Protein AF-A0AAW1RWV1-F1 (afdb_monomer)

pLDDT: mean 74.87, std 19.7, range [24.52, 97.88]

Radius of gyration: 49.25 Å; Cα contacts (8 Å, |Δi|>4): 1466; chains: 1; bounding box: 166×82×103 Å

Sequence (970 aa):
MAGGHSNARAGHRITPHSKSALHSTNHRPDLHSCAAPSAEAQKAWGGLEDSARTALAAAAVLVPQMEAAAAREADIAIEAEAAARVAAELSAAAATARPAAEVAVAHARATVAALRGRGADVALADLHALAASQMAAWRAEHPAATNFQEVSREEAGLAGLPGGSLVAHTASATLAGRRYALLAIATGEAFPAGGLAGAVLHWGCAMPGPTAGWHPPPAGWHTLPPVSHPAGRAWQTPFGAYAPVIGGRAVAAIGAAAVLLQLPAEGPLAGGGVAGIVRRAPGAGAEWLGDARGRDFFFSTAGCCLEPREPAEEEDGRVGKTQKKRPGRTREASWEAEARAWVAVDAAAASPEPAGDGLVQRHNAAVLLLEATQAQARMPGGAGALDESDLEEAQAACEAARRAVAAAEDAAFEAAASQAEADRLARDLEDERGAASTARGAAEAAVRDARGANARLRGRAAEVAPADLAAVAAARLSAWLAWAASRGATAHEGGTEGERVTAFRLEGIEGDAVAHIGLVSEGGCWSAAVVLAAGQAFLDGELEGARLHWALAGRPGTPWQRAPAGWATDPADSTEAGGCAVQTPLERVQVPGCEARQDIAVWAATLQVPLESLEAAGGLAAIIQTSSGRWLGCQAPGGGRADFFIDLREAAERALDLEEAALGVADGESTTGDAPLEPVQRRPWPADELVLLRGGLEPCEPADWMVSEIASQEPKAERSLMHRFNIAHGLLEAAVARGCGAAELAALAVWLRLSAARLLTWNRSYNVKPREISAAQERLTSRLAAVVEAEPGARDVARLALAAVGRGGRGDAGQRVRDEILAIQQKNAAKGGMMEEWHQKLHNNTSPDDVEICEALLAMLRGGCDPAGYWARLEEAGIDAARLASYDRAIRSEPRFTVEQAPGLLRDLSAYLVTLKAVHSGMDLQSAAAAVLGYRQAPVKGKGIEVPPVREVATERLRTLLRSALSVQV

Structure (mmCIF, N/CA/C/O backbone):
data_AF-A0AAW1RWV1-F1
#
_entry.id   AF-A0AAW1RWV1-F1
#
loop_
_atom_site.group_PDB
_atom_site.id
_atom_site.type_symbol
_atom_site.label_atom_id
_atom_site.label_alt_id
_atom_site.label_comp_id
_atom_site.label_asym_id
_atom_site.label_entity_id
_atom_site.label_seq_id
_atom_site.pdbx_PDB_ins_code
_atom_site.Cartn_x
_atom_site.Cartn_y
_atom_site.Cartn_z
_atom_site.occupancy
_atom_site.B_iso_or_equiv
_atom_site.auth_seq_id
_atom_site.auth_comp_id
_atom_site.auth_asym_id
_atom_site.auth_atom_id
_atom_site.pdbx_PDB_model_num
ATOM 1 N N . MET A 1 1 ? 66.166 5.699 45.307 1.00 37.28 1 MET A N 1
ATOM 2 C CA . MET A 1 1 ? 66.715 4.439 44.760 1.00 37.28 1 MET A CA 1
ATOM 3 C C . MET A 1 1 ? 66.261 4.346 43.306 1.00 37.28 1 MET A C 1
ATOM 5 O O . MET A 1 1 ? 65.080 4.572 43.110 1.00 37.28 1 MET A O 1
ATOM 9 N N . ALA A 1 2 ? 67.030 4.027 42.265 1.00 33.53 2 ALA A N 1
ATOM 10 C CA . ALA A 1 2 ? 68.466 4.073 41.929 1.00 33.53 2 ALA A CA 1
ATOM 11 C C . ALA A 1 2 ? 68.687 3.036 40.794 1.00 33.53 2 ALA A C 1
ATOM 13 O O . ALA A 1 2 ? 68.239 1.906 40.945 1.00 33.53 2 ALA A O 1
ATOM 14 N N . GLY A 1 3 ? 69.394 3.404 39.712 1.00 30.73 3 GLY A N 1
ATOM 15 C CA . GLY A 1 3 ? 69.669 2.552 38.529 1.00 30.73 3 GLY A CA 1
ATOM 16 C C . GLY A 1 3 ? 68.549 2.582 37.472 1.00 30.73 3 GLY A C 1
ATOM 17 O O . GLY A 1 3 ? 67.382 2.603 37.840 1.00 30.73 3 GLY A O 1
ATOM 18 N N . GLY A 1 4 ? 68.790 2.632 36.153 1.00 30.53 4 GLY A N 1
ATOM 19 C CA . GLY A 1 4 ? 70.012 2.478 35.327 1.00 30.53 4 GLY A CA 1
ATOM 20 C C . GLY A 1 4 ? 69.677 1.558 34.127 1.00 30.53 4 GLY A C 1
ATOM 21 O O . GLY A 1 4 ? 68.851 0.676 34.302 1.00 30.53 4 GLY A O 1
ATOM 22 N N . HIS A 1 5 ? 70.189 1.664 32.893 1.00 32.12 5 HIS A N 1
ATOM 23 C CA . HIS A 1 5 ? 71.223 2.496 32.249 1.00 32.12 5 HIS A CA 1
ATOM 24 C C . HIS A 1 5 ? 70.911 2.671 30.732 1.00 32.12 5 HIS A C 1
ATOM 26 O O . HIS A 1 5 ? 69.876 2.214 30.256 1.00 32.12 5 HIS A O 1
ATOM 32 N N . SER A 1 6 ? 71.783 3.357 29.979 1.00 33.19 6 SER A N 1
ATOM 33 C CA . SER A 1 6 ? 71.583 3.810 28.587 1.00 33.19 6 SER A CA 1
ATOM 34 C C . SER A 1 6 ? 72.627 3.283 27.577 1.00 33.19 6 SER A C 1
ATOM 36 O O . SER A 1 6 ? 73.683 2.806 27.980 1.00 33.19 6 SER A O 1
ATOM 38 N N . ASN A 1 7 ? 72.367 3.523 26.274 1.00 31.77 7 ASN A N 1
ATOM 39 C CA . ASN A 1 7 ? 73.304 3.500 25.121 1.00 31.77 7 ASN A CA 1
ATOM 40 C C . ASN A 1 7 ? 73.871 2.113 24.699 1.00 31.77 7 ASN A C 1
ATOM 42 O O . ASN A 1 7 ? 74.016 1.220 25.515 1.00 31.77 7 ASN A O 1
ATOM 46 N N . ALA A 1 8 ? 74.223 1.832 23.433 1.00 31.39 8 ALA A N 1
ATOM 47 C CA . ALA A 1 8 ? 74.895 2.690 22.449 1.00 31.39 8 ALA A CA 1
ATOM 48 C C . ALA A 1 8 ? 74.769 2.207 20.977 1.00 31.39 8 ALA A C 1
ATOM 50 O O . ALA A 1 8 ? 74.300 1.110 20.691 1.00 31.39 8 ALA A O 1
ATOM 51 N N . ARG A 1 9 ? 75.260 3.036 20.039 1.00 31.34 9 ARG A N 1
ATOM 52 C CA . ARG A 1 9 ? 75.459 2.721 18.608 1.00 31.34 9 ARG A CA 1
ATOM 53 C C . ARG A 1 9 ? 76.724 1.886 18.364 1.00 31.34 9 ARG A C 1
ATOM 55 O O . ARG A 1 9 ? 77.739 2.128 19.010 1.00 31.34 9 ARG A O 1
ATOM 62 N N . ALA A 1 10 ? 76.731 1.113 17.278 1.00 31.00 10 ALA A N 1
ATOM 63 C CA . ALA A 1 10 ? 77.934 0.830 16.490 1.00 31.00 10 ALA A CA 1
ATOM 64 C C . ALA A 1 10 ? 77.572 0.718 14.999 1.00 31.00 10 ALA A C 1
ATOM 66 O O . ALA A 1 10 ? 76.495 0.244 14.652 1.00 31.00 10 ALA A O 1
ATOM 67 N N . GLY A 1 11 ? 78.465 1.161 14.116 1.00 27.09 11 GLY A N 1
ATOM 68 C CA . GLY A 1 11 ? 78.349 0.978 12.667 1.00 27.09 11 GLY A CA 1
ATOM 69 C C . GLY A 1 11 ? 79.732 0.779 12.054 1.00 27.09 11 GLY A C 1
ATOM 70 O O . GLY A 1 11 ? 80.728 1.172 12.665 1.00 27.09 11 GLY A O 1
ATOM 71 N N . HIS A 1 12 ? 79.810 0.189 10.861 1.00 29.86 12 HIS A N 1
ATOM 72 C CA . HIS A 1 12 ? 81.064 0.009 10.122 1.00 29.86 12 HIS A CA 1
ATOM 73 C C . HIS A 1 12 ? 80.891 0.310 8.627 1.00 29.86 12 HIS A C 1
ATOM 75 O O . HIS A 1 12 ? 79.910 -0.086 8.004 1.00 29.86 12 HIS A O 1
ATOM 81 N N . ARG A 1 13 ? 81.876 1.022 8.065 1.00 27.44 13 ARG A N 1
ATOM 82 C CA . ARG A 1 13 ? 82.085 1.223 6.622 1.00 27.44 13 ARG A CA 1
ATOM 83 C C . ARG A 1 13 ? 83.037 0.149 6.100 1.00 27.44 13 ARG A C 1
ATOM 85 O O . ARG A 1 13 ? 84.020 -0.121 6.783 1.00 27.44 13 ARG A O 1
ATOM 92 N N . ILE A 1 14 ? 82.866 -0.288 4.851 1.00 29.09 14 ILE A N 1
ATOM 93 C CA . ILE A 1 14 ? 83.973 -0.755 3.994 1.00 29.09 14 ILE A CA 1
ATOM 94 C C . ILE A 1 14 ? 83.776 -0.190 2.571 1.00 29.09 14 ILE A C 1
ATOM 96 O O . ILE A 1 14 ? 82.650 -0.056 2.097 1.00 29.09 14 ILE A O 1
ATOM 100 N N . THR A 1 15 ? 84.880 0.178 1.918 1.00 27.56 15 THR A N 1
ATOM 101 C CA . THR A 1 15 ? 85.023 0.687 0.534 1.00 27.56 15 THR A CA 1
ATOM 102 C C . THR A 1 15 ? 86.323 0.080 -0.074 1.00 27.56 15 THR A C 1
ATOM 104 O O . THR A 1 15 ? 87.018 -0.630 0.650 1.00 27.56 15 THR A O 1
ATOM 107 N N . PRO A 1 16 ? 86.750 0.360 -1.329 1.00 51.09 16 PRO A N 1
ATOM 108 C CA . PRO A 1 16 ? 86.152 -0.061 -2.609 1.00 51.09 16 PRO A CA 1
ATOM 109 C C . PRO A 1 16 ? 87.184 -0.677 -3.623 1.00 51.09 16 PRO A C 1
ATOM 111 O O . PRO A 1 16 ? 88.366 -0.786 -3.326 1.00 51.09 16 PRO A O 1
ATOM 114 N N . HIS A 1 17 ? 86.740 -0.941 -4.870 1.00 27.25 17 HIS A N 1
ATOM 115 C CA . HIS A 1 17 ? 87.508 -1.041 -6.150 1.00 27.25 17 HIS A CA 1
ATOM 116 C C . HIS A 1 17 ? 88.321 -2.298 -6.574 1.00 27.25 17 HIS A C 1
ATOM 118 O O . HIS A 1 17 ? 89.366 -2.617 -6.019 1.00 27.25 17 HIS A O 1
ATOM 124 N N . SER A 1 18 ? 87.965 -2.849 -7.751 1.00 26.39 18 SER A N 1
ATOM 125 C CA . SER A 1 18 ? 88.798 -3.079 -8.976 1.00 26.39 18 SER A CA 1
ATOM 126 C C . SER A 1 18 ? 87.911 -3.793 -10.033 1.00 26.39 18 SER A C 1
ATOM 128 O O . SER A 1 18 ? 87.130 -4.649 -9.650 1.00 26.39 18 SER A O 1
ATOM 130 N N . LYS A 1 19 ? 87.727 -3.403 -11.312 1.00 28.72 19 LYS A N 1
ATOM 131 C CA . LYS A 1 19 ? 88.565 -3.021 -12.485 1.00 28.72 19 LYS A CA 1
ATOM 132 C C . LYS A 1 19 ? 89.244 -4.177 -13.255 1.00 28.72 19 LYS A C 1
ATOM 134 O O . LYS A 1 19 ? 90.391 -4.496 -12.975 1.00 28.72 19 LYS A O 1
ATOM 139 N N . SER A 1 20 ? 88.591 -4.666 -14.321 1.00 26.31 20 SER A N 1
ATOM 140 C CA . SER A 1 20 ? 89.075 -4.781 -15.730 1.00 26.31 20 SER A CA 1
ATOM 141 C C . SER A 1 20 ? 88.151 -5.727 -16.539 1.00 26.31 20 SER A C 1
ATOM 143 O O . SER A 1 20 ? 87.458 -6.519 -15.919 1.00 26.31 20 SER A O 1
ATOM 145 N N . ALA A 1 21 ? 88.083 -5.786 -17.875 1.00 28.80 21 ALA A N 1
ATOM 146 C CA . ALA A 1 21 ? 88.251 -4.858 -19.007 1.00 28.80 21 ALA A CA 1
ATOM 147 C C . ALA A 1 21 ? 88.137 -5.683 -20.321 1.00 28.80 21 ALA A C 1
ATOM 149 O O . ALA A 1 21 ? 88.582 -6.827 -20.329 1.00 28.80 21 ALA A O 1
ATOM 150 N N . LEU A 1 22 ? 87.695 -5.038 -21.426 1.00 27.05 22 LEU A N 1
ATOM 151 C CA . LEU A 1 22 ? 87.651 -5.545 -22.828 1.00 27.05 22 LEU A CA 1
ATOM 152 C C . LEU A 1 22 ? 86.550 -6.620 -23.099 1.00 27.05 22 LEU A C 1
ATOM 154 O O . LEU A 1 22 ? 86.148 -7.303 -22.169 1.00 27.05 22 LEU A O 1
ATOM 158 N N . HIS A 1 23 ? 85.982 -6.819 -24.306 1.00 28.05 23 HIS A N 1
ATOM 159 C CA . HIS A 1 23 ? 85.989 -6.057 -25.579 1.00 28.05 23 HIS A CA 1
ATOM 160 C C . HIS A 1 23 ? 84.775 -6.430 -26.479 1.00 28.05 23 HIS A C 1
ATOM 162 O O . HIS A 1 23 ? 84.330 -7.563 -26.386 1.00 28.05 23 HIS A O 1
ATOM 168 N N . SER A 1 24 ? 84.382 -5.540 -27.419 1.00 26.20 24 SER A N 1
ATOM 169 C CA . SER A 1 24 ? 83.649 -5.805 -28.698 1.00 26.20 24 SER A CA 1
ATOM 170 C C . SER A 1 24 ? 82.249 -6.474 -28.639 1.00 26.20 24 SER A C 1
ATOM 172 O O . SER A 1 24 ? 82.057 -7.452 -27.941 1.00 26.20 24 SER A O 1
ATOM 174 N N . THR A 1 25 ? 81.201 -6.102 -29.385 1.00 31.73 25 THR A N 1
ATOM 175 C CA . THR A 1 25 ? 80.928 -5.054 -30.399 1.00 31.73 25 THR A CA 1
ATOM 176 C C . THR A 1 25 ? 79.403 -4.986 -30.551 1.00 31.73 25 THR A C 1
ATOM 178 O O . THR A 1 25 ? 78.794 -6.050 -30.580 1.00 31.73 25 THR A O 1
ATOM 181 N N . ASN A 1 26 ? 78.783 -3.813 -30.736 1.00 26.78 26 ASN A N 1
ATOM 182 C CA . ASN A 1 26 ? 77.513 -3.727 -31.479 1.00 26.78 26 ASN A CA 1
ATOM 183 C C . ASN A 1 26 ? 77.158 -2.294 -31.905 1.00 26.78 26 ASN A C 1
ATOM 185 O O . ASN A 1 26 ? 77.476 -1.328 -31.210 1.00 26.78 26 ASN A O 1
ATOM 189 N N . HIS A 1 27 ? 76.500 -2.174 -33.060 1.00 29.94 27 HIS A N 1
ATOM 190 C CA . HIS A 1 27 ? 76.013 -0.905 -33.600 1.00 29.94 27 HIS A CA 1
ATOM 191 C C . HIS A 1 27 ? 74.880 -0.317 -32.744 1.00 29.94 27 HIS A C 1
ATOM 193 O O . HIS A 1 27 ? 73.952 -1.024 -32.361 1.00 29.94 27 HIS A O 1
ATOM 199 N N . ARG A 1 28 ? 74.916 1.003 -32.530 1.00 24.52 28 ARG A N 1
ATOM 200 C CA . ARG A 1 28 ? 73.741 1.807 -32.165 1.00 24.52 28 ARG A CA 1
ATOM 201 C C . ARG A 1 28 ? 73.179 2.488 -33.416 1.00 24.52 28 ARG A C 1
ATOM 203 O O . ARG A 1 28 ? 73.962 3.125 -34.120 1.00 24.52 28 ARG A O 1
ATOM 210 N N . PRO A 1 29 ? 71.859 2.463 -33.640 1.00 32.09 29 PRO A N 1
ATOM 211 C CA . PRO A 1 29 ? 71.135 3.609 -34.167 1.00 32.09 29 PRO A CA 1
ATOM 212 C C . PRO A 1 29 ? 70.778 4.574 -33.019 1.00 32.09 29 PRO A C 1
ATOM 214 O O . PRO A 1 29 ? 70.504 4.146 -31.895 1.00 32.09 29 PRO A O 1
ATOM 217 N N . ASP A 1 30 ? 70.791 5.877 -33.293 1.00 39.50 30 ASP A N 1
ATOM 218 C CA . ASP A 1 30 ? 70.385 6.913 -32.336 1.00 39.50 30 ASP A CA 1
ATOM 219 C C . ASP A 1 30 ? 68.859 7.019 -32.213 1.00 39.50 30 ASP A C 1
ATOM 221 O O . ASP A 1 30 ? 68.154 7.073 -33.219 1.00 39.50 30 ASP A O 1
ATOM 225 N N . LEU A 1 31 ? 68.361 7.175 -30.981 1.00 28.98 31 LEU A N 1
ATOM 226 C CA . LEU A 1 31 ? 67.038 7.740 -30.694 1.00 28.98 31 LEU A CA 1
ATOM 227 C C . LEU A 1 31 ? 67.109 8.658 -29.463 1.00 28.98 31 LEU A C 1
ATOM 229 O O . LEU A 1 31 ? 66.921 8.237 -28.324 1.00 28.98 31 LEU A O 1
ATOM 233 N N . HIS A 1 32 ? 67.361 9.944 -29.708 1.00 40.88 32 HIS A N 1
ATOM 234 C CA . HIS A 1 32 ? 67.080 11.025 -28.762 1.00 40.88 32 HIS A CA 1
ATOM 235 C C . HIS A 1 32 ? 65.773 11.718 -29.166 1.00 40.88 32 HIS A C 1
ATOM 237 O O . HIS A 1 32 ? 65.739 12.315 -30.236 1.00 40.88 32 HIS A O 1
ATOM 243 N N . SER A 1 33 ? 64.746 11.698 -28.306 1.00 33.31 33 SER A N 1
ATOM 244 C CA . SER A 1 33 ? 63.772 12.797 -28.116 1.00 33.31 33 SER A CA 1
ATOM 245 C C . SER A 1 33 ? 62.640 12.373 -27.166 1.00 33.31 33 SER A C 1
ATOM 247 O O . SER A 1 33 ? 61.659 11.771 -27.594 1.00 33.31 33 SER A O 1
ATOM 249 N N . CYS A 1 34 ? 62.736 12.750 -25.889 1.00 31.00 34 CYS A N 1
ATOM 250 C CA . CYS A 1 34 ? 61.559 12.923 -25.033 1.00 31.00 34 CYS A CA 1
ATOM 251 C C . CYS A 1 34 ? 61.520 14.396 -24.621 1.00 31.00 34 CYS A C 1
ATOM 253 O O . CYS A 1 34 ? 62.435 14.877 -23.950 1.00 31.00 34 CYS A O 1
ATOM 255 N N . ALA A 1 35 ? 60.499 15.123 -25.073 1.00 38.44 35 ALA A N 1
ATOM 256 C CA . ALA A 1 35 ? 60.333 16.536 -24.753 1.00 38.44 35 ALA A CA 1
ATOM 257 C C . ALA A 1 35 ? 59.991 16.731 -23.266 1.00 38.44 35 ALA A C 1
ATOM 259 O O . ALA A 1 35 ? 59.333 15.890 -22.653 1.00 38.44 35 ALA A O 1
ATOM 260 N N . ALA A 1 36 ? 60.412 17.858 -22.688 1.00 44.19 36 ALA A N 1
ATOM 261 C CA . ALA A 1 36 ? 60.000 18.232 -21.338 1.00 44.19 36 ALA A CA 1
ATOM 262 C C . ALA A 1 36 ? 58.471 18.466 -21.286 1.00 44.19 36 ALA A C 1
ATOM 264 O O . ALA A 1 36 ? 57.919 19.031 -22.236 1.00 44.19 36 ALA A O 1
ATOM 265 N N . PRO A 1 37 ? 57.779 18.062 -20.202 1.00 46.00 37 PRO A N 1
ATOM 266 C CA . PRO A 1 37 ? 56.336 18.255 -20.075 1.00 46.00 37 PRO A CA 1
ATOM 267 C C . PRO A 1 37 ? 55.974 19.746 -20.059 1.00 46.00 37 PRO A C 1
ATOM 269 O O . PRO A 1 37 ? 56.711 20.573 -19.519 1.00 46.00 37 PRO A O 1
ATOM 272 N N . SER A 1 38 ? 54.823 20.092 -20.642 1.00 54.19 38 SER A N 1
ATOM 273 C CA . SER A 1 38 ? 54.350 21.477 -20.699 1.00 54.19 38 SER A CA 1
ATOM 274 C C . SER A 1 38 ? 54.031 22.037 -19.305 1.00 54.19 38 SER A C 1
ATOM 276 O O . SER A 1 38 ? 53.723 21.300 -18.366 1.00 54.19 38 SER A O 1
ATOM 278 N N . ALA A 1 39 ? 54.036 23.367 -19.176 1.00 56.00 39 ALA A N 1
ATOM 279 C CA . ALA A 1 39 ? 53.642 24.045 -17.937 1.00 56.00 39 ALA A CA 1
ATOM 280 C C . ALA A 1 39 ? 52.199 23.702 -17.503 1.00 56.00 39 ALA A C 1
ATOM 282 O O . ALA A 1 39 ? 51.884 23.695 -16.314 1.00 56.00 39 ALA A O 1
ATOM 283 N N . GLU A 1 40 ? 51.326 23.363 -18.456 1.00 48.62 40 GLU A N 1
ATOM 284 C CA . GLU A 1 40 ? 49.962 22.894 -18.190 1.00 48.62 40 GLU A CA 1
ATOM 285 C C . GLU A 1 40 ? 49.949 21.487 -17.579 1.00 48.62 40 GLU A C 1
ATOM 287 O O . GLU A 1 40 ? 49.212 21.255 -16.623 1.00 48.62 40 GLU A O 1
ATOM 292 N N . ALA A 1 41 ? 50.812 20.577 -18.048 1.00 49.25 41 ALA A N 1
ATOM 293 C CA . ALA A 1 41 ? 50.965 19.249 -17.455 1.00 49.25 41 ALA A CA 1
ATOM 294 C C . ALA A 1 41 ? 51.510 19.324 -16.016 1.00 49.25 41 ALA A C 1
ATOM 296 O O . ALA A 1 41 ? 51.006 18.632 -15.134 1.00 49.25 41 ALA A O 1
ATOM 297 N N . GLN A 1 42 ? 52.470 20.217 -15.745 1.00 55.66 42 GLN A N 1
ATOM 298 C CA . GLN A 1 42 ? 52.969 20.459 -14.381 1.00 55.66 42 GLN A CA 1
ATOM 299 C C . GLN A 1 42 ? 51.886 21.041 -13.455 1.00 55.66 42 GLN A C 1
ATOM 301 O O . GLN A 1 42 ? 51.771 20.631 -12.300 1.00 55.66 42 GLN A O 1
ATOM 306 N N . LYS A 1 43 ? 51.046 21.954 -13.962 1.00 62.38 43 LYS A N 1
ATOM 307 C CA . LYS A 1 43 ? 49.912 22.509 -13.205 1.00 62.38 43 LYS A CA 1
ATOM 308 C C . LYS A 1 43 ? 48.829 21.458 -12.923 1.00 62.38 43 LYS A C 1
ATOM 310 O O . LYS A 1 43 ? 48.284 21.433 -11.821 1.00 62.38 43 LYS A O 1
ATOM 315 N N . ALA A 1 44 ? 48.535 20.589 -13.892 1.00 58.03 44 ALA A N 1
ATOM 316 C CA . ALA A 1 44 ? 47.606 19.473 -13.717 1.00 58.03 44 ALA A CA 1
ATOM 317 C C . ALA A 1 44 ? 48.117 18.457 -12.680 1.00 58.03 44 ALA A C 1
ATOM 319 O O . ALA A 1 44 ? 47.334 17.962 -11.871 1.00 58.03 44 ALA A O 1
ATOM 320 N N . TRP A 1 45 ? 49.429 18.203 -12.660 1.00 55.19 45 TRP A N 1
ATOM 321 C CA . TRP A 1 45 ? 50.071 17.318 -11.688 1.00 55.19 45 TRP A CA 1
ATOM 322 C C . TRP A 1 45 ? 49.914 17.816 -10.245 1.00 55.19 45 TRP A C 1
ATOM 324 O O . TRP A 1 45 ? 49.446 17.071 -9.387 1.00 55.19 45 TRP A O 1
ATOM 334 N N . GLY A 1 46 ? 50.210 19.097 -9.986 1.00 63.50 46 GLY A N 1
ATOM 335 C CA . GLY A 1 46 ? 50.054 19.687 -8.649 1.00 63.50 46 GLY A CA 1
ATOM 336 C C . GLY A 1 46 ? 48.619 19.595 -8.112 1.00 63.50 46 GLY A C 1
ATOM 337 O O . GLY A 1 46 ? 48.409 19.196 -6.970 1.00 63.50 46 GLY A O 1
ATOM 338 N N . GLY A 1 47 ? 47.615 19.855 -8.961 1.00 67.56 47 GLY A N 1
ATOM 339 C CA . GLY A 1 47 ? 46.204 19.725 -8.572 1.00 67.56 47 GLY A CA 1
ATOM 340 C C . GLY A 1 47 ? 45.778 18.292 -8.218 1.00 67.56 47 GLY A C 1
ATOM 341 O O . GLY A 1 47 ? 44.884 18.100 -7.389 1.00 67.56 47 GLY A O 1
ATOM 342 N N . LEU A 1 48 ? 46.424 17.277 -8.802 1.00 59.28 48 LEU A N 1
ATOM 343 C CA . LEU A 1 48 ? 46.195 15.871 -8.461 1.00 59.28 48 LEU A CA 1
ATOM 344 C C . LEU A 1 48 ? 46.880 15.475 -7.140 1.00 59.28 48 LEU A C 1
ATOM 346 O O . LEU A 1 48 ? 46.286 14.727 -6.362 1.00 59.28 48 LEU A O 1
ATOM 350 N N . GLU A 1 49 ? 48.076 15.999 -6.847 1.00 63.19 49 GLU A N 1
ATOM 351 C CA . GLU A 1 49 ? 48.768 15.762 -5.567 1.00 63.19 49 GLU A CA 1
ATOM 352 C C . GLU A 1 49 ? 48.010 16.373 -4.379 1.00 63.19 49 GLU A C 1
ATOM 354 O O . GLU A 1 49 ? 47.862 15.721 -3.340 1.00 63.19 49 GLU A O 1
ATOM 359 N N . ASP A 1 50 ? 47.472 17.585 -4.540 1.00 72.00 50 ASP A N 1
ATOM 360 C CA . ASP A 1 50 ? 46.624 18.224 -3.527 1.00 72.00 50 ASP A CA 1
ATOM 361 C C . ASP A 1 50 ? 45.313 17.444 -3.319 1.00 72.00 50 ASP A C 1
ATOM 363 O O . ASP A 1 50 ? 44.905 17.200 -2.181 1.00 72.00 50 ASP A O 1
ATOM 367 N N . SER A 1 51 ? 44.694 16.960 -4.404 1.00 67.88 51 SER A N 1
ATOM 368 C CA . SER A 1 51 ? 43.484 16.125 -4.335 1.00 67.88 51 SER A CA 1
ATOM 369 C C . SER A 1 51 ? 43.726 14.808 -3.582 1.00 67.88 51 SER A C 1
ATOM 371 O O . SER A 1 51 ? 42.936 14.437 -2.712 1.00 67.88 51 SER A O 1
ATOM 373 N N . ALA A 1 52 ? 44.840 14.119 -3.863 1.00 64.81 52 ALA A N 1
ATOM 374 C CA . ALA A 1 52 ? 45.211 12.882 -3.172 1.00 64.81 52 ALA A CA 1
ATOM 375 C C . ALA A 1 52 ? 45.470 13.111 -1.672 1.00 64.81 52 ALA A C 1
ATOM 377 O O . ALA A 1 52 ? 45.054 12.306 -0.834 1.00 64.81 52 ALA A O 1
ATOM 378 N N . ARG A 1 53 ? 46.117 14.231 -1.324 1.00 73.44 53 ARG A N 1
ATOM 379 C CA . ARG A 1 53 ? 46.410 14.611 0.065 1.00 73.44 53 ARG A CA 1
ATOM 380 C C . ARG A 1 53 ? 45.140 14.906 0.864 1.00 73.44 53 ARG A C 1
ATOM 382 O O . ARG A 1 53 ? 45.028 14.446 1.999 1.00 73.44 53 ARG A O 1
ATOM 389 N N . THR A 1 54 ? 44.176 15.611 0.268 1.00 77.19 54 THR A N 1
ATOM 390 C CA . THR A 1 54 ? 42.868 15.876 0.890 1.00 77.19 54 THR A CA 1
ATOM 391 C C . THR A 1 54 ? 42.078 14.583 1.122 1.00 77.19 54 THR A C 1
ATOM 393 O O . THR A 1 54 ? 41.538 14.398 2.212 1.00 77.19 54 THR A O 1
ATOM 396 N N . ALA A 1 55 ? 42.061 13.649 0.162 1.00 71.12 55 ALA A N 1
ATOM 397 C CA . ALA A 1 55 ? 41.360 12.369 0.322 1.00 71.12 55 ALA A CA 1
ATOM 398 C C . ALA A 1 55 ? 41.960 11.495 1.447 1.00 71.12 55 ALA A C 1
ATOM 400 O O . ALA A 1 55 ? 41.226 10.948 2.272 1.00 71.12 55 ALA A O 1
ATOM 401 N N . LEU A 1 56 ? 43.294 11.426 1.542 1.00 73.81 56 LEU A N 1
ATOM 402 C CA . LEU A 1 56 ? 43.998 10.741 2.637 1.00 73.81 56 LEU A CA 1
ATOM 403 C C . LEU A 1 56 ? 43.723 11.375 4.011 1.00 73.81 56 LEU A C 1
ATOM 405 O O . LEU A 1 56 ? 43.518 10.653 4.987 1.00 73.81 56 LEU A O 1
ATOM 409 N N . ALA A 1 57 ? 43.681 12.708 4.090 1.00 78.56 57 ALA A N 1
ATOM 410 C CA . ALA A 1 57 ? 43.349 13.416 5.326 1.00 78.56 57 ALA A CA 1
ATOM 411 C C . ALA A 1 57 ? 41.897 13.161 5.774 1.00 78.56 57 ALA A C 1
ATOM 413 O O . ALA A 1 57 ? 41.655 12.981 6.966 1.00 78.56 57 ALA A O 1
ATOM 414 N N . ALA A 1 58 ? 40.946 13.084 4.836 1.00 74.88 58 ALA A N 1
ATOM 415 C CA . ALA A 1 58 ? 39.555 12.738 5.135 1.00 74.88 58 ALA A CA 1
ATOM 416 C C . ALA A 1 58 ? 39.419 11.296 5.660 1.00 74.88 58 ALA A C 1
ATOM 418 O O . ALA A 1 58 ? 38.791 11.071 6.696 1.00 74.88 58 ALA A O 1
ATOM 419 N N . ALA A 1 59 ? 40.065 10.324 5.005 1.00 73.44 59 ALA A N 1
ATOM 420 C CA . ALA A 1 59 ? 40.040 8.923 5.434 1.00 73.44 59 ALA A CA 1
ATOM 421 C C . ALA A 1 59 ? 40.600 8.731 6.860 1.00 73.44 59 ALA A C 1
ATOM 423 O O . ALA A 1 59 ? 40.027 7.982 7.651 1.00 73.44 59 ALA A O 1
ATOM 424 N N . ALA A 1 60 ? 41.665 9.459 7.220 1.00 79.44 60 ALA A N 1
ATOM 425 C CA . ALA A 1 60 ? 42.271 9.408 8.555 1.00 79.44 60 ALA A CA 1
ATOM 426 C C . ALA A 1 60 ? 41.348 9.903 9.691 1.00 79.44 60 ALA A C 1
ATOM 428 O O . ALA A 1 60 ? 41.564 9.539 10.846 1.00 79.44 60 ALA A O 1
ATOM 429 N N . VAL A 1 61 ? 40.329 10.714 9.381 1.00 85.44 61 VAL A N 1
ATOM 430 C CA . VAL A 1 61 ? 39.325 11.195 10.351 1.00 85.44 61 VAL A CA 1
ATOM 431 C C . VAL A 1 61 ? 38.108 10.267 10.413 1.00 85.4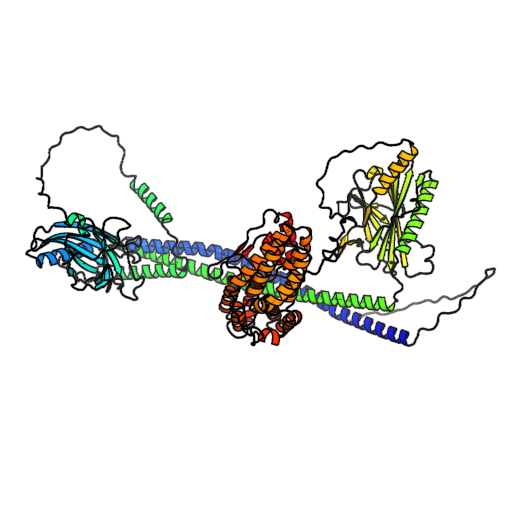4 61 VAL A C 1
ATOM 433 O O . VAL A 1 61 ? 37.578 10.027 11.496 1.00 85.44 61 VAL A O 1
ATOM 436 N N . LEU A 1 62 ? 37.673 9.733 9.268 1.00 81.00 62 LEU A N 1
ATOM 437 C CA . LEU A 1 62 ? 36.429 8.964 9.153 1.00 81.00 62 LEU A CA 1
ATOM 438 C C . LEU A 1 62 ? 36.546 7.519 9.669 1.00 81.00 62 LEU A C 1
ATOM 440 O O . LEU A 1 62 ? 35.583 6.996 10.227 1.00 81.00 62 LEU A O 1
ATOM 444 N N . VAL A 1 63 ? 37.710 6.871 9.533 1.00 78.38 63 VAL A N 1
ATOM 445 C CA . VAL A 1 63 ? 37.886 5.468 9.970 1.00 78.38 63 VAL A CA 1
ATOM 446 C C . VAL A 1 63 ? 37.682 5.288 11.489 1.00 78.38 63 VAL A C 1
ATOM 448 O O . VAL A 1 63 ? 36.854 4.454 11.857 1.00 78.38 63 VAL A O 1
ATOM 451 N N . PRO A 1 64 ? 38.291 6.093 12.388 1.00 84.81 64 PRO A N 1
ATOM 452 C CA . PRO A 1 64 ? 38.017 5.990 13.828 1.00 84.81 64 PRO A CA 1
ATOM 453 C C . PRO A 1 64 ? 36.563 6.316 14.209 1.00 84.81 64 PRO A C 1
ATOM 455 O O . PRO A 1 64 ? 36.049 5.805 15.201 1.00 84.81 64 PRO A O 1
ATOM 458 N N . GLN A 1 65 ? 35.877 7.162 13.429 1.00 81.88 65 GLN A N 1
ATOM 459 C CA . GLN A 1 65 ? 34.462 7.484 13.656 1.00 81.88 65 GLN A CA 1
ATOM 460 C C . GLN A 1 65 ? 33.548 6.300 13.309 1.00 81.88 65 GLN A C 1
ATOM 462 O O . GLN A 1 65 ? 32.601 6.032 14.048 1.00 81.88 65 GLN A O 1
ATOM 467 N N . MET A 1 66 ? 33.862 5.560 12.239 1.00 86.00 66 MET A N 1
ATOM 468 C CA . MET A 1 66 ? 33.195 4.300 11.894 1.00 86.00 66 MET A CA 1
ATOM 469 C C . MET A 1 66 ? 33.389 3.244 12.995 1.00 86.00 66 MET A C 1
ATOM 471 O O . MET A 1 66 ? 32.415 2.618 13.409 1.00 86.00 66 MET A O 1
ATOM 475 N N . GLU A 1 67 ? 34.613 3.065 13.502 1.00 84.00 67 GLU A N 1
ATOM 476 C CA . GLU A 1 67 ? 34.899 2.116 14.592 1.00 84.00 67 GLU A CA 1
ATOM 477 C C . GLU A 1 67 ? 34.135 2.473 15.878 1.00 84.00 67 GLU A C 1
ATOM 479 O O . GLU A 1 67 ? 33.525 1.605 16.503 1.00 84.00 67 GLU A O 1
ATOM 484 N N . ALA A 1 68 ? 34.089 3.760 16.237 1.00 84.44 68 ALA A N 1
ATOM 485 C CA . ALA A 1 68 ? 33.336 4.232 17.397 1.00 84.44 68 ALA A CA 1
ATOM 486 C C . ALA A 1 68 ? 31.811 4.076 17.242 1.00 84.44 68 ALA A C 1
ATOM 488 O O . ALA A 1 68 ? 31.124 3.877 18.242 1.00 84.44 68 ALA A O 1
ATOM 489 N N . ALA A 1 69 ? 31.268 4.180 16.023 1.00 78.94 69 ALA A N 1
ATOM 490 C CA . ALA A 1 69 ? 29.850 3.924 15.753 1.00 78.94 69 ALA A CA 1
ATOM 491 C C . ALA A 1 69 ? 29.509 2.428 15.845 1.00 78.94 69 ALA A C 1
ATOM 493 O O . ALA A 1 69 ? 28.546 2.061 16.510 1.00 78.94 69 ALA A O 1
ATOM 494 N N . ALA A 1 70 ? 30.352 1.559 15.278 1.00 81.62 70 ALA A N 1
ATOM 495 C CA . ALA A 1 70 ? 30.183 0.108 15.381 1.00 81.62 70 ALA A CA 1
ATOM 496 C C . ALA A 1 70 ? 30.238 -0.401 16.838 1.00 81.62 70 ALA A C 1
ATOM 498 O O . ALA A 1 70 ? 29.542 -1.353 17.183 1.00 81.62 70 ALA A O 1
ATOM 499 N N . ALA A 1 71 ? 31.028 0.244 17.706 1.00 87.38 71 ALA A N 1
ATOM 500 C CA . ALA A 1 71 ? 31.042 -0.061 19.137 1.00 87.38 71 ALA A CA 1
ATOM 501 C C . ALA A 1 71 ? 29.708 0.291 19.828 1.00 87.38 71 ALA A C 1
ATOM 503 O O . ALA A 1 71 ? 29.168 -0.539 20.554 1.00 87.38 71 ALA A O 1
ATOM 504 N N . ARG A 1 72 ? 29.136 1.476 19.554 1.00 87.25 72 ARG A N 1
ATOM 505 C CA . ARG A 1 72 ? 27.835 1.881 20.125 1.00 87.25 72 ARG A CA 1
ATOM 506 C C . ARG A 1 72 ? 26.679 1.011 19.634 1.00 87.25 72 ARG A C 1
ATOM 508 O O . ARG A 1 72 ? 25.811 0.674 20.433 1.00 87.25 72 ARG A O 1
ATOM 515 N N . GLU A 1 73 ? 26.693 0.601 18.362 1.00 89.31 73 GLU A N 1
ATOM 516 C CA . GLU A 1 73 ? 25.721 -0.370 17.838 1.00 89.31 73 GLU A CA 1
ATOM 517 C C . GLU A 1 73 ? 25.740 -1.668 18.663 1.00 89.31 73 GLU A C 1
ATOM 519 O O . GLU A 1 73 ? 24.687 -2.174 19.051 1.00 89.31 73 GLU A O 1
ATOM 524 N N . ALA A 1 74 ? 26.933 -2.197 18.956 1.00 87.62 74 ALA A N 1
ATOM 525 C CA . ALA A 1 74 ? 27.088 -3.444 19.700 1.00 87.62 74 ALA A CA 1
ATOM 526 C C . ALA A 1 74 ? 26.583 -3.338 21.151 1.00 87.62 74 ALA A C 1
ATOM 528 O O . ALA A 1 74 ? 25.906 -4.255 21.618 1.00 87.62 74 ALA A O 1
ATOM 529 N N . ASP A 1 75 ? 26.863 -2.226 21.839 1.00 90.75 75 ASP A N 1
ATOM 530 C CA . ASP A 1 75 ? 26.394 -1.997 23.212 1.00 90.75 75 ASP A CA 1
ATOM 531 C C . ASP A 1 75 ? 24.854 -1.912 23.271 1.00 90.75 75 ASP A C 1
ATOM 533 O O . ASP A 1 75 ? 24.215 -2.627 24.047 1.00 90.75 75 ASP A O 1
ATOM 537 N N . ILE A 1 76 ? 24.234 -1.115 22.390 1.00 87.69 76 ILE A N 1
ATOM 538 C CA . ILE A 1 76 ? 22.769 -0.940 22.354 1.00 87.69 76 ILE A CA 1
ATOM 539 C C . ILE A 1 76 ? 22.064 -2.233 21.912 1.00 87.69 76 ILE A C 1
ATOM 541 O O . ILE A 1 76 ? 20.977 -2.539 22.405 1.00 87.69 76 ILE A O 1
ATOM 545 N N . ALA A 1 77 ? 22.678 -3.042 21.041 1.00 86.94 77 ALA A N 1
ATOM 546 C CA . ALA A 1 77 ? 22.126 -4.341 20.651 1.00 86.94 77 ALA A CA 1
ATOM 547 C C . ALA A 1 77 ? 21.963 -5.295 21.848 1.00 86.94 77 ALA A C 1
ATOM 549 O O . ALA A 1 77 ? 20.944 -5.984 21.945 1.00 86.94 77 ALA A O 1
ATOM 550 N N . ILE A 1 78 ? 22.927 -5.301 22.776 1.00 90.94 78 ILE A N 1
ATOM 551 C CA . ILE A 1 78 ? 22.880 -6.117 23.999 1.00 90.94 78 ILE A CA 1
ATOM 552 C C . ILE A 1 78 ? 21.760 -5.629 24.932 1.00 90.94 78 ILE A C 1
ATOM 554 O O . ILE A 1 78 ? 21.010 -6.444 25.478 1.00 90.94 78 ILE A O 1
ATOM 558 N N . GLU A 1 79 ? 21.609 -4.311 25.096 1.00 90.12 79 GLU A N 1
ATOM 559 C CA . GLU A 1 79 ? 20.535 -3.729 25.912 1.00 90.12 79 GLU A CA 1
ATOM 560 C C . GLU A 1 79 ? 19.144 -4.002 25.315 1.00 90.12 79 GLU A C 1
ATOM 562 O O . GLU A 1 79 ? 18.231 -4.413 26.038 1.00 90.12 79 GLU A O 1
ATOM 567 N N . ALA A 1 80 ? 18.989 -3.860 23.994 1.00 84.81 80 ALA A N 1
ATOM 568 C CA . ALA A 1 80 ? 17.742 -4.136 23.283 1.00 84.81 80 ALA A CA 1
ATOM 569 C C . ALA A 1 80 ? 17.316 -5.613 23.398 1.00 84.81 80 ALA A C 1
ATOM 571 O O . ALA A 1 80 ? 16.144 -5.896 23.659 1.00 84.81 80 ALA A O 1
ATOM 572 N N . GLU A 1 81 ? 18.252 -6.562 23.264 1.00 89.81 81 GLU A N 1
ATOM 573 C CA . GLU A 1 81 ? 17.967 -7.995 23.434 1.00 89.81 81 GLU A CA 1
ATOM 574 C C . GLU A 1 81 ? 17.560 -8.330 24.881 1.00 89.81 81 GLU A C 1
ATOM 576 O O . GLU A 1 81 ? 16.607 -9.084 25.113 1.00 89.81 81 GLU A O 1
ATOM 581 N N . ALA A 1 82 ? 18.227 -7.726 25.872 1.00 90.06 82 ALA A N 1
ATOM 582 C CA . ALA A 1 82 ? 17.871 -7.892 27.278 1.00 90.06 82 ALA A CA 1
ATOM 583 C C . ALA A 1 82 ? 16.465 -7.343 27.591 1.00 90.06 82 ALA A C 1
ATOM 585 O O . ALA A 1 82 ? 15.673 -8.035 28.240 1.00 90.06 82 ALA A O 1
ATOM 586 N N . ALA A 1 83 ? 16.133 -6.145 27.098 1.00 86.38 83 ALA A N 1
ATOM 587 C CA . ALA A 1 83 ? 14.822 -5.525 27.284 1.00 86.38 83 ALA A CA 1
ATOM 588 C C . ALA A 1 83 ? 13.700 -6.315 26.590 1.00 86.38 83 ALA A C 1
ATOM 590 O O . ALA A 1 83 ? 12.654 -6.561 27.196 1.00 86.38 83 ALA A O 1
ATOM 591 N N . ALA A 1 84 ? 13.930 -6.792 25.361 1.00 85.56 84 ALA A N 1
ATOM 592 C CA . ALA A 1 84 ? 12.972 -7.622 24.630 1.00 85.56 84 ALA A CA 1
ATOM 593 C C . ALA A 1 84 ? 12.644 -8.930 25.373 1.00 85.56 84 ALA A C 1
ATOM 595 O O . ALA A 1 84 ? 11.484 -9.353 25.398 1.00 85.56 84 ALA A O 1
ATOM 596 N N . ARG A 1 85 ? 13.633 -9.552 26.034 1.00 92.00 85 ARG A N 1
ATOM 597 C CA . ARG A 1 85 ? 13.399 -10.752 26.852 1.00 92.00 85 ARG A CA 1
ATOM 598 C C . ARG A 1 85 ? 12.522 -10.454 28.073 1.00 92.00 85 ARG A C 1
ATOM 600 O O . ARG A 1 85 ? 11.565 -11.185 28.316 1.00 92.00 85 ARG A O 1
ATOM 607 N N . VAL A 1 86 ? 12.796 -9.363 28.793 1.00 90.56 86 VAL A N 1
ATOM 608 C CA . VAL A 1 86 ? 11.993 -8.935 29.958 1.00 90.56 86 VAL A CA 1
ATOM 609 C C . VAL A 1 86 ? 10.552 -8.599 29.550 1.00 90.56 86 VAL A C 1
ATOM 611 O O . VAL A 1 86 ? 9.608 -9.032 30.211 1.00 90.56 86 VAL A O 1
ATOM 614 N N . ALA A 1 87 ? 10.363 -7.901 28.425 1.00 86.12 87 ALA A N 1
ATOM 615 C CA . ALA A 1 87 ? 9.037 -7.612 27.880 1.00 86.12 87 ALA A CA 1
ATOM 616 C C . ALA A 1 87 ? 8.252 -8.896 27.542 1.00 86.12 87 ALA A C 1
ATOM 618 O O . ALA A 1 87 ? 7.069 -9.003 27.872 1.00 86.12 87 ALA A O 1
ATOM 619 N N . ALA A 1 88 ? 8.908 -9.901 26.949 1.00 86.12 88 ALA A N 1
ATOM 620 C CA . ALA A 1 88 ? 8.288 -11.192 26.646 1.00 86.12 88 ALA A CA 1
ATOM 621 C C . ALA A 1 88 ? 7.891 -11.977 27.914 1.00 86.12 88 ALA A C 1
ATOM 623 O O . ALA A 1 88 ? 6.784 -12.519 27.975 1.00 86.12 88 ALA A O 1
ATOM 624 N N . GLU A 1 89 ? 8.756 -12.007 28.935 1.00 90.50 89 GLU A N 1
ATOM 625 C CA . GLU A 1 89 ? 8.489 -12.658 30.228 1.00 90.50 89 GLU A CA 1
ATOM 626 C C . GLU A 1 89 ? 7.274 -12.026 30.940 1.00 90.50 89 GLU A C 1
ATOM 628 O O . GLU A 1 89 ? 6.350 -12.738 31.349 1.00 90.50 89 GLU A O 1
ATOM 633 N N . LEU A 1 90 ? 7.211 -10.691 31.017 1.00 88.75 90 LEU A N 1
ATOM 634 C CA . LEU A 1 90 ? 6.097 -9.970 31.651 1.00 88.75 90 LEU A CA 1
ATOM 635 C C . LEU A 1 90 ? 4.795 -10.058 30.840 1.00 88.75 90 LEU A C 1
ATOM 637 O O . LEU A 1 90 ? 3.716 -10.212 31.415 1.00 88.75 90 LEU A O 1
ATOM 641 N N . SER A 1 91 ? 4.873 -10.044 29.507 1.00 84.75 91 SER A N 1
ATOM 642 C CA . SER A 1 91 ? 3.707 -10.243 28.635 1.00 84.75 91 SER A CA 1
ATOM 643 C C . SER A 1 91 ? 3.090 -11.640 28.814 1.00 84.75 91 SER A C 1
ATOM 645 O O . SER A 1 91 ? 1.866 -11.776 28.904 1.00 84.75 91 SER A O 1
ATOM 647 N N . ALA A 1 92 ? 3.917 -12.681 28.983 1.00 86.44 92 ALA A N 1
ATOM 648 C CA . ALA A 1 92 ? 3.449 -14.030 29.312 1.00 86.44 92 ALA A CA 1
ATOM 649 C C . ALA A 1 92 ? 2.800 -14.113 30.712 1.00 86.44 92 ALA A C 1
ATOM 651 O O . ALA A 1 92 ? 1.780 -14.793 30.886 1.00 86.44 92 ALA A O 1
ATOM 652 N N . ALA A 1 93 ? 3.335 -13.387 31.700 1.00 83.44 93 ALA A N 1
ATOM 653 C CA . ALA A 1 93 ? 2.724 -13.277 33.026 1.00 83.44 93 ALA A CA 1
ATOM 654 C C . ALA A 1 93 ? 1.344 -12.590 32.961 1.00 83.44 93 ALA A C 1
ATOM 656 O O . ALA A 1 93 ? 0.358 -13.140 33.460 1.00 83.44 93 ALA A O 1
ATOM 657 N N . ALA A 1 94 ? 1.233 -11.455 32.262 1.00 83.00 94 ALA A N 1
ATOM 658 C CA . ALA A 1 94 ? -0.030 -10.737 32.061 1.00 83.00 94 ALA A CA 1
ATOM 659 C C . ALA A 1 94 ? -1.082 -11.584 31.313 1.00 83.00 94 ALA A C 1
ATOM 661 O O . ALA A 1 94 ? -2.255 -11.624 31.704 1.00 83.00 94 ALA A O 1
ATOM 662 N N . ALA A 1 95 ? -0.658 -12.330 30.285 1.00 81.88 95 ALA A N 1
ATOM 663 C CA . ALA A 1 95 ? -1.509 -13.271 29.552 1.00 81.88 95 ALA A CA 1
ATOM 664 C C . ALA A 1 95 ? -2.047 -14.415 30.435 1.00 81.88 95 ALA A C 1
ATOM 666 O O . ALA A 1 95 ? -3.122 -14.947 30.157 1.00 81.88 95 ALA A O 1
ATOM 667 N N . THR A 1 96 ? -1.339 -14.762 31.515 1.00 86.75 96 THR A N 1
ATOM 668 C CA . THR A 1 96 ? -1.757 -15.782 32.492 1.00 86.75 96 THR A CA 1
ATOM 669 C C . THR A 1 96 ? -2.654 -15.198 33.592 1.00 86.75 96 THR A C 1
ATOM 671 O O . THR A 1 96 ? -3.618 -15.840 34.015 1.00 86.75 96 THR A O 1
ATOM 674 N N . ALA A 1 97 ? -2.389 -13.964 34.033 1.00 85.00 97 ALA A N 1
ATOM 675 C CA . ALA A 1 97 ? -3.155 -13.294 35.087 1.00 85.00 97 ALA A CA 1
ATOM 676 C C . ALA A 1 97 ? -4.598 -12.958 34.660 1.00 85.00 97 ALA A C 1
ATOM 678 O O . ALA A 1 97 ? -5.538 -13.118 35.443 1.00 85.00 97 ALA A O 1
ATOM 679 N N . ARG A 1 98 ? -4.802 -12.535 33.405 1.00 86.69 98 ARG A N 1
ATOM 680 C CA . ARG A 1 98 ? -6.122 -12.093 32.923 1.00 86.69 98 ARG A CA 1
ATOM 681 C C . ARG A 1 98 ? -7.199 -13.198 32.9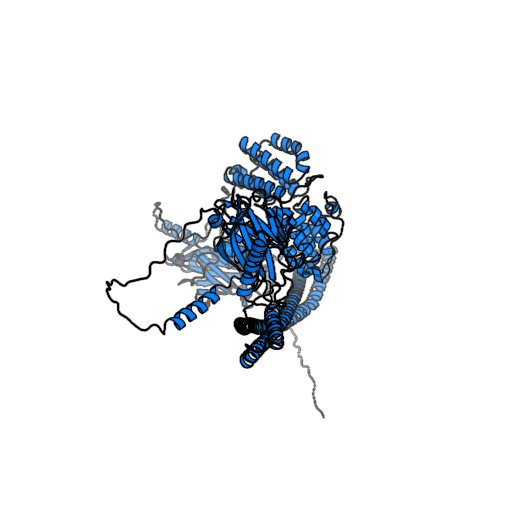20 1.00 86.69 98 ARG A C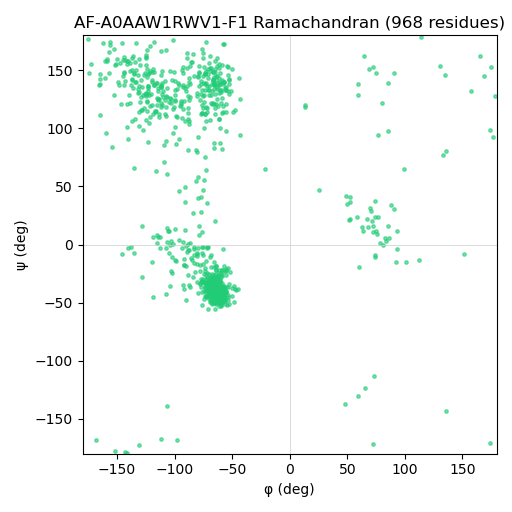 1
ATOM 683 O O . ARG A 1 98 ? -8.272 -12.932 33.464 1.00 86.69 98 ARG A O 1
ATOM 690 N N . PRO A 1 99 ? -6.964 -14.424 32.407 1.00 86.56 99 PRO A N 1
ATOM 691 C CA . PRO A 1 99 ? -7.931 -15.520 32.523 1.00 86.56 99 PRO A CA 1
ATOM 692 C C . PRO A 1 99 ? -8.258 -15.890 33.976 1.00 86.56 99 PRO A C 1
ATOM 694 O O . PRO A 1 99 ? -9.415 -16.162 34.293 1.00 86.56 99 PRO A O 1
ATOM 697 N N . ALA A 1 100 ? -7.273 -15.852 34.881 1.00 84.56 100 ALA A N 1
ATOM 698 C CA . ALA A 1 100 ? -7.502 -16.115 36.304 1.00 84.56 100 ALA A CA 1
ATOM 699 C C . ALA A 1 100 ? -8.433 -15.063 36.938 1.00 84.56 100 ALA A C 1
ATOM 701 O O . ALA A 1 100 ? -9.342 -15.409 37.696 1.00 84.56 100 ALA A O 1
ATOM 702 N N . ALA A 1 101 ? -8.266 -13.789 36.573 1.00 86.19 101 ALA A N 1
ATOM 703 C CA . ALA A 1 101 ? -9.156 -12.715 36.999 1.00 86.19 101 ALA A CA 1
ATOM 704 C C . ALA A 1 101 ? -10.567 -12.829 36.390 1.00 86.19 101 ALA A C 1
ATOM 706 O O . ALA A 1 101 ? -11.551 -12.575 37.084 1.00 86.19 101 ALA A O 1
ATOM 707 N N . GLU A 1 102 ? -10.698 -13.272 35.135 1.00 88.06 102 GLU A N 1
ATOM 708 C CA . GLU A 1 102 ? -12.005 -13.544 34.518 1.00 88.06 102 GLU A CA 1
ATOM 709 C C . GLU A 1 102 ? -12.757 -14.679 35.223 1.00 88.06 102 GLU A C 1
ATOM 711 O O . GLU A 1 102 ? -13.948 -14.530 35.504 1.00 88.06 102 GLU A O 1
ATOM 716 N N . VAL A 1 103 ? -12.067 -15.763 35.596 1.00 88.81 103 VAL A N 1
ATOM 717 C CA . VAL A 1 103 ? -12.643 -16.852 36.406 1.00 88.81 103 VAL A CA 1
ATOM 718 C C . VAL A 1 103 ? -13.078 -16.346 37.786 1.00 88.81 103 VAL A C 1
ATOM 720 O O . VAL A 1 103 ? -14.187 -16.652 38.223 1.00 88.81 103 VAL A O 1
ATOM 723 N N . ALA A 1 104 ? -12.259 -15.529 38.456 1.00 86.38 104 ALA A N 1
ATOM 724 C CA . ALA A 1 104 ? -12.598 -14.981 39.769 1.00 86.38 104 ALA A CA 1
ATOM 725 C C . ALA A 1 104 ? -13.812 -14.028 39.717 1.00 86.38 104 ALA A C 1
ATOM 727 O O . ALA A 1 104 ? -14.706 -14.122 40.559 1.00 86.38 104 ALA A O 1
ATOM 728 N N . VAL A 1 105 ? -13.898 -13.158 38.702 1.00 85.75 105 VAL A N 1
ATOM 729 C CA . VAL A 1 105 ? -15.059 -12.271 38.484 1.00 85.75 105 VAL A CA 1
ATOM 730 C C . VAL A 1 105 ? -16.316 -13.067 38.119 1.00 85.75 105 VAL A C 1
ATOM 732 O O . VAL A 1 105 ? -17.400 -12.748 38.611 1.00 85.75 105 VAL A O 1
ATOM 735 N N . ALA A 1 106 ? -16.197 -14.117 37.300 1.00 82.00 106 ALA A N 1
ATOM 736 C CA . ALA A 1 106 ? -17.316 -15.000 36.976 1.00 82.00 106 ALA A CA 1
ATOM 737 C C . ALA A 1 106 ? -17.835 -15.741 38.220 1.00 82.00 106 ALA A C 1
ATOM 739 O O . ALA A 1 106 ? -19.046 -15.780 38.442 1.00 82.00 106 ALA A O 1
ATOM 740 N N . HIS A 1 107 ? -16.934 -16.252 39.065 1.00 85.50 107 HIS A N 1
ATOM 741 C CA . HIS A 1 107 ? -17.291 -16.882 40.335 1.00 85.50 107 HIS A CA 1
ATOM 742 C C . HIS A 1 107 ? -17.992 -15.894 41.279 1.00 85.50 107 HIS A C 1
ATOM 744 O O . HIS A 1 107 ? -19.093 -16.185 41.733 1.00 85.50 107 HIS A O 1
ATOM 750 N N . ALA A 1 108 ? -17.444 -14.689 41.479 1.00 83.00 108 ALA A N 1
ATOM 751 C CA . ALA A 1 108 ? -18.084 -13.652 42.294 1.00 83.00 108 ALA A CA 1
ATOM 752 C C . ALA A 1 108 ? -19.494 -13.282 41.791 1.00 83.00 108 ALA A C 1
ATOM 754 O O . ALA A 1 108 ? -20.433 -13.209 42.585 1.00 83.00 108 ALA A O 1
ATOM 755 N N . ARG A 1 109 ? -19.679 -13.114 40.469 1.00 84.00 109 ARG A N 1
ATOM 756 C CA . ARG A 1 109 ? -21.010 -12.895 39.868 1.00 84.00 109 ARG A CA 1
ATOM 757 C C . ARG A 1 109 ? -21.956 -14.068 40.140 1.00 84.00 109 ARG A C 1
ATOM 759 O O . ARG A 1 109 ? -23.114 -13.825 40.470 1.00 84.00 109 ARG A O 1
ATOM 766 N N . ALA A 1 110 ? -21.484 -15.310 40.017 1.00 79.19 110 ALA A N 1
ATOM 767 C CA . ALA A 1 110 ? -22.290 -16.506 40.254 1.00 79.19 110 ALA A CA 1
ATOM 768 C C . ALA A 1 110 ? -22.709 -16.646 41.728 1.00 79.19 110 ALA A C 1
ATOM 770 O O . ALA A 1 110 ? -23.889 -16.870 41.993 1.00 79.19 110 ALA A O 1
ATOM 771 N N . THR A 1 111 ? -21.794 -16.443 42.681 1.00 80.62 111 THR A N 1
ATOM 772 C CA . THR A 1 111 ? -22.088 -16.507 44.124 1.00 80.62 111 THR A CA 1
ATOM 773 C C . THR A 1 111 ? -23.092 -15.424 44.533 1.00 80.62 111 THR A C 1
ATOM 775 O O . THR A 1 111 ? -24.100 -15.726 45.170 1.00 80.62 111 THR A O 1
ATOM 778 N N . VAL A 1 112 ? -22.904 -14.176 44.083 1.00 78.38 112 VAL A N 1
ATOM 779 C CA . VAL A 1 112 ? -23.856 -13.078 44.349 1.00 78.38 112 VAL A CA 1
ATOM 780 C C . VAL A 1 112 ? -25.220 -13.330 43.683 1.00 78.38 112 VAL A C 1
ATOM 782 O O . VAL A 1 112 ? -26.259 -13.045 44.281 1.00 78.38 112 VAL A O 1
ATOM 785 N N . ALA A 1 113 ? -25.253 -13.904 42.475 1.00 72.75 113 ALA A N 1
ATOM 786 C CA . ALA A 1 113 ? -26.503 -14.269 41.804 1.00 72.75 113 ALA A CA 1
ATOM 787 C C . ALA A 1 113 ? -27.239 -15.422 42.510 1.00 72.75 113 ALA A C 1
ATOM 789 O O . ALA A 1 113 ? -28.460 -15.356 42.653 1.00 72.75 113 ALA A O 1
ATOM 790 N N . ALA A 1 114 ? -26.522 -16.438 43.001 1.00 71.62 114 ALA A N 1
ATOM 791 C CA . ALA A 1 114 ? -27.094 -17.545 43.768 1.00 71.62 114 ALA A CA 1
ATOM 792 C C . ALA A 1 114 ? -27.713 -17.063 45.091 1.00 71.62 114 ALA A C 1
ATOM 794 O O . ALA A 1 114 ? -28.824 -17.470 45.438 1.00 71.62 114 ALA A O 1
ATOM 795 N N . LEU A 1 115 ? -27.043 -16.128 45.773 1.00 68.94 115 LEU A N 1
ATOM 796 C CA . LEU A 1 115 ? -27.541 -15.473 46.985 1.00 68.94 115 LEU A CA 1
ATOM 797 C C . LEU A 1 115 ? -28.839 -14.691 46.711 1.00 68.94 115 LEU A C 1
ATOM 799 O O . LEU A 1 115 ? -29.782 -14.737 47.499 1.00 68.94 115 LEU A O 1
ATOM 803 N N . ARG A 1 116 ? -28.940 -14.052 45.537 1.00 61.12 116 ARG A N 1
ATOM 804 C CA . ARG A 1 116 ? -30.161 -13.369 45.077 1.00 61.12 116 ARG A CA 1
ATOM 805 C C . ARG A 1 116 ? -31.277 -14.316 44.631 1.00 61.12 116 ARG A C 1
ATOM 807 O O . ARG A 1 116 ? -32.444 -14.013 44.864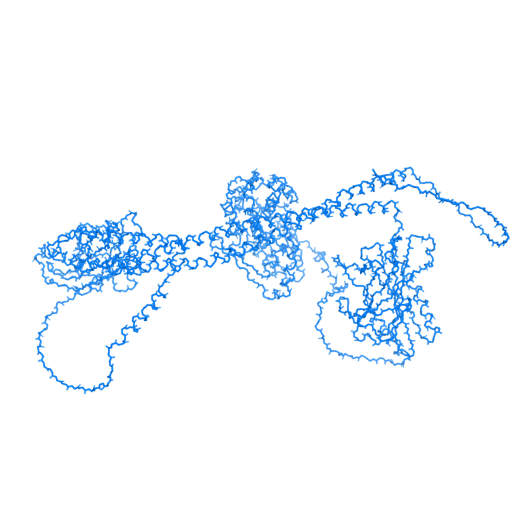 1.00 61.12 116 ARG A O 1
ATOM 814 N N . GLY A 1 117 ? -30.943 -15.461 44.035 1.00 51.22 117 GLY A N 1
ATOM 815 C CA . GLY A 1 117 ? -31.908 -16.478 43.600 1.00 51.22 117 GLY A CA 1
ATOM 816 C C . GLY A 1 117 ? -32.737 -17.072 44.745 1.00 51.22 117 GLY A C 1
ATOM 817 O O . GLY A 1 117 ? -33.849 -17.534 44.514 1.00 51.22 117 GLY A O 1
ATOM 818 N N . ARG A 1 118 ? -32.242 -16.991 45.990 1.00 51.62 118 ARG A N 1
ATOM 819 C CA . ARG A 1 118 ? -32.977 -17.369 47.212 1.00 51.62 118 ARG A CA 1
ATOM 820 C C . ARG A 1 118 ? -33.954 -16.289 47.719 1.00 51.62 118 ARG A C 1
ATOM 822 O O . ARG A 1 118 ? -34.723 -16.562 48.632 1.00 51.62 118 ARG A O 1
ATOM 829 N N . GLY A 1 119 ? -33.945 -15.087 47.134 1.00 42.47 119 GLY A N 1
ATOM 830 C CA . GLY A 1 119 ? -34.791 -13.947 47.523 1.00 42.47 119 GLY A CA 1
ATOM 831 C C . GLY A 1 119 ? -35.575 -13.304 46.371 1.00 42.47 119 GLY A C 1
ATOM 832 O O . GLY A 1 119 ? -36.034 -12.171 46.510 1.00 42.47 119 GLY A O 1
ATOM 833 N N . ALA A 1 120 ? -35.699 -13.988 45.230 1.00 41.78 120 ALA A N 1
ATOM 834 C CA . ALA A 1 120 ? -36.248 -13.448 43.984 1.00 41.78 120 ALA A CA 1
ATOM 835 C C . ALA A 1 120 ? -37.746 -13.752 43.760 1.00 41.78 120 ALA A C 1
ATOM 837 O O . ALA A 1 120 ? -38.143 -14.093 42.650 1.00 41.78 120 ALA A O 1
ATOM 838 N N . ASP A 1 121 ? -38.579 -13.560 44.787 1.00 41.12 121 ASP A N 1
ATOM 839 C CA . ASP A 1 121 ? -40.037 -13.447 44.640 1.00 41.12 121 ASP A CA 1
ATOM 840 C C . ASP A 1 121 ? -40.461 -11.986 44.858 1.00 41.12 121 ASP A C 1
ATOM 842 O O . ASP A 1 121 ? -40.808 -11.572 45.966 1.00 41.12 121 ASP A O 1
ATOM 846 N N . VAL A 1 122 ? -40.485 -11.189 43.785 1.00 48.97 122 VAL A N 1
ATOM 847 C CA . VAL A 1 122 ? -41.466 -10.095 43.716 1.00 48.97 122 VAL A CA 1
ATOM 848 C C . VAL A 1 122 ? -42.707 -10.703 43.102 1.00 48.97 122 VAL A C 1
ATOM 850 O O . VAL A 1 122 ? -42.725 -11.048 41.923 1.00 48.97 122 VAL A O 1
ATOM 853 N N . ALA A 1 123 ? -43.684 -10.955 43.971 1.00 61.00 123 ALA A N 1
ATOM 854 C CA . ALA A 1 123 ? -44.654 -12.010 43.764 1.00 61.00 123 ALA A CA 1
ATOM 855 C C . ALA A 1 123 ? -45.441 -11.814 42.464 1.00 61.00 123 ALA A C 1
ATOM 857 O O . ALA A 1 123 ? -46.289 -10.930 42.343 1.00 61.00 123 ALA A O 1
ATOM 858 N N . LEU A 1 124 ? -45.228 -12.729 41.520 1.00 69.56 124 LEU A N 1
ATOM 859 C CA . LEU A 1 124 ? -46.071 -12.915 40.342 1.00 69.56 124 LEU A CA 1
ATOM 860 C C . LEU A 1 124 ? -47.561 -12.961 40.744 1.00 69.56 124 LEU A C 1
ATOM 862 O O . LEU A 1 124 ? -48.408 -12.330 40.114 1.00 69.56 124 LEU A O 1
ATOM 866 N N . ALA A 1 125 ? -47.861 -13.601 41.880 1.00 71.69 125 ALA A N 1
ATOM 867 C CA . ALA A 1 125 ? -49.180 -13.621 42.510 1.00 71.69 125 ALA A CA 1
ATOM 868 C C . ALA A 1 125 ? -49.784 -12.221 42.764 1.00 71.69 125 ALA A C 1
ATOM 870 O O . ALA A 1 125 ? -50.989 -12.054 42.572 1.00 71.69 125 ALA A O 1
ATOM 871 N N . ASP A 1 126 ? -48.982 -11.213 43.126 1.00 75.31 126 ASP A N 1
ATOM 872 C CA . ASP A 1 126 ? -49.454 -9.838 43.341 1.00 75.31 126 ASP A CA 1
ATOM 873 C C . ASP A 1 126 ? -49.807 -9.141 42.017 1.00 75.31 126 ASP A C 1
ATOM 875 O O . ASP A 1 126 ? -50.790 -8.398 41.953 1.00 75.31 126 ASP A O 1
ATOM 879 N N . LEU A 1 127 ? -49.080 -9.429 40.929 1.00 81.50 127 LEU A N 1
ATOM 880 C CA . LEU A 1 127 ? -49.447 -8.961 39.587 1.00 81.50 127 LEU A CA 1
ATOM 881 C C . LEU A 1 127 ? -50.746 -9.623 39.101 1.00 81.50 127 LEU A C 1
ATOM 883 O O . LEU A 1 127 ? -51.619 -8.931 38.568 1.00 81.50 127 LEU A O 1
ATOM 887 N N . HIS A 1 128 ? -50.935 -10.928 39.340 1.00 83.94 128 HIS A N 1
ATOM 888 C CA . HIS A 1 128 ? -52.215 -11.589 39.050 1.00 83.94 128 HIS A CA 1
ATOM 889 C C . HIS A 1 128 ? -53.356 -11.030 39.912 1.00 83.94 128 HIS A C 1
ATOM 891 O O . HIS A 1 128 ? -54.460 -10.843 39.400 1.00 83.94 128 HIS A O 1
ATOM 897 N N . ALA A 1 129 ? -53.112 -10.721 41.188 1.00 81.88 129 ALA A N 1
ATOM 898 C CA . ALA A 1 129 ? -54.102 -10.087 42.054 1.00 81.88 129 ALA A CA 1
ATOM 899 C C . ALA A 1 129 ? -54.461 -8.667 41.579 1.00 81.88 129 ALA A C 1
ATOM 901 O O . ALA A 1 129 ? -55.640 -8.303 41.582 1.00 81.88 129 ALA A O 1
ATOM 902 N N . LEU A 1 130 ? -53.484 -7.884 41.104 1.00 83.50 130 LEU A N 1
ATOM 903 C CA . LEU A 1 130 ? -53.725 -6.571 40.505 1.00 83.50 130 LEU A CA 1
ATOM 904 C C . LEU A 1 130 ? -54.580 -6.685 39.231 1.00 83.50 130 LEU A C 1
ATOM 906 O O . LEU A 1 130 ? -55.606 -6.007 39.147 1.00 83.50 130 LEU A O 1
ATOM 910 N N . ALA A 1 131 ? -54.235 -7.566 38.287 1.00 85.25 131 ALA A N 1
ATOM 911 C CA . ALA A 1 131 ? -55.027 -7.778 37.068 1.00 85.25 131 ALA A CA 1
ATOM 912 C C . ALA A 1 131 ? -56.471 -8.231 37.379 1.00 85.25 131 ALA A C 1
ATOM 914 O O . ALA A 1 131 ? -57.431 -7.639 36.875 1.00 85.25 131 ALA A O 1
ATOM 915 N N . ALA A 1 132 ? -56.639 -9.186 38.302 1.00 85.31 132 ALA A N 1
ATOM 916 C CA . ALA A 1 132 ? -57.954 -9.624 38.771 1.00 85.31 132 ALA A CA 1
ATOM 917 C C . ALA A 1 132 ? -58.749 -8.489 39.448 1.00 85.31 132 ALA A C 1
ATOM 919 O O . ALA A 1 132 ? -59.960 -8.375 39.245 1.00 85.31 132 ALA A O 1
ATOM 920 N N . SER A 1 133 ? -58.086 -7.609 40.211 1.00 84.62 133 SER A N 1
ATOM 921 C CA . SER A 1 133 ? -58.747 -6.457 40.841 1.00 84.62 133 SER A CA 1
ATOM 922 C C . SER A 1 133 ? -59.296 -5.453 39.819 1.00 84.62 133 SER A C 1
ATOM 924 O O . SER A 1 133 ? -60.389 -4.929 40.028 1.00 84.62 133 SER A O 1
ATOM 926 N N . GLN A 1 134 ? -58.611 -5.242 38.685 1.00 86.44 134 GLN A N 1
ATOM 927 C CA . GLN A 1 134 ? -59.107 -4.377 37.604 1.00 86.44 134 GLN A CA 1
ATOM 928 C C . GLN A 1 134 ? -60.358 -4.968 36.940 1.00 86.44 134 GLN A C 1
ATOM 930 O O . GLN A 1 134 ? -61.323 -4.248 36.685 1.00 86.44 134 GLN A O 1
ATOM 935 N N . MET A 1 135 ? -60.386 -6.287 36.721 1.00 87.12 135 MET A N 1
ATOM 936 C CA . MET A 1 135 ? -61.582 -6.979 36.226 1.00 87.12 135 MET A CA 1
ATOM 937 C C . MET A 1 135 ? -62.759 -6.900 37.205 1.00 87.12 135 MET A C 1
ATOM 939 O O . MET A 1 135 ? -63.898 -6.669 36.791 1.00 87.12 135 MET A O 1
ATOM 943 N N . ALA A 1 136 ? -62.496 -7.063 38.504 1.00 85.69 136 ALA A N 1
ATOM 944 C CA . ALA A 1 136 ? -63.514 -6.947 39.544 1.00 85.69 136 ALA A CA 1
ATOM 945 C C . ALA A 1 136 ? -64.075 -5.516 39.646 1.00 85.69 136 ALA A C 1
ATOM 947 O O . ALA A 1 136 ? -65.293 -5.350 39.734 1.00 85.69 136 ALA A O 1
ATOM 948 N N . ALA A 1 137 ? -63.213 -4.495 39.571 1.00 84.62 137 ALA A N 1
ATOM 949 C CA . ALA A 1 137 ? -63.615 -3.089 39.557 1.00 84.62 137 ALA A CA 1
ATOM 950 C C . ALA A 1 137 ? -64.500 -2.768 38.341 1.00 84.62 137 ALA A C 1
ATOM 952 O O . ALA A 1 137 ? -65.612 -2.269 38.512 1.00 84.62 137 ALA A O 1
ATOM 953 N N . TRP A 1 138 ? -64.078 -3.163 37.133 1.00 90.75 138 TRP A N 1
ATOM 954 C CA . TRP A 1 138 ? -64.884 -2.987 35.919 1.00 90.75 138 TRP A CA 1
ATOM 955 C C . TRP A 1 138 ? -66.267 -3.636 36.043 1.00 90.75 138 TRP A C 1
ATOM 957 O O . TRP A 1 138 ? -67.275 -3.028 35.681 1.00 90.75 138 TRP A O 1
ATOM 967 N N . ARG A 1 139 ? -66.337 -4.855 36.596 1.00 87.69 139 ARG A N 1
ATOM 968 C CA . ARG A 1 139 ? -67.604 -5.574 36.792 1.00 87.69 139 ARG A CA 1
ATOM 969 C C . ARG A 1 139 ? -68.520 -4.878 37.805 1.00 87.69 139 ARG A C 1
ATOM 971 O O . ARG A 1 139 ? -69.735 -4.915 37.628 1.00 87.69 139 ARG A O 1
ATOM 978 N N . ALA A 1 140 ? -67.961 -4.245 38.837 1.00 86.12 140 ALA A N 1
ATOM 979 C CA . ALA A 1 140 ? -68.728 -3.460 39.804 1.00 86.12 140 ALA A CA 1
ATOM 980 C C . ALA A 1 140 ? -69.290 -2.163 39.191 1.00 86.12 140 ALA A C 1
ATOM 982 O O . ALA A 1 140 ? -70.420 -1.785 39.496 1.00 86.12 140 ALA A O 1
ATOM 983 N N . GLU A 1 141 ? -68.540 -1.518 38.293 1.00 86.69 141 GLU A N 1
ATOM 984 C CA . GLU A 1 141 ? -68.982 -0.327 37.547 1.00 86.69 141 GLU A CA 1
ATOM 985 C C . GLU A 1 141 ? -70.015 -0.649 36.450 1.00 86.69 141 GLU A C 1
ATOM 987 O O . GLU A 1 141 ? -70.817 0.210 36.082 1.00 86.69 141 GLU A O 1
ATOM 992 N N . HIS A 1 142 ? -70.052 -1.897 35.968 1.00 89.69 142 HIS A N 1
ATOM 993 C CA . HIS A 1 142 ? -70.961 -2.365 34.918 1.00 89.69 142 HIS A CA 1
ATOM 994 C C . HIS A 1 142 ? -71.943 -3.444 35.426 1.00 89.69 142 HIS A C 1
ATOM 996 O O . HIS A 1 142 ? -71.953 -4.559 34.902 1.00 89.69 142 HIS A O 1
ATOM 1002 N N . PRO A 1 143 ? -72.839 -3.146 36.391 1.00 85.12 143 PRO A N 1
ATOM 1003 C CA . PRO A 1 143 ? -73.761 -4.136 36.966 1.00 85.12 143 PRO A CA 1
ATOM 1004 C C . PRO A 1 143 ? -74.802 -4.674 35.965 1.00 85.12 143 PRO A C 1
ATOM 1006 O O . PRO A 1 143 ? -75.431 -5.696 36.219 1.00 85.12 143 PRO A O 1
ATOM 1009 N N . ALA A 1 144 ? -74.980 -4.004 34.821 1.00 84.50 144 ALA A N 1
ATOM 1010 C CA . ALA A 1 144 ? -75.801 -4.472 33.703 1.00 84.50 144 ALA A CA 1
ATOM 1011 C C . ALA A 1 144 ? -75.068 -5.460 32.765 1.00 84.50 144 ALA A C 1
ATOM 1013 O O . ALA A 1 144 ? -75.661 -5.929 31.791 1.00 84.50 144 ALA A O 1
ATOM 1014 N N . ALA A 1 145 ? -73.788 -5.760 33.014 1.00 87.00 145 ALA A N 1
ATOM 1015 C CA . ALA A 1 145 ? -73.041 -6.755 32.257 1.00 87.00 145 ALA A CA 1
ATOM 1016 C C . ALA A 1 145 ? -73.461 -8.179 32.660 1.00 87.00 145 ALA A C 1
ATOM 1018 O O . ALA A 1 145 ? -73.443 -8.560 33.830 1.00 87.00 145 ALA A O 1
ATOM 1019 N N . THR A 1 146 ? -73.805 -8.984 31.662 1.00 85.75 146 THR A N 1
ATOM 1020 C CA . THR A 1 146 ? -74.189 -10.398 31.791 1.00 85.75 146 THR A CA 1
ATOM 1021 C C . THR A 1 146 ? -73.120 -11.294 31.167 1.00 85.75 146 THR A C 1
ATOM 1023 O O . THR A 1 146 ? -72.235 -10.805 30.466 1.00 85.75 146 THR A O 1
ATOM 1026 N N . ASN A 1 147 ? -73.171 -12.605 31.426 1.00 84.56 147 ASN A N 1
ATOM 1027 C CA . ASN A 1 147 ? -72.223 -13.587 30.877 1.00 84.56 147 ASN A CA 1
ATOM 1028 C C . ASN A 1 147 ? -70.744 -13.209 31.107 1.00 84.56 147 ASN A C 1
ATOM 1030 O O . ASN A 1 147 ? -69.922 -13.344 30.206 1.00 84.56 147 ASN A O 1
ATOM 1034 N N . PHE A 1 148 ? -70.413 -12.690 32.298 1.00 87.94 148 PHE A N 1
ATOM 1035 C CA . PHE A 1 148 ? -69.022 -12.431 32.670 1.00 87.94 148 PHE A CA 1
ATOM 1036 C C . PHE A 1 148 ? -68.305 -13.759 32.937 1.00 87.94 148 PHE A C 1
ATOM 1038 O O . PHE A 1 148 ? -68.629 -14.437 33.916 1.00 87.94 148 PHE A O 1
ATOM 1045 N N . GLN A 1 149 ? -67.323 -14.104 32.107 1.00 87.38 149 GLN A N 1
ATOM 1046 C CA . GLN A 1 149 ? -66.522 -15.323 32.242 1.00 87.38 149 GLN A CA 1
ATOM 1047 C C . GLN A 1 149 ? -65.049 -15.038 31.938 1.00 87.38 149 GLN A C 1
ATOM 1049 O O . GLN A 1 149 ? -64.731 -14.496 30.883 1.00 87.38 149 GLN A O 1
ATOM 1054 N N . GLU A 1 150 ? -64.153 -15.442 32.838 1.00 86.50 150 GLU A N 1
ATOM 1055 C CA . GLU A 1 150 ? -62.706 -15.423 32.607 1.00 86.50 150 GLU A CA 1
ATOM 1056 C C . GLU A 1 150 ? -62.299 -16.550 31.635 1.00 86.50 150 GLU A C 1
ATOM 1058 O O . GLU A 1 150 ? -62.829 -17.660 31.704 1.00 86.50 150 GLU A O 1
ATOM 1063 N N . VAL A 1 151 ? -61.398 -16.243 30.699 1.00 85.25 151 VAL A N 1
ATOM 1064 C CA . VAL A 1 151 ? -61.077 -17.045 29.504 1.00 85.25 151 VAL A CA 1
ATOM 1065 C C . VAL A 1 151 ? -59.616 -17.504 29.490 1.00 85.25 151 VAL A C 1
ATOM 1067 O O . VAL A 1 151 ? -59.363 -18.672 29.200 1.00 85.25 151 VAL A O 1
ATOM 1070 N N . SER A 1 152 ? -58.655 -16.626 29.799 1.00 86.31 152 SER A N 1
ATOM 1071 C CA . SER A 1 152 ? -57.228 -16.984 29.881 1.00 86.31 152 SER A CA 1
ATOM 1072 C C . SER A 1 152 ? -56.475 -16.174 30.938 1.00 86.31 152 SER A C 1
ATOM 1074 O O . SER A 1 152 ? -56.875 -15.065 31.298 1.00 86.31 152 SER A O 1
ATOM 1076 N N . ARG A 1 153 ? -55.364 -16.744 31.416 1.00 88.25 153 ARG A N 1
ATOM 1077 C CA . ARG A 1 153 ? -54.310 -16.064 32.177 1.00 88.25 153 ARG A CA 1
ATOM 1078 C C . ARG A 1 153 ? -52.982 -16.367 31.501 1.00 88.25 153 ARG A C 1
ATOM 1080 O O . ARG A 1 153 ? -52.701 -17.530 31.220 1.00 88.25 153 ARG A O 1
ATOM 1087 N N . GLU A 1 154 ? -52.209 -15.331 31.219 1.00 85.00 154 GLU A N 1
ATOM 1088 C CA . GLU A 1 154 ? -50.983 -15.396 30.422 1.00 85.00 154 GLU A CA 1
ATOM 1089 C C . GLU A 1 154 ? -49.874 -14.582 31.108 1.00 85.00 154 GLU A C 1
ATOM 1091 O O . GLU A 1 154 ? -50.149 -13.572 31.758 1.00 85.00 154 GLU A O 1
ATOM 1096 N N . GLU A 1 155 ? -48.625 -15.028 30.978 1.00 87.00 155 GLU A N 1
ATOM 1097 C CA . GLU A 1 155 ? -47.451 -14.488 31.677 1.00 87.00 155 GLU A CA 1
ATOM 1098 C C . GLU A 1 155 ? -46.288 -14.304 30.689 1.00 87.00 155 GLU A C 1
ATOM 1100 O O . GLU A 1 155 ? -46.056 -15.158 29.827 1.00 87.00 155 GLU A O 1
ATOM 1105 N N . ALA A 1 156 ? -45.541 -13.205 30.807 1.00 81.31 156 ALA A N 1
ATOM 1106 C CA . ALA A 1 156 ? -44.379 -12.917 29.970 1.00 81.31 156 ALA A CA 1
ATOM 1107 C C . ALA A 1 156 ? -43.308 -12.100 30.715 1.00 81.31 156 ALA A C 1
ATOM 1109 O O . ALA A 1 156 ? -43.609 -11.139 31.420 1.00 81.31 156 ALA A O 1
ATOM 1110 N N . GLY A 1 157 ? -42.035 -12.442 30.501 1.00 80.44 157 GLY A N 1
ATOM 1111 C CA . GLY A 1 157 ? -40.902 -11.608 30.915 1.00 80.44 157 GLY A CA 1
ATOM 1112 C C . GLY A 1 157 ? -40.651 -10.459 29.933 1.00 80.44 157 GLY A C 1
ATOM 1113 O O . GLY A 1 157 ? -40.818 -10.631 28.721 1.00 80.44 157 GLY A O 1
ATOM 1114 N N . LEU A 1 158 ? -40.225 -9.304 30.451 1.00 79.44 158 LEU A N 1
ATOM 1115 C CA . LEU A 1 158 ? -39.897 -8.112 29.663 1.00 79.44 158 LEU A CA 1
ATOM 1116 C C . LEU A 1 158 ? -38.425 -8.131 29.219 1.00 79.44 158 LEU A C 1
ATOM 1118 O O . LEU A 1 158 ? -37.518 -7.998 30.046 1.00 79.44 158 LEU A O 1
ATOM 1122 N N . ALA A 1 159 ? -38.157 -8.246 27.915 1.00 76.81 159 ALA A N 1
ATOM 1123 C CA . ALA A 1 159 ? -36.781 -8.166 27.418 1.00 76.81 159 ALA A CA 1
ATOM 1124 C C . ALA A 1 159 ? -36.166 -6.784 27.687 1.00 76.81 159 ALA A C 1
ATOM 1126 O O . ALA A 1 159 ? -36.778 -5.753 27.417 1.00 76.81 159 ALA A O 1
ATOM 1127 N N . GLY A 1 160 ? -34.932 -6.769 28.197 1.00 68.44 160 GLY A N 1
ATOM 1128 C CA . GLY A 1 160 ? -34.208 -5.540 28.538 1.00 68.44 160 GLY A CA 1
ATOM 1129 C C . GLY A 1 160 ? -34.525 -4.954 29.920 1.00 68.44 160 GLY A C 1
ATOM 1130 O O . GLY A 1 160 ? -33.958 -3.915 30.259 1.00 68.44 160 GLY A O 1
ATOM 1131 N N . LEU A 1 161 ? -35.370 -5.603 30.734 1.00 71.44 161 LEU A N 1
ATOM 1132 C CA . LEU A 1 161 ? -35.626 -5.213 32.125 1.00 71.44 161 LEU A CA 1
ATOM 1133 C C . LEU A 1 161 ? -35.422 -6.415 33.074 1.00 71.44 161 LEU A C 1
ATOM 1135 O O . LEU A 1 161 ? -36.322 -7.244 33.207 1.00 71.44 161 LEU A O 1
ATOM 1139 N N . PRO A 1 162 ? -34.255 -6.547 33.738 1.00 63.38 162 PRO A N 1
ATOM 1140 C CA . PRO A 1 162 ? -33.975 -7.666 34.641 1.00 63.38 162 PRO A CA 1
ATOM 1141 C C . PRO A 1 162 ? -35.001 -7.768 35.781 1.00 63.38 162 PRO A C 1
ATOM 1143 O O . PRO A 1 162 ? -35.145 -6.843 36.578 1.00 63.38 162 PRO A O 1
ATOM 1146 N N . GLY A 1 163 ? -35.718 -8.893 35.858 1.00 66.50 163 GLY A N 1
ATOM 1147 C CA . GLY A 1 163 ? -36.805 -9.100 36.826 1.00 66.50 163 GLY A CA 1
ATOM 1148 C C . GLY A 1 163 ? -38.119 -8.376 36.494 1.00 66.50 163 GLY A C 1
ATOM 1149 O O . GLY A 1 163 ? -39.019 -8.351 37.330 1.00 66.50 163 GLY A O 1
ATOM 1150 N N . GLY A 1 164 ? -38.246 -7.780 35.303 1.00 76.94 164 GLY A N 1
ATOM 1151 C CA . GLY A 1 164 ? -39.490 -7.187 34.814 1.00 76.94 164 GLY A CA 1
ATOM 1152 C C . GLY A 1 164 ? -40.465 -8.250 34.306 1.00 76.94 164 GLY A C 1
ATOM 1153 O O . GLY A 1 164 ? -40.123 -9.022 33.407 1.00 76.94 164 GLY A O 1
ATOM 1154 N N . SER A 1 165 ? -41.681 -8.264 34.851 1.00 84.31 165 SER A N 1
ATOM 1155 C CA . SER A 1 165 ? -42.721 -9.249 34.519 1.00 84.31 165 SER A CA 1
ATOM 1156 C C . SER A 1 165 ? -44.026 -8.576 34.111 1.00 84.31 165 SER A C 1
ATOM 1158 O O . SER A 1 165 ? -44.396 -7.534 34.655 1.00 84.31 165 SER A O 1
ATOM 1160 N N . LEU A 1 166 ? -44.739 -9.201 33.177 1.00 88.44 166 LEU A N 1
ATOM 1161 C CA . LEU A 1 166 ? -46.048 -8.792 32.685 1.00 88.44 166 LEU A CA 1
ATOM 1162 C C . LEU A 1 166 ? -47.011 -9.981 32.747 1.00 88.44 166 LEU A C 1
ATOM 1164 O O . LEU A 1 166 ? -46.670 -11.087 32.330 1.00 88.44 166 LEU A O 1
ATOM 1168 N N . VAL A 1 167 ? -48.226 -9.742 33.234 1.00 90.06 167 VAL A N 1
ATOM 1169 C CA . VAL A 1 167 ? -49.316 -10.724 33.262 1.00 90.06 167 VAL A CA 1
ATOM 1170 C C . VAL A 1 167 ? -50.552 -10.150 32.581 1.00 90.06 167 VAL A C 1
ATOM 1172 O O . VAL A 1 167 ? -50.810 -8.947 32.661 1.00 90.06 167 VAL A O 1
ATOM 1175 N N . ALA A 1 168 ? -51.334 -11.006 31.934 1.00 91.88 168 ALA A N 1
ATOM 1176 C CA . ALA A 1 168 ? -52.582 -10.643 31.279 1.00 91.88 168 ALA A CA 1
ATOM 1177 C C . ALA A 1 168 ? -53.704 -11.600 31.692 1.00 91.88 168 ALA A C 1
ATOM 1179 O O . ALA A 1 168 ? -53.529 -12.817 31.681 1.00 91.88 168 ALA A O 1
ATOM 1180 N N . HIS A 1 169 ? -54.855 -11.054 32.079 1.00 93.50 169 HIS A N 1
ATOM 1181 C CA . HIS A 1 169 ? -56.092 -11.811 32.289 1.00 93.50 169 HIS A CA 1
ATOM 1182 C C . HIS A 1 169 ? -57.062 -11.423 31.178 1.00 93.50 169 HIS A C 1
ATOM 1184 O O . HIS A 1 169 ? -57.270 -10.232 30.932 1.00 93.50 169 HIS A O 1
ATOM 1190 N N . THR A 1 170 ? -57.680 -12.410 30.538 1.00 92.94 170 THR A N 1
ATOM 1191 C CA . THR A 1 170 ? -58.666 -12.205 29.471 1.00 92.94 170 THR A CA 1
ATOM 1192 C C . THR A 1 170 ? -60.025 -12.708 29.935 1.00 92.94 170 THR A C 1
ATOM 1194 O O . THR A 1 170 ? -60.127 -13.828 30.427 1.00 92.94 170 THR A O 1
ATOM 1197 N N . ALA A 1 171 ? -61.084 -11.920 29.763 1.00 91.62 171 ALA A N 1
ATOM 1198 C CA . ALA A 1 171 ? -62.458 -12.297 30.088 1.00 91.62 171 ALA A CA 1
ATOM 1199 C C . ALA A 1 171 ? -63.430 -11.886 28.974 1.00 91.62 171 ALA A C 1
ATOM 1201 O O . ALA A 1 171 ? -63.126 -11.048 28.128 1.00 91.62 171 ALA A O 1
ATOM 1202 N N . SER A 1 172 ? -64.617 -12.479 28.968 1.00 91.88 172 SER A N 1
ATOM 1203 C CA . SER A 1 172 ? -65.744 -12.085 28.124 1.00 91.88 172 SER A CA 1
ATOM 1204 C C . SER A 1 172 ? -66.861 -11.488 28.975 1.00 91.88 172 SER A C 1
ATOM 1206 O O . SER A 1 172 ? -67.009 -11.852 30.141 1.00 91.88 172 SER A O 1
ATOM 1208 N N . ALA A 1 173 ? -67.629 -10.560 28.406 1.00 92.31 173 ALA A N 1
ATOM 1209 C CA . ALA A 1 173 ? -68.826 -9.992 29.023 1.00 92.31 173 ALA A CA 1
ATOM 1210 C C . ALA A 1 173 ? -69.829 -9.539 27.949 1.00 92.31 173 ALA A C 1
ATOM 1212 O O . ALA A 1 173 ? -69.448 -9.204 26.829 1.00 92.31 173 ALA A O 1
ATOM 1213 N N . THR A 1 174 ? -71.118 -9.498 28.280 1.00 90.88 174 THR A N 1
ATOM 1214 C CA . THR A 1 174 ? -72.187 -8.990 27.404 1.00 90.88 174 THR A CA 1
ATOM 1215 C C . THR A 1 174 ? -72.828 -7.756 28.030 1.00 90.88 174 THR A C 1
ATOM 1217 O O . THR A 1 174 ? -73.462 -7.851 29.079 1.00 90.88 174 THR A O 1
ATOM 1220 N N . LEU A 1 175 ? -72.685 -6.596 27.387 1.00 89.75 175 LEU A N 1
ATOM 1221 C CA . LEU A 1 175 ? -73.195 -5.306 27.859 1.00 89.75 175 LEU A CA 1
ATOM 1222 C C . LEU A 1 175 ? -74.129 -4.712 26.800 1.00 89.75 175 LEU A C 1
ATOM 1224 O O . LEU A 1 175 ? -73.773 -4.649 25.625 1.00 89.75 175 LEU A O 1
ATOM 1228 N N . ALA A 1 176 ? -75.338 -4.308 27.206 1.00 87.69 176 ALA A N 1
ATOM 1229 C CA . ALA A 1 176 ? -76.375 -3.773 26.312 1.00 87.69 176 ALA A CA 1
ATOM 1230 C C . ALA A 1 176 ? -76.646 -4.643 25.055 1.00 87.69 176 ALA A C 1
ATOM 1232 O O . ALA A 1 176 ? -76.917 -4.130 23.974 1.00 87.69 176 ALA A O 1
ATOM 1233 N N . GLY A 1 177 ? -76.550 -5.973 25.194 1.00 85.12 177 GLY A N 1
ATOM 1234 C CA . GLY A 1 177 ? -76.757 -6.936 24.104 1.00 85.12 177 GLY A CA 1
ATOM 1235 C C . GLY A 1 177 ? -75.560 -7.153 23.167 1.00 85.12 177 GLY A C 1
ATOM 1236 O O . GLY A 1 177 ? -75.659 -7.978 22.263 1.00 85.12 177 GLY A O 1
ATOM 1237 N N . ARG A 1 178 ? -74.422 -6.473 23.377 1.00 90.31 178 ARG A N 1
ATOM 1238 C CA . ARG A 1 178 ? -73.182 -6.657 22.600 1.00 90.31 178 ARG A CA 1
ATOM 1239 C C . ARG A 1 178 ? -72.118 -7.370 23.438 1.00 90.31 178 ARG A C 1
ATOM 1241 O O . ARG A 1 178 ? -71.986 -7.102 24.632 1.00 90.31 178 ARG A O 1
ATOM 1248 N N . ARG A 1 179 ? -71.364 -8.285 22.820 1.00 90.88 179 ARG A N 1
ATOM 1249 C CA . ARG A 1 179 ? -70.286 -9.048 23.472 1.00 90.88 179 ARG A CA 1
ATOM 1250 C C . ARG A 1 179 ? -68.964 -8.275 23.412 1.00 90.88 179 ARG A C 1
ATOM 1252 O O . ARG A 1 179 ? -68.638 -7.664 22.395 1.00 90.88 179 ARG A O 1
ATOM 1259 N N . TYR A 1 180 ? -68.213 -8.318 24.503 1.00 93.19 180 TYR A N 1
ATOM 1260 C CA . TYR A 1 180 ? -66.936 -7.643 24.702 1.00 93.19 180 TYR A CA 1
ATOM 1261 C C . TYR A 1 180 ? -65.886 -8.635 25.207 1.00 93.19 180 TYR A C 1
ATOM 1263 O O . TYR A 1 180 ? -66.187 -9.486 26.046 1.00 93.19 180 TYR A O 1
ATOM 1271 N N . ALA A 1 181 ? -64.655 -8.485 24.725 1.00 93.19 181 ALA A N 1
ATOM 1272 C CA . ALA A 1 181 ? -63.454 -9.022 25.343 1.00 93.19 181 ALA A CA 1
ATOM 1273 C C . ALA A 1 181 ? -62.874 -7.968 26.301 1.00 93.19 181 ALA A C 1
ATOM 1275 O O . ALA A 1 181 ? -62.777 -6.786 25.961 1.00 93.19 181 ALA A O 1
ATOM 1276 N N . LEU A 1 182 ? -62.502 -8.402 27.499 1.00 93.88 182 LEU A N 1
ATOM 1277 C CA . LEU A 1 182 ? -61.866 -7.603 28.539 1.00 93.88 182 LEU A CA 1
ATOM 1278 C C . LEU A 1 182 ? -60.450 -8.136 28.731 1.00 93.88 182 LEU A C 1
ATOM 1280 O O . LEU A 1 182 ? -60.291 -9.326 28.990 1.00 93.88 182 LEU A O 1
ATOM 1284 N N . LEU A 1 183 ? -59.441 -7.278 28.619 1.00 94.12 183 LEU A N 1
ATOM 1285 C CA . LEU A 1 183 ? -58.036 -7.659 28.761 1.00 94.12 183 LEU A CA 1
ATOM 1286 C C . LEU A 1 183 ? -57.381 -6.785 29.832 1.00 94.12 183 LEU A C 1
ATOM 1288 O O . LEU A 1 183 ? -57.165 -5.594 29.609 1.00 94.12 183 LEU A O 1
ATOM 1292 N N . ALA A 1 184 ? -57.107 -7.364 31.001 1.00 92.94 184 ALA A N 1
ATOM 1293 C CA . ALA A 1 184 ? -56.439 -6.699 32.117 1.00 92.94 184 ALA A CA 1
ATOM 1294 C C . ALA A 1 184 ? -54.955 -7.072 32.110 1.00 92.94 184 ALA A C 1
ATOM 1296 O O . ALA A 1 184 ? -54.609 -8.217 32.391 1.00 92.94 184 ALA A O 1
ATOM 1297 N N . ILE A 1 185 ? -54.087 -6.114 31.791 1.00 93.25 185 ILE A N 1
ATOM 1298 C CA . ILE A 1 185 ? -52.635 -6.299 31.726 1.00 93.25 185 ILE A CA 1
ATOM 1299 C C . ILE A 1 185 ? -52.006 -5.582 32.918 1.00 93.25 185 ILE A C 1
ATOM 1301 O O . ILE A 1 185 ? -52.201 -4.377 33.083 1.00 93.25 185 ILE A O 1
ATOM 1305 N N . ALA A 1 186 ? -51.235 -6.300 33.729 1.00 89.94 186 ALA A N 1
ATOM 1306 C CA . ALA A 1 186 ? -50.463 -5.746 34.838 1.00 89.94 186 ALA A CA 1
ATOM 1307 C C . ALA A 1 186 ? -48.968 -6.009 34.624 1.00 89.94 186 ALA A C 1
ATOM 1309 O O . ALA A 1 186 ? -48.578 -7.071 34.146 1.00 89.94 186 ALA A O 1
ATOM 1310 N N . THR A 1 187 ? -48.130 -5.037 34.970 1.00 87.50 187 THR A N 1
ATOM 1311 C CA . THR A 1 187 ? -46.673 -5.095 34.812 1.00 87.50 187 THR A CA 1
ATOM 1312 C C . THR A 1 187 ? -45.981 -4.576 36.068 1.00 87.50 187 THR A C 1
ATOM 1314 O O . THR A 1 187 ? -46.517 -3.694 36.746 1.00 87.50 187 THR A O 1
ATOM 1317 N N . GLY A 1 188 ? -44.807 -5.115 36.391 1.00 80.94 188 GLY A N 1
ATOM 1318 C CA . GLY A 1 188 ? -44.022 -4.688 37.547 1.00 80.94 188 GLY A CA 1
ATOM 1319 C C . GLY A 1 188 ? -42.543 -5.049 37.444 1.00 80.94 188 GLY A C 1
ATOM 1320 O O . GLY A 1 188 ? -42.146 -5.939 36.691 1.00 80.94 188 GLY A O 1
ATOM 1321 N N . GLU A 1 189 ? -41.730 -4.336 38.221 1.00 72.31 189 GLU A N 1
ATOM 1322 C CA . GLU A 1 189 ? -40.288 -4.555 38.368 1.00 72.31 189 GLU A CA 1
ATOM 1323 C C . GLU A 1 189 ? -39.929 -4.884 39.824 1.00 72.31 189 GLU A C 1
ATOM 1325 O O . GLU A 1 189 ? -40.570 -4.404 40.762 1.00 72.31 189 GLU A O 1
ATOM 1330 N N . ALA A 1 190 ? -38.890 -5.703 40.016 1.00 57.19 190 ALA A N 1
ATOM 1331 C CA . ALA A 1 190 ? -38.545 -6.268 41.322 1.00 57.19 190 ALA A CA 1
ATOM 1332 C C . ALA A 1 190 ? -37.954 -5.268 42.344 1.00 57.19 190 ALA A C 1
ATOM 1334 O O . ALA A 1 190 ? -37.630 -5.641 43.469 1.00 57.19 190 ALA A O 1
ATOM 1335 N N . PHE A 1 191 ? -37.765 -4.007 41.955 1.00 51.00 191 PHE A N 1
ATOM 1336 C CA . PHE A 1 191 ? -37.201 -2.937 42.779 1.00 51.00 191 PHE A CA 1
ATOM 1337 C C . PHE A 1 191 ? -37.674 -1.587 42.221 1.00 51.00 191 PHE A C 1
ATOM 1339 O O . PHE A 1 191 ? -37.800 -1.480 41.001 1.00 51.00 191 PHE A O 1
ATOM 1346 N N . PRO A 1 192 ? -37.883 -0.537 43.038 1.00 50.25 192 PRO A N 1
ATOM 1347 C CA . PRO A 1 192 ? -38.243 0.792 42.545 1.00 50.25 192 PRO A CA 1
ATOM 1348 C C . PRO A 1 192 ? -37.037 1.490 41.889 1.00 50.25 192 PRO A C 1
ATOM 1350 O O . PRO A 1 192 ? -36.443 2.405 42.456 1.00 50.25 192 PRO A O 1
ATOM 1353 N N . ALA A 1 193 ? -36.681 1.064 40.676 1.00 50.28 193 ALA A N 1
ATOM 1354 C CA . ALA A 1 193 ? -35.733 1.765 39.807 1.00 50.28 193 ALA A CA 1
ATOM 1355 C C . ALA A 1 193 ? -36.419 2.890 39.006 1.00 50.28 193 ALA A C 1
ATOM 1357 O O . ALA A 1 193 ? -35.753 3.673 38.329 1.00 50.28 193 ALA A O 1
ATOM 1358 N N . GLY A 1 194 ? -37.756 2.959 39.059 1.00 56.75 194 GLY A N 1
ATOM 1359 C CA . GLY A 1 194 ? -38.557 3.871 38.247 1.00 56.75 194 GLY A CA 1
ATOM 1360 C C . GLY A 1 194 ? -38.591 3.449 36.778 1.00 56.75 194 GLY A C 1
ATOM 1361 O O . GLY A 1 194 ? -38.953 4.250 35.917 1.00 56.75 194 GLY A O 1
ATOM 1362 N N . GLY A 1 195 ? -38.212 2.207 36.465 1.00 64.62 195 GLY A N 1
ATOM 1363 C CA . GLY A 1 195 ? -38.002 1.763 35.095 1.00 64.62 195 GLY A CA 1
ATOM 1364 C C . GLY A 1 195 ? -39.298 1.637 34.298 1.00 64.62 195 GLY A C 1
ATOM 1365 O O . GLY A 1 195 ? -39.286 1.879 33.088 1.00 64.62 195 GLY A O 1
ATOM 1366 N N . LEU A 1 196 ? -40.403 1.344 34.985 1.00 71.81 196 LEU A N 1
ATOM 1367 C CA . LEU A 1 196 ? -41.768 1.306 34.447 1.00 71.81 196 LEU A CA 1
ATOM 1368 C C . LEU A 1 196 ? -42.611 2.541 34.827 1.00 71.81 196 LEU A C 1
ATOM 1370 O O . LEU A 1 196 ? -43.788 2.621 34.468 1.00 71.81 196 LEU A O 1
ATOM 1374 N N . ALA A 1 197 ? -42.037 3.530 35.521 1.00 74.00 197 ALA A N 1
ATOM 1375 C CA . ALA A 1 197 ? -42.756 4.751 35.878 1.00 74.00 197 ALA A CA 1
ATOM 1376 C C . ALA A 1 197 ? -43.113 5.552 34.612 1.00 74.00 197 ALA A C 1
ATOM 1378 O O . ALA A 1 197 ? -42.242 5.924 33.828 1.00 74.00 197 ALA A O 1
ATOM 1379 N N . GLY A 1 198 ? -44.408 5.800 34.393 1.00 76.25 198 GLY A N 1
ATOM 1380 C CA . GLY A 1 198 ? -44.896 6.448 33.170 1.00 76.25 198 GLY A CA 1
ATOM 1381 C C . GLY A 1 198 ? -44.822 5.572 31.912 1.00 76.25 198 GLY A C 1
ATOM 1382 O O . GLY A 1 198 ? -44.829 6.112 30.805 1.00 76.25 198 GLY A O 1
ATOM 1383 N N . ALA A 1 199 ? -44.739 4.244 32.057 1.00 86.69 199 ALA A N 1
ATOM 1384 C CA . ALA A 1 199 ? -44.789 3.323 30.926 1.00 86.69 199 ALA A CA 1
ATOM 1385 C C . ALA A 1 199 ? -46.122 3.405 30.156 1.00 86.69 199 ALA A C 1
ATOM 1387 O O . ALA A 1 199 ? -47.186 3.705 30.707 1.00 86.69 199 ALA A O 1
ATOM 1388 N N . VAL A 1 200 ? -46.063 3.093 28.863 1.00 90.50 200 VAL A N 1
ATOM 1389 C CA . VAL A 1 200 ? -47.187 3.155 27.921 1.00 90.50 200 VAL A CA 1
ATOM 1390 C C . VAL A 1 200 ? -47.293 1.833 27.174 1.00 90.50 200 VAL A C 1
ATOM 1392 O O . VAL A 1 200 ? -46.328 1.397 26.550 1.00 90.50 200 VAL A O 1
ATOM 1395 N N . LEU A 1 201 ? -48.469 1.211 27.184 1.00 93.88 201 LEU A N 1
ATOM 1396 C CA . LEU A 1 201 ? -48.774 0.098 26.293 1.00 93.88 201 LEU A CA 1
ATOM 1397 C C . LEU A 1 201 ? -49.042 0.649 24.888 1.00 93.88 201 LEU A C 1
ATOM 1399 O O . LEU A 1 201 ? -49.975 1.431 24.691 1.00 93.88 201 LEU A O 1
ATOM 1403 N N . HIS A 1 202 ? -48.251 0.224 23.909 1.00 93.81 202 HIS A N 1
ATOM 1404 C CA . HIS A 1 202 ? -48.511 0.471 22.495 1.00 93.81 202 HIS A CA 1
ATOM 1405 C C . HIS A 1 202 ? -49.109 -0.791 21.878 1.00 93.81 202 HIS A C 1
ATOM 1407 O O . HIS A 1 202 ? -48.457 -1.830 21.891 1.00 93.81 202 HIS A O 1
ATOM 1413 N N . TRP A 1 203 ? -50.347 -0.729 21.389 1.00 94.75 203 TRP A N 1
ATOM 1414 C CA . TRP A 1 203 ? -51.116 -1.929 21.042 1.00 94.75 203 TRP A CA 1
ATOM 1415 C C . TRP A 1 203 ? -52.012 -1.759 19.813 1.00 94.75 203 TRP A C 1
ATOM 1417 O O . TRP A 1 203 ? -52.355 -0.646 19.410 1.00 94.75 203 TRP A O 1
ATOM 1427 N N . GLY A 1 204 ? -52.425 -2.881 19.231 1.00 93.19 204 GLY A N 1
ATOM 1428 C CA . GLY A 1 204 ? -53.416 -2.963 18.162 1.00 93.19 204 GLY A CA 1
ATOM 1429 C C . GLY A 1 204 ? -54.079 -4.339 18.126 1.00 93.19 204 GLY A C 1
ATOM 1430 O O . GLY A 1 204 ? -53.668 -5.264 18.823 1.00 93.19 204 GLY A O 1
ATOM 1431 N N . CYS A 1 205 ? -55.119 -4.498 17.314 1.00 92.50 205 CYS A N 1
ATOM 1432 C CA . CYS A 1 205 ? -55.742 -5.802 17.091 1.00 92.50 205 CYS A CA 1
ATOM 1433 C C . CYS A 1 205 ? -55.010 -6.547 15.968 1.00 92.50 205 CYS A C 1
ATOM 1435 O O . CYS A 1 205 ? -54.683 -5.950 14.942 1.00 92.50 205 CYS A O 1
ATOM 1437 N N . ALA A 1 206 ? -54.782 -7.848 16.126 1.00 89.50 206 ALA A N 1
ATOM 1438 C CA . ALA A 1 206 ? -54.088 -8.678 15.144 1.00 89.50 206 ALA A CA 1
ATOM 1439 C C . ALA A 1 206 ? -54.845 -9.989 14.891 1.00 89.50 206 ALA A C 1
ATOM 1441 O O . ALA A 1 206 ? -55.361 -10.615 15.816 1.00 89.50 206 ALA A O 1
ATOM 1442 N N . MET A 1 207 ? -54.898 -10.407 13.625 1.00 82.94 207 MET A N 1
ATOM 1443 C CA . MET A 1 207 ? -55.390 -11.734 13.230 1.00 82.94 207 MET A CA 1
ATOM 1444 C C . MET A 1 207 ? -54.340 -12.815 13.559 1.00 82.94 207 MET A C 1
ATOM 1446 O O . MET A 1 207 ? -53.160 -12.486 13.683 1.00 82.94 207 MET A O 1
ATOM 1450 N N . PRO A 1 208 ? -54.705 -14.107 13.657 1.00 66.62 208 PRO A N 1
ATOM 1451 C CA . PRO A 1 208 ? -53.727 -15.164 13.897 1.00 66.62 208 PRO A CA 1
ATOM 1452 C C . PRO A 1 208 ? -52.742 -15.314 12.733 1.00 66.62 208 PRO A C 1
ATOM 1454 O O . PRO A 1 208 ? -53.150 -15.497 11.586 1.00 66.62 208 PRO A O 1
ATOM 1457 N N . GLY A 1 209 ? -51.446 -15.318 13.043 1.00 61.12 209 GLY A N 1
ATOM 1458 C CA . GLY A 1 209 ? -50.379 -15.686 12.111 1.00 61.12 209 GLY A CA 1
ATOM 1459 C C . GLY A 1 209 ? -49.222 -14.677 12.060 1.00 61.12 209 GLY A C 1
ATOM 1460 O O . GLY A 1 209 ? -49.423 -13.489 12.296 1.00 61.12 209 GLY A O 1
ATOM 1461 N N . PRO A 1 210 ? -48.001 -15.122 11.705 1.00 49.31 210 PRO A N 1
ATOM 1462 C CA . PRO A 1 210 ? -46.778 -14.311 11.783 1.00 49.31 210 PRO A CA 1
ATOM 1463 C C . PRO A 1 210 ? -46.686 -13.172 10.750 1.00 49.31 210 PRO A C 1
ATOM 1465 O O . PRO A 1 210 ? -45.709 -12.433 10.741 1.00 49.31 210 PRO A O 1
ATOM 1468 N N . THR A 1 211 ? -47.673 -13.037 9.860 1.00 51.50 211 THR A N 1
ATOM 1469 C CA . THR A 1 211 ? -47.738 -12.006 8.809 1.00 51.50 211 THR A CA 1
ATOM 1470 C C . THR A 1 211 ? -48.952 -11.081 8.950 1.00 51.50 211 THR A C 1
ATOM 1472 O O . THR A 1 211 ? -49.213 -10.275 8.057 1.00 51.50 211 THR A O 1
ATOM 1475 N N . ALA A 1 212 ? -49.729 -11.203 10.031 1.00 62.81 212 ALA A N 1
ATOM 1476 C CA . ALA A 1 212 ? -50.866 -10.329 10.290 1.00 62.81 212 ALA A CA 1
ATOM 1477 C C . ALA A 1 212 ? -50.379 -8.969 10.819 1.00 62.81 212 ALA A C 1
ATOM 1479 O O . ALA A 1 212 ? -49.845 -8.869 11.920 1.00 62.81 212 ALA A O 1
ATOM 1480 N N . GLY A 1 213 ? -50.559 -7.910 10.026 1.00 78.00 213 GLY A N 1
ATOM 1481 C CA . GLY A 1 213 ? -50.283 -6.545 10.476 1.00 78.00 213 GLY A CA 1
ATOM 1482 C C . GLY A 1 213 ? -51.279 -6.077 11.541 1.00 78.00 213 GLY A C 1
ATOM 1483 O O . GLY A 1 213 ? -52.369 -6.629 11.672 1.00 78.00 213 GLY A O 1
ATOM 1484 N N . TRP A 1 214 ? -50.928 -5.024 12.280 1.00 89.44 214 TRP A N 1
ATOM 1485 C CA . TRP A 1 214 ? -51.825 -4.445 13.282 1.00 89.44 214 TRP A CA 1
ATOM 1486 C C . TRP A 1 214 ? -53.004 -3.702 12.622 1.00 89.44 214 TRP A C 1
ATOM 1488 O O . TRP A 1 214 ? -52.855 -3.024 11.594 1.00 89.44 214 TRP A O 1
ATOM 1498 N N . HIS A 1 215 ? -54.172 -3.800 13.254 1.00 88.44 215 HIS A N 1
ATOM 1499 C CA . HIS A 1 215 ? -55.435 -3.169 12.881 1.00 88.44 215 HIS A CA 1
ATOM 1500 C C . HIS A 1 215 ? -55.989 -2.326 14.046 1.00 88.44 215 HIS A C 1
ATOM 1502 O O . HIS A 1 215 ? -55.781 -2.677 15.210 1.00 88.44 215 HIS A O 1
ATOM 1508 N N . PRO A 1 216 ? -56.748 -1.250 13.764 1.00 88.62 216 PRO A N 1
ATOM 1509 C CA . PRO A 1 216 ? -57.441 -0.507 14.810 1.00 88.62 216 PRO A CA 1
ATOM 1510 C C . PRO A 1 216 ? -58.556 -1.358 15.462 1.00 88.62 216 PRO A C 1
ATOM 1512 O O . PRO A 1 216 ? -59.175 -2.178 14.777 1.00 88.62 216 PRO A O 1
ATOM 1515 N N . PRO A 1 217 ? -58.848 -1.148 16.759 1.00 89.88 217 PRO A N 1
ATOM 1516 C CA . PRO A 1 217 ? -59.926 -1.833 17.472 1.00 89.88 217 PRO A CA 1
ATOM 1517 C C . PRO A 1 217 ? -61.333 -1.494 16.934 1.00 89.88 217 PRO A C 1
ATOM 1519 O O . PRO A 1 217 ? -61.550 -0.377 16.451 1.00 89.88 217 PRO A O 1
ATOM 1522 N N . PRO A 1 218 ? -62.314 -2.418 17.045 1.00 88.81 218 PRO A N 1
ATOM 1523 C CA . PRO A 1 218 ? -63.697 -2.182 16.618 1.00 88.81 218 PRO A CA 1
ATOM 1524 C C . PRO A 1 218 ? -64.377 -1.027 17.365 1.00 88.81 218 PRO A C 1
ATOM 1526 O O . PRO A 1 218 ? -64.128 -0.801 18.547 1.00 88.81 218 PRO A O 1
ATOM 1529 N N . ALA A 1 219 ? -65.281 -0.308 16.694 1.00 87.12 219 ALA A N 1
ATOM 1530 C CA . ALA A 1 219 ? -65.910 0.900 17.234 1.00 87.12 219 ALA A CA 1
ATOM 1531 C C . ALA A 1 219 ? -66.699 0.647 18.537 1.00 87.12 219 ALA A C 1
ATOM 1533 O O . ALA A 1 219 ? -67.522 -0.268 18.616 1.00 87.12 219 ALA A O 1
ATOM 1534 N N . GLY A 1 220 ? -66.496 1.504 19.544 1.00 87.38 220 GLY A N 1
ATOM 1535 C CA . GLY A 1 220 ? -67.076 1.348 20.887 1.00 87.38 220 GLY A CA 1
ATOM 1536 C C . GLY A 1 220 ? -66.197 0.556 21.861 1.00 87.38 220 GLY A C 1
ATOM 1537 O O . GLY A 1 220 ? -66.729 -0.143 22.720 1.00 87.38 220 GLY A O 1
ATOM 1538 N N . TRP A 1 221 ? -64.874 0.630 21.696 1.00 93.00 221 TRP A N 1
ATOM 1539 C CA . TRP A 1 221 ? -63.883 0.181 22.673 1.00 93.00 221 TRP A CA 1
ATOM 1540 C C . TRP A 1 221 ? -63.598 1.267 23.725 1.00 93.00 221 TRP A C 1
ATOM 1542 O O . TRP A 1 221 ? -63.793 2.456 23.467 1.00 93.00 221 TRP A O 1
ATOM 1552 N N . HIS A 1 222 ? -63.103 0.855 24.894 1.00 92.31 222 HIS A N 1
ATOM 1553 C CA . HIS A 1 222 ? -62.724 1.731 26.008 1.00 92.31 222 HIS A CA 1
ATOM 1554 C C . HIS A 1 222 ? -61.438 1.227 26.688 1.00 92.31 222 HIS A C 1
ATOM 1556 O O . HIS A 1 222 ? -61.116 0.042 26.600 1.00 92.31 222 HIS A O 1
ATOM 1562 N N . THR A 1 223 ? -60.716 2.107 27.389 1.00 93.06 223 THR A N 1
ATOM 1563 C CA . THR A 1 223 ? -59.594 1.734 28.270 1.00 93.06 223 THR A CA 1
ATOM 1564 C C . THR A 1 223 ? -59.787 2.256 29.690 1.00 93.06 223 THR A C 1
ATOM 1566 O O . THR A 1 223 ? -60.429 3.287 29.894 1.00 93.06 223 THR A O 1
ATOM 1569 N N . LEU A 1 224 ? -59.161 1.585 30.658 1.00 87.25 224 LEU A N 1
ATOM 1570 C CA . LEU A 1 224 ? -58.863 2.125 31.983 1.00 87.25 224 LEU A CA 1
ATOM 1571 C C . LEU A 1 224 ? -57.330 2.112 32.171 1.00 87.25 224 LEU A C 1
ATOM 1573 O O . LEU A 1 224 ? -56.750 1.029 32.089 1.00 87.25 224 LEU A O 1
ATOM 1577 N N . PRO A 1 225 ? -56.655 3.257 32.398 1.00 88.00 225 PRO A N 1
ATOM 1578 C CA . PRO A 1 225 ? -57.195 4.621 32.455 1.00 88.00 225 PRO A CA 1
ATOM 1579 C C . PRO A 1 225 ? -57.910 5.078 31.162 1.00 88.00 225 PRO A C 1
ATOM 1581 O O . PRO A 1 225 ? -57.581 4.597 30.073 1.00 88.00 225 PRO A O 1
ATOM 1584 N N . PRO A 1 226 ? -58.857 6.037 31.240 1.00 88.06 226 PRO A N 1
ATOM 1585 C CA . PRO A 1 226 ? -59.650 6.515 30.100 1.00 88.06 226 PRO A CA 1
ATOM 1586 C C . PRO A 1 226 ? -58.876 7.519 29.225 1.00 88.06 226 PRO A C 1
ATOM 1588 O O . PRO A 1 226 ? -59.407 8.534 28.778 1.00 88.06 226 PRO A O 1
ATOM 1591 N N . VAL A 1 227 ? -57.588 7.252 29.006 1.00 86.69 227 VAL A N 1
ATOM 1592 C CA . VAL A 1 227 ? -56.659 8.072 28.228 1.00 86.69 227 VAL A CA 1
ATOM 1593 C C . VAL A 1 227 ? -56.002 7.152 27.212 1.00 86.69 227 VAL A C 1
ATOM 1595 O O . VAL A 1 227 ? -55.307 6.221 27.594 1.00 86.69 227 VAL A O 1
ATOM 1598 N N . SER A 1 228 ? -56.229 7.388 25.924 1.00 91.75 228 SER A N 1
ATOM 1599 C CA . SER A 1 228 ? -55.589 6.631 24.846 1.00 91.75 228 SER A CA 1
ATOM 1600 C C . SER A 1 228 ? -55.380 7.526 23.629 1.00 91.75 228 SER A C 1
ATOM 1602 O O . SER A 1 228 ? -56.272 8.289 23.255 1.00 91.75 228 SER A O 1
ATOM 1604 N N . HIS A 1 229 ? -54.211 7.428 22.999 1.00 91.50 229 HIS A N 1
ATOM 1605 C CA . HIS A 1 229 ? -53.818 8.264 21.863 1.00 91.50 229 HIS A CA 1
ATOM 1606 C C . HIS A 1 229 ? -53.647 7.428 20.584 1.00 91.50 229 HIS A C 1
ATOM 1608 O O . HIS A 1 229 ? -53.084 6.333 20.654 1.00 91.50 229 HIS A O 1
ATOM 1614 N N . PRO A 1 230 ? -54.105 7.912 19.413 1.00 89.94 230 PRO A N 1
ATOM 1615 C CA . PRO A 1 230 ? -53.938 7.199 18.153 1.00 89.94 230 PRO A CA 1
ATOM 1616 C C . PRO A 1 230 ? -52.478 7.246 17.687 1.00 89.94 230 PRO A C 1
ATOM 1618 O O . PRO A 1 230 ? -51.839 8.298 17.701 1.00 89.94 230 PRO A O 1
ATOM 1621 N N . ALA A 1 231 ? -51.968 6.111 17.219 1.00 87.25 231 ALA A N 1
ATOM 1622 C CA . ALA A 1 231 ? -50.597 5.933 16.753 1.00 87.25 231 ALA A CA 1
ATOM 1623 C C . ALA A 1 231 ? -50.588 5.138 15.431 1.00 87.25 231 ALA A C 1
ATOM 1625 O O . ALA A 1 231 ? -50.151 3.991 15.349 1.00 87.25 231 ALA A O 1
ATOM 1626 N N . GLY A 1 232 ? -51.136 5.738 14.370 1.00 87.31 232 GLY A N 1
ATOM 1627 C CA . GLY A 1 232 ? -51.261 5.095 13.058 1.00 87.31 232 GLY A CA 1
ATOM 1628 C C . GLY A 1 232 ? -52.348 4.015 13.044 1.00 87.31 232 GLY A C 1
ATOM 1629 O O . GLY A 1 232 ? -53.528 4.332 13.156 1.00 87.31 232 GLY A O 1
ATOM 1630 N N . ARG A 1 233 ? -51.960 2.741 12.887 1.00 85.56 233 ARG A N 1
ATOM 1631 C CA . ARG A 1 233 ? -52.877 1.582 13.005 1.00 85.56 233 ARG A CA 1
ATOM 1632 C C . ARG A 1 233 ? -52.996 1.042 14.435 1.00 85.56 233 ARG A C 1
ATOM 1634 O O . ARG A 1 233 ? -53.714 0.074 14.661 1.00 85.56 233 ARG A O 1
ATOM 1641 N N . ALA A 1 234 ? -52.285 1.666 15.365 1.00 91.31 234 ALA A N 1
ATOM 1642 C CA . ALA A 1 234 ? -52.164 1.287 16.759 1.00 91.31 234 ALA A CA 1
ATOM 1643 C C . ALA A 1 234 ? -52.709 2.386 17.680 1.00 91.31 234 ALA A C 1
ATOM 1645 O O . ALA A 1 234 ? -53.020 3.497 17.241 1.00 91.31 234 ALA A O 1
ATOM 1646 N N . TRP A 1 235 ? -52.753 2.086 18.971 1.00 93.81 235 TRP A N 1
ATOM 1647 C CA . TRP A 1 235 ? -53.060 3.016 20.051 1.00 93.81 235 TRP A CA 1
ATOM 1648 C C . TRP A 1 235 ? -51.941 3.012 21.093 1.00 93.81 235 TRP A C 1
ATOM 1650 O O . TRP A 1 235 ? -51.093 2.117 21.131 1.00 93.81 235 TRP A O 1
ATOM 1660 N N . GLN A 1 236 ? -51.898 4.063 21.903 1.00 93.56 236 GLN A N 1
ATOM 1661 C CA . GLN A 1 236 ? -50.998 4.208 23.040 1.00 93.56 236 GLN A CA 1
ATOM 1662 C C . GLN A 1 236 ? -51.815 4.534 24.286 1.00 93.56 236 GLN A C 1
ATOM 1664 O O . GLN A 1 236 ? -52.464 5.580 24.337 1.00 93.56 236 GLN A O 1
ATOM 1669 N N . THR A 1 237 ? -51.768 3.648 25.277 1.00 93.19 237 THR A N 1
ATOM 1670 C CA . THR A 1 237 ? -52.496 3.767 26.547 1.00 93.19 237 THR A CA 1
ATOM 1671 C C . THR A 1 237 ? -51.474 3.763 27.688 1.00 93.19 237 THR A C 1
ATOM 1673 O O . THR A 1 237 ? -50.717 2.797 27.802 1.00 93.19 237 THR A O 1
ATOM 1676 N N . PRO A 1 238 ? -51.379 4.818 28.517 1.00 90.12 238 PRO A N 1
ATOM 1677 C CA . PRO A 1 238 ? -50.488 4.820 29.668 1.00 90.12 238 PRO A CA 1
ATOM 1678 C C . PRO A 1 238 ? -50.964 3.785 30.689 1.00 90.12 238 PRO A C 1
ATOM 1680 O O . PRO A 1 238 ? -52.167 3.653 30.928 1.00 90.12 238 PRO A O 1
ATOM 1683 N N . PHE A 1 239 ? -50.030 3.074 31.317 1.00 88.75 239 PHE A N 1
ATOM 1684 C CA . PHE A 1 239 ? -50.379 2.241 32.461 1.00 88.75 239 PHE A CA 1
ATOM 1685 C C . PHE A 1 239 ? -50.802 3.144 33.629 1.00 88.75 239 PHE A C 1
ATOM 1687 O O . PHE A 1 239 ? -50.124 4.119 33.963 1.00 88.75 239 PHE A O 1
ATOM 1694 N N . GLY A 1 240 ? -51.926 2.819 34.265 1.00 81.19 240 GLY A N 1
ATOM 1695 C CA . GLY A 1 240 ? -52.330 3.444 35.515 1.00 81.19 240 GLY A CA 1
ATOM 1696 C C . GLY A 1 240 ? -51.411 2.993 36.646 1.00 81.19 240 GLY A C 1
ATOM 1697 O O . GLY A 1 240 ? -51.153 1.799 36.802 1.00 81.19 240 GLY A O 1
ATOM 1698 N N . ALA A 1 241 ? -50.931 3.942 37.449 1.00 67.12 241 ALA A N 1
ATOM 1699 C CA . ALA A 1 241 ? -50.308 3.633 38.728 1.00 67.12 241 ALA A CA 1
ATOM 1700 C C . ALA A 1 241 ? -51.418 3.285 39.729 1.00 67.12 241 ALA A C 1
ATOM 1702 O O . ALA A 1 241 ? -52.226 4.143 40.088 1.00 67.12 241 ALA A O 1
ATOM 1703 N N . TYR A 1 242 ? -51.460 2.030 40.167 1.00 63.69 242 TYR A N 1
ATOM 1704 C CA . TYR A 1 242 ? -52.400 1.561 41.181 1.00 63.69 242 TYR A CA 1
ATOM 1705 C C . TYR A 1 242 ? -51.624 1.232 42.453 1.00 63.69 242 TYR A C 1
ATOM 1707 O O . TYR A 1 242 ? -50.559 0.629 42.390 1.00 63.69 242 TYR A O 1
ATOM 1715 N N . ALA A 1 243 ? -52.177 1.592 43.609 1.00 56.91 243 ALA A N 1
ATOM 1716 C CA . ALA A 1 243 ? -51.720 1.097 44.903 1.00 56.91 243 ALA A CA 1
ATOM 1717 C C . ALA A 1 243 ? -52.651 -0.055 45.322 1.00 56.91 243 ALA A C 1
ATOM 1719 O O . ALA A 1 243 ? -53.673 0.204 45.966 1.00 56.91 243 ALA A O 1
ATOM 1720 N N . PRO A 1 244 ? -52.396 -1.310 44.898 1.00 51.28 244 PRO A N 1
ATOM 1721 C CA . PRO A 1 244 ? -53.313 -2.404 45.171 1.00 51.28 244 PRO A CA 1
ATOM 1722 C C . PRO A 1 244 ? -53.391 -2.700 46.672 1.00 51.28 244 PRO A C 1
ATOM 1724 O O . PRO A 1 244 ? -52.385 -2.756 47.386 1.00 51.28 244 PRO A O 1
ATOM 1727 N N . VAL A 1 245 ? -54.619 -2.926 47.138 1.00 55.34 245 VAL A N 1
ATOM 1728 C CA . VAL A 1 245 ? -54.897 -3.464 48.470 1.00 55.34 245 VAL A CA 1
ATOM 1729 C C . VAL A 1 245 ? -55.086 -4.971 48.327 1.00 55.34 245 VAL A C 1
ATOM 1731 O O . VAL A 1 245 ? -56.189 -5.449 48.066 1.00 55.34 245 VAL A O 1
ATOM 1734 N N . ILE A 1 246 ? -53.997 -5.725 48.463 1.00 51.19 246 ILE A N 1
ATOM 1735 C CA . ILE A 1 246 ? -53.993 -7.185 48.308 1.00 51.19 246 ILE A CA 1
ATOM 1736 C C . ILE A 1 246 ? -54.232 -7.806 49.686 1.00 51.19 246 ILE A C 1
ATOM 1738 O O . ILE A 1 246 ? -53.549 -7.481 50.658 1.00 51.19 246 ILE A O 1
ATOM 1742 N N . GLY A 1 247 ? -55.272 -8.637 49.813 1.00 54.31 247 GLY A N 1
ATOM 1743 C CA . GLY A 1 247 ? -55.632 -9.277 51.087 1.00 54.31 247 GLY A CA 1
ATOM 1744 C C . GLY A 1 247 ? -55.930 -8.304 52.242 1.00 54.31 247 GLY A C 1
ATOM 1745 O O . GLY A 1 247 ? -55.767 -8.668 53.403 1.00 54.31 247 GLY A O 1
ATOM 1746 N N . GLY A 1 248 ? -56.323 -7.059 51.946 1.00 51.25 248 GLY A N 1
ATOM 1747 C CA . GLY A 1 248 ? -56.571 -6.019 52.955 1.00 51.25 248 GLY A CA 1
ATOM 1748 C C . GLY A 1 248 ? -55.338 -5.214 53.393 1.00 51.25 248 GLY A C 1
ATOM 1749 O O . GLY A 1 248 ? -55.461 -4.377 54.286 1.00 51.25 248 GLY A O 1
ATOM 1750 N N . ARG A 1 249 ? -54.163 -5.415 52.777 1.00 45.88 249 ARG A N 1
ATOM 1751 C CA . ARG A 1 249 ? -52.955 -4.602 53.011 1.00 45.88 249 ARG A CA 1
ATOM 1752 C C . ARG A 1 249 ? -52.599 -3.778 51.777 1.00 45.88 249 ARG A C 1
ATOM 1754 O O . ARG A 1 249 ? -52.601 -4.299 50.669 1.00 45.88 249 ARG A O 1
ATOM 1761 N N . ALA A 1 250 ? -52.259 -2.505 51.972 1.00 53.34 250 ALA A N 1
ATOM 1762 C CA . ALA A 1 250 ? -51.710 -1.665 50.911 1.00 53.34 250 ALA A CA 1
ATOM 1763 C C . ALA A 1 250 ? -50.273 -2.105 50.588 1.00 53.34 250 ALA A C 1
ATOM 1765 O O . ALA A 1 250 ? -49.394 -2.033 51.452 1.00 53.34 250 ALA A O 1
ATOM 1766 N N . VAL A 1 251 ? -50.027 -2.554 49.356 1.00 53.78 251 VAL A N 1
ATOM 1767 C CA . VAL A 1 251 ? -48.701 -3.024 48.924 1.00 53.78 251 VAL A CA 1
ATOM 1768 C C . VAL A 1 251 ? -47.890 -1.840 48.394 1.00 53.78 251 VAL A C 1
ATOM 1770 O O . VAL A 1 251 ? -47.813 -1.592 47.196 1.00 53.78 251 VAL A O 1
ATOM 1773 N N . ALA A 1 252 ? -47.289 -1.077 49.308 1.00 44.69 252 ALA A N 1
ATOM 1774 C CA . ALA A 1 252 ? -46.532 0.139 48.983 1.00 44.69 252 ALA A CA 1
ATOM 1775 C C . ALA A 1 252 ? -45.136 -0.110 48.362 1.00 44.69 252 ALA A C 1
ATOM 1777 O O . ALA A 1 252 ? -44.429 0.846 48.059 1.00 44.69 252 ALA A O 1
ATOM 1778 N N . ALA A 1 253 ? -44.716 -1.373 48.221 1.00 49.28 253 ALA A N 1
ATOM 1779 C CA . ALA A 1 253 ? -43.335 -1.751 47.903 1.00 49.28 253 ALA A CA 1
ATOM 1780 C C . ALA A 1 253 ? -43.081 -2.150 46.436 1.00 49.28 253 ALA A C 1
ATOM 1782 O O . ALA A 1 253 ? -41.923 -2.285 46.050 1.00 49.28 253 ALA A O 1
ATOM 1783 N N . ILE A 1 254 ? -44.126 -2.343 45.621 1.00 53.38 254 ILE A N 1
ATOM 1784 C CA . ILE A 1 254 ? -43.986 -2.795 44.227 1.00 53.38 254 ILE A CA 1
ATOM 1785 C C . ILE A 1 254 ? -44.290 -1.633 43.281 1.00 53.38 254 ILE A C 1
ATOM 1787 O O . ILE A 1 254 ? -45.361 -1.029 43.352 1.00 53.38 254 ILE A O 1
ATOM 1791 N N . GLY A 1 255 ? -43.374 -1.361 42.349 1.00 62.56 255 GLY A N 1
ATOM 1792 C CA . GLY A 1 255 ? -43.614 -0.485 41.200 1.00 62.56 255 GLY A CA 1
ATOM 1793 C C . GLY A 1 255 ? -44.516 -1.162 40.166 1.00 62.56 255 GLY A C 1
ATOM 1794 O O . GLY A 1 255 ? -44.061 -1.465 39.066 1.00 62.56 255 GLY A O 1
ATOM 1795 N N . ALA A 1 256 ? -45.763 -1.453 40.544 1.00 72.75 256 ALA A N 1
ATOM 1796 C CA . ALA A 1 256 ? -46.744 -2.129 39.703 1.00 72.75 256 ALA A CA 1
ATOM 1797 C C . ALA A 1 256 ? -47.683 -1.129 39.017 1.00 72.75 256 ALA A C 1
ATOM 1799 O O . ALA A 1 256 ? -48.160 -0.166 39.625 1.00 72.75 256 ALA A O 1
ATOM 1800 N N . ALA A 1 257 ? -47.985 -1.382 37.749 1.00 82.81 257 ALA A N 1
ATOM 1801 C CA . ALA A 1 257 ? -48.896 -0.568 36.957 1.00 82.81 257 ALA A CA 1
ATOM 1802 C C . ALA A 1 257 ? -49.790 -1.468 36.094 1.00 82.81 257 ALA A C 1
ATOM 1804 O O . ALA A 1 257 ? -49.385 -2.564 35.704 1.00 82.81 257 ALA A O 1
ATOM 1805 N N . ALA A 1 258 ? -51.017 -1.033 35.806 1.00 88.94 258 ALA A N 1
ATOM 1806 C CA . ALA A 1 258 ? -51.987 -1.845 35.068 1.00 88.94 258 ALA A CA 1
ATOM 1807 C C . ALA A 1 258 ? -52.749 -1.049 34.003 1.00 88.94 258 ALA A C 1
ATOM 1809 O O . ALA A 1 258 ? -52.815 0.179 34.040 1.00 88.94 258 ALA A O 1
ATOM 1810 N N . VAL A 1 259 ? -53.324 -1.764 33.044 1.00 92.25 259 VAL A N 1
ATOM 1811 C CA . VAL A 1 259 ? -54.229 -1.228 32.028 1.00 92.25 259 VAL A CA 1
ATOM 1812 C C . VAL A 1 259 ? -55.316 -2.258 31.734 1.00 92.25 259 VAL A C 1
ATOM 1814 O O . VAL A 1 259 ? -55.039 -3.452 31.628 1.00 92.25 259 VAL A O 1
ATOM 1817 N N . LEU A 1 260 ? -56.560 -1.805 31.609 1.00 93.44 260 LEU A N 1
ATOM 1818 C CA . LEU A 1 260 ? -57.690 -2.622 31.175 1.00 93.44 260 LEU A CA 1
ATOM 1819 C C . LEU A 1 260 ? -58.139 -2.156 29.790 1.00 93.44 260 LEU A C 1
ATOM 1821 O O . LEU A 1 260 ? -58.395 -0.968 29.595 1.00 93.44 260 LEU A O 1
ATOM 1825 N N . LEU A 1 261 ? -58.287 -3.086 28.850 1.00 95.44 261 LEU A N 1
ATOM 1826 C CA . LEU A 1 261 ? -58.911 -2.846 27.550 1.00 95.44 261 LEU A CA 1
ATOM 1827 C C . LEU A 1 261 ? -60.301 -3.494 27.531 1.00 95.44 261 LEU A C 1
ATOM 1829 O O . LEU A 1 261 ? -60.421 -4.689 27.791 1.00 95.44 261 LEU A O 1
ATOM 1833 N N . GLN A 1 262 ? -61.337 -2.731 27.185 1.00 94.88 262 GLN A N 1
ATOM 1834 C CA . GLN A 1 262 ? -62.672 -3.239 26.866 1.00 94.88 262 GLN A CA 1
ATOM 1835 C C . GLN A 1 262 ? -62.884 -3.115 25.359 1.00 94.88 262 GLN A C 1
ATOM 1837 O O . GLN A 1 262 ? -63.015 -2.010 24.831 1.00 94.88 262 GLN A O 1
ATOM 1842 N N . LEU A 1 263 ? -62.937 -4.244 24.660 1.00 94.06 263 LEU A N 1
ATOM 1843 C CA . LEU A 1 263 ? -62.946 -4.308 23.200 1.00 94.06 263 LEU A CA 1
ATOM 1844 C C . LEU A 1 263 ? -64.196 -5.058 22.716 1.00 94.06 263 LEU A C 1
ATOM 1846 O O . LEU A 1 263 ? -64.469 -6.138 23.237 1.00 94.06 263 LEU A O 1
ATOM 1850 N N . PRO A 1 264 ? -64.972 -4.556 21.740 1.00 92.56 264 PRO A N 1
ATOM 1851 C CA . PRO A 1 264 ? -66.068 -5.333 21.166 1.00 92.56 264 PRO A CA 1
ATOM 1852 C C . PRO A 1 264 ? -65.546 -6.628 20.527 1.00 92.56 264 PRO A C 1
ATOM 1854 O O . PRO A 1 264 ? -64.564 -6.600 19.784 1.00 92.56 264 PRO A O 1
ATOM 1857 N N . ALA A 1 265 ? -66.192 -7.760 20.809 1.00 87.75 265 ALA A N 1
ATOM 1858 C CA . ALA A 1 265 ? -65.755 -9.097 20.394 1.00 87.75 265 ALA A CA 1
ATOM 1859 C C . ALA A 1 265 ? -66.128 -9.400 18.925 1.00 87.75 265 ALA A C 1
ATOM 1861 O O . ALA A 1 265 ? -66.881 -10.324 18.625 1.00 87.75 265 ALA A O 1
ATOM 1862 N N . GLU A 1 266 ? -65.645 -8.566 18.002 1.00 85.62 266 GLU A N 1
ATOM 1863 C CA . GLU A 1 266 ? -66.011 -8.573 16.581 1.00 85.62 266 GLU A CA 1
ATOM 1864 C C . GLU A 1 266 ? -64.822 -8.180 15.679 1.00 85.62 266 GLU A C 1
ATOM 1866 O O . GLU A 1 266 ? -63.754 -7.775 16.147 1.00 85.62 266 GLU A O 1
ATOM 1871 N N . GLY A 1 267 ? -64.993 -8.289 14.357 1.00 85.81 267 GLY A N 1
ATOM 1872 C CA . GLY A 1 267 ? -63.963 -7.890 13.392 1.00 85.81 267 GLY A CA 1
ATOM 1873 C C . GLY A 1 267 ? -62.652 -8.671 13.590 1.00 85.81 267 GLY A C 1
ATOM 1874 O O . GLY A 1 267 ? -62.708 -9.897 13.695 1.00 85.81 267 GLY A O 1
ATOM 1875 N N . PRO A 1 268 ? -61.477 -8.009 13.672 1.00 83.19 268 PRO A N 1
ATOM 1876 C CA . PRO A 1 268 ? -60.195 -8.692 13.883 1.00 83.19 268 PRO A CA 1
ATOM 1877 C C . PRO A 1 268 ? -60.119 -9.540 15.164 1.00 83.19 268 PRO A C 1
ATOM 1879 O O . PRO A 1 268 ? -59.335 -10.483 15.235 1.00 83.19 268 PRO A O 1
ATOM 1882 N N . LEU A 1 269 ? -60.937 -9.232 16.176 1.00 86.06 269 LEU A N 1
ATOM 1883 C CA . LEU A 1 269 ? -60.936 -9.937 17.463 1.00 86.06 269 LEU A CA 1
ATOM 1884 C C . LEU A 1 269 ? -61.767 -11.228 17.445 1.00 86.06 269 LEU A C 1
ATOM 1886 O O . LEU A 1 269 ? -61.556 -12.078 18.307 1.00 86.06 269 LEU A O 1
ATOM 1890 N N . ALA A 1 270 ? -62.638 -11.409 16.441 1.00 82.00 270 ALA A N 1
ATOM 1891 C CA . ALA A 1 270 ? -63.524 -12.571 16.297 1.00 82.00 270 ALA A CA 1
ATOM 1892 C C . ALA A 1 270 ? -62.781 -13.913 16.144 1.00 82.00 270 ALA A C 1
ATOM 1894 O O . ALA A 1 270 ? -63.327 -14.967 16.459 1.00 82.00 270 ALA A O 1
ATOM 1895 N N . GLY A 1 271 ? -61.536 -13.875 15.660 1.00 78.06 271 GLY A N 1
ATOM 1896 C CA . GLY A 1 271 ? -60.632 -15.028 15.647 1.00 78.06 271 GLY A CA 1
ATOM 1897 C C . GLY A 1 271 ? -59.189 -14.703 16.033 1.00 78.06 271 GLY A C 1
ATOM 1898 O O . GLY A 1 271 ? -58.371 -15.614 16.052 1.00 78.06 271 GLY A O 1
ATOM 1899 N N . GLY A 1 272 ? -58.866 -13.434 16.299 1.00 87.06 272 GLY A N 1
ATOM 1900 C CA . GLY A 1 272 ? -57.522 -12.949 16.607 1.00 87.06 272 GLY A CA 1
ATOM 1901 C C . GLY A 1 272 ? -57.315 -12.589 18.077 1.00 87.06 272 GLY A C 1
ATOM 1902 O O . GLY A 1 272 ? -57.749 -13.301 18.985 1.00 87.06 272 GLY A O 1
ATOM 1903 N N . GLY A 1 273 ? -56.608 -11.484 18.299 1.00 90.88 273 GLY A N 1
ATOM 1904 C CA . GLY A 1 273 ? -56.239 -11.011 19.626 1.00 90.88 273 GLY A CA 1
ATOM 1905 C C . GLY A 1 273 ? -55.681 -9.591 19.636 1.00 90.88 273 GLY A C 1
ATOM 1906 O O . GLY A 1 273 ? -55.753 -8.859 18.642 1.00 90.88 273 GLY A O 1
ATOM 1907 N N . VAL A 1 274 ? -55.113 -9.205 20.776 1.00 91.81 274 VAL A N 1
ATOM 1908 C CA . VAL A 1 274 ? -54.407 -7.932 20.966 1.00 91.81 274 VAL A CA 1
ATOM 1909 C C . VAL A 1 274 ? -52.909 -8.181 20.862 1.00 91.81 274 VAL A C 1
ATOM 1911 O O . VAL A 1 274 ? -52.372 -8.986 21.617 1.00 91.81 274 VAL A O 1
ATOM 1914 N N . ALA A 1 275 ? -52.242 -7.473 19.952 1.00 91.75 275 ALA A N 1
ATOM 1915 C CA . ALA A 1 275 ? -50.788 -7.407 19.874 1.00 91.75 275 ALA A CA 1
ATOM 1916 C C . ALA A 1 275 ? -50.284 -6.097 20.497 1.00 91.75 275 ALA A C 1
ATOM 1918 O O . ALA A 1 275 ? -50.973 -5.075 20.415 1.00 91.75 275 ALA A O 1
ATOM 1919 N N . GLY A 1 276 ? -49.093 -6.093 21.096 1.00 91.00 276 GLY A N 1
ATOM 1920 C CA . GLY A 1 276 ? -48.514 -4.856 21.616 1.00 91.00 276 GLY A CA 1
ATOM 1921 C C . GLY A 1 276 ? -47.106 -4.970 22.184 1.00 91.00 276 GLY A C 1
ATOM 1922 O O . GLY A 1 276 ? -46.531 -6.048 22.271 1.00 91.00 276 GLY A O 1
ATOM 1923 N N . ILE A 1 277 ? -46.560 -3.828 22.591 1.00 91.81 277 ILE A N 1
ATOM 1924 C CA . ILE A 1 277 ? -45.215 -3.662 23.147 1.00 91.81 277 ILE A CA 1
ATOM 1925 C C . ILE A 1 277 ? -45.250 -2.586 24.246 1.00 91.81 277 ILE A C 1
ATOM 1927 O O . ILE A 1 277 ? -46.054 -1.649 24.181 1.00 91.81 277 ILE A O 1
ATOM 1931 N N . VAL A 1 278 ? -44.410 -2.705 25.278 1.00 91.19 278 VAL A N 1
ATOM 1932 C CA . VAL A 1 278 ? -44.372 -1.733 26.386 1.00 91.19 278 VAL A CA 1
ATOM 1933 C C . VAL A 1 278 ? -43.304 -0.681 26.106 1.00 91.19 278 VAL A C 1
ATOM 1935 O O . VAL A 1 278 ? -42.135 -1.008 25.929 1.00 91.19 278 VAL A O 1
ATOM 1938 N N . ARG A 1 279 ? -43.686 0.597 26.086 1.00 87.88 279 ARG A N 1
ATOM 1939 C CA . ARG A 1 279 ? -42.765 1.727 25.936 1.00 87.88 279 ARG A CA 1
ATOM 1940 C C . ARG A 1 279 ? -42.456 2.355 27.292 1.00 87.88 279 ARG A C 1
ATOM 1942 O O . ARG A 1 279 ? -43.377 2.635 28.059 1.00 87.88 279 ARG A O 1
ATOM 1949 N N . ARG A 1 280 ? -41.182 2.610 27.582 1.00 85.69 280 ARG A N 1
ATOM 1950 C CA . ARG A 1 280 ? -40.731 3.286 28.812 1.00 85.69 280 ARG A CA 1
ATOM 1951 C C . ARG A 1 280 ? -40.811 4.808 28.673 1.00 85.69 280 ARG A C 1
ATOM 1953 O O . ARG A 1 280 ? -40.910 5.343 27.567 1.00 85.69 280 ARG A O 1
ATOM 1960 N N . ALA A 1 281 ? -40.746 5.517 29.799 1.00 76.88 281 ALA A N 1
ATOM 1961 C CA . ALA A 1 281 ? -40.618 6.970 29.791 1.00 76.88 281 ALA A CA 1
ATOM 1962 C C . ALA A 1 281 ? -39.263 7.416 29.183 1.00 76.88 281 ALA A C 1
ATOM 1964 O O . ALA A 1 281 ? -38.259 6.707 29.334 1.00 76.88 281 ALA A O 1
ATOM 1965 N N . PRO A 1 282 ? -39.198 8.586 28.512 1.00 66.25 282 PRO A N 1
ATOM 1966 C CA . PRO A 1 282 ? -37.955 9.101 27.940 1.00 66.25 282 PRO A CA 1
ATOM 1967 C C . PRO A 1 282 ? -36.835 9.227 28.983 1.00 66.25 282 PRO A C 1
ATOM 1969 O O . PRO A 1 282 ? -37.044 9.781 30.058 1.00 66.25 282 PRO A O 1
ATOM 1972 N N . GLY A 1 283 ? -35.638 8.739 28.645 1.00 60.66 283 GLY A N 1
ATOM 1973 C CA . GLY A 1 283 ? -34.446 8.805 29.503 1.00 60.66 283 GLY A CA 1
ATOM 1974 C C . GLY A 1 283 ? -34.198 7.585 30.401 1.00 60.66 283 GLY A C 1
ATOM 1975 O O . GLY A 1 283 ? -33.158 7.532 31.048 1.00 60.66 283 GLY A O 1
ATOM 1976 N N . ALA A 1 284 ? -35.091 6.588 30.425 1.00 56.56 284 ALA A N 1
ATOM 1977 C CA . ALA A 1 284 ? -34.979 5.445 31.341 1.00 56.56 284 ALA A CA 1
ATOM 1978 C C . ALA A 1 284 ? -34.097 4.269 30.839 1.00 56.56 284 ALA A C 1
ATOM 1980 O O . ALA A 1 284 ? -33.792 3.357 31.610 1.00 56.56 284 ALA A O 1
ATOM 1981 N N . GLY A 1 285 ? -33.706 4.248 29.558 1.00 59.84 285 GLY A N 1
ATOM 1982 C CA . GLY A 1 285 ? -32.926 3.170 28.928 1.00 59.84 285 GLY A CA 1
ATOM 1983 C C . GLY A 1 285 ? -33.478 2.794 27.551 1.00 59.84 285 GLY A C 1
ATOM 1984 O O . GLY A 1 285 ? -33.948 3.669 26.827 1.00 59.84 285 GLY A O 1
ATOM 1985 N N . ALA A 1 286 ? -33.446 1.503 27.193 1.00 58.97 286 ALA A N 1
ATOM 1986 C CA . ALA A 1 286 ? -34.081 0.996 25.972 1.00 58.97 286 ALA A CA 1
ATOM 1987 C C . ALA A 1 286 ? -35.571 1.383 25.939 1.00 58.97 286 ALA A C 1
ATOM 1989 O O . ALA A 1 286 ? -36.317 1.045 26.856 1.00 58.97 286 ALA A O 1
ATOM 1990 N N . GLU A 1 287 ? -35.994 2.123 24.909 1.00 74.12 287 GLU A N 1
ATOM 1991 C CA . GLU A 1 287 ? -37.317 2.765 24.885 1.00 74.12 287 GLU A CA 1
ATOM 1992 C C . GLU A 1 287 ? -38.473 1.751 24.800 1.00 74.12 287 GLU A C 1
ATOM 1994 O O . GLU A 1 287 ? -39.552 2.014 25.328 1.00 74.12 287 GLU A O 1
ATOM 1999 N N . TRP A 1 288 ? -38.243 0.585 24.190 1.00 86.06 288 TRP A N 1
ATOM 2000 C CA . TRP A 1 288 ? -39.266 -0.407 23.855 1.00 86.06 288 TRP A CA 1
ATOM 2001 C C . TRP A 1 288 ? -38.918 -1.789 24.427 1.00 86.06 288 TRP A C 1
ATOM 2003 O O . TRP A 1 288 ? -37.811 -2.283 24.218 1.00 86.06 288 TRP A O 1
ATOM 2013 N N . LEU A 1 289 ? -39.871 -2.405 25.130 1.00 86.75 289 LEU A N 1
ATOM 2014 C CA . LEU A 1 289 ? -39.762 -3.700 25.806 1.00 86.75 289 LEU A CA 1
ATOM 2015 C C . LEU A 1 289 ? -40.776 -4.685 25.206 1.00 86.75 289 LEU A C 1
ATOM 2017 O O . LEU A 1 289 ? -41.988 -4.502 25.360 1.00 86.75 289 LEU A O 1
ATOM 2021 N N . GLY A 1 290 ? -40.273 -5.714 24.524 1.00 84.62 290 GLY A N 1
ATOM 2022 C CA . GLY A 1 290 ? -41.059 -6.840 24.009 1.00 84.62 290 GLY A CA 1
ATOM 2023 C C . GLY A 1 290 ? -41.004 -8.071 24.918 1.00 84.62 290 GLY A C 1
ATOM 2024 O O . GLY A 1 290 ? -40.506 -8.006 26.046 1.00 84.62 290 GLY A O 1
ATOM 2025 N N . ASP A 1 291 ? -41.482 -9.204 24.396 1.00 80.88 291 ASP A N 1
ATOM 2026 C CA . ASP A 1 291 ? -41.343 -10.524 25.020 1.00 80.88 291 ASP A CA 1
ATOM 2027 C C . ASP A 1 291 ? -39.868 -10.893 25.254 1.00 80.88 291 ASP A C 1
ATOM 2029 O O . ASP A 1 291 ? -38.961 -10.230 24.754 1.00 80.88 291 ASP A O 1
ATOM 2033 N N . ALA A 1 292 ? -39.599 -11.997 25.955 1.00 69.94 292 ALA A N 1
ATOM 2034 C CA . ALA A 1 292 ? -38.237 -12.475 26.229 1.00 69.94 292 ALA A CA 1
ATOM 2035 C C . ALA A 1 292 ? -37.364 -12.753 24.974 1.00 69.94 292 ALA A C 1
ATOM 2037 O O . ALA A 1 292 ? -36.190 -13.094 25.107 1.00 69.94 292 ALA A O 1
ATOM 2038 N N . ARG A 1 293 ? -37.913 -12.627 23.755 1.00 74.62 293 ARG A N 1
ATOM 2039 C CA . ARG A 1 293 ? -37.222 -12.749 22.459 1.00 74.62 293 ARG A CA 1
ATOM 2040 C C . ARG A 1 293 ? -37.206 -11.429 21.667 1.00 74.62 293 ARG A C 1
ATOM 2042 O O . ARG A 1 293 ? -36.807 -11.437 20.504 1.00 74.62 293 ARG A O 1
ATOM 2049 N N . GLY A 1 294 ? -37.638 -10.317 22.266 1.00 74.75 294 GLY A N 1
ATOM 2050 C CA . GLY A 1 294 ? -37.686 -8.987 21.653 1.00 74.75 294 GLY A CA 1
ATOM 2051 C C . GLY A 1 294 ? -38.838 -8.771 20.663 1.00 74.75 294 GLY A C 1
ATOM 2052 O O . GLY A 1 294 ? -38.711 -7.929 19.776 1.00 74.75 294 GLY A O 1
ATOM 2053 N N . ARG A 1 295 ? -39.932 -9.535 20.768 1.00 83.06 295 ARG A N 1
ATOM 2054 C CA . ARG A 1 295 ? -41.097 -9.477 19.861 1.00 83.06 295 ARG A CA 1
ATOM 2055 C C . ARG A 1 295 ? -42.310 -8.833 20.537 1.00 83.06 295 ARG A C 1
ATOM 2057 O O . ARG A 1 295 ? -42.346 -8.713 21.758 1.00 83.06 295 ARG A O 1
ATOM 2064 N N . ASP A 1 296 ? -43.326 -8.489 19.751 1.00 86.88 296 ASP A N 1
ATOM 2065 C CA . ASP A 1 296 ? -44.634 -8.075 20.272 1.00 86.88 296 ASP A CA 1
ATOM 2066 C C . ASP A 1 296 ? -45.243 -9.167 21.176 1.00 86.88 296 ASP A C 1
ATOM 2068 O O . ASP A 1 296 ? -45.205 -10.359 20.849 1.00 86.88 296 ASP A O 1
ATOM 2072 N N . PHE A 1 297 ? -45.863 -8.759 22.283 1.00 88.62 297 PHE A N 1
ATOM 2073 C CA . PHE A 1 297 ? -46.795 -9.599 23.035 1.00 88.62 297 PHE A CA 1
ATOM 2074 C C . PHE A 1 297 ? -48.045 -9.858 22.188 1.00 88.62 297 PHE A C 1
ATOM 2076 O O . PHE A 1 297 ? -48.459 -8.987 21.422 1.00 88.62 297 PHE A O 1
ATOM 2083 N N . PHE A 1 298 ? -48.682 -11.018 22.355 1.00 89.69 298 PHE A N 1
ATOM 2084 C CA . PHE A 1 298 ? -49.961 -11.340 21.720 1.00 89.69 298 PHE A CA 1
ATOM 2085 C C . PHE A 1 298 ? -50.868 -12.075 22.707 1.00 89.69 298 PHE A C 1
ATOM 2087 O O . PHE A 1 298 ? -50.502 -13.150 23.171 1.00 89.69 298 PHE A O 1
ATOM 2094 N N . PHE A 1 299 ? -52.049 -11.514 22.973 1.00 89.69 299 PHE A N 1
ATOM 2095 C CA . PHE A 1 299 ? -53.058 -12.065 23.884 1.00 89.69 299 PHE A CA 1
ATOM 2096 C C . PHE A 1 299 ? -54.312 -12.447 23.098 1.00 89.69 299 PHE A C 1
ATOM 2098 O O . PHE A 1 299 ? -54.879 -11.614 22.382 1.00 89.69 299 PHE A O 1
ATOM 2105 N N . SER A 1 300 ? -54.750 -13.702 23.201 1.00 87.31 300 SER A N 1
ATOM 2106 C CA . SER A 1 300 ? -55.845 -14.219 22.368 1.00 87.31 300 SER A CA 1
ATOM 2107 C C . SER A 1 300 ? -57.227 -13.820 22.890 1.00 87.31 300 SER A C 1
ATOM 2109 O O . SER A 1 300 ? -57.575 -14.104 24.033 1.00 87.31 300 SER A O 1
ATOM 2111 N N . THR A 1 301 ? -58.069 -13.245 22.025 1.00 85.88 301 THR A N 1
ATOM 2112 C CA . THR A 1 301 ? -59.480 -12.942 22.341 1.00 85.88 301 THR A CA 1
ATOM 2113 C C . THR A 1 301 ? -60.456 -13.961 21.752 1.00 85.88 301 THR A C 1
ATOM 2115 O O . THR A 1 301 ? -61.666 -13.832 21.937 1.00 85.88 301 THR A O 1
ATOM 2118 N N . ALA A 1 302 ? -59.965 -14.989 21.050 1.00 80.62 302 ALA A N 1
ATOM 2119 C CA . ALA A 1 302 ? -60.809 -15.946 20.329 1.00 80.62 302 ALA A CA 1
ATOM 2120 C C . ALA A 1 302 ? -61.811 -16.679 21.247 1.00 80.62 302 ALA A C 1
ATOM 2122 O O . ALA A 1 302 ? -62.971 -16.862 20.879 1.00 80.62 302 ALA A O 1
ATOM 2123 N N . GLY A 1 303 ? -61.404 -17.028 22.475 1.00 80.00 303 GLY A N 1
ATOM 2124 C CA . GLY A 1 303 ? -62.292 -17.641 23.471 1.00 80.00 303 GLY A CA 1
ATOM 2125 C C . GLY A 1 303 ? -63.436 -16.727 23.931 1.00 80.00 303 GLY A C 1
ATOM 2126 O O . GLY A 1 303 ? -64.502 -17.222 24.279 1.00 80.00 303 GLY A O 1
ATOM 2127 N N . CYS A 1 304 ? -63.269 -15.401 23.852 1.00 81.81 304 CYS A N 1
ATOM 2128 C CA . CYS A 1 304 ? -64.310 -14.425 24.192 1.00 81.81 304 CYS A CA 1
ATOM 2129 C C . CYS A 1 304 ? -65.409 -14.300 23.129 1.00 81.81 304 CYS A C 1
ATOM 2131 O O . CYS A 1 304 ? -66.393 -13.601 23.360 1.00 81.81 304 CYS A O 1
ATOM 2133 N N . CYS A 1 305 ? -65.231 -14.915 21.958 1.00 73.94 305 CYS A N 1
ATOM 2134 C CA . CYS A 1 305 ? -66.153 -14.790 20.829 1.00 73.94 305 CYS A CA 1
ATOM 2135 C C . CYS A 1 305 ? -67.112 -15.987 20.711 1.00 73.94 305 CYS A C 1
ATOM 2137 O O . CYS A 1 305 ? -68.118 -15.900 20.007 1.00 73.94 305 CYS A O 1
ATOM 2139 N N . LEU A 1 306 ? -66.836 -17.083 21.423 1.00 70.56 306 LEU A N 1
ATOM 2140 C CA . LEU A 1 306 ? -67.627 -18.314 21.404 1.00 70.56 306 LEU A CA 1
ATOM 2141 C C . LEU A 1 306 ? -68.946 -18.170 22.183 1.00 70.56 306 LEU A C 1
ATOM 2143 O O . LEU A 1 306 ? -69.046 -17.389 23.128 1.00 70.56 306 LEU A O 1
ATOM 2147 N N . GLU A 1 307 ? -69.961 -18.945 21.792 1.00 59.75 307 GLU A N 1
ATOM 2148 C CA . GLU A 1 307 ? -71.187 -19.102 22.587 1.00 59.75 307 GLU A CA 1
ATOM 2149 C C . GLU A 1 307 ? -70.889 -19.840 23.904 1.00 59.75 307 GLU A C 1
ATOM 2151 O O . GLU A 1 307 ? -70.088 -20.784 23.901 1.00 59.75 307 GLU A O 1
ATOM 2156 N N . PRO A 1 308 ? -71.532 -19.460 25.026 1.00 51.81 308 PRO A N 1
ATOM 2157 C CA . PRO A 1 308 ? -71.353 -20.156 26.293 1.00 51.81 308 PRO A CA 1
ATOM 2158 C C . PRO A 1 308 ? -71.854 -21.600 26.179 1.00 51.81 308 PRO A C 1
ATOM 2160 O O . PRO A 1 308 ? -73.002 -21.858 25.821 1.00 51.81 308 PRO A O 1
ATOM 2163 N N . ARG A 1 309 ? -70.983 -22.555 26.506 1.00 45.00 309 ARG A N 1
ATOM 2164 C CA . ARG A 1 309 ? -71.363 -23.961 26.673 1.00 45.00 309 ARG A CA 1
ATOM 2165 C C . ARG A 1 309 ? -72.056 -24.121 28.024 1.00 45.00 309 ARG A C 1
ATOM 2167 O O . ARG A 1 309 ? -71.497 -23.700 29.034 1.00 45.00 309 ARG A O 1
ATOM 2174 N N . GLU A 1 310 ? -73.228 -24.752 28.049 1.00 36.31 310 GLU A N 1
ATOM 2175 C CA . GLU A 1 310 ? -73.843 -25.168 29.313 1.00 36.31 310 GLU A CA 1
ATOM 2176 C C . GLU A 1 310 ? -72.889 -26.112 30.074 1.00 36.31 310 GLU A C 1
ATOM 2178 O O . GLU A 1 310 ? -72.213 -26.936 29.441 1.00 36.31 310 GLU A O 1
ATOM 2183 N N . PRO A 1 311 ? -72.780 -25.985 31.410 1.00 39.16 311 PRO A N 1
ATOM 2184 C CA . PRO A 1 311 ? -71.908 -26.840 32.200 1.00 39.16 311 PRO A CA 1
ATOM 2185 C C . PRO A 1 311 ? -72.443 -28.275 32.184 1.00 39.16 311 PRO A C 1
ATOM 2187 O O . PRO A 1 311 ? -73.568 -28.530 32.607 1.00 39.16 311 PRO A O 1
ATOM 2190 N N . ALA A 1 312 ? -71.630 -29.211 31.693 1.00 34.88 312 ALA A N 1
ATOM 2191 C CA . ALA A 1 312 ? -71.948 -30.632 31.762 1.00 34.88 312 ALA A CA 1
ATOM 2192 C C . ALA A 1 312 ? -71.961 -31.099 33.226 1.00 34.88 312 ALA A C 1
ATOM 2194 O O . ALA A 1 312 ? -71.102 -30.694 34.011 1.00 34.88 312 ALA A O 1
ATOM 2195 N N . GLU A 1 313 ? -72.934 -31.942 33.572 1.00 35.56 313 GLU A N 1
ATOM 2196 C CA . GLU A 1 313 ? -73.141 -32.425 34.937 1.00 35.56 313 GLU A CA 1
ATOM 2197 C C . GLU A 1 313 ? -71.936 -33.222 35.468 1.00 35.56 313 GLU A C 1
ATOM 2199 O O . GLU A 1 313 ? -71.257 -33.959 34.749 1.00 35.56 313 GLU A O 1
ATOM 2204 N N . GLU A 1 314 ? -71.677 -33.045 36.760 1.00 44.88 314 GLU A N 1
ATOM 2205 C CA . GLU A 1 314 ? -70.564 -33.629 37.503 1.00 44.88 314 GLU A CA 1
ATOM 2206 C C . GLU A 1 314 ? -70.884 -35.092 37.868 1.00 44.88 314 GLU A C 1
ATOM 2208 O O . GLU A 1 314 ? -71.526 -35.363 38.883 1.00 44.88 314 GLU A O 1
ATOM 2213 N N . GLU A 1 315 ? -70.486 -36.051 37.022 1.00 32.81 315 GLU A N 1
ATOM 2214 C CA . GLU A 1 315 ? -70.779 -37.475 37.257 1.00 32.81 315 GLU A CA 1
ATOM 2215 C C . GLU A 1 315 ? -69.701 -38.158 38.127 1.00 32.81 315 GLU A C 1
ATOM 2217 O O . GLU A 1 315 ? -68.579 -38.437 37.692 1.00 32.81 315 GLU A O 1
ATOM 2222 N N . ASP A 1 316 ? -70.063 -38.417 39.388 1.00 34.12 316 ASP A N 1
ATOM 2223 C CA . ASP A 1 316 ? -69.216 -39.045 40.410 1.00 34.12 316 ASP A CA 1
ATOM 2224 C C . ASP A 1 316 ? -69.021 -40.564 40.177 1.00 34.12 316 ASP A C 1
ATOM 2226 O O . ASP A 1 316 ? -69.872 -41.278 39.644 1.00 34.12 316 ASP A O 1
ATOM 2230 N N . GLY A 1 317 ? -67.844 -41.069 40.544 1.00 35.47 317 GLY A N 1
ATOM 2231 C CA . GLY A 1 317 ? -67.218 -42.209 39.877 1.00 35.47 317 GLY A CA 1
ATOM 2232 C C . GLY A 1 317 ? -67.744 -43.626 40.156 1.00 35.47 317 GLY A C 1
ATOM 2233 O O . GLY A 1 317 ? -68.378 -43.919 41.169 1.00 35.47 317 GLY A O 1
ATOM 2234 N N . ARG A 1 318 ? -67.278 -44.579 39.321 1.00 29.94 318 ARG A N 1
ATOM 2235 C CA . ARG A 1 318 ? -66.828 -45.917 39.784 1.00 29.94 318 ARG A CA 1
ATOM 2236 C C . ARG A 1 318 ? -66.004 -46.744 38.775 1.00 29.94 318 ARG A C 1
ATOM 2238 O O . ARG A 1 318 ? -66.506 -47.298 37.810 1.00 29.94 318 ARG A O 1
ATOM 2245 N N . VAL A 1 319 ? -64.722 -46.903 39.115 1.00 33.88 3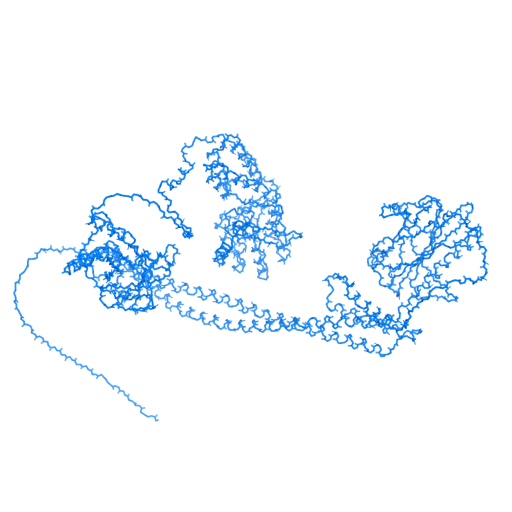19 VAL A N 1
ATOM 2246 C CA . VAL A 1 319 ? -63.836 -48.089 38.983 1.00 33.88 319 VAL A CA 1
ATOM 2247 C C . VAL A 1 319 ? -64.299 -49.277 38.099 1.00 33.88 319 VAL A C 1
ATOM 2249 O O . VAL A 1 319 ? -65.175 -50.042 38.494 1.00 33.88 319 VAL A O 1
ATOM 2252 N N . GLY A 1 320 ? -63.541 -49.581 37.028 1.00 28.78 320 GLY A N 1
ATOM 2253 C CA . GLY A 1 320 ? -63.699 -50.797 36.198 1.00 28.78 320 GLY A CA 1
ATOM 2254 C C . GLY A 1 320 ? -62.414 -51.252 35.471 1.00 28.78 320 GLY A C 1
ATOM 2255 O O . GLY A 1 320 ? -62.179 -50.913 34.321 1.00 28.78 320 GLY A O 1
ATOM 2256 N N . LYS A 1 321 ? -61.553 -52.013 36.160 1.00 30.52 321 LYS A N 1
ATOM 2257 C CA . LYS A 1 321 ? -60.195 -52.454 35.751 1.00 30.52 321 LYS A CA 1
ATOM 2258 C C . LYS A 1 321 ? -60.074 -53.156 34.376 1.00 30.52 321 LYS A C 1
ATOM 2260 O O . LYS A 1 321 ? -60.727 -54.170 34.170 1.00 30.52 321 LYS A O 1
ATOM 2265 N N . THR A 1 322 ? -58.973 -52.871 33.662 1.00 28.41 322 THR A N 1
ATOM 2266 C CA . THR A 1 322 ? -58.008 -53.927 33.253 1.00 28.41 322 THR A CA 1
ATOM 2267 C C . THR A 1 322 ? -56.564 -53.408 33.224 1.00 28.41 322 THR A C 1
ATOM 2269 O O . THR A 1 322 ? -56.243 -52.476 32.497 1.00 28.41 322 THR A O 1
ATOM 2272 N N . GLN A 1 323 ? -55.673 -54.027 34.009 1.00 30.28 323 GLN A N 1
ATOM 2273 C CA . GLN A 1 323 ? -54.221 -53.793 33.977 1.00 30.28 323 GLN A CA 1
ATOM 2274 C C . GLN A 1 323 ? -53.518 -54.797 33.050 1.00 30.28 323 GLN A C 1
ATOM 2276 O O . GLN A 1 323 ? -53.856 -55.979 33.062 1.00 30.28 323 GLN A O 1
ATOM 2281 N N . LYS A 1 324 ? -52.401 -54.385 32.438 1.00 28.34 324 LYS A N 1
ATOM 2282 C CA . LYS A 1 324 ? -51.211 -55.247 32.316 1.00 28.34 324 LYS A CA 1
ATOM 2283 C C . LYS A 1 324 ? -50.008 -54.528 32.939 1.00 28.34 324 LYS A C 1
ATOM 2285 O O . LYS A 1 324 ? -49.864 -53.318 32.797 1.00 28.34 324 LYS A O 1
ATOM 2290 N N . LYS A 1 325 ? -49.229 -55.255 33.747 1.00 29.16 325 LYS A N 1
ATOM 2291 C CA . LYS A 1 325 ? -48.275 -54.693 34.722 1.00 29.16 325 LYS A CA 1
ATOM 2292 C C . LYS A 1 325 ? -46.848 -54.518 34.181 1.00 29.16 325 LYS A C 1
ATOM 2294 O O . LYS A 1 325 ? -46.390 -55.279 33.339 1.00 29.16 325 LYS A O 1
ATOM 2299 N N . ARG A 1 326 ? -46.170 -53.537 34.794 1.00 34.56 326 ARG A N 1
ATOM 2300 C CA . ARG A 1 326 ? -44.723 -53.232 34.796 1.00 34.56 326 ARG A CA 1
ATOM 2301 C C . ARG A 1 326 ? -43.845 -54.403 35.296 1.00 34.56 326 ARG A C 1
ATOM 2303 O O . ARG A 1 326 ? -44.376 -55.350 35.876 1.00 34.56 326 ARG A O 1
ATOM 2310 N N . PRO A 1 327 ? -42.508 -54.275 35.197 1.00 32.31 327 PRO A N 1
ATOM 2311 C CA . PRO A 1 327 ? -41.716 -53.754 36.334 1.00 32.31 327 PRO A CA 1
ATOM 2312 C C . PRO A 1 327 ? -40.845 -52.534 35.933 1.00 32.31 327 PRO A C 1
ATOM 2314 O O . PRO A 1 327 ? -40.653 -52.288 34.754 1.00 32.31 327 PRO A O 1
ATOM 2317 N N . GLY A 1 328 ? -40.302 -51.692 36.821 1.00 33.31 328 GLY A N 1
ATOM 2318 C CA . GLY A 1 328 ? -40.387 -51.667 38.285 1.00 33.31 328 GLY A CA 1
ATOM 2319 C C . GLY A 1 328 ? -39.024 -51.484 38.973 1.00 33.31 328 GLY A C 1
ATOM 2320 O O . GLY A 1 328 ? -38.506 -52.457 39.509 1.00 33.31 328 GLY A O 1
ATOM 2321 N N . ARG A 1 329 ? -38.458 -50.262 39.008 1.00 28.05 329 ARG A N 1
ATOM 2322 C CA . ARG A 1 329 ? -37.341 -49.920 39.917 1.00 28.05 329 ARG A CA 1
ATOM 2323 C C . ARG A 1 329 ? -37.303 -48.423 40.287 1.00 28.05 329 ARG A C 1
ATOM 2325 O O . ARG A 1 329 ? -37.416 -47.574 39.415 1.00 28.05 329 ARG A O 1
ATOM 2332 N N . THR A 1 330 ? -37.227 -48.180 41.598 1.00 29.84 330 THR A N 1
ATOM 2333 C CA . THR A 1 330 ? -36.851 -46.970 42.374 1.00 29.84 330 THR A CA 1
ATOM 2334 C C . THR A 1 330 ? -36.739 -45.606 41.671 1.00 29.84 330 THR A C 1
ATOM 2336 O O . THR A 1 330 ? -35.863 -45.387 40.839 1.00 29.84 330 THR A O 1
ATOM 2339 N N . ARG A 1 331 ? -37.561 -44.650 42.129 1.00 33.31 331 ARG A N 1
ATOM 2340 C CA . ARG A 1 331 ? -37.655 -43.257 41.659 1.00 33.31 331 ARG A CA 1
ATOM 2341 C C . ARG A 1 331 ? -37.103 -42.291 42.717 1.00 33.31 331 ARG A C 1
ATOM 2343 O O . ARG A 1 331 ? -37.873 -41.591 43.358 1.00 33.31 331 ARG A O 1
ATOM 2350 N N . GLU A 1 332 ? -35.787 -42.299 42.906 1.00 33.75 332 GLU A N 1
ATOM 2351 C CA . GLU A 1 332 ? -35.100 -41.411 43.869 1.00 33.75 332 GLU A CA 1
ATOM 2352 C C . GLU A 1 332 ? -33.698 -40.960 43.411 1.00 33.75 332 GLU A C 1
ATOM 2354 O O . GLU A 1 332 ? -33.122 -40.063 44.005 1.00 33.75 332 GLU A O 1
ATOM 2359 N N . ALA A 1 333 ? -33.173 -41.516 42.309 1.00 34.69 333 ALA A N 1
ATOM 2360 C CA . ALA A 1 333 ? -31.839 -41.203 41.780 1.00 34.69 333 ALA A CA 1
ATOM 2361 C C . ALA A 1 333 ? -31.838 -40.466 40.419 1.00 34.69 333 ALA A C 1
ATOM 2363 O O . ALA A 1 333 ? -30.772 -40.290 39.836 1.00 34.69 333 ALA A O 1
ATOM 2364 N N . SER A 1 334 ? -32.996 -40.053 39.872 1.00 37.59 334 SER A N 1
ATOM 2365 C CA . SER A 1 334 ? -33.025 -39.287 38.603 1.00 37.59 334 SER A CA 1
ATOM 2366 C C . SER A 1 334 ? -32.905 -37.774 38.797 1.00 37.59 334 SER A C 1
ATOM 2368 O O . SER A 1 334 ? -32.374 -37.107 37.918 1.00 37.59 334 SER A O 1
ATOM 2370 N N . TRP A 1 335 ? -33.313 -37.240 39.955 1.00 34.72 335 TRP A N 1
ATOM 2371 C CA . TRP A 1 335 ? -33.297 -35.796 40.215 1.00 34.72 335 TRP A CA 1
ATOM 2372 C C . TRP A 1 335 ? -31.880 -35.208 40.167 1.00 34.72 335 TRP A C 1
ATOM 2374 O O . TRP A 1 335 ? -31.656 -34.207 39.497 1.00 34.72 335 TRP A O 1
ATOM 2384 N N . GLU A 1 336 ? -30.893 -35.857 40.791 1.00 34.19 336 GLU A N 1
ATOM 2385 C CA . GLU A 1 336 ? -29.499 -35.381 40.767 1.00 34.19 336 GLU A CA 1
ATOM 2386 C C . GLU A 1 336 ? -28.831 -35.518 39.387 1.00 34.19 336 GLU A C 1
ATOM 2388 O O . GLU A 1 336 ? -27.912 -34.763 39.065 1.00 34.19 336 GLU A O 1
ATOM 2393 N N . ALA A 1 337 ? -29.298 -36.452 38.550 1.00 34.94 337 ALA A N 1
ATOM 2394 C CA . ALA A 1 337 ? -28.811 -36.626 37.183 1.00 34.94 337 ALA A CA 1
ATOM 2395 C C . ALA A 1 337 ? -29.424 -35.592 36.220 1.00 34.94 337 ALA A C 1
ATOM 2397 O O . ALA A 1 337 ? -28.705 -35.016 35.405 1.00 34.94 337 ALA A O 1
ATOM 2398 N N . GLU A 1 338 ? -30.723 -35.305 36.347 1.00 33.69 338 GLU A N 1
ATOM 2399 C CA . GLU A 1 338 ? -31.402 -34.256 35.574 1.00 33.69 338 GLU A CA 1
ATOM 2400 C C . GLU A 1 338 ? -30.950 -32.851 36.020 1.00 33.69 338 GLU A C 1
ATOM 2402 O O . GLU A 1 338 ? -30.693 -32.002 35.169 1.00 33.69 338 GLU A O 1
ATOM 2407 N N . ALA A 1 339 ? -30.713 -32.618 37.317 1.00 34.16 339 ALA A N 1
ATOM 2408 C CA . ALA A 1 339 ? -30.170 -31.351 37.817 1.00 34.16 339 ALA A CA 1
ATOM 2409 C C . ALA A 1 339 ? -28.750 -31.059 37.289 1.00 34.16 339 ALA A C 1
ATOM 2411 O O . ALA A 1 339 ? -28.460 -29.936 36.875 1.00 34.16 339 ALA A O 1
ATOM 2412 N N . ARG A 1 340 ? -27.866 -32.069 37.222 1.00 32.97 340 ARG A N 1
ATOM 2413 C CA . ARG A 1 340 ? -26.530 -31.909 36.611 1.00 32.97 340 ARG A CA 1
ATOM 2414 C C . ARG A 1 340 ? -26.587 -31.709 35.093 1.00 32.97 340 ARG A C 1
ATOM 2416 O O . ARG A 1 340 ? -25.706 -31.049 34.548 1.00 32.97 340 ARG A O 1
ATOM 2423 N N . ALA A 1 341 ? -27.617 -32.224 34.418 1.00 33.09 341 ALA A N 1
ATOM 2424 C CA . ALA A 1 341 ? -27.829 -31.974 32.994 1.00 33.09 341 ALA A CA 1
ATOM 2425 C C . ALA A 1 341 ? -28.247 -30.519 32.704 1.00 33.09 341 ALA A C 1
ATOM 2427 O O . ALA A 1 341 ? -27.852 -29.982 31.674 1.00 33.09 341 ALA A O 1
ATOM 2428 N N . TRP A 1 342 ? -28.972 -29.854 33.612 1.00 29.86 342 TRP A N 1
ATOM 2429 C CA . TRP A 1 342 ? -29.327 -28.434 33.459 1.00 29.86 342 TRP A CA 1
ATOM 2430 C C . TRP A 1 342 ? -28.133 -27.493 33.686 1.00 29.86 342 TRP A C 1
ATOM 2432 O O . TRP A 1 342 ? -27.913 -26.590 32.882 1.00 29.86 342 TRP A O 1
ATOM 2442 N N . VAL A 1 343 ? -27.278 -27.769 34.681 1.00 30.69 343 VAL A N 1
ATOM 2443 C CA . VAL A 1 343 ? -26.039 -26.989 34.915 1.00 30.69 343 VAL A CA 1
ATOM 2444 C C . VAL A 1 343 ? -25.078 -27.043 33.712 1.00 30.69 343 VAL A C 1
ATOM 2446 O O . VAL A 1 343 ? -24.355 -26.084 33.450 1.00 30.69 343 VAL A O 1
ATOM 2449 N N . ALA A 1 344 ? -25.090 -28.132 32.936 1.00 31.45 344 ALA A N 1
ATOM 2450 C CA . ALA A 1 344 ? -24.284 -28.258 31.719 1.00 31.45 344 ALA A CA 1
ATOM 2451 C C . ALA A 1 344 ? -24.859 -27.510 30.496 1.00 31.45 344 ALA A C 1
ATOM 2453 O O . ALA A 1 344 ? -24.126 -27.283 29.534 1.00 31.45 344 ALA A O 1
ATOM 2454 N N . VAL A 1 345 ? -26.143 -27.129 30.510 1.00 29.62 345 VAL A N 1
ATOM 2455 C CA . VAL A 1 345 ? -26.805 -26.431 29.390 1.00 29.62 345 VAL A CA 1
ATOM 2456 C C . VAL A 1 345 ? -26.743 -24.910 29.554 1.00 29.62 345 VAL A C 1
ATOM 2458 O O . VAL A 1 345 ? -26.513 -24.219 28.563 1.00 29.62 345 VAL A O 1
ATOM 2461 N N . ASP A 1 346 ? -26.814 -24.378 30.779 1.00 28.72 346 ASP A N 1
ATOM 2462 C CA . ASP A 1 346 ? -26.634 -22.932 31.009 1.00 28.72 346 ASP A CA 1
ATOM 2463 C C . ASP A 1 346 ? -25.199 -22.450 30.722 1.00 28.72 346 ASP A C 1
ATOM 2465 O O . ASP A 1 346 ? -25.001 -21.316 30.288 1.00 28.72 346 ASP A O 1
ATOM 2469 N N . ALA A 1 347 ? -24.196 -23.330 30.823 1.00 31.11 347 ALA A N 1
ATOM 2470 C CA . ALA A 1 347 ? -22.836 -23.043 30.352 1.00 31.11 347 ALA A CA 1
ATOM 2471 C C . ALA A 1 347 ? -22.740 -22.863 28.817 1.00 31.11 347 ALA A C 1
ATOM 2473 O O . ALA A 1 347 ? -21.777 -22.275 28.327 1.00 31.11 347 ALA A O 1
ATOM 2474 N N . ALA A 1 348 ? -23.728 -23.352 28.057 1.00 29.20 348 ALA A N 1
ATOM 2475 C CA . ALA A 1 348 ? -23.810 -23.239 26.598 1.00 29.20 348 ALA A CA 1
ATOM 2476 C C . ALA A 1 348 ? -24.836 -22.191 26.117 1.00 29.20 348 ALA A C 1
ATOM 2478 O O . ALA A 1 348 ? -24.890 -21.893 24.924 1.00 29.20 348 ALA A O 1
ATOM 2479 N N . ALA A 1 349 ? -25.635 -21.619 27.027 1.00 27.27 349 ALA A N 1
ATOM 2480 C CA . ALA A 1 349 ? -26.640 -20.593 26.734 1.00 27.27 349 ALA A CA 1
ATOM 2481 C C . ALA A 1 349 ? -26.121 -19.150 26.899 1.00 27.27 349 ALA A C 1
ATOM 2483 O O . ALA A 1 349 ? -26.862 -18.193 26.660 1.00 27.27 349 ALA A O 1
ATOM 2484 N N . ALA A 1 350 ? -24.839 -18.978 27.241 1.00 28.39 350 ALA A N 1
ATOM 2485 C CA . ALA A 1 350 ? -24.147 -17.701 27.143 1.00 28.39 350 ALA A CA 1
ATOM 2486 C C . ALA A 1 350 ? -24.030 -17.274 25.667 1.00 28.39 350 ALA A C 1
ATOM 2488 O O . ALA A 1 350 ? -23.030 -17.527 24.992 1.00 28.39 350 ALA A O 1
ATOM 2489 N N . SER A 1 351 ? -25.063 -16.588 25.167 1.00 27.64 351 SER A N 1
ATOM 2490 C CA . SER A 1 351 ? -24.902 -15.722 23.997 1.00 27.64 351 SER A CA 1
ATOM 2491 C C . SER A 1 351 ? -23.739 -14.766 24.277 1.00 27.64 351 SER A C 1
ATOM 2493 O O . SER A 1 351 ? -23.654 -14.268 25.403 1.00 27.64 351 SER A O 1
ATOM 2495 N N . PRO A 1 352 ? -22.849 -14.489 23.310 1.00 28.58 352 PRO A N 1
ATOM 2496 C CA . PRO A 1 352 ? -21.781 -13.527 23.529 1.00 28.58 352 PRO A CA 1
ATOM 2497 C C . PRO A 1 352 ? -22.408 -12.160 23.819 1.00 28.58 352 PRO A C 1
ATOM 2499 O O . PRO A 1 352 ? -22.972 -11.529 22.922 1.00 28.58 352 PRO A O 1
ATOM 2502 N N . GLU A 1 353 ? -22.327 -11.714 25.078 1.00 35.91 353 GLU A N 1
ATOM 2503 C CA . GLU A 1 353 ? -22.616 -10.325 25.435 1.00 35.91 353 GLU A CA 1
ATOM 2504 C C . GLU A 1 353 ? -21.754 -9.406 24.546 1.00 35.91 353 GLU A C 1
ATOM 2506 O O . GLU A 1 353 ? -20.634 -9.781 24.172 1.00 35.91 353 GLU A O 1
ATOM 2511 N N . PRO A 1 354 ? -22.259 -8.220 24.155 1.00 29.41 354 PRO A N 1
ATOM 2512 C CA . PRO A 1 354 ? -21.494 -7.297 23.327 1.00 29.41 354 PRO A CA 1
ATOM 2513 C C . PRO A 1 354 ? -20.134 -7.024 23.979 1.00 29.41 354 PRO A C 1
ATOM 2515 O O . PRO A 1 354 ? -20.056 -6.739 25.171 1.00 29.41 354 PRO A O 1
ATOM 2518 N N . ALA A 1 355 ? -19.062 -7.110 23.187 1.00 31.86 355 ALA A N 1
ATOM 2519 C CA . ALA A 1 355 ? -17.669 -7.139 23.649 1.00 31.86 355 ALA A CA 1
ATOM 2520 C C . ALA A 1 355 ? -17.128 -5.788 24.188 1.00 31.86 355 ALA A C 1
ATOM 2522 O O . ALA A 1 355 ? -15.974 -5.440 23.943 1.00 31.86 355 ALA A O 1
ATOM 2523 N N . GLY A 1 356 ? -17.970 -5.002 24.866 1.00 32.12 356 GLY A N 1
ATOM 2524 C CA . GLY A 1 356 ? -17.673 -3.664 25.383 1.00 32.12 356 GLY A CA 1
ATOM 2525 C C . GLY A 1 356 ? -17.387 -3.587 26.886 1.00 32.12 356 GLY A C 1
ATOM 2526 O O . GLY A 1 356 ? -16.677 -2.672 27.296 1.00 32.12 356 GLY A O 1
ATOM 2527 N N . ASP A 1 357 ? -17.881 -4.529 27.698 1.00 49.84 357 ASP A N 1
ATOM 2528 C CA . ASP A 1 357 ? -17.798 -4.421 29.163 1.00 49.84 357 ASP A CA 1
ATOM 2529 C C . ASP A 1 357 ? -16.493 -5.016 29.721 1.00 49.84 357 ASP A C 1
ATOM 2531 O O . ASP A 1 357 ? -16.270 -6.233 29.780 1.00 49.84 357 ASP A O 1
ATOM 2535 N N . GLY A 1 358 ? -15.612 -4.120 30.162 1.00 76.56 358 GLY A N 1
ATOM 2536 C CA . GLY A 1 358 ? -14.303 -4.421 30.725 1.00 76.56 358 GLY A CA 1
ATOM 2537 C C . GLY A 1 358 ? -14.355 -5.234 32.022 1.00 76.56 358 GLY A C 1
ATOM 2538 O O . GLY A 1 358 ? -15.351 -5.280 32.745 1.00 76.56 358 GLY A O 1
ATOM 2539 N N . LEU A 1 359 ? -13.230 -5.873 32.344 1.00 79.62 359 LEU A N 1
ATOM 2540 C CA . LEU A 1 359 ? -13.069 -6.728 33.525 1.00 79.62 359 LEU A CA 1
ATOM 2541 C C . LEU A 1 359 ? -13.462 -6.011 34.834 1.00 79.62 359 LEU A C 1
ATOM 2543 O O . LEU A 1 359 ? -14.233 -6.552 35.626 1.00 79.62 359 LEU A O 1
ATOM 2547 N N . VAL A 1 360 ? -13.011 -4.764 35.000 1.00 76.44 360 VAL A N 1
ATOM 2548 C CA . VAL A 1 360 ? -13.343 -3.886 36.135 1.00 76.44 360 VAL A CA 1
ATOM 2549 C C . VAL A 1 360 ? -14.840 -3.572 36.205 1.00 76.44 360 VAL A C 1
ATOM 2551 O O . VAL A 1 360 ? -15.417 -3.593 37.286 1.00 76.44 360 VAL A O 1
ATOM 2554 N N . GLN A 1 361 ? -15.508 -3.335 35.072 1.00 74.69 361 GLN A N 1
ATOM 2555 C CA . GLN A 1 361 ? -16.952 -3.060 35.046 1.00 74.69 361 GLN A CA 1
ATOM 2556 C C . GLN A 1 361 ? -17.754 -4.296 35.476 1.00 74.69 361 GLN A C 1
ATOM 2558 O O . GLN A 1 361 ? -18.666 -4.182 36.297 1.00 74.69 361 GLN A O 1
ATOM 2563 N N . ARG A 1 362 ? -17.356 -5.489 35.010 1.00 80.44 362 ARG A N 1
ATOM 2564 C CA . ARG A 1 362 ? -17.959 -6.771 35.417 1.00 80.44 362 ARG A CA 1
ATOM 2565 C C . ARG A 1 362 ? -17.717 -7.090 36.903 1.00 80.44 362 ARG A C 1
ATOM 2567 O O . ARG A 1 362 ? -18.611 -7.638 37.546 1.00 80.44 362 ARG A O 1
ATOM 2574 N N . HIS A 1 363 ? -16.566 -6.704 37.463 1.00 85.38 363 HIS A N 1
ATOM 2575 C CA . HIS A 1 363 ? -16.300 -6.767 38.908 1.00 85.38 363 HIS A CA 1
ATOM 2576 C C . HIS A 1 363 ? -17.168 -5.776 39.701 1.00 85.38 363 HIS A C 1
ATOM 2578 O O . HIS A 1 363 ? -17.875 -6.182 40.622 1.00 85.38 363 HIS A O 1
ATOM 2584 N N . ASN A 1 364 ? -17.184 -4.499 39.309 1.00 76.94 364 ASN A N 1
ATOM 2585 C CA . ASN A 1 364 ? -17.960 -3.451 39.978 1.00 76.94 364 ASN A CA 1
ATOM 2586 C C . ASN A 1 364 ? -19.464 -3.762 39.977 1.00 76.94 364 ASN A C 1
ATOM 2588 O O . ASN A 1 364 ? -20.138 -3.515 40.973 1.00 76.94 364 ASN A O 1
ATOM 2592 N N . ALA A 1 365 ? -19.989 -4.366 38.906 1.00 71.94 365 ALA A N 1
ATOM 2593 C CA . ALA A 1 365 ? -21.368 -4.848 38.864 1.00 71.94 365 ALA A CA 1
ATOM 2594 C C . ALA A 1 365 ? -21.655 -5.912 39.943 1.00 71.94 365 ALA A C 1
ATOM 2596 O O . ALA A 1 365 ? -22.700 -5.854 40.589 1.00 71.94 365 ALA A O 1
ATOM 2597 N N . ALA A 1 366 ? -20.730 -6.852 40.183 1.00 74.12 366 ALA A N 1
ATOM 2598 C CA . ALA A 1 366 ? -20.863 -7.852 41.247 1.00 74.12 366 ALA A CA 1
ATOM 2599 C C . ALA A 1 366 ? -20.821 -7.218 42.651 1.00 74.12 366 ALA A C 1
ATOM 2601 O O . ALA A 1 366 ? -21.614 -7.592 43.513 1.00 74.12 366 ALA A O 1
ATOM 2602 N N . VAL A 1 367 ? -19.955 -6.218 42.860 1.00 79.50 367 VAL A N 1
ATOM 2603 C CA . VAL A 1 367 ? -19.871 -5.464 44.124 1.00 79.50 367 VAL A CA 1
ATOM 2604 C C . VAL A 1 367 ? -21.162 -4.682 44.388 1.00 79.50 367 VAL A C 1
ATOM 2606 O O . VAL A 1 367 ? -21.751 -4.838 45.454 1.00 79.50 367 VAL A O 1
ATOM 2609 N N . LEU A 1 368 ? -21.673 -3.934 43.405 1.00 74.50 368 LEU A N 1
ATOM 2610 C CA . LEU A 1 368 ? -22.938 -3.191 43.524 1.00 74.50 368 LEU A CA 1
ATOM 2611 C C . LEU A 1 368 ? -24.141 -4.117 43.782 1.00 74.50 368 LEU A C 1
ATOM 2613 O O . LEU A 1 368 ? -25.038 -3.780 44.556 1.00 74.50 368 LEU A O 1
ATOM 2617 N N . LEU A 1 369 ? -24.163 -5.306 43.167 1.00 70.00 369 LEU A N 1
ATOM 2618 C CA . LEU A 1 369 ? -25.178 -6.332 43.435 1.00 70.00 369 LEU A CA 1
ATOM 2619 C C . LEU A 1 369 ? -25.089 -6.871 44.873 1.00 70.00 369 LEU A C 1
ATOM 2621 O O . LEU A 1 369 ? -26.125 -7.074 45.513 1.00 70.00 369 LEU A O 1
ATOM 2625 N N . LEU A 1 370 ? -23.878 -7.073 45.397 1.00 79.75 370 LEU A N 1
ATOM 2626 C CA . LEU A 1 370 ? -23.654 -7.497 46.779 1.00 79.75 370 LEU A CA 1
ATOM 2627 C C . LEU A 1 370 ? -24.078 -6.409 47.780 1.00 79.75 370 LEU A C 1
ATOM 2629 O O . LEU A 1 370 ? -24.804 -6.710 48.726 1.00 79.75 370 LEU A O 1
ATOM 2633 N N . GLU A 1 371 ? -23.709 -5.147 47.547 1.00 77.69 371 GLU A N 1
ATOM 2634 C CA . GLU A 1 371 ? -24.126 -3.997 48.366 1.00 77.69 371 GLU A CA 1
ATOM 2635 C C . GLU A 1 371 ? -25.654 -3.840 48.402 1.00 77.69 371 GLU A C 1
ATOM 2637 O O . GLU A 1 371 ? -26.242 -3.692 49.477 1.00 77.69 371 GLU A O 1
ATOM 2642 N N . ALA A 1 372 ? -26.322 -3.952 47.248 1.00 64.88 372 ALA A N 1
ATOM 2643 C CA . ALA A 1 372 ? -27.783 -3.919 47.168 1.00 64.88 372 ALA A CA 1
ATOM 2644 C C . ALA A 1 372 ? -28.437 -5.068 47.959 1.00 64.88 372 ALA A C 1
ATOM 2646 O O . ALA A 1 372 ? -29.461 -4.872 48.618 1.00 64.88 372 ALA A O 1
ATOM 2647 N N . THR A 1 373 ? -27.829 -6.256 47.940 1.00 69.50 373 THR A N 1
ATOM 2648 C CA . THR A 1 373 ? -28.339 -7.432 48.663 1.00 69.50 373 THR A CA 1
ATOM 2649 C C . THR A 1 373 ? -28.119 -7.304 50.179 1.00 69.50 373 THR A C 1
ATOM 2651 O O . THR A 1 373 ? -29.014 -7.618 50.965 1.00 69.50 373 THR A O 1
ATOM 2654 N N . GLN A 1 374 ? -26.993 -6.721 50.609 1.00 74.06 374 GLN A N 1
ATOM 2655 C CA . GLN A 1 374 ? -26.750 -6.349 52.011 1.00 74.06 374 GLN A CA 1
ATOM 2656 C C . GLN A 1 374 ? -27.726 -5.273 52.513 1.00 74.06 374 GLN A C 1
ATOM 2658 O O . GLN A 1 374 ? -28.179 -5.334 53.657 1.00 74.06 374 GLN A O 1
ATOM 2663 N N . ALA A 1 375 ? -28.073 -4.293 51.674 1.00 68.75 375 ALA A N 1
ATOM 2664 C CA . ALA A 1 375 ? -29.070 -3.279 52.014 1.00 68.75 375 ALA A CA 1
ATOM 2665 C C . ALA A 1 375 ? -30.469 -3.898 52.198 1.00 68.75 375 ALA A C 1
ATOM 2667 O O . ALA A 1 375 ? -31.166 -3.557 53.154 1.00 68.75 375 ALA A O 1
ATOM 2668 N N . GLN A 1 376 ? -30.849 -4.855 51.344 1.00 61.94 376 GLN A N 1
ATOM 2669 C CA . GLN A 1 376 ? -32.111 -5.596 51.449 1.00 61.94 376 GLN A CA 1
ATOM 2670 C C . GLN A 1 376 ? -32.204 -6.407 52.755 1.00 61.94 376 GLN A C 1
ATOM 2672 O O . GLN A 1 376 ? -33.233 -6.352 53.429 1.00 61.94 376 GLN A O 1
ATOM 2677 N N . ALA A 1 377 ? -31.122 -7.080 53.166 1.00 64.50 377 ALA A N 1
ATOM 2678 C CA . ALA A 1 377 ? -31.063 -7.842 54.421 1.00 64.50 377 ALA A CA 1
ATOM 2679 C C . ALA A 1 377 ? -31.275 -6.980 55.687 1.00 64.50 377 ALA A C 1
ATOM 2681 O O . ALA A 1 377 ? -31.746 -7.475 56.709 1.00 64.50 377 ALA A O 1
ATOM 2682 N N . ARG A 1 378 ? -30.948 -5.680 55.626 1.00 62.78 378 ARG A N 1
ATOM 2683 C CA . ARG A 1 378 ? -31.027 -4.738 56.761 1.00 62.78 378 ARG A CA 1
ATOM 2684 C C . ARG A 1 378 ? -32.392 -4.049 56.916 1.00 62.78 378 ARG A C 1
ATOM 2686 O O . ARG A 1 378 ? -32.583 -3.300 57.874 1.00 62.78 378 ARG A O 1
ATOM 2693 N N . MET A 1 379 ? -33.337 -4.269 56.000 1.00 58.78 379 MET A N 1
ATOM 2694 C CA . MET A 1 379 ? -34.654 -3.618 56.029 1.00 58.78 379 MET A CA 1
ATOM 2695 C C . MET A 1 379 ? -35.611 -4.287 57.040 1.00 58.78 379 MET A C 1
ATOM 2697 O O . MET A 1 379 ? -35.716 -5.517 57.068 1.00 58.78 379 MET A O 1
ATOM 2701 N N . PRO A 1 380 ? -36.368 -3.516 57.850 1.00 43.84 380 PRO A N 1
ATOM 2702 C CA . PRO A 1 380 ? -37.293 -4.075 58.834 1.00 43.84 380 PRO A CA 1
ATOM 2703 C C . PRO A 1 380 ? -38.435 -4.834 58.141 1.00 43.84 380 PRO A C 1
ATOM 2705 O O . PRO A 1 380 ? -39.279 -4.240 57.473 1.00 43.84 380 PRO A O 1
ATOM 2708 N N . GLY A 1 381 ? -38.448 -6.158 58.312 1.00 53.84 381 GLY A N 1
ATOM 2709 C CA . GLY A 1 381 ? -39.366 -7.086 57.639 1.00 53.84 381 GLY A CA 1
ATOM 2710 C C . GLY A 1 381 ? -38.699 -8.027 56.625 1.00 53.84 381 GLY A C 1
ATOM 2711 O O . GLY A 1 381 ? -39.311 -9.025 56.263 1.00 53.84 381 GLY A O 1
ATOM 2712 N N . GLY A 1 382 ? -37.448 -7.771 56.220 1.00 49.38 382 GLY A N 1
ATOM 2713 C CA . GLY A 1 382 ? -36.674 -8.645 55.318 1.00 49.38 382 GLY A CA 1
ATOM 2714 C C . GLY A 1 382 ? -35.887 -9.770 56.010 1.00 49.38 382 GLY A C 1
ATOM 2715 O O . GLY A 1 382 ? -35.283 -10.602 55.339 1.00 49.38 382 GLY A O 1
ATOM 2716 N N . ALA A 1 383 ? -35.886 -9.811 57.345 1.00 41.16 383 ALA A N 1
ATOM 2717 C CA . ALA A 1 383 ? -34.985 -10.615 58.180 1.00 41.16 383 ALA A CA 1
ATOM 2718 C C . ALA A 1 383 ? -35.334 -12.123 58.271 1.00 41.16 383 ALA A C 1
ATOM 2720 O O . ALA A 1 383 ? -35.299 -12.697 59.358 1.00 41.16 383 ALA A O 1
ATOM 2721 N N . GLY A 1 384 ? -35.727 -12.757 57.160 1.00 50.41 384 GLY A N 1
ATOM 2722 C CA . GLY A 1 384 ? -36.217 -14.143 57.150 1.00 50.41 384 GLY A CA 1
ATOM 2723 C C . GLY A 1 384 ? -35.441 -15.161 56.307 1.00 50.41 384 GLY A C 1
ATOM 2724 O O . GLY A 1 384 ? -35.699 -16.348 56.478 1.00 50.41 384 GLY A O 1
ATOM 2725 N N . ALA A 1 385 ? -34.561 -14.743 55.384 1.00 54.00 385 ALA A N 1
ATOM 2726 C CA . ALA A 1 385 ? -34.195 -15.604 54.243 1.00 54.00 385 ALA A CA 1
ATOM 2727 C C . ALA A 1 385 ? -32.719 -15.624 53.791 1.00 54.00 385 ALA A C 1
ATOM 2729 O O . ALA A 1 385 ? -32.406 -16.375 52.871 1.00 54.00 385 ALA A O 1
ATOM 2730 N N . LEU A 1 386 ? -31.818 -14.832 54.382 1.00 61.62 386 LEU A N 1
ATOM 2731 C CA . LEU A 1 386 ? -30.398 -14.825 54.002 1.00 61.62 386 LEU A CA 1
ATOM 2732 C C . LEU A 1 386 ? -29.538 -15.323 55.164 1.00 61.62 386 LEU A C 1
ATOM 2734 O O . LEU A 1 386 ? -29.575 -14.737 56.246 1.00 61.62 386 LEU A O 1
ATOM 2738 N N . ASP A 1 387 ? -28.797 -16.405 54.925 1.00 73.88 387 ASP A N 1
ATOM 2739 C CA . ASP A 1 387 ? -27.802 -16.935 55.856 1.00 73.88 387 ASP A CA 1
ATOM 2740 C C . ASP A 1 387 ? -26.600 -15.978 55.912 1.00 73.88 387 ASP A C 1
ATOM 2742 O O . ASP A 1 387 ? -26.126 -15.485 54.884 1.00 73.88 387 ASP A O 1
ATOM 2746 N N . GLU A 1 388 ? -26.103 -15.708 57.116 1.00 77.19 388 GLU A N 1
ATOM 2747 C CA . GLU A 1 388 ? -24.916 -14.876 57.322 1.00 77.19 388 GLU A CA 1
ATOM 2748 C C . GLU A 1 388 ? -23.672 -15.559 56.718 1.00 77.19 388 GLU A C 1
ATOM 2750 O O . GLU A 1 388 ? -22.821 -14.881 56.141 1.00 77.19 388 GLU A O 1
ATOM 2755 N N . SER A 1 389 ? -23.645 -16.901 56.692 1.00 77.94 389 SER A N 1
ATOM 2756 C CA . SER A 1 389 ? -22.608 -17.695 56.018 1.00 77.94 389 SER A CA 1
ATOM 2757 C C . SER A 1 389 ? -22.603 -17.520 54.493 1.00 77.94 389 SER A C 1
ATOM 2759 O O . SER A 1 389 ? -21.527 -17.433 53.901 1.00 77.94 389 SER A O 1
ATOM 2761 N N . ASP A 1 390 ? -23.774 -17.456 53.840 1.00 79.56 390 ASP A N 1
ATOM 2762 C CA . ASP A 1 390 ? -23.850 -17.208 52.388 1.00 79.56 390 ASP A CA 1
ATOM 2763 C C . ASP A 1 390 ? -23.282 -15.804 52.073 1.00 79.56 390 ASP A C 1
ATOM 2765 O O . ASP A 1 390 ? -22.611 -15.586 51.059 1.00 79.56 390 ASP A O 1
ATOM 2769 N N . LEU A 1 391 ? -23.553 -14.827 52.952 1.00 82.31 391 LEU A N 1
ATOM 2770 C CA . LEU A 1 391 ? -23.131 -13.436 52.781 1.00 82.31 391 LEU A CA 1
ATOM 2771 C C . LEU A 1 391 ? -21.613 -13.267 52.914 1.00 82.31 391 LEU A C 1
ATOM 2773 O O . LEU A 1 391 ? -21.014 -12.533 52.121 1.00 82.31 391 LEU A O 1
ATOM 2777 N N . GLU A 1 392 ? -20.997 -13.955 53.877 1.00 86.12 392 GLU A N 1
ATOM 2778 C CA . GLU A 1 392 ? -19.540 -14.027 54.029 1.00 86.12 392 GLU A CA 1
ATOM 2779 C C . GLU A 1 392 ? -18.877 -14.682 52.804 1.00 86.12 392 GLU A C 1
ATOM 2781 O O . GLU A 1 392 ? -17.879 -14.159 52.298 1.00 86.12 392 GLU A O 1
ATOM 2786 N N . GLU A 1 393 ? -19.454 -15.759 52.252 1.00 87.69 393 GLU A N 1
ATOM 2787 C CA . GLU A 1 393 ? -18.947 -16.402 51.028 1.00 87.69 393 GLU A CA 1
ATOM 2788 C C . GLU A 1 393 ? -18.978 -15.438 49.827 1.00 87.69 393 GLU A C 1
ATOM 2790 O O . GLU A 1 393 ? -17.986 -15.295 49.102 1.00 87.69 393 GLU A O 1
ATOM 2795 N N . ALA A 1 394 ? -20.081 -14.706 49.641 1.00 85.56 394 ALA A N 1
ATOM 2796 C CA . ALA A 1 394 ? -20.207 -13.722 48.565 1.00 85.56 394 ALA A CA 1
ATOM 2797 C C . ALA A 1 394 ? -19.247 -12.526 48.726 1.00 85.56 394 ALA A C 1
ATOM 2799 O O . ALA A 1 394 ? -18.692 -12.042 47.733 1.00 85.56 394 ALA A O 1
ATOM 2800 N N . GLN A 1 395 ? -19.004 -12.067 49.960 1.00 90.19 395 GLN A N 1
ATOM 2801 C CA . GLN A 1 395 ? -17.979 -11.058 50.255 1.00 90.19 395 GLN A CA 1
ATOM 2802 C C . GLN A 1 395 ? -16.576 -11.573 49.908 1.00 90.19 395 GLN A C 1
ATOM 2804 O O . GLN A 1 395 ? -15.849 -10.907 49.165 1.00 90.19 395 GLN A O 1
ATOM 2809 N N . ALA A 1 396 ? -16.219 -12.776 50.368 1.00 90.50 396 ALA A N 1
ATOM 2810 C CA . ALA A 1 396 ? -14.922 -13.392 50.101 1.00 90.50 396 ALA A CA 1
ATOM 2811 C C . ALA A 1 396 ? -14.671 -13.603 48.596 1.00 90.50 396 ALA A C 1
ATOM 2813 O O . ALA A 1 396 ? -13.567 -13.326 48.113 1.00 90.50 396 ALA A O 1
ATOM 2814 N N . ALA A 1 397 ? -15.692 -14.019 47.838 1.00 89.19 397 ALA A N 1
ATOM 2815 C CA . ALA A 1 397 ? -15.615 -14.182 46.386 1.00 89.19 397 ALA A CA 1
ATOM 2816 C C . ALA A 1 397 ? -15.390 -12.841 45.660 1.00 89.19 397 ALA A C 1
ATOM 2818 O O . ALA A 1 397 ? -14.492 -12.735 44.820 1.00 89.19 397 ALA A O 1
ATOM 2819 N N . CYS A 1 398 ? -16.138 -11.789 46.019 1.00 88.81 398 CYS A N 1
ATOM 2820 C CA . CYS A 1 398 ? -15.923 -10.439 45.487 1.00 88.81 398 CYS A CA 1
ATOM 2821 C C . CYS A 1 398 ? -14.519 -9.904 45.809 1.00 88.81 398 CYS A C 1
ATOM 2823 O O . CYS A 1 398 ? -13.881 -9.282 44.957 1.00 88.81 398 CYS A O 1
ATOM 2825 N N . GLU A 1 399 ? -13.997 -10.166 47.005 1.00 91.75 399 GLU A N 1
ATOM 2826 C CA . GLU A 1 399 ? -12.680 -9.675 47.408 1.00 91.75 399 GLU A CA 1
ATOM 2827 C C . GLU A 1 399 ? -11.521 -10.467 46.775 1.00 91.75 399 GLU A C 1
ATOM 2829 O O . GLU A 1 399 ? -10.487 -9.892 46.423 1.00 91.75 399 GLU A O 1
ATOM 2834 N N . ALA A 1 400 ? -11.707 -11.770 46.540 1.00 90.00 400 ALA A N 1
ATOM 2835 C CA . ALA A 1 400 ? -10.805 -12.576 45.721 1.00 90.00 400 ALA A CA 1
ATOM 2836 C C . ALA A 1 400 ? -10.779 -12.086 44.262 1.00 90.00 400 ALA A C 1
ATOM 2838 O O . ALA A 1 400 ? -9.697 -11.918 43.697 1.00 90.00 400 ALA A O 1
ATOM 2839 N N . ALA A 1 401 ? -11.946 -11.773 43.685 1.00 88.88 401 ALA A N 1
ATOM 2840 C CA . ALA A 1 401 ? -12.041 -11.163 42.361 1.00 88.88 401 ALA A CA 1
ATOM 2841 C C . ALA A 1 401 ? -11.315 -9.811 42.304 1.00 88.88 401 ALA A C 1
ATOM 2843 O O . ALA A 1 401 ? -10.522 -9.596 41.392 1.00 88.88 401 ALA A O 1
ATOM 2844 N N . ARG A 1 402 ? -11.491 -8.941 43.308 1.00 91.38 402 ARG A N 1
ATOM 2845 C CA . ARG A 1 402 ? -10.783 -7.652 43.396 1.00 91.38 402 ARG A CA 1
ATOM 2846 C C . ARG A 1 402 ? -9.260 -7.818 43.371 1.00 91.38 402 ARG A C 1
ATOM 2848 O O . ARG A 1 402 ? -8.587 -7.109 42.629 1.00 91.38 402 ARG A O 1
ATOM 2855 N N . ARG A 1 403 ? -8.719 -8.762 44.155 1.00 91.62 403 ARG A N 1
ATOM 2856 C CA . ARG A 1 403 ? -7.273 -9.065 44.180 1.00 91.62 403 ARG A CA 1
ATOM 2857 C C . ARG A 1 403 ? -6.770 -9.581 42.829 1.00 91.62 403 ARG A C 1
ATOM 2859 O O . ARG A 1 403 ? -5.712 -9.155 42.381 1.00 91.62 403 ARG A O 1
ATOM 2866 N N . ALA A 1 404 ? -7.530 -10.460 42.175 1.00 89.12 404 ALA A N 1
ATOM 2867 C CA . ALA A 1 404 ? -7.160 -11.006 40.870 1.00 89.12 404 ALA A CA 1
ATOM 2868 C C . ALA A 1 404 ? -7.219 -9.951 39.749 1.00 89.12 404 ALA A C 1
ATOM 2870 O O . ALA A 1 404 ? -6.338 -9.928 38.894 1.00 89.12 404 ALA A O 1
ATOM 2871 N N . VAL A 1 405 ? -8.215 -9.056 39.770 1.00 88.38 405 VAL A N 1
ATOM 2872 C CA . VAL A 1 405 ? -8.320 -7.931 38.824 1.00 88.38 405 VAL A CA 1
ATOM 2873 C C . VAL A 1 405 ? -7.138 -6.977 38.983 1.00 88.38 405 VAL A C 1
ATOM 2875 O O . VAL A 1 405 ? -6.473 -6.711 37.989 1.00 88.38 405 VAL A O 1
ATOM 2878 N N . ALA A 1 406 ? -6.819 -6.550 40.210 1.00 86.56 406 ALA A N 1
ATOM 2879 C CA . ALA A 1 406 ? -5.671 -5.676 40.465 1.00 86.56 406 ALA A CA 1
ATOM 2880 C C . ALA A 1 406 ? -4.353 -6.300 39.971 1.00 86.56 406 ALA A C 1
ATOM 2882 O O . ALA A 1 406 ? -3.644 -5.685 39.185 1.00 86.56 406 ALA A O 1
ATOM 2883 N N . ALA A 1 407 ? -4.084 -7.567 40.314 1.00 86.06 407 ALA A N 1
ATOM 2884 C CA . ALA A 1 407 ? -2.882 -8.267 39.853 1.00 86.06 407 ALA A CA 1
ATOM 2885 C C . ALA A 1 407 ? -2.803 -8.411 38.317 1.00 86.06 407 ALA A C 1
ATOM 2887 O O . ALA A 1 407 ? -1.709 -8.425 37.755 1.00 86.06 407 ALA A O 1
ATOM 2888 N N . ALA A 1 408 ? -3.943 -8.517 37.626 1.00 84.50 408 ALA A N 1
ATOM 2889 C CA . ALA A 1 408 ? -3.988 -8.549 36.165 1.00 84.50 408 ALA A CA 1
ATOM 2890 C C . ALA A 1 408 ? -3.788 -7.160 35.527 1.00 84.50 408 ALA A C 1
ATOM 2892 O O . ALA A 1 408 ? -3.227 -7.081 34.434 1.00 84.50 408 ALA A O 1
ATOM 2893 N N . GLU A 1 409 ? -4.223 -6.081 36.185 1.00 87.31 409 GLU A N 1
ATOM 2894 C CA . GLU A 1 409 ? -3.964 -4.702 35.751 1.00 87.31 409 GLU A CA 1
ATOM 2895 C C . GLU A 1 409 ? -2.500 -4.302 35.986 1.00 87.31 409 GLU A C 1
ATOM 2897 O O . GLU A 1 409 ? -1.868 -3.792 35.060 1.00 87.31 409 GLU A O 1
ATOM 2902 N N . ASP A 1 410 ? -1.933 -4.625 37.153 1.00 84.56 410 ASP A N 1
ATOM 2903 C CA . ASP A 1 410 ? -0.522 -4.384 37.483 1.00 84.56 410 ASP A CA 1
ATOM 2904 C C . ASP A 1 410 ? 0.409 -5.123 36.503 1.00 84.56 410 ASP A C 1
ATOM 2906 O O . ASP A 1 410 ? 1.267 -4.507 35.870 1.00 84.56 410 ASP A O 1
ATOM 2910 N N . ALA A 1 411 ? 0.180 -6.424 36.272 1.00 84.19 411 ALA A N 1
ATOM 2911 C CA . ALA A 1 411 ? 0.970 -7.206 35.316 1.00 84.19 411 ALA A CA 1
ATOM 2912 C C . ALA A 1 411 ? 0.847 -6.680 33.872 1.00 84.19 411 ALA A C 1
ATOM 2914 O O . ALA A 1 411 ? 1.824 -6.679 33.122 1.00 84.19 411 ALA A O 1
ATOM 2915 N N . ALA A 1 412 ? -0.339 -6.209 33.465 1.00 82.19 412 ALA A N 1
ATOM 2916 C CA . ALA A 1 412 ? -0.529 -5.598 32.150 1.00 82.19 412 ALA A CA 1
ATOM 2917 C C . ALA A 1 412 ? 0.188 -4.240 32.028 1.00 82.19 412 ALA A C 1
ATOM 2919 O O . ALA A 1 412 ? 0.709 -3.923 30.957 1.00 82.19 412 ALA A O 1
ATOM 2920 N N . PHE A 1 413 ? 0.244 -3.458 33.109 1.00 85.06 413 PHE A N 1
ATOM 2921 C CA . PHE A 1 413 ? 0.972 -2.192 33.164 1.00 85.06 413 PHE A CA 1
ATOM 2922 C C . PHE A 1 413 ? 2.493 -2.403 33.094 1.00 85.06 413 PHE A C 1
ATOM 2924 O O . PHE A 1 413 ? 3.155 -1.767 32.273 1.00 85.06 413 PHE A O 1
ATOM 2931 N N . GLU A 1 414 ? 3.044 -3.337 33.876 1.00 85.06 414 GLU A N 1
ATOM 2932 C CA . GLU A 1 414 ? 4.476 -3.679 33.853 1.00 85.06 414 GLU A CA 1
ATOM 2933 C C . GLU A 1 414 ? 4.922 -4.245 32.494 1.00 85.06 414 GLU A C 1
ATOM 2935 O O . GLU A 1 414 ? 5.982 -3.870 31.976 1.00 85.06 414 GLU A O 1
ATOM 2940 N N . ALA A 1 415 ? 4.092 -5.093 31.873 1.00 83.00 415 ALA A N 1
ATOM 2941 C CA . ALA A 1 415 ? 4.332 -5.602 30.525 1.00 83.00 415 ALA A CA 1
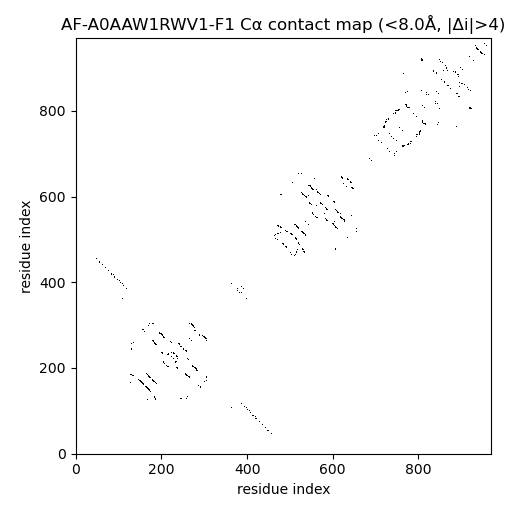ATOM 2942 C C . ALA A 1 415 ? 4.315 -4.478 29.474 1.00 83.00 415 ALA A C 1
ATOM 2944 O O . ALA A 1 415 ? 5.194 -4.431 28.613 1.00 83.00 415 ALA A O 1
ATOM 2945 N N . ALA A 1 416 ? 3.362 -3.542 29.556 1.00 82.44 416 ALA A N 1
ATOM 2946 C CA . ALA A 1 416 ? 3.287 -2.402 28.640 1.00 82.44 416 ALA A CA 1
ATOM 2947 C C . ALA A 1 416 ? 4.477 -1.438 28.800 1.00 82.44 416 ALA A C 1
ATOM 2949 O O . ALA A 1 416 ? 5.028 -0.978 27.800 1.00 82.44 416 ALA A O 1
ATOM 2950 N N . ALA A 1 417 ? 4.905 -1.167 30.038 1.00 82.69 417 ALA A N 1
ATOM 2951 C CA . ALA A 1 417 ? 6.080 -0.344 30.319 1.00 82.69 417 ALA A CA 1
ATOM 2952 C C . ALA A 1 417 ? 7.369 -0.989 29.779 1.00 82.69 417 ALA A C 1
ATOM 2954 O O . ALA A 1 417 ? 8.159 -0.323 29.112 1.00 82.69 417 ALA A O 1
ATOM 2955 N N . SER A 1 418 ? 7.547 -2.296 29.989 1.00 85.62 418 SER A N 1
ATOM 2956 C CA . SER A 1 418 ? 8.726 -3.025 29.500 1.00 85.62 418 SER A CA 1
ATOM 2957 C C . SER A 1 418 ? 8.739 -3.178 27.977 1.00 85.62 418 SER A C 1
ATOM 2959 O O . SER A 1 418 ? 9.801 -3.092 27.365 1.00 85.62 418 SER A O 1
ATOM 2961 N N . GLN A 1 419 ? 7.572 -3.334 27.341 1.00 84.94 419 GLN A N 1
ATOM 2962 C CA . GLN A 1 419 ? 7.476 -3.311 25.879 1.00 84.94 419 GLN A CA 1
ATOM 2963 C C . GLN A 1 419 ? 7.850 -1.934 25.315 1.00 84.94 419 GLN A C 1
ATOM 2965 O O . GLN A 1 419 ? 8.578 -1.865 24.331 1.00 84.94 419 GLN A O 1
ATOM 2970 N N . ALA A 1 420 ? 7.419 -0.838 25.949 1.00 84.50 420 ALA A N 1
ATOM 2971 C CA . ALA A 1 420 ? 7.789 0.512 25.520 1.00 84.50 420 ALA A CA 1
ATOM 2972 C C . ALA A 1 420 ? 9.304 0.783 25.640 1.00 84.50 420 ALA A C 1
ATOM 2974 O O . ALA A 1 420 ? 9.864 1.491 24.800 1.00 84.50 420 ALA A O 1
ATOM 2975 N N . GLU A 1 421 ? 9.964 0.198 26.647 1.00 87.50 421 GLU A N 1
ATOM 2976 C CA . GLU A 1 421 ? 11.421 0.244 26.824 1.00 87.50 421 GLU A CA 1
ATOM 2977 C C . GLU A 1 421 ? 12.154 -0.543 25.725 1.00 87.50 421 GLU A C 1
ATOM 2979 O O . GLU A 1 421 ? 13.059 -0.010 25.080 1.00 87.50 421 GLU A O 1
ATOM 2984 N N . ALA A 1 422 ? 11.715 -1.778 25.451 1.00 85.50 422 ALA A N 1
ATOM 2985 C CA . ALA A 1 422 ? 12.252 -2.604 24.368 1.00 85.50 422 ALA A CA 1
ATOM 2986 C C . ALA A 1 422 ? 12.063 -1.937 22.993 1.00 85.50 422 ALA A C 1
ATOM 2988 O O . ALA A 1 422 ? 12.998 -1.878 22.196 1.00 85.50 422 ALA A O 1
ATOM 2989 N N . ASP A 1 423 ? 10.886 -1.357 22.744 1.00 86.62 423 ASP A N 1
ATOM 2990 C CA . ASP A 1 423 ? 10.585 -0.604 21.525 1.00 86.62 423 ASP A CA 1
ATOM 2991 C C . ASP A 1 423 ? 11.449 0.666 21.398 1.00 86.62 423 ASP A C 1
ATOM 2993 O O . ASP A 1 423 ? 11.699 1.112 20.277 1.00 86.62 423 ASP A O 1
ATOM 2997 N N . ARG A 1 424 ? 11.885 1.283 22.511 1.00 92.62 424 ARG A N 1
ATOM 2998 C CA . ARG A 1 424 ? 12.819 2.424 22.482 1.00 92.62 424 ARG A CA 1
ATOM 2999 C C . ARG A 1 424 ? 14.209 1.964 22.067 1.00 92.62 424 ARG A C 1
ATOM 3001 O O . ARG A 1 424 ? 14.702 2.442 21.053 1.00 92.62 424 ARG A O 1
ATOM 3008 N N . LEU A 1 425 ? 14.773 0.989 22.776 1.00 88.38 425 LEU A N 1
ATOM 3009 C CA . LEU A 1 425 ? 16.115 0.467 22.496 1.00 88.38 425 LEU A CA 1
ATOM 3010 C C . LEU A 1 425 ? 16.223 -0.147 21.088 1.00 88.38 425 LEU A C 1
ATOM 3012 O O . LEU A 1 425 ? 17.268 -0.046 20.451 1.00 88.38 425 LEU A O 1
ATOM 3016 N N . ALA A 1 426 ? 15.136 -0.716 20.557 1.00 83.56 426 ALA A N 1
ATOM 3017 C CA . ALA A 1 426 ? 15.077 -1.180 19.172 1.00 83.56 426 ALA A CA 1
ATOM 3018 C C . ALA A 1 426 ? 15.197 -0.040 18.139 1.00 83.56 426 ALA A C 1
ATOM 3020 O O . ALA A 1 426 ? 15.836 -0.237 17.107 1.00 83.56 426 ALA A O 1
ATOM 3021 N N . ARG A 1 427 ? 14.624 1.145 18.414 1.00 88.00 427 ARG A N 1
ATOM 3022 C CA . ARG A 1 427 ? 14.800 2.345 17.572 1.00 88.00 427 ARG A CA 1
ATOM 3023 C C . ARG A 1 427 ? 16.200 2.930 17.724 1.00 88.00 427 ARG A C 1
ATOM 3025 O O . ARG A 1 427 ? 16.844 3.191 16.717 1.00 88.00 427 ARG A O 1
ATOM 3032 N N . ASP A 1 428 ? 16.687 3.045 18.960 1.00 86.50 428 ASP A N 1
ATOM 3033 C CA . ASP A 1 428 ? 18.033 3.549 19.259 1.00 86.50 428 ASP A CA 1
ATOM 3034 C C . ASP A 1 428 ? 19.112 2.703 18.526 1.00 86.50 428 ASP A C 1
ATOM 3036 O O . ASP A 1 428 ? 20.080 3.238 17.983 1.00 86.50 428 ASP A O 1
ATOM 3040 N N . LEU A 1 429 ? 18.902 1.380 18.422 1.00 88.31 429 LEU A N 1
ATOM 3041 C CA . LEU A 1 429 ? 19.736 0.459 17.637 1.00 88.31 429 LEU A CA 1
ATOM 3042 C C . LEU A 1 429 ? 19.639 0.683 16.118 1.00 88.31 429 LEU A C 1
ATOM 3044 O O . LEU A 1 429 ? 20.636 0.546 15.409 1.00 88.31 429 LEU A O 1
ATOM 3048 N N . GLU A 1 430 ? 18.447 0.969 15.594 1.00 84.50 430 GLU A N 1
ATOM 3049 C CA . GLU A 1 430 ? 18.225 1.213 14.163 1.00 84.50 430 GLU A CA 1
ATOM 3050 C C . GLU A 1 430 ? 18.857 2.546 13.717 1.00 84.50 430 GLU A C 1
ATOM 3052 O O . GLU A 1 430 ? 19.506 2.602 12.668 1.00 84.50 430 GLU A O 1
ATOM 3057 N N . ASP A 1 431 ? 18.788 3.574 14.567 1.00 83.94 431 ASP A N 1
ATOM 3058 C CA . ASP A 1 431 ? 19.436 4.872 14.352 1.00 83.94 431 ASP A CA 1
ATOM 3059 C C . ASP A 1 431 ? 20.977 4.762 14.366 1.00 83.94 431 ASP A C 1
ATOM 3061 O O . ASP A 1 431 ? 21.640 5.245 13.440 1.00 83.94 431 ASP A O 1
ATOM 3065 N N . GLU A 1 432 ? 21.580 4.073 15.348 1.00 84.88 432 GLU A N 1
ATOM 3066 C CA . GLU A 1 432 ? 23.043 3.863 15.370 1.00 84.88 432 GLU A CA 1
ATOM 3067 C C . GLU A 1 432 ? 23.519 2.918 14.251 1.00 84.88 432 GLU A C 1
ATOM 3069 O O . GLU A 1 432 ? 24.608 3.126 13.710 1.00 84.88 432 GLU A O 1
ATOM 3074 N N . ARG A 1 433 ? 22.695 1.964 13.786 1.00 84.69 433 ARG A N 1
ATOM 3075 C CA . ARG A 1 433 ? 22.959 1.214 12.537 1.00 84.69 433 ARG A CA 1
ATOM 3076 C C . ARG A 1 433 ? 23.006 2.124 11.317 1.00 84.69 433 ARG A C 1
ATOM 3078 O O . ARG A 1 433 ? 23.915 1.997 10.490 1.00 84.69 433 ARG A O 1
ATOM 3085 N N . GLY A 1 434 ? 22.060 3.055 11.204 1.00 81.19 434 GLY A N 1
ATOM 3086 C CA . GLY A 1 434 ? 22.059 4.078 10.158 1.00 81.19 434 GLY A CA 1
ATOM 3087 C C . GLY A 1 434 ? 23.321 4.945 10.205 1.00 81.19 434 GLY A C 1
ATOM 3088 O O . GLY A 1 434 ? 23.971 5.163 9.174 1.00 81.19 434 GLY A O 1
ATOM 3089 N N . ALA A 1 435 ? 23.727 5.369 11.404 1.00 77.81 435 ALA A N 1
ATOM 3090 C CA . ALA A 1 435 ? 24.946 6.144 11.626 1.00 77.81 435 ALA A CA 1
ATOM 3091 C C . ALA A 1 435 ? 26.223 5.352 11.278 1.00 77.81 435 ALA A C 1
ATOM 3093 O O . ALA A 1 435 ? 27.082 5.864 10.554 1.00 77.81 435 ALA A O 1
ATOM 3094 N N . ALA A 1 436 ? 26.339 4.097 11.721 1.00 78.25 436 ALA A N 1
ATOM 3095 C CA . ALA A 1 436 ? 27.479 3.223 11.438 1.00 78.25 436 ALA A CA 1
ATOM 3096 C C . ALA A 1 436 ? 27.599 2.893 9.939 1.00 78.25 436 ALA A C 1
ATOM 3098 O O . ALA A 1 436 ? 28.696 2.951 9.375 1.00 78.25 436 ALA A O 1
ATOM 3099 N N . SER A 1 437 ? 26.471 2.626 9.273 1.00 80.94 437 SER A N 1
ATOM 3100 C CA . SER A 1 437 ? 26.398 2.411 7.822 1.00 80.94 437 SER A CA 1
ATOM 3101 C C . SER A 1 437 ? 26.833 3.659 7.039 1.00 80.94 437 SER A C 1
ATOM 3103 O O . SER A 1 437 ? 27.673 3.577 6.138 1.00 80.94 437 SER A O 1
ATOM 3105 N N . THR A 1 438 ? 26.361 4.842 7.450 1.00 79.94 438 THR A N 1
ATOM 3106 C CA . THR A 1 438 ? 26.753 6.133 6.856 1.00 79.94 438 THR A CA 1
ATOM 3107 C C . THR A 1 438 ? 28.246 6.419 7.051 1.00 79.94 438 THR A C 1
ATOM 3109 O O . THR A 1 438 ? 28.934 6.795 6.099 1.00 79.94 438 THR A O 1
ATOM 3112 N N . ALA A 1 439 ? 28.779 6.191 8.257 1.00 76.12 439 ALA A N 1
ATOM 3113 C CA . ALA A 1 439 ? 30.200 6.370 8.559 1.00 76.12 439 ALA A CA 1
ATOM 3114 C C . ALA A 1 439 ? 31.091 5.413 7.747 1.00 76.12 439 ALA A C 1
ATOM 3116 O O . ALA A 1 439 ? 32.115 5.840 7.207 1.00 76.12 439 ALA A O 1
ATOM 3117 N N . ARG A 1 440 ? 30.678 4.145 7.590 1.00 80.19 440 ARG A N 1
ATOM 3118 C CA . ARG A 1 440 ? 31.355 3.172 6.717 1.00 80.19 440 ARG A CA 1
ATOM 3119 C C . ARG A 1 440 ? 31.349 3.635 5.260 1.00 80.19 440 ARG A C 1
ATOM 3121 O O . ARG A 1 440 ? 32.414 3.692 4.651 1.00 80.19 440 ARG A O 1
ATOM 3128 N N . GLY A 1 441 ? 30.193 4.025 4.720 1.00 77.25 441 GLY A N 1
ATOM 3129 C CA . GLY A 1 441 ? 30.080 4.500 3.337 1.00 77.25 441 GLY A CA 1
ATOM 3130 C C . GLY A 1 441 ? 30.952 5.730 3.052 1.00 77.25 441 GLY A C 1
ATOM 3131 O O . GLY A 1 441 ? 31.617 5.792 2.016 1.00 77.25 441 GLY A O 1
ATOM 3132 N N . ALA A 1 442 ? 31.023 6.674 3.997 1.00 75.69 442 ALA A N 1
ATOM 3133 C CA . ALA A 1 442 ? 31.900 7.841 3.904 1.00 75.69 442 ALA A CA 1
ATOM 3134 C C . ALA A 1 442 ? 33.395 7.462 3.941 1.00 75.69 442 ALA A C 1
ATOM 3136 O O . ALA A 1 442 ? 34.180 7.973 3.138 1.00 75.69 442 ALA A O 1
ATOM 3137 N N . ALA A 1 443 ? 33.794 6.545 4.829 1.00 73.25 443 ALA A N 1
ATOM 3138 C CA . ALA A 1 443 ? 35.170 6.053 4.905 1.00 73.25 443 ALA A CA 1
ATOM 3139 C C . ALA A 1 443 ? 35.581 5.286 3.631 1.00 73.25 443 ALA A C 1
ATOM 3141 O O . ALA A 1 443 ? 36.656 5.533 3.079 1.00 73.25 443 ALA A O 1
ATOM 3142 N N . GLU A 1 444 ? 34.715 4.411 3.113 1.00 77.62 444 GLU A N 1
ATOM 3143 C CA . GLU A 1 444 ? 34.941 3.672 1.865 1.00 77.62 444 GLU A CA 1
ATOM 3144 C C . GLU A 1 444 ? 35.047 4.598 0.647 1.00 77.62 444 GLU A C 1
ATOM 3146 O O . GLU A 1 444 ? 35.916 4.392 -0.206 1.00 77.62 444 GLU A O 1
ATOM 3151 N N . ALA A 1 445 ? 34.208 5.637 0.568 1.00 72.69 445 ALA A N 1
ATOM 3152 C CA . ALA A 1 445 ? 34.291 6.654 -0.477 1.00 72.69 445 ALA A CA 1
ATOM 3153 C C . ALA A 1 445 ? 35.623 7.420 -0.412 1.00 72.69 445 ALA A C 1
ATOM 3155 O O . ALA A 1 445 ? 36.327 7.494 -1.419 1.00 72.69 445 ALA A O 1
ATOM 3156 N N . ALA A 1 446 ? 36.035 7.888 0.772 1.00 71.38 446 ALA A N 1
ATOM 3157 C CA . ALA A 1 446 ? 37.311 8.586 0.950 1.00 71.38 446 ALA A CA 1
ATOM 3158 C C . ALA A 1 446 ? 38.524 7.709 0.574 1.00 71.38 446 ALA A C 1
ATOM 3160 O O . ALA A 1 446 ? 39.455 8.178 -0.086 1.00 71.38 446 ALA A O 1
ATOM 3161 N N . VAL A 1 447 ? 38.503 6.416 0.923 1.00 71.19 447 VAL A N 1
ATOM 3162 C CA . VAL A 1 447 ? 39.539 5.447 0.516 1.00 71.19 447 VAL A CA 1
ATOM 3163 C C . VAL A 1 447 ? 39.532 5.216 -1.001 1.00 71.19 447 VAL A C 1
ATOM 3165 O O . VAL A 1 447 ? 40.601 5.146 -1.616 1.00 71.19 447 VAL A O 1
ATOM 3168 N N . ARG A 1 448 ? 38.353 5.125 -1.628 1.00 74.69 448 ARG A N 1
ATOM 3169 C CA . ARG A 1 448 ? 38.203 4.978 -3.086 1.00 74.69 448 ARG A CA 1
ATOM 3170 C C . ARG A 1 448 ? 38.731 6.202 -3.834 1.00 74.69 448 ARG A C 1
ATOM 3172 O O . ARG A 1 448 ? 39.473 6.040 -4.801 1.00 74.69 448 ARG A O 1
ATOM 3179 N N . ASP A 1 449 ? 38.425 7.404 -3.358 1.00 69.50 449 ASP A N 1
ATOM 3180 C CA . ASP A 1 449 ? 38.910 8.653 -3.949 1.00 69.50 449 ASP A CA 1
ATOM 3181 C C . ASP A 1 449 ? 40.422 8.818 -3.777 1.00 69.50 449 ASP A C 1
ATOM 3183 O O . ASP A 1 449 ? 41.103 9.208 -4.729 1.00 69.50 449 ASP A O 1
ATOM 3187 N N . ALA A 1 450 ? 40.981 8.428 -2.625 1.00 66.19 450 ALA A N 1
ATOM 3188 C CA . ALA A 1 450 ? 42.429 8.405 -2.413 1.00 66.19 450 ALA A CA 1
ATOM 3189 C C . ALA A 1 450 ? 43.137 7.445 -3.391 1.00 66.19 450 ALA A C 1
ATOM 3191 O O . ALA A 1 450 ? 44.151 7.808 -3.997 1.00 66.19 450 ALA A O 1
ATOM 3192 N N . ARG A 1 451 ? 42.572 6.247 -3.614 1.00 63.22 451 ARG A N 1
ATOM 3193 C CA . ARG A 1 451 ? 43.057 5.285 -4.623 1.00 63.22 451 ARG A CA 1
ATOM 3194 C C . ARG A 1 451 ? 42.949 5.852 -6.039 1.00 63.22 451 ARG A C 1
ATOM 3196 O O . ARG A 1 451 ? 43.941 5.864 -6.763 1.00 63.22 451 ARG A O 1
ATOM 3203 N N . GLY A 1 452 ? 41.794 6.403 -6.413 1.00 61.66 452 GLY A N 1
ATOM 3204 C CA . GLY A 1 452 ? 41.564 6.986 -7.738 1.00 61.66 452 GLY A CA 1
ATOM 3205 C C . GLY A 1 452 ? 42.397 8.244 -8.018 1.00 61.66 452 GLY A C 1
ATOM 3206 O O . GLY A 1 452 ? 42.720 8.528 -9.172 1.00 61.66 452 GLY A O 1
ATOM 3207 N N . ALA A 1 453 ? 42.764 9.020 -6.996 1.00 61.75 453 ALA A N 1
ATOM 3208 C CA . ALA A 1 453 ? 43.708 10.130 -7.127 1.00 61.75 453 ALA A CA 1
ATOM 3209 C C . ALA A 1 453 ? 45.147 9.620 -7.340 1.00 61.75 453 ALA A C 1
ATOM 3211 O O . ALA A 1 453 ? 45.825 10.084 -8.256 1.00 61.75 453 ALA A O 1
ATOM 3212 N N . ASN A 1 454 ? 45.580 8.606 -6.581 1.00 57.00 454 ASN A N 1
ATOM 3213 C CA . ASN A 1 454 ? 46.882 7.949 -6.757 1.00 57.00 454 ASN A CA 1
ATOM 3214 C C . ASN A 1 454 ? 47.015 7.258 -8.134 1.00 57.00 454 ASN A C 1
ATOM 3216 O O . ASN A 1 454 ? 48.063 7.360 -8.765 1.00 57.00 454 ASN A O 1
ATOM 3220 N N . ALA A 1 455 ? 45.951 6.631 -8.647 1.00 54.75 455 ALA A N 1
ATOM 3221 C CA . ALA A 1 455 ? 45.922 6.070 -10.002 1.00 54.75 455 ALA A CA 1
ATOM 3222 C C . ALA A 1 455 ? 46.060 7.165 -11.079 1.00 54.75 455 ALA A C 1
ATOM 3224 O O . ALA A 1 455 ? 46.877 7.056 -11.993 1.00 54.75 455 ALA A O 1
ATOM 3225 N N . ARG A 1 456 ? 45.333 8.286 -10.937 1.00 56.88 456 ARG A N 1
ATOM 3226 C CA . ARG A 1 456 ? 45.441 9.441 -11.851 1.00 56.88 456 ARG A CA 1
ATOM 3227 C C . ARG A 1 456 ? 46.827 10.098 -11.827 1.00 56.88 456 ARG A C 1
ATOM 3229 O O . ARG A 1 456 ? 47.286 10.540 -12.877 1.00 56.88 456 ARG A O 1
ATOM 3236 N N . LEU A 1 457 ? 47.515 10.088 -10.683 1.00 55.00 457 LEU A N 1
ATOM 3237 C CA . LEU A 1 457 ? 48.916 10.511 -10.543 1.00 55.00 457 LEU A CA 1
ATOM 3238 C C . LEU A 1 457 ? 49.935 9.572 -11.215 1.00 55.00 457 LEU A C 1
ATOM 3240 O O . LEU A 1 457 ? 51.101 9.935 -11.315 1.00 55.00 457 LEU A O 1
ATOM 3244 N N . ARG A 1 458 ? 49.546 8.375 -11.672 1.00 51.97 458 ARG A N 1
ATOM 3245 C CA . ARG A 1 458 ? 50.467 7.396 -12.290 1.00 51.97 458 ARG A CA 1
ATOM 3246 C C . ARG A 1 458 ? 50.306 7.242 -13.805 1.00 51.97 458 ARG A C 1
ATOM 3248 O O . ARG A 1 458 ? 51.123 6.580 -14.434 1.00 51.97 458 ARG A O 1
ATOM 3255 N N . GLY A 1 459 ? 49.334 7.933 -14.402 1.00 44.97 459 GLY A N 1
ATOM 3256 C CA . GLY A 1 459 ? 49.142 7.995 -15.852 1.00 44.97 459 GLY A CA 1
ATOM 3257 C C . GLY A 1 459 ? 48.220 6.907 -16.412 1.00 44.97 459 GLY A C 1
ATOM 3258 O O . GLY A 1 459 ? 48.142 5.788 -15.922 1.00 44.97 459 GLY A O 1
ATOM 3259 N N . ARG A 1 460 ? 47.495 7.257 -17.479 1.00 43.47 460 ARG A N 1
ATOM 3260 C CA . ARG A 1 460 ? 46.371 6.487 -18.050 1.00 43.47 460 ARG A CA 1
ATOM 3261 C C . ARG A 1 460 ? 46.784 5.357 -19.020 1.00 43.47 460 ARG A C 1
ATOM 3263 O O . ARG A 1 460 ? 46.033 5.048 -19.935 1.00 43.47 460 ARG A O 1
ATOM 3270 N N . ALA A 1 461 ? 47.986 4.797 -18.867 1.00 44.06 461 ALA A N 1
ATOM 3271 C CA . ALA A 1 461 ? 48.601 3.876 -19.839 1.00 44.06 461 ALA A CA 1
ATOM 3272 C C . ALA A 1 461 ? 48.638 2.394 -19.399 1.00 44.06 461 ALA A C 1
ATOM 3274 O O . ALA A 1 461 ? 49.178 1.564 -20.126 1.00 44.06 461 ALA A O 1
ATOM 3275 N N . ALA A 1 462 ? 48.084 2.073 -18.226 1.00 50.16 462 ALA A N 1
ATOM 3276 C CA . ALA A 1 462 ? 48.342 0.822 -17.508 1.00 50.16 462 ALA A CA 1
ATOM 3277 C C . ALA A 1 462 ? 47.191 -0.208 -17.525 1.00 50.16 462 ALA A C 1
ATOM 3279 O O . ALA A 1 462 ? 47.214 -1.149 -16.737 1.00 50.16 462 ALA A O 1
ATOM 3280 N N . GLU A 1 463 ? 46.182 -0.067 -18.393 1.00 55.56 463 GLU A N 1
ATOM 3281 C CA . GLU A 1 463 ? 45.196 -1.145 -18.575 1.00 55.56 463 GLU A CA 1
ATOM 3282 C C . GLU A 1 463 ? 45.863 -2.353 -19.260 1.00 55.56 463 GLU A C 1
ATOM 3284 O O . GLU A 1 463 ? 46.516 -2.227 -20.303 1.00 55.56 463 GLU A O 1
ATOM 3289 N N . VAL A 1 464 ? 45.706 -3.538 -18.663 1.00 62.31 464 VAL A N 1
ATOM 3290 C CA . VAL A 1 464 ? 46.122 -4.813 -19.260 1.00 62.31 464 VAL A CA 1
ATOM 3291 C C . VAL A 1 464 ? 45.145 -5.129 -20.388 1.00 62.31 464 VAL A C 1
ATOM 3293 O O . VAL A 1 464 ? 43.999 -5.482 -20.125 1.00 62.31 464 VAL A O 1
ATOM 3296 N N . ALA A 1 465 ? 45.561 -4.991 -21.647 1.00 69.44 465 ALA A N 1
ATOM 3297 C CA . ALA A 1 465 ? 44.664 -5.276 -22.758 1.00 69.44 465 ALA A CA 1
ATOM 3298 C C . ALA A 1 465 ? 44.415 -6.796 -22.850 1.00 69.44 465 ALA A C 1
ATOM 3300 O O . ALA A 1 465 ? 45.382 -7.563 -22.875 1.00 69.44 465 ALA A O 1
ATOM 3301 N N . PRO A 1 466 ? 43.159 -7.267 -22.994 1.00 74.38 466 PRO A N 1
ATOM 3302 C CA . PRO A 1 466 ? 42.873 -8.694 -23.177 1.00 74.38 466 PRO A CA 1
ATOM 3303 C C . PRO A 1 466 ? 43.606 -9.333 -24.369 1.00 74.38 466 PRO A C 1
ATOM 3305 O O . PRO A 1 466 ? 43.899 -10.523 -24.342 1.00 74.38 466 PRO A O 1
ATOM 3308 N N . ALA A 1 467 ? 43.962 -8.540 -25.387 1.00 71.19 467 ALA A N 1
ATOM 3309 C CA . ALA A 1 467 ? 44.787 -8.978 -26.513 1.00 71.19 467 ALA A CA 1
ATOM 3310 C C . ALA A 1 467 ? 46.225 -9.362 -26.105 1.00 71.19 467 ALA A C 1
ATOM 3312 O O . ALA A 1 467 ? 46.765 -10.331 -26.636 1.00 71.19 467 ALA A O 1
ATOM 3313 N N . ASP A 1 468 ? 46.827 -8.660 -25.136 1.00 73.25 468 ASP A N 1
ATOM 3314 C CA . ASP A 1 468 ? 48.162 -8.995 -24.619 1.00 73.25 468 ASP A CA 1
ATOM 3315 C C . ASP A 1 468 ? 48.123 -10.341 -23.873 1.00 73.25 468 ASP A C 1
ATOM 3317 O O . ASP A 1 468 ? 49.024 -11.168 -24.005 1.00 73.25 468 ASP A O 1
ATOM 3321 N N . LEU A 1 469 ? 47.048 -10.586 -23.113 1.00 77.81 469 LEU A N 1
ATOM 3322 C CA . LEU A 1 469 ? 46.836 -11.841 -22.384 1.00 77.81 469 LEU A CA 1
ATOM 3323 C C . LEU A 1 469 ? 46.545 -13.020 -23.318 1.00 77.81 469 LEU A C 1
ATOM 3325 O O . LEU A 1 469 ? 47.061 -14.112 -23.087 1.00 77.81 469 LEU A O 1
ATOM 3329 N N . ALA A 1 470 ? 45.779 -12.795 -24.389 1.00 78.44 470 ALA A N 1
ATOM 3330 C CA . ALA A 1 470 ? 45.547 -13.790 -25.435 1.00 78.44 470 ALA A CA 1
ATOM 3331 C C . ALA A 1 470 ? 46.857 -14.208 -26.121 1.00 78.44 470 ALA A C 1
ATOM 3333 O O . ALA A 1 470 ? 47.125 -15.399 -26.263 1.00 78.44 470 ALA A O 1
ATOM 3334 N N . ALA A 1 471 ? 47.733 -13.251 -26.447 1.00 76.56 471 ALA A N 1
ATOM 3335 C CA . ALA A 1 471 ? 49.047 -13.551 -27.019 1.00 76.56 471 ALA A CA 1
ATOM 3336 C C . ALA A 1 471 ? 49.923 -14.412 -26.081 1.00 76.56 471 ALA A C 1
ATOM 3338 O O . ALA A 1 471 ? 50.612 -15.323 -26.543 1.00 76.56 471 ALA A O 1
ATOM 3339 N N . VAL A 1 472 ? 49.871 -14.175 -24.763 1.00 76.38 472 VAL A N 1
ATOM 3340 C CA . VAL A 1 472 ? 50.570 -15.009 -23.763 1.00 76.38 472 VAL A CA 1
ATOM 3341 C C . VAL A 1 472 ? 49.970 -16.411 -23.673 1.00 76.38 472 VAL A C 1
ATOM 3343 O O . VAL A 1 472 ? 50.715 -17.393 -23.640 1.00 76.38 472 VAL A O 1
ATOM 3346 N N . ALA A 1 473 ? 48.640 -16.513 -23.634 1.00 80.69 473 ALA A N 1
ATOM 3347 C CA . ALA A 1 473 ? 47.941 -17.790 -23.549 1.00 80.69 473 ALA A CA 1
ATOM 3348 C C . ALA A 1 473 ? 48.197 -18.661 -24.793 1.00 80.69 473 ALA A C 1
ATOM 3350 O O . ALA A 1 473 ? 48.543 -19.834 -24.647 1.00 80.69 473 ALA A O 1
ATOM 3351 N N . ALA A 1 474 ? 48.139 -18.072 -25.993 1.00 78.75 474 ALA A N 1
ATOM 3352 C CA . ALA A 1 474 ? 48.504 -18.727 -27.249 1.00 78.75 474 ALA A CA 1
ATOM 3353 C C . ALA A 1 474 ? 49.966 -19.209 -27.243 1.00 78.75 474 ALA A C 1
ATOM 3355 O O . ALA A 1 474 ? 50.231 -20.387 -27.477 1.00 78.75 474 ALA A O 1
ATOM 3356 N N . ALA A 1 475 ? 50.921 -18.340 -26.890 1.00 78.38 475 ALA A N 1
ATOM 3357 C CA . ALA A 1 475 ? 52.342 -18.695 -26.881 1.00 78.38 475 ALA A CA 1
ATOM 3358 C C . ALA A 1 475 ? 52.675 -19.843 -25.905 1.00 78.38 475 ALA A C 1
ATOM 3360 O O . ALA A 1 475 ? 53.469 -20.726 -26.247 1.00 78.38 475 ALA A O 1
ATOM 3361 N N . ARG A 1 476 ? 52.062 -19.871 -24.709 1.00 82.75 476 ARG A N 1
ATOM 3362 C CA . ARG A 1 476 ? 52.240 -20.986 -23.757 1.00 82.75 476 ARG A CA 1
ATOM 3363 C C . ARG A 1 476 ? 51.517 -22.257 -24.226 1.00 82.75 476 ARG A C 1
ATOM 3365 O O . ARG A 1 476 ? 52.051 -23.345 -24.018 1.00 82.75 476 ARG A O 1
ATOM 3372 N N . LEU A 1 477 ? 50.376 -22.140 -24.914 1.00 82.56 477 LEU A N 1
ATOM 3373 C CA . LEU A 1 477 ? 49.666 -23.287 -25.494 1.00 82.56 477 LEU A CA 1
ATOM 3374 C C . LEU A 1 477 ? 50.494 -23.957 -26.599 1.00 82.56 477 LEU A C 1
ATOM 3376 O O . LEU A 1 477 ? 50.731 -25.160 -26.517 1.00 82.56 477 LEU A O 1
ATOM 3380 N N . SER A 1 478 ? 51.016 -23.201 -27.569 1.00 80.06 478 SER A N 1
ATOM 3381 C CA . SER A 1 478 ? 51.894 -23.749 -28.617 1.00 80.06 478 SER A CA 1
ATOM 3382 C C . SER A 1 478 ? 53.151 -24.411 -28.035 1.00 80.06 478 SER A C 1
ATOM 3384 O O . SER A 1 478 ? 53.569 -25.470 -28.505 1.00 80.06 478 SER A O 1
ATOM 3386 N N . ALA A 1 479 ? 53.733 -23.848 -26.968 1.00 80.12 479 ALA A N 1
ATOM 3387 C CA . ALA A 1 479 ? 54.859 -24.470 -26.267 1.00 80.12 479 ALA A CA 1
ATOM 3388 C C . ALA A 1 479 ? 54.481 -25.816 -25.610 1.00 80.12 479 ALA A C 1
ATOM 3390 O O . ALA A 1 479 ? 55.242 -26.782 -25.712 1.00 80.12 479 ALA A O 1
ATOM 3391 N N . TRP A 1 480 ? 53.300 -25.906 -24.986 1.00 81.38 480 TRP A N 1
ATOM 3392 C CA . TRP A 1 480 ? 52.780 -27.152 -24.410 1.00 81.38 480 TRP A CA 1
ATOM 3393 C C . TRP A 1 480 ? 52.484 -28.211 -25.479 1.00 81.38 480 TRP A C 1
ATOM 3395 O O . TRP A 1 480 ? 52.884 -29.366 -25.335 1.00 81.38 480 TRP A O 1
ATOM 3405 N N . LEU A 1 481 ? 51.841 -27.819 -26.582 1.00 81.06 481 LEU A N 1
ATOM 3406 C CA . LEU A 1 481 ? 51.519 -28.708 -27.700 1.00 81.06 481 LEU A CA 1
ATOM 3407 C C . LEU A 1 481 ? 52.789 -29.244 -28.383 1.00 81.06 481 LEU A C 1
ATOM 3409 O O . LEU A 1 481 ? 52.878 -30.442 -28.660 1.00 81.06 481 LEU A O 1
ATOM 3413 N N . ALA A 1 482 ? 53.812 -28.403 -28.567 1.00 80.25 482 ALA A N 1
ATOM 3414 C CA . ALA A 1 482 ? 55.121 -28.831 -29.063 1.00 80.25 482 ALA A CA 1
ATOM 3415 C C . ALA A 1 482 ? 55.833 -29.800 -28.097 1.00 80.25 482 ALA A C 1
ATOM 3417 O O . ALA A 1 482 ? 56.449 -30.776 -28.536 1.00 80.25 482 ALA A O 1
ATOM 3418 N N . TRP A 1 483 ? 55.726 -29.575 -26.783 1.00 85.12 483 TRP A N 1
ATOM 3419 C CA . TRP A 1 483 ? 56.245 -30.503 -25.776 1.00 85.12 483 TRP A CA 1
ATOM 3420 C C . TRP A 1 483 ? 55.508 -31.849 -25.800 1.00 85.12 483 TRP A C 1
ATOM 3422 O O . TRP A 1 483 ? 56.170 -32.887 -25.834 1.00 85.12 483 TRP A O 1
ATOM 3432 N N . ALA A 1 484 ? 54.174 -31.859 -25.866 1.00 78.06 484 ALA A N 1
ATOM 3433 C CA . ALA A 1 484 ? 53.387 -33.088 -25.978 1.00 78.06 484 ALA A CA 1
ATOM 3434 C C . ALA A 1 484 ? 53.770 -33.875 -27.247 1.00 78.06 484 ALA A C 1
ATOM 3436 O O . ALA A 1 484 ? 54.102 -35.061 -27.171 1.00 78.06 484 ALA A O 1
ATOM 3437 N N . ALA A 1 485 ? 53.860 -33.191 -28.394 1.00 79.81 485 ALA A N 1
ATOM 3438 C CA . ALA A 1 485 ? 54.305 -33.785 -29.654 1.00 79.81 485 ALA A CA 1
ATOM 3439 C C . ALA A 1 485 ? 55.716 -34.399 -29.559 1.00 79.81 485 ALA A C 1
ATOM 3441 O O . ALA A 1 485 ? 55.959 -35.486 -30.087 1.00 79.81 485 ALA A O 1
ATOM 3442 N N . SER A 1 486 ? 56.637 -33.775 -28.813 1.00 78.56 486 SER A N 1
ATOM 3443 C CA . SER A 1 486 ? 57.987 -34.321 -28.587 1.00 78.56 486 SER A CA 1
ATOM 3444 C C . SER A 1 486 ? 58.009 -35.655 -27.819 1.00 78.56 486 SER A C 1
ATOM 3446 O O . SER A 1 486 ? 58.999 -36.385 -27.894 1.00 78.56 486 SER A O 1
ATOM 3448 N N . ARG A 1 487 ? 56.918 -36.002 -27.118 1.00 79.62 487 ARG A N 1
ATOM 3449 C CA . ARG A 1 487 ? 56.738 -37.276 -26.398 1.00 79.62 487 ARG A CA 1
ATOM 3450 C C . ARG A 1 487 ? 55.960 -38.327 -27.202 1.00 79.62 487 ARG A C 1
ATOM 3452 O O . ARG A 1 487 ? 55.707 -39.410 -26.682 1.00 79.62 487 ARG A O 1
ATOM 3459 N N . GLY A 1 488 ? 55.611 -38.034 -28.457 1.00 74.69 488 GLY A N 1
ATOM 3460 C CA . GLY A 1 488 ? 54.850 -38.930 -29.334 1.00 74.69 488 GLY A CA 1
ATOM 3461 C C . GLY A 1 488 ? 53.334 -38.714 -29.321 1.00 74.69 488 GLY A C 1
ATOM 3462 O O . GLY A 1 488 ? 52.617 -39.552 -29.864 1.00 74.69 488 GLY A O 1
ATOM 3463 N N . ALA A 1 489 ? 52.844 -37.617 -28.736 1.00 81.50 489 ALA A N 1
ATOM 3464 C CA . ALA A 1 489 ? 51.453 -37.200 -28.891 1.00 81.50 489 ALA A CA 1
ATOM 3465 C C . ALA A 1 489 ? 51.176 -36.676 -30.309 1.00 81.50 489 ALA A C 1
ATOM 3467 O O . ALA A 1 489 ? 52.042 -36.048 -30.925 1.00 81.50 489 ALA A O 1
ATOM 3468 N N . THR A 1 490 ? 49.945 -36.819 -30.796 1.00 79.38 490 THR A N 1
ATOM 3469 C CA . THR A 1 490 ? 49.448 -36.001 -31.910 1.00 79.38 490 THR A CA 1
ATOM 3470 C C . THR A 1 490 ? 48.776 -34.757 -31.339 1.00 79.38 490 THR A C 1
ATOM 3472 O O . THR A 1 490 ? 47.697 -34.822 -30.751 1.00 79.38 490 THR A O 1
ATOM 3475 N N . ALA A 1 491 ? 49.450 -33.616 -31.474 1.00 75.06 491 ALA A N 1
ATOM 3476 C CA . ALA A 1 491 ? 48.939 -32.318 -31.056 1.00 75.06 491 ALA A CA 1
ATOM 3477 C C . ALA A 1 491 ? 48.225 -31.619 -32.221 1.00 75.06 491 ALA A C 1
ATOM 3479 O O . ALA A 1 491 ? 48.745 -31.575 -33.337 1.00 75.06 491 ALA A O 1
ATOM 3480 N N . HIS A 1 492 ? 47.055 -31.046 -31.945 1.00 70.88 492 HIS A N 1
ATOM 3481 C CA . HIS A 1 492 ? 46.255 -30.303 -32.911 1.00 70.88 492 HIS A CA 1
ATOM 3482 C C . HIS A 1 492 ? 46.033 -28.878 -32.393 1.00 70.88 492 HIS A C 1
ATOM 3484 O O . HIS A 1 492 ? 45.223 -28.639 -31.494 1.00 70.88 492 HIS A O 1
ATOM 3490 N N . GLU A 1 493 ? 46.754 -27.921 -32.982 1.00 62.12 493 GLU A N 1
ATOM 3491 C CA . GLU A 1 493 ? 46.391 -26.506 -32.892 1.00 62.12 493 GLU A CA 1
ATOM 3492 C C . GLU A 1 493 ? 45.072 -26.276 -33.645 1.00 62.12 493 GLU A C 1
ATOM 3494 O O . GLU A 1 493 ? 44.816 -26.878 -34.694 1.00 62.12 493 GLU A O 1
ATOM 3499 N N . GLY A 1 494 ? 44.209 -25.422 -33.091 1.00 53.25 494 GLY A N 1
ATOM 3500 C CA . GLY A 1 494 ? 42.946 -25.065 -33.729 1.00 53.25 494 GLY A CA 1
ATOM 3501 C C . GLY A 1 494 ? 43.199 -24.441 -35.102 1.00 53.25 494 GLY A C 1
ATOM 3502 O O . GLY A 1 494 ? 43.956 -23.483 -35.219 1.00 53.25 494 GLY A O 1
ATOM 3503 N N . GLY A 1 495 ? 42.571 -24.997 -36.144 1.00 40.78 495 GLY A N 1
ATOM 3504 C CA . GLY A 1 495 ? 42.678 -24.469 -37.509 1.00 40.78 495 GLY A CA 1
ATOM 3505 C C . GLY A 1 495 ? 42.331 -22.976 -37.593 1.00 40.78 495 GLY A C 1
ATOM 3506 O O . GLY A 1 495 ? 41.545 -22.474 -36.796 1.00 40.78 495 GLY A O 1
ATOM 3507 N N . THR A 1 496 ? 42.910 -22.289 -38.581 1.00 39.94 496 THR A N 1
ATOM 3508 C CA . THR A 1 496 ? 43.125 -20.827 -38.672 1.00 39.94 496 THR A CA 1
ATOM 3509 C C . THR A 1 496 ? 41.890 -19.907 -38.756 1.00 39.94 496 THR A C 1
ATOM 3511 O O . THR A 1 496 ? 42.022 -18.758 -39.172 1.00 39.94 496 THR A O 1
ATOM 3514 N N . GLU A 1 497 ? 40.707 -20.356 -38.344 1.00 37.38 497 GLU A N 1
ATOM 3515 C CA . GLU A 1 497 ? 39.526 -19.517 -38.117 1.00 37.38 497 GLU A CA 1
ATOM 3516 C C . GLU A 1 497 ? 38.924 -19.838 -36.738 1.00 37.38 497 GLU A C 1
ATOM 3518 O O . GLU A 1 497 ? 38.226 -20.834 -36.564 1.00 37.38 497 GLU A O 1
ATOM 3523 N N . GLY A 1 498 ? 39.187 -18.969 -35.753 1.00 40.84 498 GLY A N 1
ATOM 3524 C CA . GLY A 1 498 ? 38.537 -19.008 -34.438 1.00 40.84 498 GLY A CA 1
ATOM 3525 C C . GLY A 1 498 ? 39.336 -19.659 -33.304 1.00 40.84 498 GLY A C 1
ATOM 3526 O O . GLY A 1 498 ? 38.873 -20.628 -32.704 1.00 40.84 498 GLY A O 1
ATOM 3527 N N . GLU A 1 499 ? 40.470 -19.067 -32.910 1.00 51.12 499 GLU A N 1
ATOM 3528 C CA . GLU A 1 499 ? 40.971 -19.246 -31.539 1.00 51.12 499 GLU A CA 1
ATOM 3529 C C . GLU A 1 499 ? 39.890 -18.774 -30.550 1.00 51.12 499 GLU A C 1
ATOM 3531 O O . GLU A 1 499 ? 39.559 -17.586 -30.498 1.00 51.12 499 GLU A O 1
ATOM 3536 N N . ARG A 1 500 ? 39.312 -19.686 -29.758 1.00 58.44 500 ARG A N 1
ATOM 3537 C CA . ARG A 1 500 ? 38.307 -19.318 -28.748 1.00 58.44 500 ARG A CA 1
ATOM 3538 C C . ARG A 1 500 ? 38.955 -18.791 -27.473 1.00 58.44 500 ARG A C 1
ATOM 3540 O O . ARG A 1 500 ? 39.085 -19.485 -26.468 1.00 58.44 500 ARG A O 1
ATOM 3547 N N . VAL A 1 501 ? 39.304 -17.513 -27.543 1.00 63.88 501 VAL A N 1
ATOM 3548 C CA . VAL A 1 501 ? 39.743 -16.682 -26.423 1.00 63.88 501 VAL A CA 1
ATOM 3549 C C . VAL A 1 501 ? 38.558 -16.422 -25.484 1.00 63.88 501 VAL A C 1
ATOM 3551 O O . VAL A 1 501 ? 37.673 -15.628 -25.807 1.00 63.88 501 VAL A O 1
ATOM 3554 N N . THR A 1 502 ? 38.523 -17.054 -24.307 1.00 72.69 502 THR A N 1
ATOM 3555 C CA . THR A 1 502 ? 37.517 -16.703 -23.282 1.00 72.69 502 THR A CA 1
ATOM 3556 C C . THR A 1 502 ? 38.107 -15.674 -22.327 1.00 72.69 502 THR A C 1
ATOM 3558 O O . THR A 1 502 ? 38.997 -16.005 -21.548 1.00 72.69 502 THR A O 1
ATOM 3561 N N . ALA A 1 503 ? 37.634 -14.428 -22.400 1.00 79.94 503 ALA A N 1
ATOM 3562 C CA . ALA A 1 503 ? 38.089 -13.330 -21.548 1.00 79.94 503 ALA A CA 1
ATOM 3563 C C . ALA A 1 503 ? 37.167 -13.126 -20.332 1.00 79.94 503 ALA A C 1
ATOM 3565 O O . ALA A 1 503 ? 35.941 -13.118 -20.451 1.00 79.94 503 ALA A O 1
ATOM 3566 N N . PHE A 1 504 ? 37.770 -12.904 -19.167 1.00 82.38 504 PHE A N 1
ATOM 3567 C CA . PHE A 1 504 ? 37.113 -12.720 -17.878 1.00 82.38 504 PHE A CA 1
ATOM 3568 C C . PHE A 1 504 ? 37.667 -11.476 -17.181 1.00 82.38 504 PHE A C 1
ATOM 3570 O O . PHE A 1 504 ? 38.880 -11.306 -17.100 1.00 82.38 504 PHE A O 1
ATOM 3577 N N . ARG A 1 505 ? 36.800 -10.649 -16.592 1.00 84.00 505 ARG A N 1
ATOM 3578 C CA . ARG A 1 505 ? 37.229 -9.561 -15.702 1.00 84.00 505 ARG A CA 1
ATOM 3579 C C . ARG A 1 505 ? 37.382 -10.060 -14.274 1.00 84.00 505 ARG A C 1
ATOM 3581 O O . ARG A 1 505 ? 36.430 -10.638 -13.745 1.00 84.00 505 ARG A O 1
ATOM 3588 N N . LEU A 1 506 ? 38.542 -9.832 -13.659 1.00 82.44 506 LEU A N 1
ATOM 3589 C CA . LEU A 1 506 ? 38.831 -10.291 -12.299 1.00 82.44 506 LEU A CA 1
ATOM 3590 C C . LEU A 1 506 ? 38.074 -9.445 -11.271 1.00 82.44 506 LEU A C 1
ATOM 3592 O O . LEU A 1 506 ? 38.056 -8.216 -11.322 1.00 82.44 506 LEU A O 1
ATOM 3596 N N . GLU A 1 507 ? 37.422 -10.103 -10.318 1.00 80.00 507 GLU A N 1
ATOM 3597 C CA . GLU A 1 507 ? 36.571 -9.402 -9.362 1.00 80.00 507 GLU A CA 1
ATOM 3598 C C . GLU A 1 507 ? 37.377 -8.674 -8.270 1.00 80.00 507 GLU A C 1
ATOM 3600 O O . GLU A 1 507 ? 37.981 -9.272 -7.372 1.00 80.00 507 GLU A O 1
ATOM 3605 N N . GLY A 1 508 ? 37.315 -7.342 -8.305 1.00 71.56 508 GLY A N 1
ATOM 3606 C CA . GLY A 1 508 ? 37.846 -6.473 -7.256 1.00 71.56 508 GLY A CA 1
ATOM 3607 C C . GLY A 1 508 ? 39.375 -6.368 -7.228 1.00 71.56 508 GLY A C 1
ATOM 3608 O O . GLY A 1 508 ? 39.929 -6.071 -6.165 1.00 71.56 508 GLY A O 1
ATOM 3609 N N . ILE A 1 509 ? 40.038 -6.626 -8.354 1.00 73.56 509 ILE A N 1
ATOM 3610 C CA . ILE A 1 509 ? 41.365 -6.091 -8.692 1.00 73.56 509 ILE A CA 1
ATOM 3611 C C . ILE A 1 509 ? 41.292 -5.503 -10.109 1.00 73.56 509 ILE A C 1
ATOM 3613 O O . ILE A 1 509 ? 40.437 -5.910 -10.894 1.00 73.56 509 ILE A O 1
ATOM 3617 N N . GLU A 1 510 ? 42.151 -4.541 -10.449 1.00 71.38 510 GLU A N 1
ATOM 3618 C CA . GLU A 1 510 ? 42.215 -3.984 -11.809 1.00 71.38 510 GLU A CA 1
ATOM 3619 C C . GLU A 1 510 ? 43.022 -4.931 -12.713 1.00 71.38 510 GLU A C 1
ATOM 3621 O O . GLU A 1 510 ? 44.218 -4.753 -12.949 1.00 71.38 510 GLU A O 1
ATOM 3626 N N . GLY A 1 511 ? 42.362 -5.998 -13.169 1.00 76.19 511 GLY A N 1
ATOM 3627 C CA . GLY A 1 511 ? 42.959 -7.035 -14.003 1.00 76.19 511 GLY A CA 1
ATOM 3628 C C . GLY A 1 511 ? 41.927 -7.866 -14.760 1.00 76.19 511 GLY A C 1
ATOM 3629 O O . GLY A 1 511 ? 40.764 -7.969 -14.364 1.00 76.19 511 GLY A O 1
ATOM 3630 N N . ASP A 1 512 ? 42.380 -8.485 -15.841 1.00 85.81 512 ASP A N 1
ATOM 3631 C CA . ASP A 1 512 ? 41.597 -9.386 -16.683 1.00 85.81 512 ASP A CA 1
ATOM 3632 C C . ASP A 1 512 ? 42.338 -10.744 -16.777 1.00 85.81 512 ASP A C 1
ATOM 3634 O O . ASP A 1 512 ? 43.536 -10.856 -16.491 1.00 85.81 512 ASP A O 1
ATOM 3638 N N . ALA A 1 513 ? 41.623 -11.802 -17.148 1.00 86.81 513 ALA A N 1
ATOM 3639 C CA . ALA A 1 513 ? 42.163 -13.134 -17.399 1.00 86.81 513 ALA A CA 1
ATOM 3640 C C . ALA A 1 513 ? 41.607 -13.710 -18.702 1.00 86.81 513 ALA A C 1
ATOM 3642 O O . ALA A 1 513 ? 40.490 -13.397 -19.106 1.00 86.81 513 ALA A O 1
ATOM 3643 N N . VAL A 1 514 ? 42.389 -14.554 -19.363 1.00 87.31 514 VAL A N 1
ATOM 3644 C CA . VAL A 1 514 ? 42.100 -15.112 -20.683 1.00 87.31 514 VAL A CA 1
ATOM 3645 C C . VAL A 1 514 ? 42.417 -16.603 -20.696 1.00 87.31 514 VAL A C 1
ATOM 3647 O O . VAL A 1 514 ? 43.480 -17.009 -20.230 1.00 87.31 514 VAL A O 1
ATOM 3650 N N . ALA A 1 515 ? 41.512 -17.409 -21.252 1.00 86.69 515 ALA A N 1
ATOM 3651 C CA . ALA A 1 515 ? 41.719 -18.834 -21.489 1.00 86.69 515 ALA A CA 1
ATOM 3652 C C . ALA A 1 515 ? 41.817 -19.172 -22.988 1.00 86.69 515 ALA A C 1
ATOM 3654 O O . ALA A 1 515 ? 41.004 -18.685 -23.777 1.00 86.69 515 ALA A O 1
ATOM 3655 N N . HIS A 1 516 ? 42.781 -20.025 -23.352 1.00 87.06 516 HIS A N 1
ATOM 3656 C CA . HIS A 1 516 ? 42.932 -20.672 -24.667 1.00 87.06 516 HIS A CA 1
ATOM 3657 C C . HIS A 1 516 ? 42.850 -22.199 -24.512 1.00 87.06 516 HIS A C 1
ATOM 3659 O O . HIS A 1 516 ? 43.219 -22.737 -23.467 1.00 87.06 516 HIS A O 1
ATOM 3665 N N . ILE A 1 517 ? 42.388 -22.895 -25.556 1.00 87.62 517 ILE A N 1
ATOM 3666 C CA . ILE A 1 517 ? 42.161 -24.348 -25.562 1.00 87.62 517 ILE A CA 1
ATOM 3667 C C . ILE A 1 517 ? 42.796 -24.956 -26.823 1.00 87.62 517 ILE A C 1
ATOM 3669 O O . ILE A 1 517 ? 42.590 -24.444 -27.923 1.00 87.62 517 ILE A O 1
ATOM 3673 N N . GLY A 1 518 ? 43.530 -26.058 -26.671 1.00 84.94 518 GLY A N 1
ATOM 3674 C CA . GLY A 1 518 ? 44.044 -26.897 -27.760 1.00 84.94 518 GLY A CA 1
ATOM 3675 C C . GLY A 1 518 ? 43.797 -28.386 -27.503 1.00 84.94 518 GLY A C 1
ATOM 3676 O O . GLY A 1 518 ? 43.347 -28.763 -26.419 1.00 84.94 518 GLY A O 1
ATOM 3677 N N . LEU A 1 519 ? 44.093 -29.236 -28.489 1.00 84.81 519 LEU A N 1
ATOM 3678 C CA . LEU A 1 519 ? 43.851 -30.682 -28.420 1.00 84.81 519 LEU A CA 1
ATOM 3679 C C . LEU A 1 519 ? 45.150 -31.493 -28.475 1.00 84.81 519 LEU A C 1
ATOM 3681 O O . LEU A 1 519 ? 46.052 -31.211 -29.266 1.00 84.81 519 LEU A O 1
ATOM 3685 N N . VAL A 1 520 ? 45.217 -32.534 -27.646 1.00 84.56 520 VAL A N 1
ATOM 3686 C CA . VAL A 1 520 ? 46.324 -33.495 -27.555 1.00 84.56 520 VAL A CA 1
ATOM 3687 C C . VAL A 1 520 ? 45.732 -34.902 -27.578 1.00 84.56 520 VAL A C 1
ATOM 3689 O O . VAL A 1 520 ? 44.837 -35.182 -26.786 1.00 84.56 520 VAL A O 1
ATOM 3692 N N . SER A 1 521 ? 46.240 -35.798 -28.425 1.00 84.62 521 SER A N 1
ATOM 3693 C CA . SER A 1 521 ? 45.965 -37.238 -28.326 1.00 84.62 521 SER A CA 1
ATOM 3694 C C . SER A 1 521 ? 47.247 -38.002 -28.006 1.00 84.62 521 SER A C 1
ATOM 3696 O O . SER A 1 521 ? 48.263 -37.853 -28.690 1.00 84.62 521 SER A O 1
ATOM 3698 N N . GLU A 1 522 ? 47.214 -38.805 -26.942 1.00 81.69 522 GLU A N 1
ATOM 3699 C CA . GLU A 1 522 ? 48.312 -39.672 -26.504 1.00 81.69 522 GLU A CA 1
ATOM 3700 C C . GLU A 1 522 ? 47.797 -41.115 -26.415 1.00 81.69 522 GLU A C 1
ATOM 3702 O O . GLU A 1 522 ? 46.923 -41.433 -25.614 1.00 81.69 522 GLU A O 1
ATOM 3707 N N . GLY A 1 523 ? 48.322 -42.009 -27.260 1.00 76.12 523 GLY A N 1
ATOM 3708 C CA . GLY A 1 523 ? 47.967 -43.436 -27.232 1.00 76.12 523 GLY A CA 1
ATOM 3709 C C . GLY A 1 523 ? 46.527 -43.778 -27.644 1.00 76.12 523 GLY A C 1
ATOM 3710 O O . GLY A 1 523 ? 46.092 -44.896 -27.383 1.00 76.12 523 GLY A O 1
ATOM 3711 N N . GLY A 1 524 ? 45.811 -42.846 -28.282 1.00 73.81 524 GLY A N 1
ATOM 3712 C CA . GLY A 1 524 ? 44.387 -42.964 -28.624 1.00 73.81 524 GLY A CA 1
ATOM 3713 C C . GLY A 1 524 ? 43.461 -42.204 -27.670 1.00 73.81 524 GLY A C 1
ATOM 3714 O O . GLY A 1 524 ? 42.327 -41.929 -28.037 1.00 73.81 524 GLY A O 1
ATOM 3715 N N . CYS A 1 525 ? 43.948 -41.793 -26.496 1.00 82.31 525 CYS A N 1
ATOM 3716 C CA . CYS A 1 525 ? 43.173 -41.004 -25.542 1.00 82.31 525 CYS A CA 1
ATOM 3717 C C . CYS A 1 525 ? 43.301 -39.504 -25.838 1.00 82.31 525 CYS A C 1
ATOM 3719 O O . CYS A 1 525 ? 44.410 -38.956 -25.846 1.00 82.31 525 CYS A O 1
ATOM 3721 N N . TRP A 1 526 ? 42.173 -38.819 -26.030 1.00 87.19 526 TRP A N 1
ATOM 3722 C CA . TRP A 1 526 ? 42.138 -37.373 -26.270 1.00 87.19 526 TRP A CA 1
ATOM 3723 C C . TRP A 1 526 ? 42.086 -36.555 -24.972 1.00 87.19 526 TRP A C 1
ATOM 3725 O O . TRP A 1 526 ? 41.423 -36.914 -23.999 1.00 87.19 526 TRP A O 1
ATOM 3735 N N . SER A 1 527 ? 42.765 -35.408 -24.962 1.00 88.31 527 SER A N 1
ATOM 3736 C CA . SER A 1 527 ? 42.808 -34.437 -23.864 1.00 88.31 527 SER A CA 1
ATOM 3737 C C . SER A 1 527 ? 42.697 -32.999 -24.381 1.00 88.31 527 SER A C 1
ATOM 3739 O O . SER A 1 527 ? 43.322 -32.645 -25.383 1.00 88.31 527 SER A O 1
ATOM 3741 N N . ALA A 1 528 ? 41.978 -32.142 -23.652 1.00 87.88 528 ALA A N 1
ATOM 3742 C CA . ALA A 1 528 ? 42.066 -30.691 -23.819 1.00 87.88 528 ALA A CA 1
ATOM 3743 C C . ALA A 1 528 ? 43.292 -30.153 -23.073 1.00 87.88 528 ALA A C 1
ATOM 3745 O O . ALA A 1 528 ? 43.463 -30.431 -21.886 1.00 87.88 528 ALA A O 1
ATOM 3746 N N . ALA A 1 529 ? 44.104 -29.341 -23.747 1.00 88.19 529 ALA A N 1
ATOM 3747 C CA . ALA A 1 529 ? 45.125 -28.499 -23.135 1.00 88.19 529 ALA A CA 1
ATOM 3748 C C . ALA A 1 529 ? 44.566 -27.076 -22.980 1.00 88.19 529 ALA A C 1
ATOM 3750 O O . ALA A 1 529 ? 44.354 -26.376 -23.967 1.00 88.19 529 ALA A O 1
ATOM 3751 N N . VAL A 1 530 ? 44.304 -26.660 -21.743 1.00 89.19 530 VAL A N 1
ATOM 3752 C CA . VAL A 1 530 ? 43.722 -25.364 -21.382 1.00 89.19 530 VAL A CA 1
ATOM 3753 C C . VAL A 1 530 ? 44.801 -24.489 -20.755 1.00 89.19 530 VAL A C 1
ATOM 3755 O O . VAL A 1 530 ? 45.335 -24.830 -19.702 1.00 89.19 530 VAL A O 1
ATOM 3758 N N . VAL A 1 531 ? 45.107 -23.347 -21.365 1.00 89.19 531 VAL A N 1
ATOM 3759 C CA . VAL A 1 531 ? 45.998 -22.333 -20.781 1.00 89.19 531 VAL A CA 1
ATOM 3760 C C . VAL A 1 531 ? 45.157 -21.182 -20.263 1.00 89.19 531 VAL A C 1
ATOM 3762 O O . VAL A 1 531 ? 44.401 -20.596 -21.032 1.00 89.19 531 VAL A O 1
ATOM 3765 N N . LEU A 1 532 ? 45.327 -20.821 -18.991 1.00 91.12 532 LEU A N 1
ATOM 3766 C CA . LEU A 1 532 ? 44.746 -19.613 -18.405 1.00 91.12 532 LEU A CA 1
ATOM 3767 C C . LEU A 1 532 ? 45.862 -18.622 -18.067 1.00 91.12 532 LEU A C 1
ATOM 3769 O O . LEU A 1 532 ? 46.753 -18.948 -17.285 1.00 91.12 532 LEU A O 1
ATOM 3773 N N . ALA A 1 533 ? 45.794 -17.418 -18.636 1.00 88.75 533 ALA A N 1
ATOM 3774 C CA . ALA A 1 533 ? 46.696 -16.300 -18.375 1.00 88.75 533 ALA A CA 1
ATOM 3775 C C . ALA A 1 533 ? 45.931 -15.145 -17.709 1.00 88.75 533 ALA A C 1
ATOM 3777 O O . ALA A 1 533 ? 44.939 -14.662 -18.248 1.00 88.75 533 ALA A O 1
ATOM 3778 N N . ALA A 1 534 ? 46.393 -14.685 -16.550 1.00 88.06 534 ALA A N 1
ATOM 3779 C CA . ALA A 1 534 ? 45.827 -13.570 -15.798 1.00 88.06 534 ALA A CA 1
ATOM 3780 C C . ALA A 1 534 ? 46.855 -12.440 -15.676 1.00 88.06 534 ALA A C 1
ATOM 3782 O O . ALA A 1 534 ? 48.027 -12.692 -15.389 1.00 88.06 534 ALA A O 1
ATOM 3783 N N . GLY A 1 535 ? 46.422 -11.195 -15.865 1.00 84.81 535 GLY A N 1
ATOM 3784 C CA . GLY A 1 535 ? 47.267 -10.021 -15.666 1.00 84.81 535 GLY A CA 1
ATOM 3785 C C . GLY A 1 535 ? 46.571 -8.965 -14.827 1.00 84.81 535 GLY A C 1
ATOM 3786 O O . GLY A 1 535 ? 45.358 -8.781 -14.913 1.00 84.81 535 GLY A O 1
ATOM 3787 N N . GLN A 1 536 ? 47.362 -8.255 -14.031 1.00 78.44 536 GLN A N 1
ATOM 3788 C CA . GLN A 1 536 ? 46.906 -7.124 -13.228 1.00 78.44 536 GLN A CA 1
ATOM 3789 C C . GLN A 1 536 ? 47.711 -5.875 -13.609 1.00 78.44 536 GLN A C 1
ATOM 3791 O O . GLN A 1 536 ? 48.898 -5.972 -13.949 1.00 78.44 536 GLN A O 1
ATOM 3796 N N . ALA A 1 537 ? 47.077 -4.709 -13.536 1.00 64.62 537 ALA A N 1
ATOM 3797 C CA . ALA A 1 537 ? 47.779 -3.438 -13.606 1.00 64.62 537 ALA A CA 1
ATOM 3798 C C . ALA A 1 537 ? 48.597 -3.237 -12.317 1.00 64.62 537 ALA A C 1
ATOM 3800 O O . ALA A 1 537 ? 48.050 -3.330 -11.220 1.00 64.62 537 ALA A O 1
ATOM 3801 N N . PHE A 1 538 ? 49.890 -2.928 -12.450 1.00 56.47 538 PHE A N 1
ATOM 3802 C CA . PHE A 1 538 ? 50.832 -2.672 -11.351 1.00 56.47 538 PHE A CA 1
ATOM 3803 C C . PHE A 1 538 ? 51.137 -3.858 -10.401 1.00 56.47 538 PHE A C 1
ATOM 3805 O O . PHE A 1 538 ? 50.460 -4.882 -10.322 1.00 56.47 538 PHE A O 1
ATOM 3812 N N . LEU A 1 539 ? 52.243 -3.732 -9.659 1.00 53.78 539 LEU A N 1
ATOM 3813 C CA . LEU A 1 539 ? 52.752 -4.740 -8.717 1.00 53.78 539 LEU A CA 1
ATOM 3814 C C . LEU A 1 539 ? 52.036 -4.691 -7.353 1.00 53.78 539 LEU A C 1
ATOM 3816 O O . LEU A 1 539 ? 52.676 -4.610 -6.308 1.00 53.78 539 LEU A O 1
ATOM 3820 N N . ASP A 1 540 ? 50.707 -4.788 -7.362 1.00 53.75 540 ASP A N 1
ATOM 3821 C CA . ASP A 1 540 ? 49.879 -4.903 -6.150 1.00 53.75 540 ASP A CA 1
ATOM 3822 C C . ASP A 1 540 ? 50.065 -6.255 -5.422 1.00 53.75 540 ASP A C 1
ATOM 3824 O O . ASP A 1 540 ? 49.579 -6.443 -4.311 1.00 53.75 540 ASP A O 1
ATOM 3828 N N . GLY A 1 541 ? 50.778 -7.208 -6.036 1.00 64.12 541 GLY A N 1
ATOM 3829 C CA . GLY A 1 541 ? 51.178 -8.483 -5.427 1.00 64.12 541 GLY A CA 1
ATOM 3830 C C . GLY A 1 541 ? 50.074 -9.537 -5.263 1.00 64.12 541 GLY A C 1
ATOM 3831 O O . GLY A 1 541 ? 50.394 -10.679 -4.966 1.00 64.12 541 GLY A O 1
ATOM 3832 N N . GLU A 1 542 ? 48.797 -9.218 -5.495 1.00 76.00 542 GLU A N 1
ATOM 3833 C CA . GLU A 1 542 ? 47.680 -10.162 -5.272 1.00 76.00 542 GLU A CA 1
ATOM 3834 C C . GLU A 1 542 ? 47.767 -11.443 -6.131 1.00 76.00 542 GLU A C 1
ATOM 3836 O O . GLU A 1 542 ? 47.471 -12.533 -5.636 1.00 76.00 542 GLU A O 1
ATOM 3841 N N . LEU A 1 543 ? 48.223 -11.353 -7.389 1.00 81.06 543 LEU A N 1
ATOM 3842 C CA . LEU A 1 543 ? 48.514 -12.535 -8.219 1.00 81.06 543 LEU A CA 1
ATOM 3843 C C . LEU A 1 543 ? 49.888 -13.180 -7.928 1.00 81.06 543 LEU A C 1
ATOM 3845 O O . LEU A 1 543 ? 50.170 -14.278 -8.411 1.00 81.06 543 LEU A O 1
ATOM 3849 N N . GLU A 1 544 ? 50.752 -12.559 -7.119 1.00 84.44 544 GLU A N 1
ATOM 3850 C CA . GLU A 1 544 ? 52.057 -13.124 -6.768 1.00 84.44 544 GLU A CA 1
ATOM 3851 C C . GLU A 1 544 ? 51.903 -14.265 -5.747 1.00 84.44 544 GLU A C 1
ATOM 3853 O O . GLU A 1 544 ? 51.412 -14.087 -4.630 1.00 84.44 544 GLU A O 1
ATOM 3858 N N . GLY A 1 545 ? 52.302 -15.473 -6.158 1.00 84.44 545 GLY A N 1
ATOM 3859 C CA . GLY A 1 545 ? 52.085 -16.700 -5.387 1.00 84.44 545 GLY A CA 1
ATOM 3860 C C . GLY A 1 545 ? 50.642 -17.221 -5.422 1.00 84.44 545 GLY A C 1
ATOM 3861 O O . GLY A 1 545 ? 50.307 -18.106 -4.634 1.00 84.44 545 GLY A O 1
ATOM 3862 N N . ALA A 1 546 ? 49.791 -16.692 -6.306 1.00 90.69 546 ALA A N 1
ATOM 3863 C CA . ALA A 1 546 ? 48.415 -17.149 -6.449 1.00 90.69 546 ALA A CA 1
ATOM 3864 C C . ALA A 1 546 ? 48.319 -18.576 -7.026 1.00 90.69 546 ALA A C 1
ATOM 3866 O O . ALA A 1 546 ? 49.176 -19.032 -7.789 1.00 90.69 546 ALA A O 1
ATOM 3867 N N . ARG A 1 547 ? 47.245 -19.288 -6.671 1.00 93.38 547 ARG A N 1
ATOM 3868 C CA . ARG A 1 547 ? 46.927 -20.642 -7.149 1.00 93.38 547 ARG A CA 1
ATOM 3869 C C . ARG A 1 547 ? 45.573 -20.645 -7.857 1.00 93.38 547 ARG A C 1
ATOM 3871 O O . ARG A 1 547 ? 44.576 -20.180 -7.308 1.00 93.38 547 ARG A O 1
ATOM 3878 N N . LEU A 1 548 ? 45.526 -21.207 -9.058 1.00 93.44 548 LEU A N 1
ATOM 3879 C CA . LEU A 1 548 ? 44.297 -21.544 -9.763 1.00 93.44 548 LEU A CA 1
ATOM 3880 C C . LEU A 1 548 ? 43.668 -22.770 -9.093 1.00 93.44 548 LEU A C 1
ATOM 3882 O O . LEU A 1 548 ? 44.228 -23.863 -9.130 1.00 93.44 548 LEU A O 1
ATOM 3886 N N . HIS A 1 549 ? 42.518 -22.586 -8.458 1.00 92.94 549 HIS A N 1
ATOM 3887 C CA . HIS A 1 549 ? 41.717 -23.650 -7.870 1.00 92.94 549 HIS A CA 1
ATOM 3888 C C . HIS A 1 549 ? 40.641 -24.061 -8.869 1.00 92.94 549 HIS A C 1
ATOM 3890 O O . HIS A 1 549 ? 39.833 -23.218 -9.252 1.00 92.94 549 HIS A O 1
ATOM 3896 N N . TRP A 1 550 ? 40.638 -25.314 -9.312 1.00 92.62 550 TRP A N 1
ATOM 3897 C CA . TRP A 1 550 ? 39.800 -25.762 -10.423 1.00 92.62 550 TRP A CA 1
ATOM 3898 C C . TRP A 1 550 ? 39.243 -27.173 -10.232 1.00 92.62 550 TRP A C 1
ATOM 3900 O O . TRP A 1 550 ? 39.768 -27.974 -9.456 1.00 92.62 550 TRP A O 1
ATOM 3910 N N . ALA A 1 551 ? 38.163 -27.464 -10.951 1.00 91.00 551 ALA A N 1
ATOM 3911 C CA . ALA A 1 551 ? 37.468 -28.744 -10.970 1.00 91.00 551 ALA A CA 1
ATOM 3912 C C . ALA A 1 551 ? 36.684 -28.914 -12.283 1.00 91.00 551 ALA A C 1
ATOM 3914 O O . ALA A 1 551 ? 36.581 -27.984 -13.088 1.00 91.00 551 ALA A O 1
ATOM 3915 N N . LEU A 1 552 ? 36.093 -30.090 -12.498 1.00 88.62 552 LEU A N 1
ATOM 3916 C CA . LEU A 1 552 ? 35.117 -30.275 -13.573 1.00 88.62 552 LEU A CA 1
ATOM 3917 C C . LEU A 1 552 ? 33.752 -29.711 -13.152 1.00 88.62 552 LEU A C 1
ATOM 3919 O O . LEU A 1 552 ? 33.390 -29.753 -11.978 1.00 88.62 552 LEU A O 1
ATOM 3923 N N . ALA A 1 553 ? 32.963 -29.207 -14.096 1.00 87.50 553 ALA A N 1
ATOM 3924 C CA . ALA A 1 553 ? 31.597 -28.757 -13.838 1.00 87.50 553 ALA A CA 1
ATOM 3925 C C . ALA A 1 553 ? 30.676 -29.069 -15.020 1.00 87.50 553 ALA A C 1
ATOM 3927 O O . ALA A 1 553 ? 31.080 -29.053 -16.180 1.00 87.50 553 ALA A O 1
ATOM 3928 N N . GLY A 1 554 ? 29.400 -29.336 -14.734 1.00 81.38 554 GLY A N 1
ATOM 3929 C CA . GLY A 1 554 ? 28.416 -29.633 -15.778 1.00 81.38 554 GLY A CA 1
ATOM 3930 C C . GLY A 1 554 ? 28.083 -28.409 -16.635 1.00 81.38 554 GLY A C 1
ATOM 3931 O O . GLY A 1 554 ? 27.924 -28.519 -17.846 1.00 81.38 554 GLY A O 1
ATOM 3932 N N . ARG A 1 555 ? 27.923 -27.256 -15.976 1.00 81.06 555 ARG A N 1
ATOM 3933 C CA . ARG A 1 555 ? 27.525 -25.941 -16.519 1.00 81.06 555 ARG A CA 1
ATOM 3934 C C . ARG A 1 555 ? 28.017 -24.839 -15.555 1.00 81.06 555 ARG A C 1
ATOM 3936 O O . ARG A 1 555 ? 28.278 -25.163 -14.388 1.00 81.06 555 ARG A O 1
ATOM 3943 N N . PRO A 1 556 ? 28.051 -23.551 -15.947 1.00 81.38 556 PRO A N 1
ATOM 3944 C CA . PRO A 1 556 ? 28.287 -22.451 -15.008 1.00 81.38 556 PRO A CA 1
ATOM 3945 C C . PRO A 1 556 ? 27.358 -22.529 -13.784 1.00 81.38 556 PRO A C 1
ATOM 3947 O O . PRO A 1 556 ? 26.151 -22.731 -13.930 1.00 81.38 556 PRO A O 1
ATOM 3950 N N . GLY A 1 557 ? 27.916 -22.393 -12.576 1.00 77.12 557 GLY A N 1
ATOM 3951 C CA . GLY A 1 557 ? 27.159 -22.423 -11.315 1.00 77.12 557 GLY A CA 1
ATOM 3952 C C . GLY A 1 557 ? 26.615 -23.796 -10.883 1.00 77.12 557 GLY A C 1
ATOM 3953 O O . GLY A 1 557 ? 25.800 -23.857 -9.963 1.00 77.12 557 GLY A O 1
ATOM 3954 N N . THR A 1 558 ? 27.030 -24.896 -11.522 1.00 81.44 558 THR A N 1
ATOM 3955 C CA . THR A 1 558 ? 26.722 -26.260 -11.041 1.00 81.44 558 THR A CA 1
ATOM 3956 C C . THR A 1 558 ? 27.746 -26.742 -10.003 1.00 81.44 558 THR A C 1
ATOM 3958 O O . THR A 1 558 ? 28.863 -26.225 -9.982 1.00 81.44 558 THR A O 1
ATOM 3961 N N . PRO A 1 559 ? 27.400 -27.716 -9.134 1.00 84.69 559 PRO A N 1
ATOM 3962 C CA . PRO A 1 559 ? 28.348 -28.275 -8.173 1.00 84.69 559 PRO A CA 1
ATOM 3963 C C . PRO A 1 559 ? 29.605 -28.815 -8.857 1.00 84.69 559 PRO A C 1
ATOM 3965 O O . PRO A 1 559 ? 29.518 -29.516 -9.868 1.00 84.69 559 PRO A O 1
ATOM 3968 N N . TRP A 1 560 ? 30.758 -28.495 -8.278 1.00 88.62 560 TRP A N 1
ATOM 3969 C CA . TRP A 1 560 ? 32.058 -28.940 -8.762 1.00 88.62 560 TRP A CA 1
ATOM 3970 C C . TRP A 1 560 ? 32.187 -30.467 -8.625 1.00 88.62 560 TRP A C 1
ATOM 3972 O O . TRP A 1 560 ? 31.859 -31.051 -7.589 1.00 88.62 560 TRP A O 1
ATOM 3982 N N . GLN A 1 561 ? 32.661 -31.111 -9.686 1.00 86.00 561 GLN A N 1
ATOM 3983 C CA . GLN A 1 561 ? 32.906 -32.546 -9.791 1.00 86.00 561 GLN A CA 1
ATOM 3984 C C . GLN A 1 561 ? 34.409 -32.823 -9.699 1.00 86.00 561 GLN A C 1
ATOM 3986 O O . GLN A 1 561 ? 35.223 -32.009 -10.136 1.00 86.00 561 GLN A O 1
ATOM 3991 N N . ARG A 1 562 ? 34.783 -33.988 -9.152 1.00 82.31 562 ARG A N 1
ATOM 3992 C CA . ARG A 1 562 ? 36.193 -34.347 -8.954 1.00 82.31 562 ARG A CA 1
ATOM 3993 C C . ARG A 1 562 ? 36.968 -34.279 -10.273 1.00 82.31 562 ARG A C 1
ATOM 3995 O O . ARG A 1 562 ? 36.522 -34.835 -11.272 1.00 82.31 562 ARG A O 1
ATOM 4002 N N . ALA A 1 563 ? 38.137 -33.637 -10.248 1.00 76.75 563 ALA A N 1
ATOM 4003 C CA . ALA A 1 563 ? 39.083 -33.690 -11.359 1.00 76.75 563 ALA A CA 1
ATOM 4004 C C . ALA A 1 563 ? 39.379 -35.158 -11.754 1.00 76.75 563 ALA A C 1
ATOM 4006 O O . ALA A 1 563 ? 39.447 -36.022 -10.871 1.00 76.75 563 ALA A O 1
ATOM 4007 N N . PRO A 1 564 ? 39.523 -35.462 -13.055 1.00 73.81 564 PRO A N 1
ATOM 4008 C CA . PRO A 1 564 ? 39.519 -36.838 -13.547 1.00 73.81 564 PRO A CA 1
ATOM 4009 C C . PRO A 1 564 ? 40.796 -37.612 -13.195 1.00 73.81 564 PRO A C 1
ATOM 4011 O O . PRO A 1 564 ? 41.763 -37.061 -12.676 1.00 73.81 564 PRO A O 1
ATOM 4014 N N . ALA A 1 565 ? 40.841 -38.907 -13.502 1.00 75.69 565 ALA A N 1
ATOM 4015 C CA . ALA A 1 565 ? 42.121 -39.611 -13.519 1.00 75.69 565 ALA A CA 1
ATOM 4016 C C . ALA A 1 565 ? 42.933 -39.165 -14.750 1.00 75.69 565 ALA A C 1
ATOM 4018 O O . ALA A 1 565 ? 42.374 -39.026 -15.832 1.00 75.69 565 ALA A O 1
ATOM 4019 N N . GLY A 1 566 ? 44.245 -38.958 -14.600 1.00 78.81 566 GLY A N 1
ATOM 4020 C CA . GLY A 1 566 ? 45.141 -38.696 -15.735 1.00 78.81 566 GLY A CA 1
ATOM 4021 C C . GLY A 1 566 ? 45.248 -37.242 -16.215 1.00 78.81 566 GLY A C 1
ATOM 4022 O O . GLY A 1 566 ? 45.762 -37.025 -17.308 1.00 78.81 566 GLY A O 1
ATOM 4023 N N . TRP A 1 567 ? 44.818 -36.243 -15.433 1.00 86.62 567 TRP A N 1
ATOM 4024 C CA . TRP A 1 567 ? 45.178 -34.848 -15.727 1.00 86.62 567 TRP A CA 1
ATOM 4025 C C . TRP A 1 567 ? 46.669 -34.570 -15.474 1.00 86.62 567 TRP A C 1
ATOM 4027 O O . TRP A 1 567 ? 47.316 -35.231 -14.659 1.00 86.62 567 TRP A O 1
ATOM 4037 N N . ALA A 1 568 ? 47.202 -33.550 -16.145 1.00 87.00 568 ALA A N 1
ATOM 4038 C CA . ALA A 1 568 ? 48.545 -33.013 -15.921 1.00 87.00 568 ALA A CA 1
ATOM 4039 C C . ALA A 1 568 ? 48.503 -31.479 -15.876 1.00 87.00 568 ALA A C 1
ATOM 4041 O O . ALA A 1 568 ? 47.578 -30.871 -16.411 1.00 87.00 568 ALA A O 1
ATOM 4042 N N . THR A 1 569 ? 49.490 -30.838 -15.247 1.00 89.88 569 THR A N 1
ATOM 4043 C CA . THR A 1 569 ? 49.568 -29.370 -15.180 1.00 89.88 569 THR A CA 1
ATOM 4044 C C . THR A 1 569 ? 50.986 -28.855 -15.368 1.00 89.88 569 THR A C 1
ATOM 4046 O O . THR A 1 569 ? 51.958 -29.542 -15.053 1.00 89.88 569 THR A O 1
ATOM 4049 N N . ASP A 1 570 ? 51.084 -27.608 -15.813 1.00 85.56 570 ASP A N 1
ATOM 4050 C CA . ASP A 1 570 ? 52.309 -26.818 -15.833 1.00 85.56 570 ASP A CA 1
ATOM 4051 C C . ASP A 1 570 ? 52.036 -25.432 -15.211 1.00 85.56 570 ASP A C 1
ATOM 4053 O O . ASP A 1 570 ? 51.237 -24.674 -15.769 1.00 85.56 570 ASP A O 1
ATOM 4057 N N . PRO A 1 571 ? 52.640 -25.098 -14.052 1.00 86.94 571 PRO A N 1
ATOM 4058 C CA . PRO A 1 571 ? 53.606 -25.897 -13.290 1.00 86.94 571 PRO A CA 1
ATOM 4059 C C . PRO A 1 571 ? 53.063 -27.232 -12.751 1.00 86.94 571 PRO A C 1
ATOM 4061 O O . PRO A 1 571 ? 51.877 -27.381 -12.456 1.00 86.94 571 PRO A O 1
ATOM 4064 N N . ALA A 1 572 ? 53.961 -28.200 -12.553 1.00 84.25 572 ALA A N 1
ATOM 4065 C CA . ALA A 1 572 ? 53.630 -29.545 -12.067 1.00 84.25 572 ALA A CA 1
ATOM 4066 C C . ALA A 1 572 ? 53.394 -29.648 -10.535 1.00 84.25 572 ALA A C 1
ATOM 4068 O O . ALA A 1 572 ? 53.254 -30.749 -10.009 1.00 84.25 572 ALA A O 1
ATOM 4069 N N . ASP A 1 573 ? 53.345 -28.523 -9.807 1.00 86.00 573 ASP A N 1
ATOM 4070 C CA . ASP A 1 573 ? 53.154 -28.441 -8.340 1.00 86.00 573 ASP A CA 1
ATOM 4071 C C . ASP A 1 573 ? 51.663 -28.334 -7.941 1.00 86.00 573 ASP A C 1
ATOM 4073 O O . ASP A 1 573 ? 51.243 -27.448 -7.190 1.00 86.00 573 ASP A O 1
ATOM 4077 N N . SER A 1 574 ? 50.830 -29.219 -8.496 1.00 89.06 574 SER A N 1
ATOM 4078 C CA . SER A 1 574 ? 49.383 -29.237 -8.238 1.00 89.06 574 SER A CA 1
ATOM 4079 C C . SER A 1 574 ? 49.001 -30.103 -7.035 1.00 89.06 574 SER A C 1
ATOM 4081 O O . SER A 1 574 ? 49.459 -31.237 -6.908 1.00 89.06 574 SER A O 1
ATOM 4083 N N . THR A 1 575 ? 48.099 -29.608 -6.179 1.00 89.00 575 THR A N 1
ATOM 4084 C CA . THR A 1 575 ? 47.638 -30.314 -4.965 1.00 89.00 575 THR A CA 1
ATOM 4085 C C . THR A 1 575 ? 46.120 -30.503 -4.940 1.00 89.00 575 THR A C 1
ATOM 4087 O O . THR A 1 575 ? 45.383 -29.559 -5.219 1.00 89.00 575 THR A O 1
ATOM 4090 N N . GLU A 1 576 ? 45.627 -31.688 -4.558 1.00 85.62 576 GLU A N 1
ATOM 4091 C CA . GLU A 1 576 ? 44.187 -31.894 -4.303 1.00 85.62 576 GLU A CA 1
ATOM 4092 C C . GLU A 1 576 ? 43.701 -31.004 -3.144 1.00 85.62 576 GLU A C 1
ATOM 4094 O O . GLU A 1 576 ? 44.375 -30.864 -2.121 1.00 85.62 576 GLU A O 1
ATOM 4099 N N . ALA A 1 577 ? 42.509 -30.422 -3.284 1.00 80.44 577 ALA A N 1
ATOM 4100 C CA . ALA A 1 577 ? 41.904 -29.520 -2.311 1.00 80.44 577 ALA A CA 1
ATOM 4101 C C . ALA A 1 577 ? 40.380 -29.727 -2.239 1.00 80.44 577 ALA A C 1
ATOM 4103 O O . ALA A 1 577 ? 39.709 -29.936 -3.247 1.00 80.44 577 ALA A O 1
ATOM 4104 N N . GLY A 1 578 ? 39.807 -29.678 -1.032 1.00 66.38 578 GLY A N 1
ATOM 4105 C CA . GLY A 1 578 ? 38.347 -29.724 -0.839 1.00 66.38 578 GLY A CA 1
ATOM 4106 C C . GLY A 1 578 ? 37.641 -31.012 -1.302 1.00 66.38 578 GLY A C 1
ATOM 4107 O O . GLY A 1 578 ? 36.425 -31.011 -1.459 1.00 66.38 578 GLY A O 1
ATOM 4108 N N . GLY A 1 579 ? 38.373 -32.104 -1.557 1.00 73.56 579 GLY A N 1
ATOM 4109 C CA . GLY A 1 579 ? 37.825 -33.416 -1.942 1.00 73.56 579 GLY A CA 1
ATOM 4110 C C . GLY A 1 579 ? 37.295 -33.538 -3.380 1.00 73.56 579 GLY A C 1
ATOM 4111 O O . GLY A 1 579 ? 37.042 -34.654 -3.832 1.00 73.56 579 GLY A O 1
ATOM 4112 N N . CYS A 1 580 ? 37.153 -32.427 -4.107 1.00 79.94 580 CYS A N 1
ATOM 4113 C CA . CYS A 1 580 ? 36.668 -32.389 -5.492 1.00 79.94 580 CYS A CA 1
ATOM 4114 C C . CYS A 1 580 ? 37.481 -31.473 -6.425 1.00 79.94 580 CYS A C 1
ATOM 4116 O O . CYS A 1 580 ? 37.266 -31.509 -7.632 1.00 79.94 580 CYS A O 1
ATOM 4118 N N . ALA A 1 581 ? 38.431 -30.693 -5.909 1.00 88.44 581 ALA A N 1
ATOM 4119 C CA . ALA A 1 581 ? 39.167 -29.700 -6.681 1.00 88.44 581 ALA A CA 1
ATOM 4120 C C . ALA A 1 581 ? 40.685 -29.913 -6.619 1.00 88.44 581 ALA A C 1
ATOM 4122 O O . ALA A 1 581 ? 41.206 -30.656 -5.783 1.00 88.44 581 ALA A O 1
ATOM 4123 N N . VAL A 1 582 ? 41.400 -29.221 -7.499 1.00 90.50 582 VAL A N 1
ATOM 4124 C CA . VAL A 1 582 ? 42.863 -29.189 -7.595 1.00 90.50 582 VAL A CA 1
ATOM 4125 C C . VAL A 1 582 ? 43.322 -27.735 -7.481 1.00 90.50 582 VAL A C 1
ATOM 4127 O O . VAL A 1 582 ? 42.606 -26.820 -7.880 1.00 90.50 582 VAL A O 1
ATOM 4130 N N . GLN A 1 583 ? 44.490 -27.494 -6.888 1.00 92.62 583 GLN A N 1
ATOM 4131 C CA . GLN A 1 583 ? 45.136 -26.183 -6.833 1.00 92.62 583 GLN A CA 1
ATOM 4132 C C . GLN A 1 583 ? 46.467 -26.206 -7.576 1.00 92.62 583 GLN A C 1
ATOM 4134 O O . GLN A 1 583 ? 47.410 -26.850 -7.121 1.00 92.62 583 GLN A O 1
ATOM 4139 N N . THR A 1 584 ? 46.549 -25.452 -8.668 1.00 93.25 584 THR A N 1
ATOM 4140 C CA . THR A 1 584 ? 47.722 -25.326 -9.543 1.00 93.25 584 THR A CA 1
ATOM 4141 C C . THR A 1 584 ? 48.326 -23.925 -9.398 1.00 93.25 584 THR A C 1
ATOM 4143 O O . THR A 1 584 ? 47.590 -22.949 -9.532 1.00 93.25 584 THR A O 1
ATOM 4146 N N . PRO A 1 585 ? 49.628 -23.761 -9.111 1.00 92.81 585 PRO A N 1
ATOM 4147 C CA . PRO A 1 585 ? 50.262 -22.443 -9.048 1.00 92.81 585 PRO A CA 1
ATOM 4148 C C . PRO A 1 585 ? 50.154 -21.669 -10.362 1.00 92.81 585 PRO A C 1
ATOM 4150 O O . PRO A 1 585 ? 50.311 -22.246 -11.433 1.00 92.81 585 PRO A O 1
ATOM 4153 N N . LEU A 1 586 ? 49.940 -20.357 -10.277 1.00 89.75 586 LEU A N 1
ATOM 4154 C CA . LEU A 1 586 ? 50.090 -19.453 -11.414 1.00 89.75 586 LEU A CA 1
ATOM 4155 C C . LEU A 1 586 ? 51.547 -18.977 -11.483 1.00 89.75 586 LEU A C 1
ATOM 4157 O O . LEU A 1 586 ? 52.046 -18.316 -10.569 1.00 89.75 586 LEU A O 1
ATOM 4161 N N . GLU A 1 587 ? 52.245 -19.305 -12.566 1.00 88.62 587 GLU A N 1
ATOM 4162 C CA . GLU A 1 587 ? 53.642 -18.918 -12.766 1.00 88.62 587 GLU A CA 1
ATOM 4163 C C . GLU A 1 587 ? 53.742 -17.603 -13.537 1.00 88.62 587 GLU A C 1
ATOM 4165 O O . GLU A 1 587 ? 53.055 -17.409 -14.537 1.00 88.62 587 GLU A O 1
ATOM 4170 N N . ARG A 1 588 ? 54.635 -16.703 -13.112 1.00 84.62 588 ARG A N 1
ATOM 4171 C CA . ARG A 1 588 ? 54.878 -15.433 -13.806 1.00 84.62 588 ARG A CA 1
ATOM 4172 C C . ARG A 1 588 ? 55.555 -15.665 -15.161 1.00 84.62 588 ARG A C 1
ATOM 4174 O O . ARG A 1 588 ? 56.674 -16.171 -15.214 1.00 84.62 588 ARG A O 1
ATOM 4181 N N . VAL A 1 589 ? 54.922 -15.212 -16.241 1.00 78.38 589 VAL A N 1
ATOM 4182 C CA . VAL A 1 589 ? 55.408 -15.367 -17.621 1.00 78.38 589 VAL A CA 1
ATOM 4183 C C . VAL A 1 589 ? 56.020 -14.058 -18.125 1.00 78.38 589 VAL A C 1
ATOM 4185 O O . VAL A 1 589 ? 55.515 -12.971 -17.844 1.00 78.38 589 VAL A O 1
ATOM 4188 N N . GLN A 1 590 ? 57.116 -14.153 -18.881 1.00 69.38 590 GLN A N 1
ATOM 4189 C CA . GLN A 1 590 ? 57.670 -13.030 -19.644 1.00 69.38 590 GLN A CA 1
ATOM 4190 C C . GLN A 1 590 ? 57.012 -12.993 -21.023 1.00 69.38 590 GLN A C 1
ATOM 4192 O O . GLN A 1 590 ? 56.990 -14.007 -21.717 1.00 69.38 590 GLN A O 1
ATOM 4197 N N . VAL A 1 591 ? 56.469 -11.841 -21.415 1.00 59.41 591 VAL A N 1
ATOM 4198 C CA . VAL A 1 591 ? 55.674 -11.706 -22.642 1.00 59.41 591 VAL A CA 1
ATOM 4199 C C . VAL A 1 591 ? 56.561 -11.273 -23.815 1.00 59.41 591 VAL A C 1
ATOM 4201 O O . VAL A 1 591 ? 57.078 -10.149 -23.783 1.00 59.41 591 VAL A O 1
ATOM 4204 N N . PRO A 1 592 ? 56.716 -12.091 -24.876 1.00 50.34 592 PRO A N 1
ATOM 4205 C CA . PRO A 1 592 ? 57.422 -11.673 -26.083 1.00 50.34 592 PRO A CA 1
ATOM 4206 C C . PRO A 1 592 ? 56.732 -10.448 -26.694 1.00 50.34 592 PRO A C 1
ATOM 4208 O O . PRO A 1 592 ? 55.547 -10.486 -27.009 1.00 50.34 592 PRO A O 1
ATOM 4211 N N . GLY A 1 593 ? 57.464 -9.342 -26.838 1.00 51.84 593 GLY A N 1
ATOM 4212 C CA . GLY A 1 593 ? 56.929 -8.080 -27.367 1.00 51.84 593 GLY A CA 1
ATOM 4213 C C . GLY A 1 593 ? 56.400 -7.079 -26.328 1.00 51.84 593 GLY A C 1
ATOM 4214 O O . GLY A 1 593 ? 56.300 -5.900 -26.661 1.00 51.84 593 GLY A O 1
ATOM 4215 N N . CYS A 1 594 ? 56.164 -7.466 -25.065 1.00 49.28 594 CYS A N 1
ATOM 4216 C CA . CYS A 1 594 ? 55.888 -6.499 -23.981 1.00 49.28 594 CYS A CA 1
ATOM 4217 C C . CYS A 1 594 ? 57.111 -6.201 -23.097 1.00 49.28 594 CYS A C 1
ATOM 4219 O O . CYS A 1 594 ? 56.966 -5.564 -22.059 1.00 49.28 594 CYS A O 1
ATOM 4221 N N . GLU A 1 595 ? 58.318 -6.596 -23.512 1.00 51.12 595 GLU A N 1
ATOM 4222 C CA . GLU A 1 595 ? 59.589 -6.422 -22.779 1.00 51.12 595 GLU A CA 1
ATOM 4223 C C . GLU A 1 595 ? 59.887 -4.965 -22.351 1.00 51.12 595 GLU A C 1
ATOM 4225 O O . GLU A 1 595 ? 60.666 -4.725 -21.429 1.00 51.12 595 GLU A O 1
ATOM 4230 N N . ALA A 1 596 ? 59.253 -3.982 -23.000 1.00 47.09 596 ALA A N 1
ATOM 4231 C CA . ALA A 1 596 ? 59.354 -2.560 -22.668 1.00 47.09 596 ALA A CA 1
ATOM 4232 C C . ALA A 1 596 ? 58.388 -2.083 -21.556 1.00 47.09 596 ALA A C 1
ATOM 4234 O O . ALA A 1 596 ? 58.567 -0.975 -21.048 1.00 47.09 596 ALA A O 1
ATOM 4235 N N . ARG A 1 597 ? 57.378 -2.879 -21.170 1.00 53.31 597 ARG A N 1
ATOM 4236 C CA . ARG A 1 597 ? 56.388 -2.544 -20.128 1.00 53.31 597 ARG A CA 1
ATOM 4237 C C . ARG A 1 597 ? 56.744 -3.206 -18.797 1.00 53.31 597 ARG A C 1
ATOM 4239 O O . ARG A 1 597 ? 56.491 -4.387 -18.591 1.00 53.31 597 ARG A O 1
ATOM 4246 N N . GLN A 1 598 ? 57.329 -2.434 -17.882 1.00 55.19 598 GLN A N 1
ATOM 4247 C CA . GLN A 1 598 ? 57.678 -2.893 -16.524 1.00 55.19 598 GLN A CA 1
ATOM 4248 C C . GLN A 1 598 ? 56.498 -2.825 -15.532 1.00 55.19 598 GLN A C 1
ATOM 4250 O O . GLN A 1 598 ? 56.638 -3.211 -14.372 1.00 55.19 598 GLN A O 1
ATOM 4255 N N . ASP A 1 599 ? 55.358 -2.305 -15.981 1.00 57.16 599 ASP A N 1
ATOM 4256 C CA . ASP A 1 599 ? 54.152 -1.969 -15.223 1.00 57.16 599 ASP A CA 1
ATOM 4257 C C . ASP A 1 599 ? 53.037 -3.028 -15.302 1.00 57.16 599 ASP A C 1
ATOM 4259 O O . ASP A 1 599 ? 52.132 -3.016 -14.467 1.00 57.16 599 ASP A O 1
ATOM 4263 N N . ILE A 1 600 ? 53.129 -3.974 -16.244 1.00 62.56 600 ILE A N 1
ATOM 4264 C CA . ILE A 1 600 ? 52.242 -5.140 -16.341 1.00 62.56 600 ILE A CA 1
ATOM 4265 C C . ILE A 1 600 ? 53.012 -6.390 -15.904 1.00 62.56 600 ILE A C 1
ATOM 4267 O O . ILE A 1 600 ? 54.138 -6.640 -16.339 1.00 62.56 600 ILE A O 1
ATOM 4271 N N . ALA A 1 601 ? 52.374 -7.216 -15.080 1.00 73.50 601 ALA A N 1
ATOM 4272 C CA . ALA A 1 601 ? 52.804 -8.583 -14.820 1.00 73.50 601 ALA A CA 1
ATOM 4273 C C . ALA A 1 601 ? 51.690 -9.550 -15.244 1.00 73.50 601 ALA A C 1
ATOM 4275 O O . ALA A 1 601 ? 50.507 -9.275 -15.042 1.00 73.50 601 ALA A O 1
ATOM 4276 N N . VAL A 1 602 ? 52.088 -10.666 -15.859 1.00 80.94 602 VAL A N 1
ATOM 4277 C CA . VAL A 1 602 ? 51.191 -11.731 -16.316 1.00 80.94 602 VAL A CA 1
ATOM 4278 C C . VAL A 1 602 ? 51.624 -13.036 -15.665 1.00 80.94 602 VAL A C 1
ATOM 4280 O O . VAL A 1 602 ? 52.819 -13.342 -15.606 1.00 80.94 602 VAL A O 1
ATOM 4283 N N . TRP A 1 603 ? 50.654 -13.807 -15.194 1.00 88.62 603 TRP A N 1
ATOM 4284 C CA . TRP A 1 603 ? 50.850 -15.144 -14.657 1.00 88.62 603 TRP A CA 1
ATOM 4285 C C . TRP A 1 603 ? 49.970 -16.130 -15.414 1.00 88.62 603 TRP A C 1
ATOM 4287 O O . TRP A 1 603 ? 48.852 -15.786 -15.791 1.00 88.62 603 TRP A O 1
ATOM 4297 N N . ALA A 1 604 ? 50.448 -17.349 -15.632 1.00 88.69 604 ALA A N 1
ATOM 4298 C CA . ALA A 1 604 ? 49.687 -18.374 -16.330 1.00 88.69 604 ALA A CA 1
ATOM 4299 C C . ALA A 1 604 ? 49.880 -19.766 -15.726 1.00 88.69 604 ALA A C 1
ATOM 4301 O O . ALA A 1 604 ? 50.891 -20.043 -15.078 1.00 88.69 604 ALA A O 1
ATOM 4302 N N . ALA A 1 605 ? 48.911 -20.638 -15.991 1.00 90.75 605 ALA A N 1
ATOM 4303 C CA . ALA A 1 605 ? 49.012 -22.077 -15.787 1.00 90.75 605 ALA A CA 1
ATOM 4304 C C . ALA A 1 605 ? 48.400 -22.817 -16.984 1.00 90.75 605 ALA A C 1
ATOM 4306 O O . ALA A 1 605 ? 47.453 -22.328 -17.610 1.00 90.75 605 ALA A O 1
ATOM 4307 N N . THR A 1 606 ? 48.927 -24.003 -17.265 1.00 91.31 606 THR A N 1
ATOM 4308 C CA . THR A 1 606 ? 48.420 -24.935 -18.276 1.00 91.31 606 THR A CA 1
ATOM 4309 C C . THR A 1 606 ? 47.847 -26.166 -17.585 1.00 91.31 606 THR A C 1
ATOM 4311 O O . THR A 1 606 ? 48.475 -26.719 -16.680 1.00 91.31 606 THR A O 1
ATOM 4314 N N . LEU A 1 607 ? 46.674 -26.615 -18.021 1.00 91.38 607 LEU A N 1
ATOM 4315 C CA . LEU A 1 607 ? 45.964 -27.789 -17.519 1.00 91.38 607 LEU A CA 1
ATOM 4316 C C . LEU A 1 607 ? 45.688 -28.731 -18.697 1.00 91.38 607 LEU A C 1
ATOM 4318 O O . LEU A 1 607 ? 45.041 -28.326 -19.658 1.00 91.38 607 LEU A O 1
ATOM 4322 N N . GLN A 1 608 ? 46.140 -29.979 -18.634 1.00 89.69 608 GLN A N 1
ATOM 4323 C CA . GLN A 1 608 ? 45.765 -31.025 -19.585 1.00 89.69 608 GLN A CA 1
ATOM 4324 C C . GLN A 1 608 ? 44.744 -31.957 -18.932 1.00 89.69 608 GLN A C 1
ATOM 4326 O O . GLN A 1 608 ? 45.023 -32.536 -17.882 1.00 89.69 608 GLN A O 1
ATOM 4331 N N . VAL A 1 609 ? 43.567 -32.094 -19.543 1.00 88.12 609 VAL A N 1
ATOM 4332 C CA . VAL A 1 609 ? 42.408 -32.800 -18.976 1.00 88.12 609 VAL A CA 1
ATOM 4333 C C . VAL A 1 609 ? 41.848 -33.797 -20.003 1.00 88.12 609 VAL A C 1
ATOM 4335 O O . VAL A 1 609 ? 41.478 -33.363 -21.096 1.00 88.12 609 VAL A O 1
ATOM 4338 N N . PRO A 1 610 ? 41.761 -35.107 -19.689 1.00 86.75 610 PRO A N 1
ATOM 4339 C CA . PRO A 1 610 ? 41.191 -36.111 -20.593 1.00 86.75 610 PRO A CA 1
ATOM 4340 C C . PRO A 1 610 ? 39.728 -35.832 -20.967 1.00 86.75 610 PRO A C 1
ATOM 4342 O O . PRO A 1 610 ? 38.892 -35.599 -20.091 1.00 86.75 610 PRO A O 1
ATOM 4345 N N . LEU A 1 611 ? 39.412 -35.893 -22.265 1.00 80.06 611 LEU A N 1
ATOM 4346 C CA . LEU A 1 611 ? 38.073 -35.612 -22.804 1.00 80.06 611 LEU A CA 1
ATOM 4347 C C . LEU A 1 611 ? 37.084 -36.751 -22.541 1.00 80.06 611 LEU A C 1
ATOM 4349 O O . LEU A 1 611 ? 35.907 -36.491 -22.329 1.00 80.06 611 LEU A O 1
ATOM 4353 N N . GLU A 1 612 ? 37.567 -37.992 -22.451 1.00 73.69 612 GLU A N 1
ATOM 4354 C CA . GLU A 1 612 ? 36.779 -39.174 -22.052 1.00 73.69 612 GLU A CA 1
ATOM 4355 C C . GLU A 1 612 ? 36.090 -38.987 -20.686 1.00 73.69 612 GLU A C 1
ATOM 4357 O O . GLU A 1 612 ? 35.079 -39.612 -20.386 1.00 73.69 612 GLU A O 1
ATOM 4362 N N . SER A 1 613 ? 36.611 -38.090 -19.841 1.00 64.69 613 SER A N 1
ATOM 4363 C CA . SER A 1 613 ? 36.012 -37.757 -18.544 1.00 64.69 613 SER A CA 1
ATOM 4364 C C . SER A 1 613 ? 34.937 -36.659 -18.602 1.00 64.69 613 SER A C 1
ATOM 4366 O O . SER A 1 613 ? 34.395 -36.287 -17.560 1.00 64.69 613 SER A O 1
ATOM 4368 N N . LEU A 1 614 ? 34.619 -36.127 -19.789 1.00 65.94 614 LEU A N 1
ATOM 4369 C CA . LEU A 1 614 ? 33.604 -35.083 -19.989 1.00 65.94 614 LEU A CA 1
ATOM 4370 C C . LEU A 1 614 ? 32.191 -35.635 -20.240 1.00 65.94 614 LEU A C 1
ATOM 4372 O O . LEU A 1 614 ? 31.240 -34.856 -20.217 1.00 65.94 614 LEU A O 1
ATOM 4376 N N . GLU A 1 615 ? 32.000 -36.952 -20.386 1.00 58.25 615 GLU A N 1
ATOM 4377 C CA . GLU A 1 615 ? 30.664 -37.556 -20.589 1.00 58.25 615 GLU A CA 1
ATOM 4378 C C . GLU A 1 615 ? 29.641 -37.178 -19.488 1.00 58.25 615 GLU A C 1
ATOM 4380 O O . GLU A 1 615 ? 28.433 -37.194 -19.721 1.00 58.25 615 GLU A O 1
ATOM 4385 N N . ALA A 1 616 ? 30.114 -36.777 -18.298 1.00 53.62 616 ALA A N 1
ATOM 4386 C CA . ALA A 1 616 ? 29.299 -36.261 -17.191 1.00 53.62 616 ALA A CA 1
ATOM 4387 C C . ALA A 1 616 ? 29.524 -34.764 -16.852 1.00 53.62 616 ALA A C 1
ATOM 4389 O O . ALA A 1 616 ? 28.848 -34.224 -15.964 1.00 53.62 616 ALA A O 1
ATOM 4390 N N . ALA A 1 617 ? 30.454 -34.072 -17.522 1.00 59.28 617 ALA A N 1
ATOM 4391 C CA . ALA A 1 617 ? 30.876 -32.707 -17.192 1.00 59.28 617 ALA A CA 1
ATOM 4392 C C . ALA A 1 617 ? 31.130 -31.853 -18.448 1.00 59.28 617 ALA A C 1
ATOM 4394 O O . ALA A 1 617 ? 31.999 -32.154 -19.252 1.00 59.28 617 ALA A O 1
ATOM 4395 N N . GLY A 1 618 ? 30.403 -30.741 -18.599 1.00 74.81 618 GLY A N 1
ATOM 4396 C CA . GLY A 1 618 ? 30.461 -29.885 -19.789 1.00 74.81 618 GLY A CA 1
ATOM 4397 C C . GLY A 1 618 ? 31.643 -28.910 -19.860 1.00 74.81 618 GLY A C 1
ATOM 4398 O O . GLY A 1 618 ? 31.761 -28.182 -20.841 1.00 74.81 618 GLY A O 1
ATOM 4399 N N . GLY A 1 619 ? 32.501 -28.835 -18.844 1.00 86.69 619 GLY A N 1
ATOM 4400 C CA . GLY A 1 619 ? 33.655 -27.940 -18.871 1.00 86.69 619 GLY A CA 1
ATOM 4401 C C . GLY A 1 619 ? 34.440 -27.892 -17.567 1.00 86.69 619 GLY A C 1
ATOM 4402 O O . GLY A 1 619 ? 34.202 -28.665 -16.635 1.00 86.69 619 GLY A O 1
ATOM 4403 N N . LEU A 1 620 ? 35.379 -26.952 -17.510 1.00 88.81 620 LEU A N 1
ATOM 4404 C CA . LEU A 1 620 ? 36.243 -26.701 -16.362 1.00 88.81 620 LEU A CA 1
ATOM 4405 C C . LEU A 1 620 ? 35.765 -25.453 -15.611 1.00 88.81 620 LEU A C 1
ATOM 4407 O O . LEU A 1 620 ? 35.637 -24.381 -16.202 1.00 88.81 620 LEU A O 1
ATOM 4411 N N . ALA A 1 621 ? 35.516 -25.595 -14.310 1.00 90.25 621 ALA A N 1
ATOM 4412 C CA . ALA A 1 621 ? 35.244 -24.483 -13.403 1.00 90.25 621 ALA A CA 1
ATOM 4413 C C . ALA A 1 621 ? 36.512 -24.121 -12.622 1.00 90.25 621 ALA A C 1
ATOM 4415 O O . ALA A 1 621 ? 37.252 -25.013 -12.204 1.00 90.25 621 ALA A O 1
ATOM 4416 N N . ALA A 1 622 ? 36.768 -22.830 -12.411 1.00 90.94 622 ALA A N 1
ATOM 4417 C CA . ALA A 1 622 ? 37.924 -22.374 -11.650 1.00 90.94 622 ALA A CA 1
ATOM 4418 C C . ALA A 1 622 ? 37.706 -21.042 -10.918 1.00 90.94 622 ALA A C 1
ATOM 4420 O O . ALA A 1 622 ? 36.874 -20.225 -11.299 1.00 90.94 622 ALA A O 1
ATOM 4421 N N . ILE A 1 623 ? 38.527 -20.795 -9.898 1.00 91.62 623 ILE A N 1
ATOM 4422 C CA . ILE A 1 623 ? 38.709 -19.512 -9.203 1.00 91.62 623 ILE A CA 1
ATOM 4423 C C . ILE A 1 623 ? 40.189 -19.333 -8.856 1.00 91.62 623 ILE A C 1
ATOM 4425 O O . ILE A 1 623 ? 40.915 -20.313 -8.710 1.00 91.62 623 ILE A O 1
ATOM 4429 N N . ILE A 1 624 ? 40.661 -18.099 -8.697 1.00 92.75 624 ILE A N 1
ATOM 4430 C CA . ILE A 1 624 ? 42.057 -17.834 -8.314 1.00 92.75 624 ILE A CA 1
ATOM 4431 C C . ILE A 1 624 ? 42.105 -17.542 -6.814 1.00 92.75 624 ILE A C 1
ATOM 4433 O O . ILE A 1 624 ? 41.417 -16.643 -6.337 1.00 92.75 624 ILE A O 1
ATOM 4437 N N . GLN A 1 625 ? 42.913 -18.284 -6.061 1.00 91.81 625 GLN A N 1
ATOM 4438 C CA . GLN A 1 625 ? 43.236 -17.967 -4.673 1.00 91.81 625 GLN A CA 1
ATOM 4439 C C . GLN A 1 625 ? 44.538 -17.163 -4.632 1.00 91.81 625 GLN A C 1
ATOM 4441 O O . GLN A 1 625 ? 45.566 -17.634 -5.117 1.00 91.81 625 GLN A O 1
ATOM 4446 N N . THR A 1 626 ? 44.509 -15.962 -4.066 1.00 89.38 626 THR A N 1
ATOM 4447 C CA . THR A 1 626 ? 45.700 -15.123 -3.868 1.00 89.38 626 THR A CA 1
ATOM 4448 C C . THR A 1 626 ? 46.554 -15.647 -2.711 1.00 89.38 626 THR A C 1
ATOM 4450 O O . THR A 1 626 ? 46.087 -16.404 -1.854 1.00 89.38 626 THR A O 1
ATOM 4453 N N . SER A 1 627 ? 47.802 -15.184 -2.621 1.00 83.56 627 SER A N 1
ATOM 4454 C CA . SER A 1 627 ? 48.677 -15.458 -1.470 1.00 83.56 627 SER A CA 1
ATOM 4455 C C . SER A 1 627 ? 48.155 -14.860 -0.150 1.00 83.56 627 SER A C 1
ATOM 4457 O O . SER A 1 627 ? 48.474 -15.371 0.923 1.00 83.56 627 SER A O 1
ATOM 4459 N N . SER A 1 628 ? 47.288 -13.840 -0.216 1.00 80.75 628 SER A N 1
ATOM 4460 C CA . SER A 1 628 ? 46.552 -13.274 0.926 1.00 80.75 628 SER A CA 1
ATOM 4461 C C . SER A 1 628 ? 45.360 -14.139 1.388 1.00 80.75 628 SER A C 1
ATOM 4463 O O . SER A 1 628 ? 44.691 -13.798 2.364 1.00 80.75 628 SER A O 1
ATOM 4465 N N . GLY A 1 629 ? 45.082 -15.263 0.712 1.00 82.25 629 GLY A N 1
ATOM 4466 C CA . GLY A 1 629 ? 43.954 -16.157 1.000 1.00 82.25 629 GLY A CA 1
ATOM 4467 C C . GLY A 1 629 ? 42.608 -15.658 0.465 1.00 82.25 629 GLY A C 1
ATOM 4468 O O . GLY A 1 629 ? 41.588 -16.326 0.657 1.00 82.25 629 GLY A O 1
ATOM 4469 N N . ARG A 1 630 ? 42.596 -14.510 -0.223 1.00 86.00 630 ARG A N 1
ATOM 4470 C CA . ARG A 1 630 ? 41.427 -13.979 -0.922 1.00 86.00 630 ARG A CA 1
ATOM 4471 C C . ARG A 1 630 ? 41.136 -14.834 -2.153 1.00 86.00 630 ARG A C 1
ATOM 4473 O O . ARG A 1 630 ? 42.029 -15.363 -2.806 1.00 86.00 630 ARG A O 1
ATOM 4480 N N . TRP A 1 631 ? 39.858 -14.950 -2.482 1.00 89.19 631 TRP A N 1
ATOM 4481 C CA . TRP A 1 631 ? 39.391 -15.713 -3.627 1.00 89.19 631 TRP A CA 1
ATOM 4482 C C . TRP A 1 631 ? 38.837 -14.763 -4.692 1.00 89.19 631 TRP A C 1
ATOM 4484 O O . TRP A 1 631 ? 37.889 -14.024 -4.430 1.00 89.19 631 TRP A O 1
ATOM 4494 N N . LEU A 1 632 ? 39.425 -14.787 -5.884 1.00 87.44 632 LEU A N 1
ATOM 4495 C CA . LEU A 1 632 ? 39.041 -13.993 -7.048 1.00 87.44 632 LEU A CA 1
ATOM 4496 C C . LEU A 1 632 ? 38.209 -14.865 -7.994 1.00 87.44 632 LEU A C 1
ATOM 4498 O O . LEU A 1 632 ? 38.584 -15.995 -8.314 1.00 87.44 632 LEU A O 1
ATOM 4502 N N . GLY A 1 633 ? 37.047 -14.358 -8.393 1.00 86.00 633 GLY A N 1
ATOM 4503 C CA . GLY A 1 633 ? 36.233 -14.928 -9.468 1.00 86.00 633 GLY A CA 1
ATOM 4504 C C . GLY A 1 633 ? 36.202 -14.000 -10.681 1.00 86.00 633 GLY A C 1
ATOM 4505 O O . GLY A 1 633 ? 36.951 -13.019 -10.738 1.00 86.00 633 GLY A O 1
ATOM 4506 N N . CYS A 1 634 ? 35.300 -14.281 -11.617 1.00 82.88 634 CYS A N 1
ATOM 4507 C CA . CYS A 1 634 ? 34.915 -13.331 -12.650 1.00 82.88 634 CYS A CA 1
ATOM 4508 C C . CYS A 1 634 ? 33.741 -12.451 -12.186 1.00 82.88 634 CYS A C 1
ATOM 4510 O O . CYS A 1 634 ? 32.913 -12.857 -11.363 1.00 82.88 634 CYS A O 1
ATOM 4512 N N . GLN A 1 635 ? 33.664 -11.233 -12.721 1.00 76.06 635 GLN A N 1
ATOM 4513 C CA . GLN A 1 635 ? 32.560 -10.314 -12.447 1.00 76.06 635 GLN A CA 1
ATOM 4514 C C . GLN A 1 635 ? 31.279 -10.763 -13.177 1.00 76.06 635 GLN A C 1
ATOM 4516 O O . GLN A 1 635 ? 31.193 -10.690 -14.404 1.00 76.06 635 GLN A O 1
ATOM 4521 N N . ALA A 1 636 ? 30.263 -11.200 -12.430 1.00 68.31 636 ALA A N 1
ATOM 4522 C CA . ALA A 1 636 ? 29.010 -11.691 -12.999 1.00 68.31 636 ALA A CA 1
ATOM 4523 C C . ALA A 1 636 ? 28.133 -10.558 -13.588 1.00 68.31 636 ALA A C 1
ATOM 4525 O O . ALA A 1 636 ? 28.108 -9.451 -13.028 1.00 68.31 636 ALA A O 1
ATOM 4526 N N . PRO A 1 637 ? 27.325 -10.829 -14.640 1.00 47.88 637 PRO A N 1
ATOM 4527 C CA . PRO A 1 637 ? 26.315 -9.902 -15.167 1.00 47.88 637 PRO A CA 1
ATOM 4528 C C . PRO A 1 637 ? 25.186 -9.656 -14.147 1.00 47.88 637 PRO A C 1
ATOM 4530 O O . PRO A 1 637 ? 24.139 -10.301 -14.164 1.00 47.88 637 PRO A O 1
ATOM 4533 N N . GLY A 1 638 ? 25.432 -8.738 -13.214 1.00 52.84 638 GLY A N 1
ATOM 4534 C CA . GLY A 1 638 ? 24.603 -8.521 -12.025 1.00 52.84 638 GLY A CA 1
ATOM 4535 C C . GLY A 1 638 ? 25.362 -7.974 -10.810 1.00 52.84 638 GLY A C 1
ATOM 4536 O O . GLY A 1 638 ? 24.718 -7.584 -9.844 1.00 52.84 638 GLY A O 1
ATOM 4537 N N . GLY A 1 639 ? 26.700 -7.896 -10.859 1.00 53.91 639 GLY A N 1
ATOM 4538 C CA . GLY A 1 639 ? 27.498 -7.214 -9.831 1.00 53.91 639 GLY A CA 1
ATOM 4539 C C . GLY A 1 639 ? 27.909 -8.083 -8.639 1.00 53.91 639 GLY A C 1
ATOM 4540 O O . GLY A 1 639 ? 27.995 -7.576 -7.527 1.00 53.91 639 GLY A O 1
ATOM 4541 N N . GLY A 1 640 ? 28.165 -9.374 -8.862 1.00 59.91 640 GLY A N 1
ATOM 4542 C CA . GLY A 1 640 ? 28.692 -10.281 -7.839 1.00 59.91 640 GLY A CA 1
ATOM 4543 C C . GLY A 1 640 ? 29.690 -11.291 -8.400 1.00 59.91 640 GLY A C 1
ATOM 4544 O O . GLY A 1 640 ? 29.980 -11.294 -9.598 1.00 59.91 640 GLY A O 1
ATOM 4545 N N . ARG A 1 641 ? 30.185 -12.161 -7.522 1.00 74.06 641 ARG A N 1
ATOM 4546 C CA . ARG A 1 641 ? 31.197 -13.175 -7.821 1.00 74.06 641 ARG A CA 1
ATOM 4547 C C . ARG A 1 641 ? 30.649 -14.373 -8.592 1.00 74.06 641 ARG A C 1
ATOM 4549 O O . ARG A 1 641 ? 29.661 -14.971 -8.167 1.00 74.06 641 ARG A O 1
ATOM 4556 N N . ALA A 1 642 ? 31.341 -14.785 -9.651 1.00 81.75 642 ALA A N 1
ATOM 4557 C CA . ALA A 1 642 ? 31.142 -16.078 -10.305 1.00 81.75 642 ALA A CA 1
ATOM 4558 C C . ALA A 1 642 ? 32.474 -16.817 -10.520 1.00 81.75 642 ALA A C 1
ATOM 4560 O O . ALA A 1 642 ? 33.547 -16.213 -10.515 1.00 81.75 642 ALA A O 1
ATOM 4561 N N . ASP A 1 643 ? 32.402 -18.133 -10.710 1.00 87.56 643 ASP A N 1
ATOM 4562 C CA . ASP A 1 643 ? 33.553 -18.946 -11.103 1.00 87.56 643 ASP A CA 1
ATOM 4563 C C . ASP A 1 643 ? 33.887 -18.701 -12.586 1.00 87.56 643 ASP A C 1
ATOM 4565 O O . ASP A 1 643 ? 32.995 -18.480 -13.412 1.00 87.56 643 ASP A O 1
ATOM 4569 N N . PHE A 1 644 ? 35.166 -18.784 -12.953 1.00 87.06 644 PHE A N 1
ATOM 4570 C CA . PHE A 1 644 ? 35.561 -18.949 -14.352 1.00 87.06 644 PHE A CA 1
ATOM 4571 C C . PHE A 1 644 ? 34.981 -20.277 -14.850 1.00 87.06 644 PHE A C 1
ATOM 4573 O O . PHE A 1 644 ? 35.156 -21.299 -14.192 1.00 87.06 644 PHE A O 1
ATOM 4580 N N . PHE A 1 645 ? 34.304 -20.279 -15.997 1.00 88.81 645 PHE A N 1
ATOM 4581 C CA . PHE A 1 645 ? 33.845 -21.504 -16.650 1.00 88.81 645 PHE A CA 1
ATOM 4582 C C . PHE A 1 645 ? 34.390 -21.541 -18.074 1.00 88.81 645 PHE A C 1
ATOM 4584 O O . PHE A 1 645 ? 34.170 -20.609 -18.848 1.00 88.81 645 PHE A O 1
ATOM 4591 N N . ILE A 1 646 ? 35.112 -22.610 -18.392 1.00 88.81 646 ILE A N 1
ATOM 4592 C CA . ILE A 1 646 ? 35.747 -22.852 -19.685 1.00 88.81 646 ILE A CA 1
ATOM 4593 C C . ILE A 1 646 ? 35.042 -24.062 -20.297 1.00 88.81 646 ILE A C 1
ATOM 4595 O O . ILE A 1 646 ? 35.126 -25.170 -19.766 1.00 88.81 646 ILE A O 1
ATOM 4599 N N . ASP A 1 647 ? 34.300 -23.832 -21.377 1.00 85.94 647 ASP A N 1
ATOM 4600 C CA . ASP A 1 647 ? 33.527 -24.865 -22.066 1.00 85.94 647 ASP A CA 1
ATOM 4601 C C . ASP A 1 647 ? 34.456 -25.772 -22.878 1.00 85.94 647 ASP A C 1
ATOM 4603 O O . ASP A 1 647 ? 35.279 -25.279 -23.650 1.00 85.94 647 ASP A O 1
ATOM 4607 N N . LEU A 1 648 ? 34.336 -27.088 -22.695 1.00 85.38 648 LEU A N 1
ATOM 4608 C CA . LEU A 1 648 ? 35.196 -28.080 -23.355 1.00 85.38 648 LEU A CA 1
ATOM 4609 C C . LEU A 1 648 ? 34.425 -28.982 -24.330 1.00 85.38 648 LEU A C 1
ATOM 4611 O O . LEU A 1 648 ? 35.026 -29.864 -24.942 1.00 85.38 648 LEU A O 1
ATOM 4615 N N . ARG A 1 649 ? 33.114 -28.772 -24.508 1.00 81.88 649 ARG A N 1
ATOM 4616 C CA . ARG A 1 649 ? 32.264 -29.666 -25.317 1.00 81.88 649 ARG A CA 1
ATOM 4617 C C . ARG A 1 649 ? 32.633 -29.661 -26.795 1.00 81.88 649 ARG A C 1
ATOM 4619 O O . ARG A 1 649 ? 32.836 -30.724 -27.359 1.00 81.88 649 ARG A O 1
ATOM 4626 N N . GLU A 1 650 ? 32.857 -28.488 -27.378 1.00 77.44 650 GLU A N 1
ATOM 4627 C CA . GLU A 1 650 ? 33.307 -28.377 -28.774 1.00 77.44 650 GLU A CA 1
ATOM 4628 C C . GLU A 1 650 ? 34.716 -28.959 -28.993 1.00 77.44 650 GLU A C 1
ATOM 4630 O O . GLU A 1 650 ? 35.049 -29.405 -30.087 1.00 77.44 650 GLU A O 1
ATOM 4635 N N . ALA A 1 651 ? 35.559 -28.980 -27.952 1.00 77.88 651 ALA A N 1
ATOM 4636 C CA . ALA A 1 651 ? 36.857 -29.647 -28.017 1.00 77.88 651 ALA A CA 1
ATOM 4637 C C . ALA A 1 651 ? 36.691 -31.180 -28.038 1.00 77.88 651 ALA A C 1
ATOM 4639 O O . ALA A 1 651 ? 37.424 -31.855 -28.755 1.00 77.88 651 ALA A O 1
ATOM 4640 N N . ALA A 1 652 ? 35.706 -31.719 -27.310 1.00 80.00 652 ALA A N 1
ATOM 4641 C CA . ALA A 1 652 ? 35.333 -33.133 -27.365 1.00 80.00 652 ALA A CA 1
ATOM 4642 C C . ALA A 1 652 ? 34.674 -33.517 -28.703 1.00 80.00 652 ALA A C 1
ATOM 4644 O O . ALA A 1 652 ? 35.083 -34.504 -29.306 1.00 80.00 652 ALA A O 1
ATOM 4645 N N . GLU A 1 653 ? 33.737 -32.714 -29.215 1.00 79.94 653 GLU A N 1
ATOM 4646 C CA . GLU A 1 653 ? 33.126 -32.901 -30.544 1.00 79.94 653 GLU A CA 1
ATOM 4647 C C . GLU A 1 653 ? 34.202 -32.937 -31.642 1.00 79.94 653 GLU A C 1
ATOM 4649 O O . GLU A 1 653 ? 34.290 -33.896 -32.403 1.00 79.94 653 GLU A O 1
ATOM 4654 N N . ARG A 1 654 ? 35.126 -31.968 -31.641 1.00 79.31 654 ARG A N 1
ATOM 4655 C CA . ARG A 1 654 ? 36.236 -31.922 -32.604 1.00 79.31 654 ARG A CA 1
ATOM 4656 C C . ARG A 1 654 ? 37.231 -33.081 -32.457 1.00 79.31 654 ARG A C 1
ATOM 4658 O O . ARG A 1 654 ? 37.888 -33.436 -33.432 1.00 79.31 654 ARG A O 1
ATOM 4665 N N . ALA A 1 655 ? 37.390 -33.647 -31.261 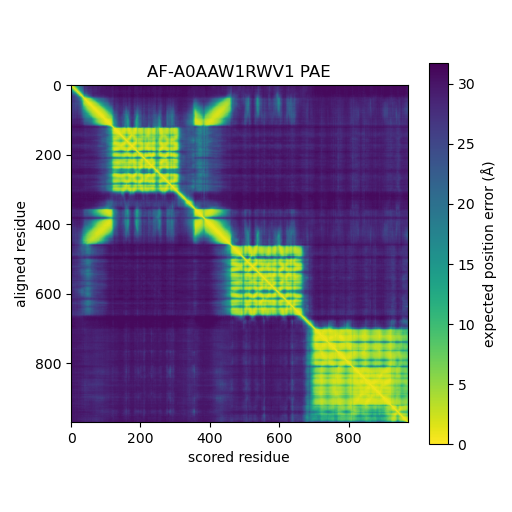1.00 78.81 655 ALA A N 1
ATOM 4666 C CA . ALA A 1 655 ? 38.210 -34.840 -31.065 1.00 78.81 655 ALA A CA 1
ATOM 4667 C C . ALA A 1 655 ? 37.562 -36.075 -31.716 1.00 78.81 655 ALA A C 1
ATOM 4669 O O . ALA A 1 655 ? 38.264 -36.834 -32.382 1.00 78.81 655 ALA A O 1
ATOM 4670 N N . LEU A 1 656 ? 36.234 -36.213 -31.607 1.00 78.50 656 LEU A N 1
ATOM 4671 C CA . LEU A 1 656 ? 35.464 -37.248 -32.305 1.00 78.50 656 LEU A CA 1
ATOM 4672 C C . LEU A 1 656 ? 35.551 -37.071 -33.828 1.00 78.50 656 LEU A C 1
ATOM 4674 O O . LEU A 1 656 ? 35.910 -38.024 -34.512 1.00 78.50 656 LEU A O 1
ATOM 4678 N N . ASP A 1 657 ? 35.357 -35.854 -34.354 1.00 78.38 657 ASP A N 1
ATOM 4679 C CA . ASP A 1 657 ? 35.508 -35.565 -35.794 1.00 78.38 657 ASP A CA 1
ATOM 4680 C C . ASP A 1 657 ? 36.895 -35.977 -36.328 1.00 78.38 657 ASP A C 1
ATOM 4682 O O . ASP A 1 657 ? 37.028 -36.510 -37.432 1.00 78.38 657 ASP A O 1
ATOM 4686 N N . LEU A 1 658 ? 37.957 -35.718 -35.552 1.00 77.19 658 LEU A N 1
ATOM 4687 C CA . LEU A 1 658 ? 39.334 -36.070 -35.913 1.00 77.19 658 LEU A CA 1
ATOM 4688 C C . LEU A 1 658 ? 39.595 -37.581 -35.833 1.00 77.19 658 LEU A C 1
ATOM 4690 O O . LEU A 1 658 ? 40.385 -38.101 -36.624 1.00 77.19 658 LEU A O 1
ATOM 4694 N N . GLU A 1 659 ? 38.938 -38.286 -34.913 1.00 75.50 659 GLU A N 1
ATOM 4695 C CA . GLU A 1 659 ? 39.004 -39.744 -34.788 1.00 75.50 659 GLU A CA 1
ATOM 4696 C C . GLU A 1 659 ? 38.224 -40.446 -35.913 1.00 75.50 659 GLU A C 1
ATOM 4698 O O . GLU A 1 659 ? 38.764 -41.339 -36.571 1.00 75.50 659 GLU A O 1
ATOM 4703 N N . GLU A 1 660 ? 37.015 -39.981 -36.238 1.00 70.38 660 GLU A N 1
ATOM 4704 C CA . GLU A 1 660 ? 36.233 -40.462 -37.385 1.00 70.38 660 GLU A CA 1
ATOM 4705 C C . GLU A 1 660 ? 36.953 -40.193 -38.717 1.00 70.38 660 GLU A C 1
ATOM 4707 O O . GLU A 1 660 ? 37.063 -41.090 -39.562 1.00 70.38 660 GLU A O 1
ATOM 4712 N N . ALA A 1 661 ? 37.546 -39.005 -38.885 1.00 66.31 661 ALA A N 1
ATOM 4713 C CA . ALA A 1 661 ? 38.362 -38.677 -40.055 1.00 66.31 661 ALA A CA 1
ATOM 4714 C C . ALA A 1 661 ? 39.629 -39.548 -40.171 1.00 66.31 661 ALA A C 1
ATOM 4716 O O . ALA A 1 661 ? 40.063 -39.851 -41.286 1.00 66.31 661 ALA A O 1
ATOM 4717 N N . ALA A 1 662 ? 40.212 -39.984 -39.048 1.00 63.78 662 ALA A N 1
ATOM 4718 C CA . ALA A 1 662 ? 41.330 -40.929 -39.034 1.00 63.78 662 ALA A CA 1
ATOM 4719 C C . ALA A 1 662 ? 40.901 -42.378 -39.349 1.00 63.78 662 ALA A C 1
ATOM 4721 O O . ALA A 1 662 ? 41.715 -43.159 -39.851 1.00 63.78 662 ALA A O 1
ATOM 4722 N N . LEU A 1 663 ? 39.637 -42.733 -39.088 1.00 58.78 663 LEU A N 1
ATOM 4723 C CA . LEU A 1 663 ? 39.064 -44.066 -39.325 1.00 58.78 663 LEU A CA 1
ATOM 4724 C C . LEU A 1 663 ? 38.394 -44.224 -40.705 1.00 58.78 663 LEU A C 1
ATOM 4726 O O . LEU A 1 663 ? 38.246 -45.351 -41.181 1.00 58.78 663 LEU A O 1
ATOM 4730 N N . GLY A 1 664 ? 38.065 -43.124 -41.389 1.00 50.75 664 GLY A N 1
ATOM 4731 C CA . GLY A 1 664 ? 37.789 -43.109 -42.832 1.00 50.75 664 GLY A CA 1
ATOM 4732 C C . GLY A 1 664 ? 36.443 -43.706 -43.261 1.00 50.75 664 GLY A C 1
ATOM 4733 O O . GLY A 1 664 ? 36.372 -44.358 -44.306 1.00 50.75 664 GLY A O 1
ATOM 4734 N N . VAL A 1 665 ? 35.380 -43.488 -42.482 1.00 41.22 665 VAL A N 1
ATOM 4735 C CA . VAL A 1 665 ? 34.004 -43.918 -42.799 1.00 41.22 665 VAL A CA 1
ATOM 4736 C C . VAL A 1 665 ? 33.096 -42.691 -42.916 1.00 41.22 665 VAL A C 1
ATOM 4738 O O . VAL A 1 665 ? 33.203 -41.775 -42.113 1.00 41.22 665 VAL A O 1
ATOM 4741 N N . ALA A 1 666 ? 32.225 -42.664 -43.928 1.00 39.22 666 ALA A N 1
ATOM 4742 C CA . ALA A 1 666 ? 31.334 -41.539 -44.214 1.00 39.22 666 ALA A CA 1
ATOM 4743 C C . ALA A 1 666 ? 29.852 -41.871 -43.959 1.00 39.22 666 ALA A C 1
ATOM 4745 O O . ALA A 1 666 ? 29.412 -42.981 -44.259 1.00 39.22 666 ALA A O 1
ATOM 4746 N N . ASP A 1 667 ? 29.125 -40.841 -43.511 1.00 38.84 667 ASP A N 1
ATOM 4747 C CA . ASP A 1 667 ? 27.668 -40.628 -43.473 1.00 38.84 667 ASP A CA 1
ATOM 4748 C C . ASP A 1 667 ? 26.756 -41.609 -42.699 1.00 38.84 667 ASP A C 1
ATOM 4750 O O . ASP A 1 667 ? 26.677 -42.807 -42.971 1.00 38.84 667 ASP A O 1
ATOM 4754 N N . GLY A 1 668 ? 25.912 -41.037 -41.824 1.00 30.20 668 GLY A N 1
ATOM 4755 C CA . GLY A 1 668 ? 24.749 -41.719 -41.244 1.00 30.20 668 GLY A CA 1
ATOM 4756 C C . GLY A 1 668 ? 23.969 -40.902 -40.202 1.00 30.20 668 GLY A C 1
ATOM 4757 O O . GLY A 1 668 ? 24.252 -40.991 -39.012 1.00 30.20 668 GLY A O 1
ATOM 4758 N N . GLU A 1 669 ? 22.937 -40.160 -40.619 1.00 38.03 669 GLU A N 1
ATOM 4759 C CA . GLU A 1 669 ? 21.958 -39.555 -39.694 1.00 38.03 669 GLU A CA 1
ATOM 4760 C C . GLU A 1 669 ? 21.205 -40.625 -38.871 1.00 38.03 669 GLU A C 1
ATOM 4762 O O . GLU A 1 669 ? 20.682 -41.579 -39.449 1.00 38.03 669 GLU A O 1
ATOM 4767 N N . SER A 1 670 ? 21.006 -40.415 -37.559 1.00 28.34 670 SER A N 1
ATOM 4768 C CA . SER A 1 670 ? 19.782 -40.865 -36.863 1.00 28.34 670 SER A CA 1
ATOM 4769 C C . SER A 1 670 ? 19.585 -40.223 -35.481 1.00 28.34 670 SER A C 1
ATOM 4771 O O . SER A 1 670 ? 20.491 -40.134 -34.661 1.00 28.34 670 SER A O 1
ATOM 4773 N N . THR A 1 671 ? 18.337 -39.853 -35.199 1.00 39.34 671 THR A N 1
ATOM 4774 C CA . THR A 1 671 ? 17.824 -39.276 -33.945 1.00 39.34 671 THR A CA 1
ATOM 4775 C C . THR A 1 671 ? 17.576 -40.299 -32.826 1.00 39.34 671 THR A C 1
ATOM 4777 O O . THR A 1 671 ? 17.086 -41.379 -33.140 1.00 39.34 671 THR A O 1
ATOM 4780 N N . THR A 1 672 ? 17.757 -39.897 -31.554 1.00 28.66 672 THR A N 1
ATOM 4781 C CA . THR A 1 672 ? 16.928 -40.155 -30.329 1.00 28.66 672 THR A CA 1
ATOM 4782 C C . THR A 1 672 ? 17.737 -39.708 -29.092 1.00 28.66 672 THR A C 1
ATOM 4784 O O . THR A 1 672 ? 18.942 -39.897 -29.091 1.00 28.66 672 THR A O 1
ATOM 4787 N N . GLY A 1 673 ? 17.211 -39.152 -27.995 1.00 38.06 673 GLY A N 1
ATOM 4788 C CA . GLY A 1 673 ? 15.825 -38.846 -27.642 1.00 38.06 673 GLY A CA 1
ATOM 4789 C C . GLY A 1 673 ? 15.483 -39.246 -26.198 1.00 38.06 673 GLY A C 1
ATOM 4790 O O . GLY A 1 673 ? 14.855 -40.280 -26.024 1.00 38.06 673 GLY A O 1
ATOM 4791 N N . ASP A 1 674 ? 15.848 -38.437 -25.191 1.00 31.62 674 ASP A N 1
ATOM 4792 C CA . ASP A 1 674 ? 15.139 -38.366 -23.895 1.00 31.62 674 ASP A CA 1
ATOM 4793 C C . ASP A 1 674 ? 15.556 -37.113 -23.093 1.00 31.62 674 ASP A C 1
ATOM 4795 O O . ASP A 1 674 ? 16.730 -36.742 -23.076 1.00 31.62 674 ASP A O 1
ATOM 4799 N N . ALA A 1 675 ? 14.601 -36.416 -22.463 1.00 31.78 675 ALA A N 1
ATOM 4800 C CA . ALA A 1 675 ? 14.797 -35.040 -21.982 1.00 31.78 675 ALA A CA 1
ATOM 4801 C C . ALA A 1 675 ? 14.813 -34.901 -20.440 1.00 31.78 675 ALA A C 1
ATOM 4803 O O . ALA A 1 675 ? 13.781 -35.112 -19.795 1.00 31.78 675 ALA A O 1
ATOM 4804 N N . PRO A 1 676 ? 15.919 -34.436 -19.824 1.00 33.44 676 PRO A N 1
ATOM 4805 C CA . PRO A 1 676 ? 15.904 -33.901 -18.465 1.00 33.44 676 PRO A CA 1
ATOM 4806 C C . PRO A 1 676 ? 15.272 -32.502 -18.467 1.00 33.44 676 PRO A C 1
ATOM 4808 O O . PRO A 1 676 ? 15.570 -31.694 -19.344 1.00 33.44 676 PRO A O 1
ATOM 4811 N N . LEU A 1 677 ? 14.441 -32.197 -17.463 1.00 44.16 677 LEU A N 1
ATOM 4812 C CA . LEU A 1 677 ? 13.745 -30.908 -17.323 1.00 44.16 677 LEU A CA 1
ATOM 4813 C C . LEU A 1 677 ? 14.697 -29.716 -17.520 1.00 44.16 677 LEU A C 1
ATOM 4815 O O . LEU A 1 677 ? 15.622 -29.514 -16.729 1.00 44.16 677 LEU A O 1
ATOM 4819 N N . GLU A 1 678 ? 14.458 -28.919 -18.564 1.00 28.81 678 GLU A N 1
ATOM 4820 C CA . GLU A 1 678 ? 15.311 -27.773 -18.865 1.00 28.81 678 GLU A CA 1
ATOM 4821 C C . GLU A 1 678 ? 15.274 -26.735 -17.728 1.00 28.81 678 GLU A C 1
ATOM 4823 O O . GLU A 1 678 ? 14.189 -26.356 -17.268 1.00 28.81 678 GLU A O 1
ATOM 4828 N N . PRO A 1 679 ? 16.426 -26.173 -17.306 1.00 35.66 679 PRO A N 1
ATOM 4829 C CA . PRO A 1 679 ? 16.393 -24.824 -16.763 1.00 35.66 679 PRO A CA 1
ATOM 4830 C C . PRO A 1 679 ? 15.869 -23.917 -17.877 1.00 35.66 679 PRO A C 1
ATOM 4832 O O . PRO A 1 679 ? 16.294 -24.086 -19.016 1.00 35.66 679 PRO A O 1
ATOM 4835 N N . VAL A 1 680 ? 14.983 -22.962 -17.570 1.00 30.70 680 VAL A N 1
ATOM 4836 C CA . VAL A 1 680 ? 14.470 -22.014 -18.574 1.00 30.70 680 VAL A CA 1
ATOM 4837 C C . VAL A 1 680 ? 15.653 -21.315 -19.237 1.00 30.70 680 VAL A C 1
ATOM 4839 O O . VAL A 1 680 ? 16.195 -20.345 -18.698 1.00 30.70 680 VAL A O 1
ATOM 4842 N N . GLN A 1 681 ? 16.053 -21.808 -20.411 1.00 29.53 681 GLN A N 1
ATOM 4843 C CA . GLN A 1 681 ? 16.976 -21.091 -21.255 1.00 29.53 681 GLN A CA 1
ATOM 4844 C C . GLN A 1 681 ? 16.247 -19.803 -21.609 1.00 29.53 681 GLN A C 1
ATOM 4846 O O . GLN A 1 681 ? 15.197 -19.814 -22.256 1.00 29.53 681 GLN A O 1
ATOM 4851 N N . ARG A 1 682 ? 16.827 -18.664 -21.229 1.00 35.16 682 ARG A N 1
ATOM 4852 C CA . ARG A 1 682 ? 16.686 -17.518 -22.114 1.00 35.16 682 ARG A CA 1
ATOM 4853 C C . ARG A 1 682 ? 17.337 -17.984 -23.405 1.00 35.16 682 ARG A C 1
ATOM 4855 O O . ARG A 1 682 ? 18.565 -18.010 -23.461 1.00 35.16 682 ARG A O 1
ATOM 4862 N N . ARG A 1 683 ? 16.531 -18.392 -24.395 1.00 28.27 683 ARG A N 1
ATOM 4863 C CA . ARG A 1 683 ? 17.012 -18.454 -25.775 1.00 28.27 683 ARG A CA 1
ATOM 4864 C C . ARG A 1 683 ? 17.807 -17.160 -25.972 1.00 28.27 683 ARG A C 1
ATOM 4866 O O . ARG A 1 683 ? 17.232 -16.096 -25.701 1.00 28.27 683 ARG A O 1
ATOM 4873 N N . PRO A 1 684 ? 19.081 -17.192 -26.400 1.00 41.25 684 PRO A N 1
ATOM 4874 C CA . PRO A 1 684 ? 19.558 -16.041 -27.141 1.00 41.25 684 PRO A CA 1
ATOM 4875 C C . PRO A 1 684 ? 18.543 -15.924 -28.270 1.00 41.25 684 PRO A C 1
ATOM 4877 O O . PRO A 1 684 ? 18.390 -16.886 -29.014 1.00 41.25 684 PRO A O 1
ATOM 4880 N N . TRP A 1 685 ? 17.749 -14.851 -28.307 1.00 33.88 685 TRP A N 1
ATOM 4881 C CA . TRP A 1 685 ? 16.888 -14.591 -29.456 1.00 33.88 685 TRP A CA 1
ATOM 4882 C C . TRP A 1 685 ? 17.815 -14.726 -30.680 1.00 33.88 685 TRP A C 1
ATOM 4884 O O . TRP A 1 685 ? 18.763 -13.934 -30.743 1.00 33.88 685 TRP A O 1
ATOM 4894 N N . PRO A 1 686 ? 17.644 -15.730 -31.579 1.00 40.56 686 PRO A N 1
ATOM 4895 C CA . PRO A 1 686 ? 18.398 -15.774 -32.834 1.00 40.56 686 PRO A CA 1
ATOM 4896 C C . PRO A 1 686 ? 18.396 -14.377 -33.436 1.00 40.56 686 PRO A C 1
ATOM 4898 O O . PRO A 1 686 ? 17.361 -13.738 -33.320 1.00 40.56 686 PRO A O 1
ATOM 4901 N N . ALA A 1 687 ? 19.453 -13.875 -34.080 1.00 41.81 687 ALA A N 1
ATOM 4902 C CA . ALA A 1 687 ? 19.412 -12.513 -34.646 1.00 41.81 687 ALA A CA 1
ATOM 4903 C C . ALA A 1 687 ? 18.171 -12.280 -35.552 1.00 41.81 687 ALA A C 1
ATOM 4905 O O . ALA A 1 687 ? 17.670 -11.163 -35.665 1.00 41.81 687 ALA A O 1
ATOM 4906 N N . ASP A 1 688 ? 17.630 -13.379 -36.083 1.00 39.00 688 ASP A N 1
ATOM 4907 C CA . ASP A 1 688 ? 16.446 -13.504 -36.928 1.00 39.00 688 ASP A CA 1
ATOM 4908 C C . ASP A 1 688 ? 15.099 -13.564 -36.147 1.00 39.00 688 ASP A C 1
ATOM 4910 O O . ASP A 1 688 ? 14.077 -13.117 -36.662 1.00 39.00 688 ASP A O 1
ATOM 4914 N N . GLU A 1 689 ? 15.070 -14.048 -34.891 1.00 39.38 689 GLU A N 1
ATOM 4915 C CA . GLU A 1 689 ? 13.942 -13.880 -33.934 1.00 39.38 689 GLU A CA 1
ATOM 4916 C C . GLU A 1 689 ? 14.100 -12.594 -33.084 1.00 39.38 689 GLU A C 1
ATOM 4918 O O . GLU A 1 689 ? 13.125 -12.078 -32.542 1.00 39.38 689 GLU A O 1
ATOM 4923 N N . LEU A 1 690 ? 15.318 -12.037 -33.015 1.00 36.12 690 LEU A N 1
ATOM 4924 C CA . LEU A 1 690 ? 15.683 -10.708 -32.507 1.00 36.12 690 LEU A CA 1
ATOM 4925 C C . LEU A 1 690 ? 15.375 -9.610 -33.534 1.00 36.12 690 LEU A C 1
ATOM 4927 O O . LEU A 1 690 ? 15.758 -8.449 -33.367 1.00 36.12 690 LEU A O 1
ATOM 4931 N N . VAL A 1 691 ? 14.554 -9.940 -34.532 1.00 34.84 691 VAL A N 1
ATOM 4932 C CA . VAL A 1 691 ? 13.537 -9.013 -35.010 1.00 34.84 691 VAL A CA 1
ATOM 4933 C C . VAL A 1 691 ? 12.626 -8.673 -33.823 1.00 34.84 691 VAL A C 1
ATOM 4935 O O . VAL A 1 691 ? 11.524 -9.190 -33.657 1.00 34.84 691 VAL A O 1
ATOM 4938 N N . LEU A 1 692 ? 13.102 -7.719 -33.021 1.00 37.53 692 LEU A N 1
ATOM 4939 C CA . LEU A 1 692 ? 12.306 -6.728 -32.312 1.00 37.53 692 LEU A CA 1
ATOM 4940 C C . LEU A 1 692 ? 11.262 -6.247 -33.333 1.00 37.53 692 LEU A C 1
ATOM 4942 O O . LEU A 1 692 ? 11.632 -5.439 -34.171 1.00 37.53 692 LEU A O 1
ATOM 4946 N N . LEU A 1 693 ? 10.056 -6.844 -33.333 1.00 39.09 693 LEU A N 1
ATOM 4947 C CA . LEU A 1 693 ? 8.995 -6.903 -34.375 1.00 39.09 693 LEU A CA 1
ATOM 4948 C C . LEU A 1 693 ? 9.016 -5.792 -35.455 1.00 39.09 693 LEU A C 1
ATOM 4950 O O . LEU A 1 693 ? 8.135 -4.940 -35.470 1.00 39.09 693 LEU A O 1
ATOM 4954 N N . ARG A 1 694 ? 10.062 -5.734 -36.301 1.00 41.12 694 ARG A N 1
ATOM 4955 C CA . ARG A 1 694 ? 10.524 -4.511 -37.012 1.00 41.12 694 ARG A CA 1
ATOM 4956 C C . ARG A 1 694 ? 10.142 -3.196 -36.295 1.00 41.12 694 ARG A C 1
ATOM 4958 O O . ARG A 1 694 ? 9.594 -2.271 -36.880 1.00 41.12 694 ARG A O 1
ATOM 4965 N N . GLY A 1 695 ? 10.380 -3.147 -34.988 1.00 40.66 695 GLY A N 1
ATOM 4966 C CA . GLY A 1 695 ? 10.029 -2.059 -34.087 1.00 40.66 695 GLY A CA 1
ATOM 4967 C C . GLY A 1 695 ? 8.582 -1.568 -34.102 1.00 40.66 695 GLY A C 1
ATOM 4968 O O . GLY A 1 695 ? 8.402 -0.429 -33.694 1.00 40.66 695 GLY A O 1
ATOM 4969 N N . GLY A 1 696 ? 7.582 -2.333 -34.567 1.00 43.19 696 GLY A N 1
ATOM 4970 C CA . GLY A 1 696 ? 6.136 -2.008 -34.620 1.00 43.19 696 GLY A CA 1
ATOM 4971 C C . GLY A 1 696 ? 5.725 -0.778 -35.449 1.00 43.19 696 GLY A C 1
ATOM 4972 O O . GLY A 1 696 ? 4.575 -0.654 -35.861 1.00 43.19 696 GLY A O 1
ATOM 4973 N N . LEU A 1 697 ? 6.682 0.105 -35.709 1.00 45.78 697 LEU A N 1
ATOM 4974 C CA . LEU A 1 697 ? 6.680 1.227 -36.624 1.00 45.78 697 LEU A CA 1
ATOM 4975 C C . LEU A 1 697 ? 7.557 0.847 -37.827 1.00 45.78 697 LEU A C 1
ATOM 4977 O O . LEU A 1 697 ? 8.525 1.533 -38.158 1.00 45.78 697 LEU A O 1
ATOM 4981 N N . GLU A 1 698 ? 7.169 -0.221 -38.537 1.00 48.56 698 GLU A N 1
ATOM 4982 C CA . GLU A 1 698 ? 7.303 -0.145 -39.996 1.00 48.56 698 GLU A CA 1
ATOM 4983 C C . GLU A 1 698 ? 6.663 1.176 -40.459 1.00 48.56 698 GLU A C 1
ATOM 4985 O O . GLU A 1 698 ? 5.754 1.654 -39.773 1.00 48.56 698 GLU A O 1
ATOM 4990 N N . PRO A 1 699 ? 7.108 1.792 -41.572 1.00 46.88 699 PRO A N 1
ATOM 4991 C CA . PRO A 1 699 ? 6.523 3.033 -42.076 1.00 46.88 699 PRO A CA 1
ATOM 4992 C C . PRO A 1 699 ? 5.038 2.832 -42.407 1.00 46.88 699 PRO A C 1
ATOM 4994 O O . PRO A 1 699 ? 4.659 2.490 -43.525 1.00 46.88 699 PRO A O 1
ATOM 4997 N N . CYS A 1 700 ? 4.204 3.018 -41.391 1.00 54.22 700 CYS A N 1
ATOM 4998 C CA . CYS A 1 700 ? 2.771 2.873 -41.443 1.00 54.22 700 CYS A CA 1
ATOM 4999 C C . CYS A 1 700 ? 2.189 4.130 -42.073 1.00 54.22 700 CYS A C 1
ATOM 5001 O O . CYS A 1 700 ? 2.680 5.237 -41.822 1.00 54.22 700 CYS A O 1
ATOM 5003 N N . GLU A 1 701 ? 1.124 3.981 -42.858 1.00 60.81 701 GLU A N 1
ATOM 5004 C CA . GLU A 1 701 ? 0.401 5.166 -43.301 1.00 60.81 701 GLU A CA 1
ATOM 5005 C C . GLU A 1 701 ? -0.079 5.952 -42.069 1.00 60.81 701 GLU A C 1
ATOM 5007 O O . GLU A 1 701 ? -0.486 5.341 -41.071 1.00 60.81 701 GLU A O 1
ATOM 5012 N N . PRO A 1 702 ? 0.020 7.294 -42.082 1.00 63.03 702 PRO A N 1
ATOM 5013 C CA . PRO A 1 702 ? -0.417 8.108 -40.963 1.00 63.03 702 PRO A CA 1
ATOM 5014 C C . PRO A 1 702 ? -1.856 7.772 -40.575 1.00 63.03 702 PRO A C 1
ATOM 5016 O O . PRO A 1 702 ? -2.762 7.803 -41.409 1.00 63.03 702 PRO A O 1
ATOM 5019 N N . ALA A 1 703 ? -2.094 7.510 -39.288 1.00 78.94 703 ALA A N 1
ATOM 5020 C CA . ALA A 1 703 ? -3.443 7.377 -38.749 1.00 78.94 703 ALA A CA 1
ATOM 5021 C C . ALA A 1 703 ? -4.110 8.764 -38.635 1.00 78.94 703 ALA A C 1
ATOM 5023 O O . ALA A 1 703 ? -4.546 9.172 -37.557 1.00 78.94 703 ALA A O 1
ATOM 5024 N N . ASP A 1 704 ? -4.170 9.511 -39.743 1.00 84.31 704 ASP A N 1
ATOM 5025 C CA . ASP A 1 704 ? -4.633 10.901 -39.820 1.00 84.31 704 ASP A CA 1
ATOM 5026 C C . ASP A 1 704 ? -6.039 11.059 -39.245 1.00 84.31 704 ASP A C 1
ATOM 5028 O O . ASP A 1 704 ? -6.331 12.046 -38.569 1.00 84.31 704 ASP A O 1
ATOM 5032 N N . TRP A 1 705 ? -6.901 10.059 -39.450 1.00 90.62 705 TRP A N 1
ATOM 5033 C CA . TRP A 1 705 ? -8.240 10.026 -38.870 1.00 90.62 705 TRP A CA 1
ATOM 5034 C C . TRP A 1 705 ? -8.199 9.938 -37.335 1.00 90.62 705 TRP A C 1
ATOM 5036 O O . TRP A 1 705 ? -8.940 10.657 -36.670 1.00 90.62 705 TRP A O 1
ATOM 5046 N N . MET A 1 706 ? -7.313 9.111 -36.768 1.00 92.19 706 MET A N 1
ATOM 5047 C CA . MET A 1 706 ? -7.156 8.934 -35.322 1.00 92.19 706 MET A CA 1
ATOM 5048 C C . MET A 1 706 ? -6.543 10.184 -34.692 1.00 92.19 706 MET A C 1
ATOM 5050 O O . MET A 1 706 ? -7.039 10.666 -33.678 1.00 92.19 706 MET A O 1
ATOM 5054 N N . VAL A 1 707 ? -5.503 10.750 -35.310 1.00 91.62 707 VAL A N 1
ATOM 5055 C CA . VAL A 1 707 ? -4.859 11.991 -34.850 1.00 91.62 707 VAL A CA 1
ATOM 5056 C C . VAL A 1 707 ? -5.841 13.167 -34.911 1.00 91.62 707 VAL A C 1
ATOM 5058 O O . VAL A 1 707 ? -5.946 13.925 -33.945 1.00 91.62 707 VAL A O 1
ATOM 5061 N N . SER A 1 708 ? -6.613 13.286 -35.996 1.00 89.75 708 SER A N 1
ATOM 5062 C CA . SER A 1 708 ? -7.653 14.315 -36.140 1.00 89.75 708 SER A CA 1
ATOM 5063 C C . SER A 1 708 ? -8.771 14.147 -35.111 1.00 89.75 708 SER A C 1
ATOM 5065 O O . SER A 1 708 ? -9.192 15.127 -34.494 1.00 89.75 708 SER A O 1
ATOM 5067 N N . GLU A 1 709 ? -9.234 12.916 -34.879 1.00 94.00 709 GLU A N 1
ATOM 5068 C CA . GLU A 1 709 ? -10.280 12.643 -33.894 1.00 94.00 709 GLU A CA 1
ATOM 5069 C C . GLU A 1 709 ? -9.774 12.933 -32.472 1.00 94.00 709 GLU A C 1
ATOM 5071 O O . GLU A 1 709 ? -10.444 13.663 -31.742 1.00 94.00 709 GLU A O 1
ATOM 5076 N N . ILE A 1 710 ? -8.565 12.481 -32.105 1.00 94.69 710 ILE A N 1
ATOM 5077 C CA . ILE A 1 710 ? -7.894 12.818 -30.834 1.00 94.69 710 ILE A CA 1
ATOM 5078 C C . ILE A 1 710 ? -7.843 14.338 -30.638 1.00 94.69 710 ILE A C 1
ATOM 5080 O O . ILE A 1 710 ? -8.302 14.836 -29.608 1.00 94.69 710 ILE A O 1
ATOM 5084 N N . ALA A 1 711 ? -7.356 15.088 -31.631 1.00 92.38 711 ALA A N 1
ATOM 5085 C CA . ALA A 1 711 ? -7.275 16.546 -31.561 1.00 92.38 711 ALA A CA 1
ATOM 5086 C C . ALA A 1 711 ? -8.660 17.207 -31.409 1.00 92.38 711 ALA A C 1
ATOM 5088 O O . ALA A 1 711 ? -8.813 18.159 -30.643 1.00 92.38 711 ALA A O 1
ATOM 5089 N N . SER A 1 712 ? -9.690 16.683 -32.083 1.00 92.44 712 SER A N 1
ATOM 5090 C CA . SER A 1 712 ? -11.067 17.194 -31.983 1.00 92.44 712 SER A CA 1
ATOM 5091 C C . SER A 1 712 ? -11.749 16.877 -30.641 1.00 92.44 712 SER A C 1
ATOM 5093 O O . SER A 1 712 ? -12.618 17.626 -30.181 1.00 92.44 712 SER A O 1
ATOM 5095 N N . GLN A 1 713 ? -11.365 15.768 -30.002 1.00 94.88 713 GLN A N 1
ATOM 5096 C CA . GLN A 1 713 ? -11.927 15.301 -28.736 1.00 94.88 713 GLN A CA 1
ATOM 5097 C C . GLN A 1 713 ? -11.141 15.817 -27.521 1.00 94.88 713 GLN A C 1
ATOM 5099 O O . GLN A 1 713 ? -11.701 15.839 -26.421 1.00 94.88 713 GLN A O 1
ATOM 5104 N N . GLU A 1 714 ? -9.899 16.287 -27.696 1.00 93.62 714 GLU A N 1
ATOM 5105 C CA . GLU A 1 714 ? -9.061 16.844 -26.625 1.00 93.62 714 GLU A CA 1
ATOM 5106 C C . GLU A 1 714 ? -9.809 17.888 -25.771 1.00 93.62 714 GLU A C 1
ATOM 5108 O O . GLU A 1 714 ? -9.886 17.671 -24.563 1.00 93.62 714 GLU A O 1
ATOM 5113 N N . PRO A 1 715 ? -10.508 18.908 -26.319 1.00 90.31 715 PRO A N 1
ATOM 5114 C CA . PRO A 1 715 ? -11.257 19.874 -25.501 1.00 90.31 715 PRO A CA 1
ATOM 5115 C C . PRO A 1 715 ? -12.344 19.257 -24.599 1.00 90.31 715 PRO A C 1
ATOM 5117 O O . PRO A 1 715 ? -12.751 19.858 -23.603 1.00 90.31 715 PRO A O 1
ATOM 5120 N N . LYS A 1 716 ? -12.838 18.051 -24.924 1.00 90.44 716 LYS A N 1
ATOM 5121 C CA . LYS A 1 716 ? -13.751 17.280 -24.059 1.00 90.44 716 LYS A CA 1
ATOM 5122 C C . LYS A 1 716 ? -12.982 16.409 -23.063 1.00 90.44 716 LYS A C 1
ATOM 5124 O O . LYS A 1 716 ? -13.451 16.242 -21.936 1.00 90.44 716 LYS A O 1
ATOM 5129 N N . ALA A 1 717 ? -11.827 15.868 -23.455 1.00 92.50 717 ALA A N 1
ATOM 5130 C CA . ALA A 1 717 ? -10.933 15.090 -22.597 1.00 92.50 717 ALA A CA 1
ATOM 5131 C C . ALA A 1 717 ? -10.326 15.938 -21.467 1.00 92.50 717 ALA A C 1
ATOM 5133 O O . ALA A 1 717 ? -10.248 15.469 -20.331 1.00 92.50 717 ALA A O 1
ATOM 5134 N N . GLU A 1 718 ? -10.003 17.206 -21.745 1.00 91.94 718 GLU A N 1
ATOM 5135 C CA . GLU A 1 718 ? -9.499 18.184 -20.770 1.00 91.94 718 GLU A CA 1
ATOM 5136 C C . GLU A 1 718 ? -10.442 18.406 -19.579 1.00 91.94 718 GLU A C 1
ATOM 5138 O O . GLU A 1 718 ? -9.998 18.892 -18.544 1.00 91.94 718 GLU A O 1
ATOM 5143 N N . ARG A 1 719 ? -11.730 18.041 -19.681 1.00 90.06 719 ARG A N 1
ATOM 5144 C CA . ARG A 1 719 ? -12.688 18.169 -18.572 1.00 90.06 719 ARG A CA 1
ATOM 5145 C C . ARG A 1 719 ? -12.268 17.353 -17.354 1.00 90.06 719 ARG A C 1
ATOM 5147 O O . ARG A 1 719 ? -12.415 17.843 -16.248 1.00 90.06 719 ARG A O 1
ATOM 5154 N N . SER A 1 720 ? -11.778 16.125 -17.537 1.00 92.50 720 SER A N 1
ATOM 5155 C CA . SER A 1 720 ? -11.292 15.263 -16.444 1.00 92.50 720 SER A CA 1
ATOM 5156 C C . SER A 1 720 ? -10.624 14.004 -17.007 1.00 92.50 720 SER A C 1
ATOM 5158 O O . SER A 1 720 ? -11.089 13.491 -18.030 1.00 92.50 720 SER A O 1
ATOM 5160 N N . LEU A 1 721 ? -9.711 13.381 -16.260 1.00 92.38 721 LEU A N 1
ATOM 5161 C CA . LEU A 1 721 ? -9.126 12.073 -16.597 1.00 92.38 721 LEU A CA 1
ATOM 5162 C C . LEU A 1 721 ? -10.171 10.989 -16.942 1.00 92.38 721 LEU A C 1
ATOM 5164 O O . LEU A 1 721 ? -9.978 10.238 -17.890 1.00 92.38 721 LEU A O 1
ATOM 5168 N N . MET A 1 722 ? -11.325 10.955 -16.262 1.00 93.44 722 MET A N 1
ATOM 5169 C CA . MET A 1 722 ? -12.432 10.039 -16.594 1.00 93.44 722 MET A CA 1
ATOM 5170 C C . MET A 1 722 ? -12.960 10.227 -18.027 1.00 93.44 722 MET A C 1
ATOM 5172 O O . MET A 1 722 ? -13.186 9.245 -18.733 1.00 93.44 722 MET A O 1
ATOM 5176 N N . HIS A 1 723 ? -13.119 11.474 -18.482 1.00 94.50 723 HIS A N 1
ATOM 5177 C CA . HIS A 1 723 ? -13.498 11.775 -19.865 1.00 94.50 723 HIS A CA 1
ATOM 5178 C C . HIS A 1 723 ? -12.398 11.333 -20.831 1.00 94.50 723 HIS A C 1
ATOM 5180 O O . HIS A 1 723 ? -12.704 10.645 -21.800 1.00 94.50 723 HIS A O 1
ATOM 5186 N N . ARG A 1 724 ? -11.128 11.651 -20.537 1.00 95.06 724 ARG A N 1
ATOM 5187 C CA . ARG A 1 724 ? -9.975 11.231 -21.350 1.00 95.06 724 ARG A CA 1
ATOM 5188 C C . ARG A 1 724 ? -9.911 9.712 -21.526 1.00 95.06 724 ARG A C 1
ATOM 5190 O O . ARG A 1 724 ? -9.809 9.251 -22.656 1.00 95.06 724 ARG A O 1
ATOM 5197 N N . PHE A 1 725 ? -10.048 8.932 -20.452 1.00 95.56 725 PHE A N 1
ATOM 5198 C CA . PHE A 1 725 ? -10.010 7.466 -20.528 1.00 95.56 725 PHE A CA 1
ATOM 5199 C C . PHE A 1 725 ? -11.231 6.868 -21.244 1.00 95.56 725 PHE A C 1
ATOM 5201 O O . PHE A 1 725 ? -11.080 5.914 -22.003 1.00 95.56 725 PHE A O 1
ATOM 5208 N N . ASN A 1 726 ? -12.426 7.449 -21.086 1.00 96.25 726 ASN A N 1
ATOM 5209 C CA . ASN A 1 726 ? -13.608 7.011 -21.840 1.00 96.25 726 ASN A CA 1
ATOM 5210 C C . ASN A 1 726 ? -13.520 7.367 -23.336 1.00 96.25 726 ASN A C 1
ATOM 5212 O O . ASN A 1 726 ? -13.960 6.579 -24.170 1.00 96.25 726 ASN A O 1
ATOM 5216 N N . ILE A 1 727 ? -12.932 8.517 -23.686 1.00 97.50 727 ILE A N 1
ATOM 5217 C CA . ILE A 1 727 ? -12.645 8.891 -25.078 1.00 97.50 727 ILE A CA 1
ATOM 5218 C C . ILE A 1 727 ? -11.593 7.941 -25.655 1.00 97.50 727 ILE A C 1
ATOM 5220 O O . ILE A 1 727 ? -11.835 7.358 -26.704 1.00 97.50 727 ILE A O 1
ATOM 5224 N N . ALA A 1 728 ? -10.488 7.694 -24.944 1.00 96.94 728 ALA A N 1
ATOM 5225 C CA . ALA A 1 728 ? -9.464 6.727 -25.345 1.00 96.94 728 ALA A CA 1
ATOM 5226 C C . ALA A 1 728 ? -10.042 5.320 -25.574 1.00 96.94 728 ALA A C 1
ATOM 5228 O O . ALA A 1 728 ? -9.707 4.674 -26.561 1.00 96.94 728 ALA A O 1
ATOM 5229 N N . HIS A 1 729 ? -10.963 4.869 -24.716 1.00 96.56 729 HIS A N 1
ATOM 5230 C CA . HIS A 1 729 ? -11.690 3.614 -24.913 1.00 96.56 729 HIS A CA 1
ATOM 5231 C C . HIS A 1 729 ? -12.578 3.655 -26.168 1.00 96.56 729 HIS A C 1
ATOM 5233 O O . HIS A 1 729 ? -12.601 2.696 -26.930 1.00 96.56 729 HIS A O 1
ATOM 5239 N N . GLY A 1 730 ? -13.313 4.745 -26.409 1.00 96.19 730 GLY A N 1
ATOM 5240 C CA . GLY A 1 730 ? -14.136 4.899 -27.617 1.00 96.19 730 GLY A CA 1
ATOM 5241 C C . GLY A 1 730 ? -13.315 4.922 -28.912 1.00 96.19 730 GLY A C 1
ATOM 5242 O O . GLY A 1 730 ? -13.714 4.316 -29.902 1.00 96.19 730 GLY A O 1
ATOM 5243 N N . LEU A 1 731 ? -12.145 5.564 -28.885 1.00 95.25 731 LEU A N 1
ATOM 5244 C CA . LEU A 1 731 ? -11.175 5.573 -29.983 1.00 95.25 731 LEU A CA 1
ATOM 5245 C C . LEU A 1 731 ? -10.587 4.180 -30.230 1.00 95.25 731 LEU A C 1
ATOM 5247 O O . LEU A 1 731 ? -10.508 3.745 -31.375 1.00 95.25 731 LEU A O 1
ATOM 5251 N N . LEU A 1 732 ? -10.236 3.459 -29.162 1.00 94.31 732 LEU A N 1
ATOM 5252 C CA . LEU A 1 732 ? -9.759 2.079 -29.233 1.00 94.31 732 LEU A CA 1
ATOM 5253 C C . LEU A 1 732 ? -10.814 1.146 -29.846 1.00 94.31 732 LEU A C 1
ATOM 5255 O O . LEU A 1 732 ? -10.493 0.366 -30.738 1.00 94.31 732 LEU A O 1
ATOM 5259 N N . GLU A 1 733 ? -12.080 1.273 -29.443 1.00 93.75 733 GLU A N 1
ATOM 5260 C CA . GLU A 1 733 ? -13.190 0.537 -30.062 1.00 93.75 733 GLU A CA 1
ATOM 5261 C C . GLU A 1 733 ? -13.365 0.890 -31.544 1.00 93.75 733 GLU A C 1
ATOM 5263 O O . GLU A 1 733 ? -13.536 -0.004 -32.373 1.00 93.75 733 GLU A O 1
ATOM 5268 N N . ALA A 1 734 ? -13.272 2.174 -31.903 1.00 91.06 734 ALA A N 1
ATOM 5269 C CA . ALA A 1 734 ? -13.359 2.621 -33.292 1.00 91.06 734 ALA A CA 1
ATOM 5270 C C . ALA A 1 734 ? -12.189 2.120 -34.159 1.00 91.06 734 ALA A C 1
ATOM 5272 O O . ALA A 1 734 ? -12.398 1.844 -35.341 1.00 91.06 734 ALA A O 1
ATOM 5273 N N . ALA A 1 735 ? -10.987 1.984 -33.586 1.00 89.50 735 ALA A N 1
ATOM 5274 C CA . ALA A 1 735 ? -9.824 1.397 -34.246 1.00 89.50 735 ALA A CA 1
ATOM 5275 C C . ALA A 1 735 ? -9.987 -0.117 -34.438 1.00 89.50 735 ALA A C 1
ATOM 5277 O O . ALA A 1 735 ? -9.806 -0.612 -35.547 1.00 89.50 735 ALA A O 1
ATOM 5278 N N . VAL A 1 736 ? -10.413 -0.855 -33.404 1.00 88.25 736 VAL A N 1
ATOM 5279 C CA . VAL A 1 736 ? -10.639 -2.306 -33.528 1.00 88.25 736 VAL A CA 1
ATOM 5280 C C . VAL A 1 736 ? -11.765 -2.612 -34.520 1.00 88.25 736 VAL A C 1
ATOM 5282 O O . VAL A 1 736 ? -11.610 -3.496 -35.359 1.00 88.25 736 VAL A O 1
ATOM 5285 N N . ALA A 1 737 ? -12.855 -1.838 -34.515 1.00 86.25 737 ALA A N 1
ATOM 5286 C CA . ALA A 1 737 ? -13.943 -1.978 -35.488 1.00 86.25 737 ALA A CA 1
ATOM 5287 C C . ALA A 1 737 ? -13.527 -1.676 -36.945 1.00 86.25 737 ALA A C 1
ATOM 5289 O O . ALA A 1 737 ? -14.232 -2.072 -37.873 1.00 86.25 737 ALA A O 1
ATOM 5290 N N . ARG A 1 738 ? -12.400 -0.981 -37.152 1.00 84.62 738 ARG A N 1
ATOM 5291 C CA . ARG A 1 738 ? -11.799 -0.697 -38.467 1.00 84.62 738 ARG A CA 1
ATOM 5292 C C . ARG A 1 738 ? -10.734 -1.717 -38.897 1.00 84.62 738 ARG A C 1
ATOM 5294 O O . ARG A 1 738 ? -10.242 -1.609 -40.014 1.00 84.62 738 ARG A O 1
ATOM 5301 N N . GLY A 1 739 ? -10.415 -2.702 -38.052 1.00 76.25 739 GLY A N 1
ATOM 5302 C CA . GLY A 1 739 ? -9.229 -3.550 -38.185 1.00 76.25 739 GLY A CA 1
ATOM 5303 C C . GLY A 1 739 ? -8.031 -2.857 -37.538 1.00 76.25 739 GLY A C 1
ATOM 5304 O O . GLY A 1 739 ? -7.438 -1.963 -38.129 1.00 76.25 739 GLY A O 1
ATOM 5305 N N . CYS A 1 740 ? -7.721 -3.227 -36.293 1.00 69.00 740 CYS A N 1
ATOM 5306 C CA . CYS A 1 740 ? -6.821 -2.470 -35.421 1.00 69.00 740 CYS A CA 1
ATOM 5307 C C . CYS A 1 740 ? -5.392 -2.358 -35.989 1.00 69.00 740 CYS A C 1
ATOM 5309 O O . CYS A 1 740 ? -4.640 -3.331 -35.981 1.00 69.00 740 CYS A O 1
ATOM 5311 N N . GLY A 1 741 ? -5.000 -1.167 -36.447 1.00 73.12 741 GLY A N 1
ATOM 5312 C CA . GLY A 1 741 ? -3.650 -0.893 -36.935 1.00 73.12 741 GLY A CA 1
ATOM 5313 C C . GLY A 1 741 ? -2.667 -0.495 -35.829 1.00 73.12 741 GLY A C 1
ATOM 5314 O O . GLY A 1 741 ? -3.030 0.082 -34.799 1.00 73.12 741 GLY A O 1
ATOM 5315 N N . ALA A 1 742 ? -1.377 -0.759 -36.064 1.00 79.12 742 ALA A N 1
ATOM 5316 C CA . ALA A 1 742 ? -0.303 -0.295 -35.184 1.00 79.12 742 ALA A CA 1
ATOM 5317 C C . ALA A 1 742 ? -0.218 1.246 -35.134 1.00 79.12 742 ALA A C 1
ATOM 5319 O O . ALA A 1 742 ? 0.112 1.804 -34.088 1.00 79.12 742 ALA A O 1
ATOM 5320 N N . ALA A 1 743 ? -0.577 1.933 -36.226 1.00 82.56 743 ALA A N 1
ATOM 5321 C CA . ALA A 1 743 ? -0.574 3.393 -36.338 1.00 82.56 743 ALA A CA 1
ATOM 5322 C C . ALA A 1 743 ? -1.619 4.060 -35.424 1.00 82.56 743 ALA A C 1
ATOM 5324 O O . ALA A 1 743 ? -1.300 4.989 -34.677 1.00 82.56 743 ALA A O 1
ATOM 5325 N N . GLU A 1 744 ? -2.856 3.556 -35.426 1.00 88.00 744 GLU A N 1
ATOM 5326 C CA . GLU A 1 744 ? -3.947 4.002 -34.554 1.00 88.00 744 GLU A CA 1
ATOM 5327 C C . GLU A 1 744 ? -3.574 3.865 -33.077 1.00 88.00 744 GLU A C 1
ATOM 5329 O O . GLU A 1 744 ? -3.763 4.791 -32.282 1.00 88.00 744 GLU A O 1
ATOM 5334 N N . LEU A 1 745 ? -3.018 2.708 -32.710 1.00 88.06 745 LEU A N 1
ATOM 5335 C CA . LEU A 1 745 ? -2.559 2.455 -31.350 1.00 88.06 745 LEU A CA 1
ATOM 5336 C C . LEU A 1 745 ? -1.347 3.305 -30.983 1.00 88.06 745 LEU A C 1
ATOM 5338 O O . LEU A 1 745 ? -1.243 3.704 -29.827 1.00 88.06 745 LEU A O 1
ATOM 5342 N N . ALA A 1 746 ? -0.460 3.621 -31.929 1.00 88.19 746 ALA A N 1
ATOM 5343 C CA . ALA A 1 746 ? 0.684 4.491 -31.677 1.00 88.19 746 ALA A CA 1
ATOM 5344 C C . ALA A 1 746 ? 0.218 5.922 -31.385 1.00 88.19 746 ALA A C 1
ATOM 5346 O O . ALA A 1 746 ? 0.649 6.510 -30.392 1.00 88.19 746 ALA A O 1
ATOM 5347 N N . ALA A 1 747 ? -0.732 6.448 -32.165 1.00 90.25 747 ALA A N 1
ATOM 5348 C CA . ALA A 1 747 ? -1.364 7.739 -31.895 1.00 90.25 747 ALA A CA 1
ATOM 5349 C C . ALA A 1 747 ? -2.051 7.763 -30.514 1.00 90.25 747 ALA A C 1
ATOM 5351 O O . ALA A 1 747 ? -1.851 8.699 -29.734 1.00 90.25 747 ALA A O 1
ATOM 5352 N N . LEU A 1 748 ? -2.791 6.702 -30.166 1.00 93.06 748 LEU A N 1
ATOM 5353 C CA . LEU A 1 748 ? -3.435 6.560 -28.857 1.00 93.06 748 LEU A CA 1
ATOM 5354 C C . LEU A 1 748 ? -2.411 6.472 -27.706 1.00 93.06 748 LEU A C 1
ATOM 5356 O O . LEU A 1 748 ? -2.562 7.152 -26.691 1.00 93.06 748 LEU A O 1
ATOM 5360 N N . ALA A 1 749 ? -1.354 5.671 -27.864 1.00 91.62 749 ALA A N 1
ATOM 5361 C CA . ALA A 1 749 ? -0.292 5.494 -26.875 1.00 91.62 749 ALA A CA 1
ATOM 5362 C C . ALA A 1 749 ? 0.493 6.793 -26.644 1.00 91.62 749 ALA A C 1
ATOM 5364 O O . ALA A 1 749 ? 0.757 7.149 -25.495 1.00 91.62 749 ALA A O 1
ATOM 5365 N N . VAL A 1 750 ? 0.813 7.537 -27.710 1.00 91.88 750 VAL A N 1
ATOM 5366 C CA . VAL A 1 750 ? 1.438 8.865 -27.619 1.00 91.88 750 VAL A CA 1
ATOM 5367 C C . VAL A 1 750 ? 0.528 9.830 -26.863 1.00 91.88 750 VAL A C 1
ATOM 5369 O O . VAL A 1 750 ? 0.988 10.470 -25.921 1.00 91.88 750 VAL A O 1
ATOM 5372 N N . TRP A 1 751 ? -0.765 9.897 -27.191 1.00 94.88 751 TRP A N 1
ATOM 5373 C CA . TRP A 1 751 ? -1.713 10.782 -26.504 1.00 94.88 751 TRP A CA 1
ATOM 5374 C C . TRP A 1 751 ? -1.849 10.469 -25.004 1.00 94.88 751 TRP A C 1
ATOM 5376 O O . TRP A 1 751 ? -1.792 11.371 -24.162 1.00 94.88 751 TRP A O 1
ATOM 5386 N N . LEU A 1 752 ? -1.942 9.184 -24.647 1.00 94.06 752 LEU A N 1
ATOM 5387 C CA . LEU A 1 752 ? -1.952 8.739 -23.250 1.00 94.06 752 LEU A CA 1
ATOM 5388 C C . LEU A 1 752 ? -0.624 9.060 -22.544 1.00 94.06 752 LEU A C 1
ATOM 5390 O O . LEU A 1 752 ? -0.642 9.535 -21.408 1.00 94.06 752 LEU A O 1
ATOM 5394 N N . ARG A 1 753 ? 0.521 8.890 -23.217 1.00 91.38 753 ARG A N 1
ATOM 5395 C CA . ARG A 1 753 ? 1.852 9.197 -22.667 1.00 91.38 753 ARG A CA 1
ATOM 5396 C C . ARG A 1 753 ? 2.085 10.698 -22.476 1.00 91.38 753 ARG A C 1
ATOM 5398 O O . ARG A 1 753 ? 2.649 11.079 -21.456 1.00 91.38 753 ARG A O 1
ATOM 5405 N N . LEU A 1 754 ? 1.604 11.550 -23.386 1.00 90.81 754 LEU A N 1
ATOM 5406 C CA . LEU A 1 754 ? 1.593 13.010 -23.211 1.00 90.81 754 LEU A CA 1
ATOM 5407 C C . LEU A 1 754 ? 0.742 13.412 -21.996 1.00 90.81 754 LEU A C 1
ATOM 5409 O O . LEU A 1 754 ? 1.139 14.287 -21.225 1.00 90.81 754 LEU A O 1
ATOM 5413 N N . SER A 1 755 ? -0.390 12.733 -21.773 1.00 91.81 755 SER A N 1
ATOM 5414 C CA . SER A 1 755 ? -1.176 12.911 -20.549 1.00 91.81 755 SER A CA 1
ATOM 5415 C C . SER A 1 755 ? -0.392 12.466 -19.311 1.00 91.81 755 SER A C 1
ATOM 5417 O O . SER A 1 755 ? -0.303 13.236 -18.359 1.00 91.81 755 SER A O 1
ATOM 5419 N N . ALA A 1 756 ? 0.204 11.271 -19.302 1.00 88.00 756 ALA A N 1
ATOM 5420 C CA . ALA A 1 756 ? 0.993 10.772 -18.168 1.00 88.00 756 ALA A CA 1
ATOM 5421 C C . ALA A 1 756 ? 2.179 11.694 -17.822 1.00 88.00 756 ALA A C 1
ATOM 5423 O O . ALA A 1 756 ? 2.419 11.976 -16.652 1.00 88.00 756 ALA A O 1
ATOM 5424 N N . ALA A 1 757 ? 2.847 12.245 -18.838 1.00 87.06 757 ALA A N 1
ATOM 5425 C CA . ALA A 1 757 ? 3.950 13.198 -18.713 1.00 87.06 757 ALA A CA 1
ATOM 5426 C C . ALA A 1 757 ? 3.519 14.637 -18.348 1.00 87.06 757 ALA A C 1
ATOM 5428 O O . ALA A 1 757 ? 4.335 15.550 -18.430 1.00 87.06 757 ALA A O 1
ATOM 5429 N N . ARG A 1 758 ? 2.251 14.861 -17.957 1.00 86.75 758 ARG A N 1
ATOM 5430 C CA . ARG A 1 758 ? 1.681 16.170 -17.558 1.00 86.75 758 ARG A CA 1
ATOM 5431 C C . ARG A 1 758 ? 1.646 17.236 -18.665 1.00 86.75 758 ARG A C 1
ATOM 5433 O O . ARG A 1 758 ? 1.332 18.388 -18.378 1.00 86.75 758 ARG A O 1
ATOM 5440 N N . LEU A 1 759 ? 1.888 16.858 -19.922 1.00 88.81 759 LEU A N 1
ATOM 5441 C CA . LEU A 1 759 ? 1.904 17.769 -21.075 1.00 88.81 759 LEU A CA 1
ATOM 5442 C C . LEU A 1 759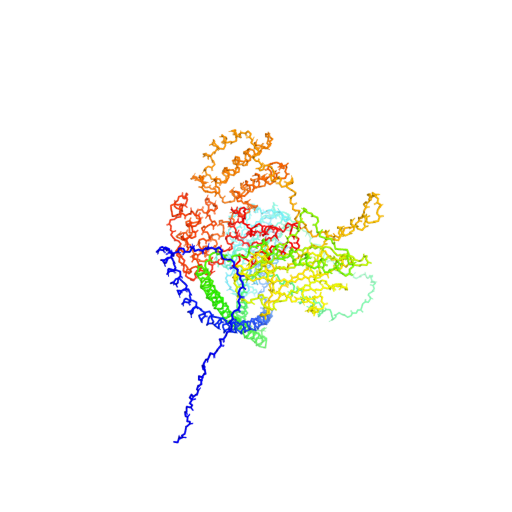 ? 0.497 18.107 -21.604 1.00 88.81 759 LEU A C 1
ATOM 5444 O O . LEU A 1 759 ? 0.357 19.000 -22.434 1.00 88.81 759 LEU A O 1
ATOM 5448 N N . LEU A 1 760 ? -0.544 17.415 -21.123 1.00 91.12 760 LEU A N 1
ATOM 5449 C CA . LEU A 1 760 ? -1.951 17.679 -21.445 1.00 91.12 760 LEU A CA 1
ATOM 5450 C C . LEU A 1 760 ? -2.747 18.056 -20.192 1.00 91.12 760 LEU A C 1
ATOM 5452 O O . LEU A 1 760 ? -2.496 17.547 -19.096 1.00 91.12 760 LEU A O 1
ATOM 5456 N N . THR A 1 761 ? -3.768 18.901 -20.358 1.00 89.88 761 THR A N 1
ATOM 5457 C CA . THR A 1 761 ? -4.642 19.313 -19.251 1.00 89.88 761 THR A CA 1
ATOM 5458 C C . THR A 1 761 ? -5.457 18.116 -18.745 1.00 89.88 761 THR A C 1
ATOM 5460 O O . THR A 1 761 ? -6.210 17.491 -19.492 1.00 89.88 761 THR A O 1
ATOM 5463 N N . TRP A 1 762 ? -5.333 17.778 -17.461 1.00 89.75 762 TRP A N 1
ATOM 5464 C CA . TRP A 1 762 ? -6.054 16.642 -16.865 1.00 89.75 762 TRP A CA 1
ATOM 5465 C C . TRP A 1 762 ? -7.494 16.947 -16.456 1.00 89.75 762 TRP A C 1
ATOM 5467 O O . TRP A 1 762 ? -8.281 16.014 -16.303 1.00 89.75 762 TRP A O 1
ATOM 5477 N N . ASN A 1 763 ? -7.813 18.214 -16.201 1.00 87.44 763 ASN A N 1
ATOM 5478 C CA . ASN A 1 763 ? -9.078 18.651 -15.623 1.00 87.44 763 ASN A CA 1
ATOM 5479 C C . ASN A 1 763 ? -9.312 20.147 -15.898 1.00 87.44 763 ASN A C 1
ATOM 5481 O O . ASN A 1 763 ? -8.370 20.938 -15.822 1.00 87.44 763 ASN A O 1
ATOM 5485 N N . ARG A 1 764 ? -10.571 20.528 -16.141 1.00 84.62 764 ARG A N 1
ATOM 5486 C CA . ARG A 1 764 ? -11.052 21.915 -16.142 1.00 84.62 764 ARG A CA 1
ATOM 5487 C C . ARG A 1 764 ? -12.437 21.983 -15.509 1.00 84.62 764 ARG A C 1
ATOM 5489 O O . ARG A 1 764 ? -13.437 21.708 -16.176 1.00 84.62 764 ARG A O 1
ATOM 5496 N N . SER A 1 765 ? -12.495 22.412 -14.249 1.00 77.06 765 SER A N 1
ATOM 5497 C CA . SER A 1 765 ? -13.731 22.769 -13.537 1.00 77.06 765 SER A CA 1
ATOM 5498 C C . SER A 1 765 ? -14.825 21.691 -13.568 1.00 77.06 765 SER A C 1
ATOM 5500 O O . SER A 1 765 ? -16.016 22.010 -13.647 1.00 77.06 765 SER A O 1
ATOM 5502 N N . TYR A 1 766 ? -14.449 20.410 -13.497 1.00 83.38 766 TYR A N 1
ATOM 5503 C CA . TYR A 1 766 ? -15.403 19.300 -13.522 1.00 83.38 766 TYR A CA 1
ATOM 5504 C C . TYR A 1 766 ? -15.089 18.251 -12.451 1.00 83.38 766 TYR A C 1
ATOM 5506 O O . TYR A 1 766 ? -14.144 17.478 -12.569 1.00 83.38 766 TYR A O 1
ATOM 5514 N N . ASN A 1 767 ? -15.915 18.197 -11.402 1.00 87.00 767 ASN A N 1
ATOM 5515 C CA . ASN A 1 767 ? -15.725 17.261 -10.292 1.00 87.00 767 ASN A CA 1
ATOM 5516 C C . ASN A 1 767 ? -16.123 15.832 -10.707 1.00 87.00 767 ASN A C 1
ATOM 5518 O O . ASN A 1 767 ? -17.280 15.594 -11.062 1.00 87.00 767 ASN A O 1
ATOM 5522 N N . VAL A 1 768 ? -15.200 14.877 -10.586 1.00 87.81 768 VAL A N 1
ATOM 5523 C CA . VAL A 1 768 ? -15.428 13.443 -10.813 1.00 87.81 768 VAL A CA 1
ATOM 5524 C C . VAL A 1 768 ? -15.029 12.656 -9.574 1.00 87.81 768 VAL A C 1
ATOM 5526 O O . VAL A 1 768 ? -13.920 12.783 -9.059 1.00 87.81 768 VAL A O 1
ATOM 5529 N N . LYS A 1 769 ? -15.917 11.783 -9.093 1.00 87.69 769 LYS A N 1
ATOM 5530 C CA . LYS A 1 769 ? -15.598 10.972 -7.912 1.00 87.69 769 LYS A CA 1
ATOM 5531 C C . LYS A 1 769 ? -14.458 10.001 -8.258 1.00 87.69 769 LYS A C 1
ATOM 5533 O O . LYS A 1 769 ? -14.537 9.358 -9.303 1.00 87.69 769 LYS A O 1
ATOM 5538 N N . PRO A 1 770 ? -13.462 9.785 -7.381 1.00 87.94 770 PRO A N 1
ATOM 5539 C CA . PRO A 1 770 ? -12.360 8.842 -7.611 1.00 87.94 770 PRO A CA 1
ATOM 5540 C C . PRO A 1 770 ? -12.755 7.460 -8.161 1.00 87.94 770 PRO A C 1
ATOM 5542 O O . PRO A 1 770 ? -12.097 6.934 -9.056 1.00 87.94 770 PRO A O 1
ATOM 5545 N N . ARG A 1 771 ? -13.884 6.899 -7.705 1.00 87.06 771 ARG A N 1
ATOM 5546 C CA . ARG A 1 771 ? -14.469 5.646 -8.225 1.00 87.06 771 ARG A CA 1
ATOM 5547 C C . ARG A 1 771 ? -14.806 5.678 -9.730 1.00 87.06 771 ARG A C 1
ATOM 5549 O O . ARG A 1 771 ? -14.700 4.661 -10.399 1.00 87.06 771 ARG A O 1
ATOM 5556 N N . GLU A 1 772 ? -15.210 6.830 -10.267 1.00 89.19 772 GLU A N 1
ATOM 5557 C CA . GLU A 1 772 ? -15.597 7.013 -11.674 1.00 89.19 772 GLU A CA 1
ATOM 5558 C C . GLU A 1 772 ? -14.362 7.174 -12.577 1.00 89.19 772 GLU A C 1
ATOM 5560 O O . GLU A 1 772 ? -14.370 6.689 -13.706 1.00 89.19 772 GLU A O 1
ATOM 5565 N N . ILE A 1 773 ? -13.276 7.770 -12.062 1.00 89.38 773 ILE A N 1
ATOM 5566 C CA . ILE A 1 773 ? -11.956 7.769 -12.719 1.00 89.38 773 ILE A CA 1
ATOM 5567 C C . ILE A 1 773 ? -11.403 6.337 -12.754 1.00 89.38 773 ILE A C 1
ATOM 5569 O O . ILE A 1 773 ? -11.076 5.835 -13.827 1.00 89.38 773 ILE A O 1
ATOM 5573 N N . SER A 1 774 ? -11.398 5.654 -11.605 1.00 88.75 774 SER A N 1
ATOM 5574 C CA . SER A 1 774 ? -10.884 4.285 -11.453 1.00 88.75 774 SER A CA 1
ATOM 5575 C C . SER A 1 774 ? -11.630 3.262 -12.325 1.00 88.75 774 SER A C 1
ATOM 5577 O O . SER A 1 774 ? -11.000 2.411 -12.950 1.00 88.75 774 SER A O 1
ATOM 5579 N N . ALA A 1 775 ? -12.956 3.392 -12.462 1.00 88.31 775 ALA A N 1
ATOM 5580 C CA . ALA A 1 775 ? -13.754 2.561 -13.367 1.00 88.31 775 ALA A CA 1
ATOM 5581 C C . ALA A 1 775 ? -13.513 2.877 -14.858 1.00 88.31 775 ALA A C 1
ATOM 5583 O O . ALA A 1 775 ? -13.575 1.980 -15.698 1.00 88.31 775 ALA A O 1
ATOM 5584 N N . ALA A 1 776 ? -13.235 4.136 -15.218 1.00 91.62 776 ALA A N 1
ATOM 5585 C CA . ALA A 1 776 ? -12.870 4.494 -16.591 1.00 91.62 776 ALA A CA 1
ATOM 5586 C C . ALA A 1 776 ? -11.475 3.962 -16.966 1.00 91.62 776 ALA A C 1
ATOM 5588 O O . ALA A 1 776 ? -11.303 3.455 -18.074 1.00 91.62 776 ALA A O 1
ATOM 5589 N N . GLN A 1 777 ? -10.524 4.001 -16.024 1.00 91.44 777 GLN A N 1
ATOM 5590 C CA . GLN A 1 777 ? -9.223 3.339 -16.149 1.00 91.44 777 GLN A CA 1
ATOM 5591 C C . GLN A 1 777 ? -9.385 1.829 -16.340 1.00 91.44 777 GLN A C 1
ATOM 5593 O O . GLN A 1 777 ? -8.897 1.319 -17.342 1.00 91.44 777 GLN A O 1
ATOM 5598 N N . GLU A 1 778 ? -10.124 1.131 -15.462 1.00 89.12 778 GLU A N 1
ATOM 5599 C CA . GLU A 1 778 ? -10.308 -0.329 -15.564 1.00 89.12 778 GLU A CA 1
ATOM 5600 C C . GLU A 1 778 ? -10.893 -0.743 -16.922 1.00 89.12 778 GLU A C 1
ATOM 5602 O O . GLU A 1 778 ? -10.442 -1.726 -17.510 1.00 89.12 778 GLU A O 1
ATOM 5607 N N . ARG A 1 779 ? -11.870 0.005 -17.457 1.00 91.31 779 ARG A N 1
ATOM 5608 C CA . ARG A 1 779 ? -12.425 -0.281 -18.792 1.00 91.31 779 ARG A CA 1
ATOM 5609 C C . ARG A 1 779 ? -11.367 -0.161 -19.886 1.00 91.31 779 ARG A C 1
ATOM 5611 O O . ARG A 1 779 ? -11.256 -1.058 -20.717 1.00 91.31 779 ARG A O 1
ATOM 5618 N N . LEU A 1 780 ? -10.584 0.920 -19.885 1.00 94.06 780 LEU A N 1
ATOM 5619 C CA . LEU A 1 780 ? -9.528 1.138 -20.875 1.00 94.06 780 LEU A CA 1
ATOM 5620 C C . LEU A 1 780 ? -8.410 0.089 -20.760 1.00 94.06 780 LEU A C 1
ATOM 5622 O O . LEU A 1 780 ? -8.019 -0.489 -21.772 1.00 94.06 780 LEU A O 1
ATOM 5626 N N . THR A 1 781 ? -7.923 -0.197 -19.550 1.00 91.50 781 THR A N 1
ATOM 5627 C CA . THR A 1 781 ? -6.833 -1.161 -19.327 1.00 91.50 781 THR A CA 1
ATOM 5628 C C . THR A 1 781 ? -7.270 -2.593 -19.630 1.00 91.50 781 THR A C 1
ATOM 5630 O O . THR A 1 781 ? -6.544 -3.311 -20.316 1.00 91.50 781 THR A O 1
ATOM 5633 N N . SER A 1 782 ? -8.488 -2.988 -19.241 1.00 90.38 782 SER A N 1
ATOM 5634 C CA . SER A 1 782 ? -9.065 -4.290 -19.618 1.00 90.38 782 SER A CA 1
ATOM 5635 C C . SER A 1 782 ? -9.189 -4.436 -21.134 1.00 90.38 782 SER A C 1
ATOM 5637 O O . SER A 1 782 ? -8.922 -5.508 -21.679 1.00 90.38 782 SER A O 1
ATOM 5639 N N . ARG A 1 783 ? -9.561 -3.361 -21.843 1.00 92.62 783 ARG A N 1
ATOM 5640 C CA . ARG A 1 783 ? -9.700 -3.418 -23.299 1.00 92.62 783 ARG A CA 1
ATOM 5641 C C . ARG A 1 783 ? -8.355 -3.453 -24.026 1.00 92.62 783 ARG A C 1
ATOM 5643 O O . ARG A 1 783 ? -8.207 -4.231 -24.965 1.00 92.62 783 ARG A O 1
ATOM 5650 N N . LEU A 1 784 ? -7.368 -2.683 -23.570 1.00 91.81 784 LEU A N 1
ATOM 5651 C CA . LEU A 1 784 ? -5.995 -2.765 -24.078 1.00 91.81 784 LEU A CA 1
ATOM 5652 C C . LEU A 1 784 ? -5.387 -4.160 -23.847 1.00 91.81 784 LEU A C 1
ATOM 5654 O O . LEU A 1 784 ? -4.727 -4.682 -24.742 1.00 91.81 784 LEU A O 1
ATOM 5658 N N . ALA A 1 785 ? -5.662 -4.802 -22.705 1.00 89.69 785 ALA A N 1
ATOM 5659 C CA . ALA A 1 785 ? -5.246 -6.184 -22.449 1.00 89.69 785 ALA A CA 1
ATOM 5660 C C . ALA A 1 785 ? -5.873 -7.179 -23.448 1.00 89.69 785 ALA A C 1
ATOM 5662 O O . ALA A 1 785 ? -5.163 -8.002 -24.019 1.00 89.69 785 ALA A O 1
ATOM 5663 N N . ALA A 1 786 ? -7.165 -7.039 -23.763 1.00 89.56 786 ALA A N 1
ATOM 5664 C CA . ALA A 1 786 ? -7.805 -7.859 -24.797 1.00 89.56 786 ALA A CA 1
ATOM 5665 C C . ALA A 1 786 ? -7.210 -7.634 -26.207 1.00 89.56 786 ALA A C 1
ATOM 5667 O O . ALA A 1 786 ? -7.191 -8.555 -27.018 1.00 89.56 786 ALA A O 1
ATOM 5668 N N . VAL A 1 787 ? -6.696 -6.434 -26.514 1.00 87.94 787 VAL A N 1
ATOM 5669 C CA . VAL A 1 787 ? -5.973 -6.165 -27.777 1.00 87.94 787 VAL A CA 1
ATOM 5670 C C . VAL A 1 787 ? -4.572 -6.796 -27.775 1.00 87.94 787 VAL A C 1
ATOM 5672 O O . VAL A 1 787 ? -4.161 -7.350 -28.788 1.00 87.94 787 VAL A O 1
ATOM 5675 N N . VAL A 1 788 ? -3.865 -6.800 -26.637 1.00 86.12 788 VAL A N 1
ATOM 5676 C CA . VAL A 1 788 ? -2.579 -7.514 -26.450 1.00 86.12 788 VAL A CA 1
ATOM 5677 C C . VAL A 1 788 ? -2.707 -9.021 -26.725 1.00 86.12 788 VAL A C 1
ATOM 5679 O O . VAL A 1 788 ? -1.771 -9.635 -27.253 1.00 86.12 788 VAL A O 1
ATOM 5682 N N . GLU A 1 789 ? -3.851 -9.611 -26.377 1.00 83.88 789 GLU A N 1
ATOM 5683 C CA . GLU A 1 789 ? -4.183 -11.012 -26.655 1.00 83.88 789 GLU A CA 1
ATOM 5684 C C . GLU A 1 789 ? -4.573 -11.234 -28.124 1.00 83.88 789 GLU A C 1
ATOM 5686 O O . GLU A 1 789 ? -3.981 -12.093 -28.779 1.00 83.88 789 GLU A O 1
ATOM 5691 N N . ALA A 1 790 ? -5.526 -10.448 -28.641 1.00 82.81 790 ALA A N 1
ATOM 5692 C CA . ALA A 1 790 ? -6.135 -10.662 -29.955 1.00 82.81 790 ALA A CA 1
ATOM 5693 C C . ALA A 1 790 ? -5.256 -10.260 -31.153 1.00 82.81 790 ALA A C 1
ATOM 5695 O O . ALA A 1 790 ? -5.345 -10.904 -32.194 1.00 82.81 790 ALA A O 1
ATOM 5696 N N . GLU A 1 791 ? -4.410 -9.231 -31.020 1.00 78.62 791 GLU A N 1
ATOM 5697 C CA . GLU A 1 791 ? -3.717 -8.595 -32.151 1.00 78.62 791 GLU A CA 1
ATOM 5698 C C . GLU A 1 791 ? -2.181 -8.619 -31.971 1.00 78.62 791 GLU A C 1
ATOM 5700 O O . GLU A 1 791 ? -1.589 -7.674 -31.435 1.00 78.6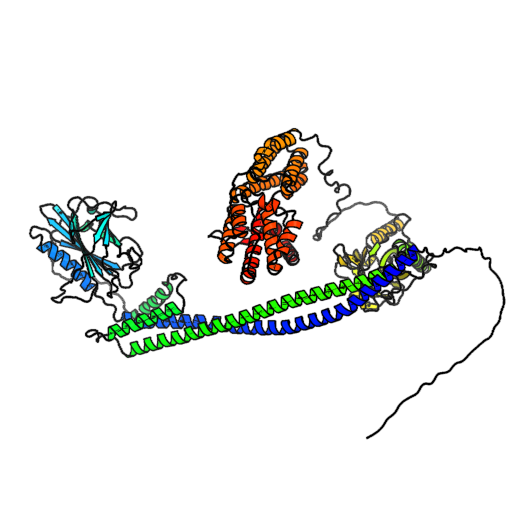2 791 GLU A O 1
ATOM 5705 N N . PRO A 1 792 ? -1.478 -9.683 -32.417 1.00 75.94 792 PRO A N 1
ATOM 5706 C CA . PRO A 1 792 ? -0.040 -9.844 -32.185 1.00 75.94 792 PRO A CA 1
ATOM 5707 C C . PRO A 1 792 ? 0.836 -8.697 -32.711 1.00 75.94 792 PRO A C 1
ATOM 5709 O O . PRO A 1 792 ? 1.789 -8.323 -32.033 1.00 75.94 792 PRO A O 1
ATOM 5712 N N . GLY A 1 793 ? 0.509 -8.112 -33.870 1.00 72.44 793 GLY A N 1
ATOM 5713 C CA . GLY A 1 793 ? 1.265 -6.989 -34.455 1.00 72.44 793 GLY A CA 1
ATOM 5714 C C . GLY A 1 793 ? 1.055 -5.645 -33.743 1.00 72.44 793 GLY A C 1
ATOM 5715 O O . GLY A 1 793 ? 1.890 -4.752 -33.830 1.00 72.44 793 GLY A O 1
ATOM 5716 N N . ALA A 1 794 ? -0.036 -5.515 -32.989 1.00 74.62 794 ALA A N 1
ATOM 5717 C CA . ALA A 1 794 ? -0.384 -4.342 -32.186 1.00 74.62 794 ALA A CA 1
ATOM 5718 C C . ALA A 1 794 ? 0.122 -4.428 -30.732 1.00 74.62 794 ALA A C 1
ATOM 5720 O O . ALA A 1 794 ? 0.098 -3.442 -29.987 1.00 74.62 794 ALA A O 1
ATOM 5721 N N . ARG A 1 795 ? 0.561 -5.620 -30.314 1.00 83.38 795 ARG A N 1
ATOM 5722 C CA . ARG A 1 795 ? 0.799 -6.013 -28.922 1.00 83.38 795 ARG A CA 1
ATOM 5723 C C . ARG A 1 795 ? 1.725 -5.074 -28.154 1.00 83.38 795 ARG A C 1
ATOM 5725 O O . ARG A 1 795 ? 1.406 -4.688 -27.030 1.00 83.38 795 ARG A O 1
ATOM 5732 N N . ASP A 1 796 ? 2.862 -4.708 -28.733 1.00 82.88 796 ASP A N 1
ATOM 5733 C CA . ASP A 1 796 ? 3.869 -3.910 -28.025 1.00 82.88 796 ASP A CA 1
ATOM 5734 C C . ASP A 1 796 ? 3.470 -2.435 -27.917 1.00 82.88 796 ASP A C 1
ATOM 5736 O O . ASP A 1 796 ? 3.697 -1.801 -26.886 1.00 82.88 796 ASP A O 1
ATOM 5740 N N . VAL A 1 797 ? 2.738 -1.916 -28.904 1.00 83.75 797 VAL A N 1
ATOM 5741 C CA . VAL A 1 797 ? 2.150 -0.572 -28.846 1.00 83.75 797 VAL A CA 1
ATOM 5742 C C . VAL A 1 797 ? 1.006 -0.516 -27.824 1.00 83.75 797 VAL A C 1
ATOM 5744 O O . VAL A 1 797 ? 0.921 0.427 -27.034 1.00 83.75 797 VAL A O 1
ATOM 5747 N N . ALA A 1 798 ? 0.178 -1.563 -27.740 1.00 86.75 798 ALA A N 1
ATOM 5748 C CA . ALA A 1 798 ? -0.845 -1.690 -26.701 1.00 86.75 798 ALA A CA 1
ATOM 5749 C C . ALA A 1 798 ? -0.237 -1.812 -25.284 1.00 86.75 798 ALA A C 1
ATOM 5751 O O . ALA A 1 798 ? -0.771 -1.236 -24.333 1.00 86.75 798 ALA A O 1
ATOM 5752 N N . ARG A 1 799 ? 0.922 -2.474 -25.132 1.00 86.62 799 ARG A N 1
ATOM 5753 C CA . ARG A 1 799 ? 1.708 -2.482 -23.879 1.00 86.62 799 ARG A CA 1
ATOM 5754 C C . ARG A 1 799 ? 2.256 -1.095 -23.522 1.00 86.62 799 ARG A C 1
ATOM 5756 O O . ARG A 1 799 ? 2.191 -0.710 -22.357 1.00 86.62 799 ARG A O 1
ATOM 5763 N N . LEU A 1 800 ? 2.729 -0.317 -24.500 1.00 85.31 800 LEU A N 1
ATOM 5764 C CA . LEU A 1 800 ? 3.144 1.078 -24.285 1.00 85.31 800 LEU A CA 1
ATOM 5765 C C . LEU A 1 800 ? 1.968 1.977 -23.863 1.00 85.31 800 LEU A C 1
ATOM 5767 O O . LEU A 1 800 ? 2.148 2.847 -23.011 1.00 85.31 800 LEU A O 1
ATOM 5771 N N . ALA A 1 801 ? 0.765 1.748 -24.399 1.00 88.50 801 ALA A N 1
ATOM 5772 C CA . ALA A 1 801 ? -0.450 2.428 -23.948 1.00 88.50 801 ALA A CA 1
ATOM 5773 C C . ALA A 1 801 ? -0.826 2.043 -22.504 1.00 88.50 801 ALA A C 1
ATOM 5775 O O . ALA A 1 801 ? -1.132 2.924 -21.703 1.00 88.50 801 ALA A O 1
ATOM 5776 N N . LEU A 1 802 ? -0.748 0.753 -22.144 1.00 87.75 802 LEU A N 1
ATOM 5777 C CA . LEU A 1 802 ? -0.972 0.274 -20.770 1.00 87.75 802 LEU A CA 1
ATOM 5778 C C . LEU A 1 802 ? 0.002 0.911 -19.768 1.00 87.75 802 LEU A C 1
ATOM 5780 O O . LEU A 1 802 ? -0.421 1.349 -18.703 1.00 87.75 802 LEU A O 1
ATOM 5784 N N . ALA A 1 803 ? 1.283 1.030 -20.127 1.00 84.19 803 ALA A N 1
ATOM 5785 C CA . ALA A 1 803 ? 2.304 1.679 -19.303 1.00 84.19 803 ALA A CA 1
ATOM 5786 C C . ALA A 1 803 ? 2.009 3.162 -18.991 1.00 84.19 803 ALA A C 1
ATOM 5788 O O . ALA A 1 803 ? 2.475 3.682 -17.978 1.00 84.19 803 ALA A O 1
ATOM 5789 N N . ALA A 1 804 ? 1.237 3.845 -19.843 1.00 85.69 804 ALA A N 1
ATOM 5790 C CA . ALA A 1 804 ? 0.865 5.250 -19.682 1.00 85.69 804 ALA A CA 1
ATOM 5791 C C . ALA A 1 804 ? -0.441 5.469 -18.887 1.00 85.69 804 ALA A C 1
ATOM 5793 O O . ALA A 1 804 ? -0.847 6.615 -18.684 1.00 85.69 804 ALA A O 1
ATOM 5794 N N . VAL A 1 805 ? -1.122 4.405 -18.447 1.00 87.50 805 VAL A N 1
ATOM 5795 C CA . VAL A 1 805 ? -2.421 4.494 -17.765 1.00 87.50 805 VAL A CA 1
ATOM 5796 C C . VAL A 1 805 ? -2.353 3.788 -16.413 1.00 87.50 805 VAL A C 1
ATOM 5798 O O . VAL A 1 805 ? -1.972 2.626 -16.313 1.00 87.50 805 VAL A O 1
ATOM 5801 N N . GLY A 1 806 ? -2.758 4.486 -15.348 1.00 83.00 806 GLY A N 1
ATOM 5802 C CA . GLY A 1 806 ? -2.938 3.861 -14.037 1.00 83.00 806 GLY A CA 1
ATOM 5803 C C . GLY A 1 806 ? -3.934 2.704 -14.110 1.00 83.00 806 GLY A C 1
ATOM 5804 O O . GLY A 1 806 ? -4.947 2.811 -14.798 1.00 83.00 806 GLY A O 1
ATOM 5805 N N . ARG A 1 807 ? -3.649 1.608 -13.400 1.00 77.12 807 ARG A N 1
ATOM 5806 C CA . ARG A 1 807 ? -4.372 0.326 -13.477 1.00 77.12 807 ARG A CA 1
ATOM 5807 C C . ARG A 1 807 ? -5.903 0.459 -13.444 1.00 77.12 807 ARG A C 1
ATOM 5809 O O . ARG A 1 807 ? -6.593 -0.294 -14.136 1.00 77.12 807 ARG A O 1
ATOM 5816 N N . GLY A 1 808 ? -6.423 1.378 -12.626 1.00 76.75 808 GLY A N 1
ATOM 5817 C CA . GLY A 1 808 ? -7.817 1.357 -12.181 1.00 76.75 808 GLY A CA 1
ATOM 5818 C C . GLY A 1 808 ? -8.070 0.235 -11.166 1.00 76.75 808 GLY A C 1
ATOM 5819 O O . GLY A 1 808 ? -7.137 -0.419 -10.694 1.00 76.75 808 GLY A O 1
ATOM 5820 N N . GLY A 1 809 ? -9.330 -0.011 -10.807 1.00 69.12 809 GLY A N 1
ATOM 5821 C CA . GLY A 1 809 ? -9.648 -1.086 -9.868 1.00 69.12 809 GLY A CA 1
ATOM 5822 C C . GLY A 1 809 ? -11.137 -1.330 -9.650 1.00 69.12 809 GLY A C 1
ATOM 5823 O O . GLY A 1 809 ? -11.943 -0.401 -9.635 1.00 69.12 809 GLY A O 1
ATOM 5824 N N . ARG A 1 810 ? -11.472 -2.602 -9.405 1.00 60.81 810 ARG A N 1
ATOM 5825 C CA . ARG A 1 810 ? -12.849 -3.062 -9.192 1.00 60.81 810 ARG A CA 1
ATOM 5826 C C . ARG A 1 810 ? -13.463 -2.500 -7.914 1.00 60.81 810 ARG A C 1
ATOM 5828 O O . ARG A 1 810 ? -12.819 -2.411 -6.869 1.00 60.81 810 ARG A O 1
ATOM 5835 N N . GLY A 1 811 ? -14.760 -2.209 -7.990 1.00 63.88 811 GLY A N 1
ATOM 5836 C CA . GLY A 1 811 ? -15.585 -1.843 -6.840 1.00 63.88 811 GLY A CA 1
ATOM 5837 C C . GLY A 1 811 ? -15.168 -0.520 -6.195 1.00 63.88 811 GLY A C 1
ATOM 5838 O O . GLY A 1 811 ? -15.161 0.528 -6.835 1.00 63.88 811 GLY A O 1
ATOM 5839 N N . ASP A 1 812 ? -14.859 -0.561 -4.900 1.00 70.12 812 ASP A N 1
ATOM 5840 C CA . ASP A 1 812 ? -14.586 0.625 -4.082 1.00 70.12 812 ASP A CA 1
ATOM 5841 C C . ASP A 1 812 ? -13.100 1.046 -4.043 1.00 70.12 812 ASP A C 1
ATOM 5843 O O . ASP A 1 812 ? -12.740 1.908 -3.245 1.00 70.12 812 ASP A O 1
ATOM 5847 N N . ALA A 1 813 ? -12.226 0.505 -4.905 1.00 72.88 813 ALA A N 1
ATOM 5848 C CA . ALA A 1 813 ? -10.796 0.854 -4.931 1.00 72.88 813 ALA A CA 1
ATOM 5849 C C . ALA A 1 813 ? -10.547 2.366 -5.083 1.00 72.88 813 ALA A C 1
ATOM 5851 O O . ALA A 1 813 ? -9.895 2.977 -4.238 1.00 72.88 813 ALA A O 1
ATOM 5852 N N . GLY A 1 814 ? -11.162 3.001 -6.087 1.00 81.56 814 GLY A N 1
ATOM 5853 C CA . GLY A 1 814 ? -11.125 4.460 -6.212 1.00 81.56 814 GLY A CA 1
ATOM 5854 C C . GLY A 1 814 ? -11.797 5.176 -5.033 1.00 81.56 814 GLY A C 1
ATOM 5855 O O . GLY A 1 814 ? -11.328 6.220 -4.601 1.00 81.56 814 GLY A O 1
ATOM 5856 N N . GLN A 1 815 ? -12.866 4.623 -4.455 1.00 84.44 815 GLN A N 1
ATOM 5857 C CA . GLN A 1 815 ? -13.557 5.233 -3.311 1.00 84.44 815 GLN A CA 1
ATOM 5858 C C . GLN A 1 815 ? -12.688 5.234 -2.033 1.00 84.44 815 GLN A C 1
ATOM 5860 O O . GLN A 1 815 ? -12.704 6.224 -1.296 1.00 84.44 815 GLN A O 1
ATOM 5865 N N . ARG A 1 816 ? -11.857 4.203 -1.813 1.00 87.19 816 ARG A N 1
ATOM 5866 C CA . ARG A 1 816 ? -10.904 4.142 -0.689 1.00 87.19 816 ARG A CA 1
ATOM 5867 C C . ARG A 1 816 ? -9.879 5.269 -0.698 1.00 87.19 816 ARG A C 1
ATOM 5869 O O . ARG A 1 816 ? -9.562 5.760 0.378 1.00 87.19 816 ARG A O 1
ATOM 5876 N N . VAL A 1 817 ? -9.467 5.767 -1.869 1.00 89.69 817 VAL A N 1
ATOM 5877 C CA . VAL A 1 817 ? -8.612 6.967 -1.984 1.00 89.69 817 VAL A CA 1
ATOM 5878 C C . VAL A 1 817 ? -9.185 8.131 -1.165 1.00 89.69 817 VAL A C 1
ATOM 5880 O O . VAL A 1 817 ? -8.463 8.782 -0.415 1.00 89.69 817 VAL A O 1
ATOM 5883 N N . ARG A 1 818 ? -10.499 8.368 -1.243 1.00 89.12 818 ARG A N 1
ATOM 5884 C CA . ARG A 1 818 ? -11.181 9.415 -0.468 1.00 89.12 818 ARG A CA 1
ATOM 5885 C C . ARG A 1 818 ? -11.394 9.023 0.998 1.00 89.12 818 ARG A C 1
ATOM 5887 O O . ARG A 1 818 ? -11.315 9.878 1.879 1.00 89.12 818 ARG A O 1
ATOM 5894 N N . ASP A 1 819 ? -11.761 7.774 1.265 1.00 89.25 819 ASP A N 1
ATOM 5895 C CA . ASP A 1 819 ? -12.151 7.368 2.618 1.00 89.25 819 ASP A CA 1
ATOM 5896 C C . ASP A 1 819 ? -10.961 7.178 3.565 1.00 89.25 819 ASP A C 1
ATOM 5898 O O . ASP A 1 819 ? -11.108 7.449 4.759 1.00 89.25 819 ASP A O 1
ATOM 5902 N N . GLU A 1 820 ? -9.795 6.802 3.037 1.00 91.44 820 GLU A N 1
ATOM 5903 C CA . GLU A 1 820 ? -8.554 6.643 3.800 1.00 91.44 820 GLU A CA 1
ATOM 5904 C C . GLU A 1 820 ? -7.929 7.977 4.179 1.00 91.44 820 GLU A C 1
ATOM 5906 O O . GLU A 1 820 ? -7.651 8.166 5.359 1.00 91.44 820 GLU A O 1
ATOM 5911 N N . ILE A 1 821 ? -7.805 8.946 3.262 1.00 93.12 821 ILE A N 1
ATOM 5912 C CA . ILE A 1 821 ? -7.248 10.263 3.621 1.00 93.12 821 ILE A CA 1
ATOM 5913 C C . ILE A 1 821 ? -8.053 10.943 4.741 1.00 93.12 821 ILE A C 1
ATOM 5915 O O . ILE A 1 821 ? -7.472 11.522 5.658 1.00 93.12 821 ILE A O 1
ATOM 5919 N N . LEU A 1 822 ? -9.385 10.793 4.741 1.00 92.06 822 LEU A N 1
ATOM 5920 C CA . LEU A 1 822 ? -10.231 11.306 5.821 1.00 92.06 822 LEU A CA 1
ATOM 5921 C C . LEU A 1 822 ? -9.976 10.570 7.148 1.00 92.06 822 LEU A C 1
ATOM 5923 O O . LEU A 1 822 ? -9.929 11.203 8.202 1.00 92.06 822 LEU A O 1
ATOM 5927 N N . ALA A 1 823 ? -9.805 9.245 7.109 1.00 91.38 823 ALA A N 1
ATOM 5928 C CA . ALA A 1 823 ? -9.480 8.458 8.297 1.00 91.38 823 ALA A CA 1
ATOM 5929 C C . ALA A 1 823 ? -8.091 8.823 8.854 1.00 91.38 823 ALA A C 1
ATOM 5931 O O . ALA A 1 823 ? -7.936 8.934 10.066 1.00 91.38 823 ALA A O 1
ATOM 5932 N N . ILE A 1 824 ? -7.109 9.081 7.984 1.00 93.88 824 ILE A N 1
ATOM 5933 C CA . ILE A 1 824 ? -5.741 9.491 8.342 1.00 93.88 824 ILE A CA 1
ATOM 5934 C C . ILE A 1 824 ? -5.746 10.847 9.048 1.00 93.88 824 ILE A C 1
ATOM 5936 O O . ILE A 1 824 ? -5.158 10.969 10.124 1.00 93.88 824 ILE A O 1
ATOM 5940 N N . GLN A 1 825 ? -6.456 11.837 8.496 1.00 94.00 825 GLN A N 1
ATOM 5941 C CA . GLN A 1 825 ? -6.631 13.152 9.124 1.00 94.00 825 GLN A CA 1
ATOM 5942 C C . GLN A 1 825 ? -7.275 13.056 10.510 1.00 94.00 825 GLN A C 1
ATOM 5944 O O . GLN A 1 825 ? -6.828 13.722 11.441 1.00 94.00 825 GLN A O 1
ATOM 5949 N N . GLN A 1 826 ? -8.327 12.242 10.649 1.00 92.25 826 GLN A N 1
ATOM 5950 C CA . GLN A 1 826 ? -9.039 12.064 11.918 1.00 92.25 826 GLN A CA 1
ATOM 5951 C C . GLN A 1 826 ? -8.165 11.358 12.960 1.00 92.25 826 GLN A C 1
ATOM 5953 O O . GLN A 1 826 ? -8.041 11.838 14.083 1.00 92.25 826 GLN A O 1
ATOM 5958 N N . LYS A 1 827 ? -7.529 10.247 12.576 1.00 93.44 827 LYS A N 1
ATOM 5959 C CA . LYS A 1 827 ? -6.722 9.394 13.457 1.00 93.44 827 LYS A CA 1
ATOM 5960 C C . LYS A 1 827 ? -5.439 10.069 13.946 1.00 93.44 827 LYS A C 1
ATOM 5962 O O . LYS A 1 827 ? -5.034 9.828 15.076 1.00 93.44 827 LYS A O 1
ATOM 5967 N N . ASN A 1 828 ? -4.822 10.914 13.119 1.00 93.38 828 ASN A N 1
ATOM 5968 C CA . ASN A 1 828 ? -3.554 11.583 13.432 1.00 93.38 828 ASN A CA 1
ATOM 5969 C C . ASN A 1 828 ? -3.726 13.070 13.803 1.00 93.38 828 ASN A C 1
ATOM 5971 O O . ASN A 1 828 ? -2.750 13.814 13.835 1.00 93.38 828 ASN A O 1
ATOM 5975 N N . ALA A 1 829 ? -4.964 13.528 14.037 1.00 91.81 829 ALA A N 1
ATOM 5976 C CA . ALA A 1 829 ? -5.314 14.933 14.297 1.00 91.81 829 ALA A CA 1
ATOM 5977 C C . ALA A 1 829 ? -4.786 15.941 13.243 1.00 91.81 829 ALA A C 1
ATOM 5979 O O . ALA A 1 829 ? -4.677 17.137 13.501 1.00 91.81 829 ALA A O 1
ATOM 5980 N N . ALA A 1 830 ? -4.489 15.475 12.028 1.00 92.38 830 ALA A N 1
ATOM 5981 C CA . ALA A 1 830 ? -3.856 16.239 10.952 1.00 92.38 830 ALA A CA 1
ATOM 5982 C C . ALA A 1 830 ? -4.886 16.928 10.033 1.00 92.38 830 ALA A C 1
ATOM 5984 O O . ALA A 1 830 ? -4.723 16.971 8.813 1.00 92.38 830 ALA A O 1
ATOM 5985 N N . LYS A 1 831 ? -6.000 17.412 10.598 1.00 91.44 831 LYS A N 1
ATOM 5986 C CA . LYS A 1 831 ? -7.068 18.071 9.835 1.00 91.44 831 LYS A CA 1
ATOM 5987 C C . LYS A 1 831 ? -6.829 19.581 9.749 1.00 91.44 831 LYS A C 1
ATOM 5989 O O . LYS A 1 831 ? -6.643 20.241 10.765 1.00 91.44 831 LYS A O 1
ATOM 5994 N N . GLY A 1 832 ? -6.951 20.132 8.544 1.00 91.19 832 GLY A N 1
ATOM 5995 C CA . GLY A 1 832 ? -6.743 21.552 8.249 1.00 91.19 832 GLY A CA 1
ATOM 5996 C C . GLY A 1 832 ? -5.529 21.778 7.348 1.00 91.19 832 GLY A C 1
ATOM 5997 O O . GLY A 1 832 ? -4.861 20.823 6.952 1.00 91.19 832 GLY A O 1
ATOM 5998 N N . GLY A 1 833 ? -5.280 23.044 6.995 1.00 93.81 833 GLY A N 1
ATOM 5999 C CA . GLY A 1 833 ? -4.174 23.447 6.119 1.00 93.81 833 GLY A CA 1
ATOM 6000 C C . GLY A 1 833 ? -4.073 22.598 4.848 1.00 93.81 833 GLY A C 1
ATOM 6001 O O . GLY A 1 833 ? -5.087 22.243 4.242 1.00 93.81 833 GLY A O 1
ATOM 6002 N N . MET A 1 834 ? -2.839 22.225 4.498 1.00 95.38 834 MET A N 1
ATOM 6003 C CA . MET A 1 834 ? -2.512 21.426 3.313 1.00 95.38 834 MET A CA 1
ATOM 6004 C C . MET A 1 834 ? -3.310 20.121 3.246 1.00 95.38 834 MET A C 1
ATOM 6006 O O . MET A 1 834 ? -3.847 19.782 2.195 1.00 95.38 834 MET A O 1
ATOM 6010 N N . MET A 1 835 ? -3.443 19.407 4.369 1.00 95.94 835 MET A N 1
ATOM 6011 C CA . MET A 1 835 ? -4.109 18.104 4.388 1.00 95.94 835 MET A CA 1
ATOM 6012 C C . MET A 1 835 ? -5.585 18.212 4.010 1.00 95.94 835 MET A C 1
ATOM 6014 O O . MET A 1 835 ? -6.071 17.380 3.244 1.00 95.94 835 MET A O 1
ATOM 6018 N N . GLU A 1 836 ? -6.311 19.213 4.523 1.00 95.19 836 GLU A N 1
ATOM 6019 C CA . GLU A 1 836 ? -7.714 19.416 4.135 1.00 95.19 836 GLU A CA 1
ATOM 6020 C C . GLU A 1 836 ? -7.818 19.850 2.668 1.00 95.19 836 GLU A C 1
ATOM 6022 O O . GLU A 1 836 ? -8.645 19.307 1.941 1.00 95.19 836 GLU A O 1
ATOM 6027 N N . GLU A 1 837 ? -6.951 20.748 2.195 1.00 96.62 837 GLU A N 1
ATOM 6028 C CA . GLU A 1 837 ? -6.907 21.147 0.780 1.00 96.62 837 GLU A CA 1
ATOM 6029 C C . GLU A 1 837 ? -6.652 19.945 -0.150 1.00 96.62 837 GLU A C 1
ATOM 6031 O O . GLU A 1 837 ? -7.377 19.755 -1.132 1.00 96.62 837 GLU A O 1
ATOM 6036 N N . TRP A 1 838 ? -5.702 19.072 0.199 1.00 96.50 838 TRP A N 1
ATOM 6037 C CA . TRP A 1 838 ? -5.409 17.846 -0.545 1.00 96.50 838 TRP A CA 1
ATOM 6038 C C . TRP A 1 838 ? -6.573 16.849 -0.499 1.00 96.50 838 TRP A C 1
ATOM 6040 O O . TRP A 1 838 ? -6.947 16.300 -1.534 1.00 96.50 838 TRP A O 1
ATOM 6050 N N . HIS A 1 839 ? -7.241 16.678 0.646 1.00 94.38 839 HIS A N 1
ATOM 6051 C CA . HIS A 1 839 ? -8.479 15.894 0.732 1.00 94.38 839 HIS A CA 1
ATOM 6052 C C . HIS A 1 839 ? -9.592 16.463 -0.168 1.00 94.38 839 HIS A C 1
ATOM 6054 O O . HIS A 1 839 ? -10.252 15.698 -0.876 1.00 94.38 839 HIS A O 1
ATOM 6060 N N . GLN A 1 840 ? -9.776 17.787 -0.220 1.00 92.69 840 GLN A N 1
ATOM 6061 C CA . GLN A 1 840 ? -10.740 18.417 -1.133 1.00 92.69 840 GLN A CA 1
ATOM 6062 C C . GLN A 1 840 ? -10.350 18.229 -2.608 1.00 92.69 840 GLN A C 1
ATOM 6064 O O . GLN A 1 840 ? -11.231 18.062 -3.459 1.00 92.69 840 GLN A O 1
ATOM 6069 N N . LYS A 1 841 ? -9.052 18.205 -2.926 1.00 93.12 841 LYS A N 1
ATOM 6070 C CA . LYS A 1 841 ? -8.532 17.853 -4.254 1.00 93.12 841 LYS A CA 1
ATOM 6071 C C . LYS A 1 841 ? -8.849 16.397 -4.596 1.00 93.12 841 LYS A C 1
ATOM 6073 O O . LYS A 1 841 ? -9.543 16.154 -5.583 1.00 93.12 841 LYS A O 1
ATOM 6078 N N . LEU A 1 842 ? -8.455 15.447 -3.748 1.00 93.31 842 LEU A N 1
ATOM 6079 C CA . LEU A 1 842 ? -8.721 14.007 -3.888 1.00 93.31 842 LEU A CA 1
ATOM 6080 C C . LEU A 1 842 ? -10.218 13.693 -4.033 1.00 93.31 842 LEU A C 1
ATOM 6082 O O . LEU A 1 842 ? -10.599 12.861 -4.853 1.00 93.31 842 LEU A O 1
ATOM 6086 N N . HIS A 1 843 ? -11.079 14.383 -3.279 1.00 85.88 843 HIS A N 1
ATOM 6087 C CA . HIS A 1 843 ? -12.536 14.241 -3.353 1.00 85.88 843 HIS A CA 1
ATOM 6088 C C . HIS A 1 843 ? -13.101 14.554 -4.747 1.00 85.88 843 HIS A C 1
ATOM 6090 O O . HIS A 1 843 ? -14.092 13.943 -5.159 1.00 85.88 843 HIS A O 1
ATOM 6096 N N . ASN A 1 844 ? -12.513 15.537 -5.434 1.00 84.88 844 ASN A N 1
ATOM 6097 C CA . ASN A 1 844 ? -13.064 16.117 -6.656 1.00 84.88 844 ASN A CA 1
ATOM 6098 C C . ASN A 1 844 ? -12.355 15.657 -7.929 1.00 84.88 844 ASN A C 1
ATOM 6100 O O . ASN A 1 844 ? -13.039 15.513 -8.932 1.00 84.88 844 ASN A O 1
ATOM 6104 N N . ASN A 1 845 ? -11.036 15.441 -7.900 1.00 87.81 845 ASN A N 1
ATOM 6105 C CA . ASN A 1 845 ? -10.245 14.848 -8.981 1.00 87.81 845 ASN A CA 1
ATOM 6106 C C . ASN A 1 845 ? -8.923 14.293 -8.414 1.00 87.81 845 ASN A C 1
ATOM 6108 O O . ASN A 1 845 ? -7.927 15.011 -8.280 1.00 87.81 845 ASN A O 1
ATOM 6112 N N . THR A 1 846 ? -8.895 12.995 -8.106 1.00 91.31 846 THR A N 1
ATOM 6113 C CA . THR A 1 846 ? -7.627 12.296 -7.854 1.00 91.31 846 THR A CA 1
ATOM 6114 C C . THR A 1 846 ? -6.862 12.068 -9.167 1.00 91.31 846 THR A C 1
ATOM 6116 O O . THR A 1 846 ? -7.471 11.901 -10.225 1.00 91.31 846 THR A O 1
ATOM 6119 N N . SER A 1 847 ? -5.533 12.103 -9.116 1.00 90.94 847 SER A N 1
ATOM 6120 C CA . SER A 1 847 ? -4.638 12.036 -10.276 1.00 90.94 847 SER A CA 1
ATOM 6121 C C . SER A 1 847 ? -3.273 11.445 -9.890 1.00 90.94 847 SER A C 1
ATOM 6123 O O . SER A 1 847 ? -2.968 11.407 -8.700 1.00 90.94 847 SER A O 1
ATOM 6125 N N . PRO A 1 848 ? -2.403 11.084 -10.854 1.00 90.38 848 PRO A N 1
ATOM 6126 C CA . PRO A 1 848 ? -1.061 10.567 -10.560 1.00 90.38 848 PRO A CA 1
ATOM 6127 C C . PRO A 1 848 ? -0.218 11.448 -9.625 1.00 90.38 848 PRO A C 1
ATOM 6129 O O . PRO A 1 848 ? 0.469 10.914 -8.765 1.00 90.38 848 PRO A O 1
ATOM 6132 N N . ASP A 1 849 ? -0.355 12.780 -9.699 1.00 93.31 849 ASP A N 1
ATOM 6133 C CA . ASP A 1 849 ? 0.305 13.721 -8.770 1.00 93.31 849 ASP A CA 1
ATOM 6134 C C . ASP A 1 849 ? 0.014 13.454 -7.279 1.00 93.31 849 ASP A C 1
ATOM 6136 O O . ASP A 1 849 ? 0.800 13.860 -6.432 1.00 93.31 849 ASP A O 1
ATOM 6140 N N . ASP A 1 850 ? -1.072 12.752 -6.930 1.00 94.88 850 ASP A N 1
ATOM 6141 C CA . ASP A 1 850 ? -1.348 12.378 -5.535 1.00 94.88 850 ASP A CA 1
ATOM 6142 C C . ASP A 1 850 ? -0.333 11.366 -4.978 1.00 94.88 850 ASP A C 1
ATOM 6144 O O . ASP A 1 850 ? -0.080 11.373 -3.775 1.00 94.88 850 ASP A O 1
ATOM 6148 N N . VAL A 1 851 ? 0.265 10.522 -5.831 1.00 93.56 851 VAL A N 1
ATOM 6149 C CA . VAL A 1 851 ? 1.344 9.596 -5.441 1.00 93.56 851 VAL A CA 1
ATOM 6150 C C . VAL A 1 851 ? 2.568 10.401 -5.006 1.00 93.56 851 VAL A C 1
ATOM 6152 O O . VAL A 1 851 ? 3.057 10.218 -3.895 1.00 93.56 851 VAL A O 1
ATOM 6155 N N . GLU A 1 852 ? 2.991 11.353 -5.839 1.00 95.31 852 GLU A N 1
ATOM 6156 C CA . GLU A 1 852 ? 4.139 12.233 -5.584 1.00 95.31 852 GLU A CA 1
ATOM 6157 C C . GLU A 1 852 ? 3.922 13.115 -4.345 1.00 95.31 852 GLU A C 1
ATOM 6159 O O . GLU A 1 852 ? 4.819 13.244 -3.517 1.00 95.31 852 GLU A O 1
ATOM 6164 N N . ILE A 1 853 ? 2.713 13.668 -4.167 1.00 97.25 853 ILE A N 1
ATOM 6165 C CA . ILE A 1 853 ? 2.342 14.429 -2.962 1.00 97.25 853 ILE A CA 1
ATOM 6166 C C . ILE A 1 853 ? 2.445 13.546 -1.710 1.00 97.25 853 ILE A C 1
ATOM 6168 O O . ILE A 1 853 ? 2.986 13.981 -0.694 1.00 97.25 853 ILE A O 1
ATOM 6172 N N . CYS A 1 854 ? 1.973 12.298 -1.769 1.00 97.75 854 CYS A N 1
ATOM 6173 C CA . CYS A 1 854 ? 2.072 11.375 -0.641 1.00 97.75 854 CYS A CA 1
ATOM 6174 C C . CYS A 1 854 ? 3.530 10.985 -0.331 1.00 97.75 854 CYS A C 1
ATOM 6176 O O . CYS A 1 854 ? 3.902 10.912 0.841 1.00 97.75 854 CYS A O 1
ATOM 6178 N N . GLU A 1 855 ? 4.366 10.766 -1.350 1.00 96.62 855 GLU A N 1
ATOM 6179 C CA . GLU A 1 855 ? 5.797 10.484 -1.166 1.00 96.62 855 GLU A CA 1
ATOM 6180 C C . GLU A 1 855 ? 6.569 11.693 -0.626 1.00 96.62 855 GLU A C 1
ATOM 6182 O O . GLU A 1 855 ? 7.412 11.522 0.251 1.00 96.62 855 GLU A O 1
ATOM 6187 N N . ALA A 1 856 ? 6.236 12.912 -1.055 1.00 97.88 856 ALA A N 1
ATOM 6188 C CA . ALA A 1 856 ? 6.812 14.141 -0.516 1.00 97.88 856 ALA A CA 1
ATOM 6189 C C . ALA A 1 856 ? 6.458 14.358 0.966 1.00 97.88 856 ALA A C 1
ATOM 6191 O O . ALA A 1 856 ? 7.320 14.733 1.762 1.00 97.88 856 ALA A O 1
ATOM 6192 N N . LEU A 1 857 ? 5.213 14.071 1.372 1.00 97.88 857 LEU A N 1
ATOM 6193 C CA . LEU A 1 857 ? 4.826 14.107 2.789 1.00 97.88 857 LEU A CA 1
ATOM 6194 C C . LEU A 1 857 ? 5.603 13.062 3.606 1.00 97.88 857 LEU A C 1
ATOM 6196 O O . LEU A 1 857 ? 6.058 13.367 4.706 1.00 97.88 857 LEU A O 1
ATOM 6200 N N . LEU A 1 858 ? 5.808 11.854 3.068 1.00 97.50 858 LEU A N 1
ATOM 6201 C CA . LEU A 1 858 ? 6.633 10.823 3.710 1.00 97.50 858 LEU A CA 1
ATOM 6202 C C . LEU A 1 858 ? 8.117 11.220 3.788 1.00 97.50 858 LEU A C 1
ATOM 6204 O O . LEU A 1 858 ? 8.753 10.941 4.802 1.00 97.50 858 LEU A O 1
ATOM 6208 N N . ALA A 1 859 ? 8.663 11.886 2.767 1.00 96.31 859 ALA A N 1
ATOM 6209 C CA . ALA A 1 859 ? 10.037 12.390 2.765 1.00 96.31 859 ALA A CA 1
ATOM 6210 C C . ALA A 1 859 ? 10.257 13.443 3.864 1.00 96.31 859 ALA A C 1
ATOM 6212 O O . ALA A 1 859 ? 11.170 13.298 4.673 1.00 96.31 859 ALA A O 1
ATOM 6213 N N . MET A 1 860 ? 9.366 14.435 3.969 1.00 96.00 860 MET A N 1
ATOM 6214 C CA . MET A 1 860 ? 9.379 15.420 5.060 1.00 96.00 860 MET A CA 1
ATOM 6215 C C . MET A 1 860 ? 9.236 14.769 6.441 1.00 96.00 860 MET A C 1
ATOM 6217 O O . MET A 1 860 ? 9.955 15.128 7.368 1.00 96.00 860 MET A O 1
ATOM 6221 N N . LEU A 1 861 ? 8.328 13.801 6.599 1.00 96.50 861 LEU A N 1
ATOM 6222 C CA . LEU A 1 861 ? 8.132 13.111 7.878 1.00 96.50 861 LEU A CA 1
ATOM 6223 C C . LEU A 1 861 ? 9.368 12.305 8.311 1.00 96.50 861 LEU A C 1
ATOM 6225 O O . LEU A 1 861 ? 9.707 12.319 9.491 1.00 96.50 861 LEU A O 1
ATOM 6229 N N . ARG A 1 862 ? 10.058 11.644 7.369 1.00 94.19 862 ARG A N 1
ATOM 6230 C CA . ARG A 1 862 ? 11.347 10.969 7.619 1.00 94.19 862 ARG A CA 1
ATOM 6231 C C . ARG A 1 862 ? 12.465 11.970 7.927 1.00 94.19 862 ARG A C 1
ATOM 6233 O O . ARG A 1 862 ? 13.289 11.705 8.789 1.00 94.19 862 ARG A O 1
ATOM 6240 N N . GLY A 1 863 ? 12.452 13.137 7.285 1.00 92.56 863 GLY A N 1
ATOM 6241 C CA . GLY A 1 863 ? 13.356 14.261 7.552 1.00 92.56 863 GLY A CA 1
ATOM 6242 C C . GLY A 1 863 ? 13.012 15.089 8.798 1.00 92.56 863 GLY A C 1
ATOM 6243 O O . GLY A 1 863 ? 13.278 16.286 8.813 1.00 92.56 863 GLY A O 1
ATOM 6244 N N . GLY A 1 864 ? 12.374 14.511 9.822 1.00 91.06 864 GLY A N 1
ATOM 6245 C CA . GLY A 1 864 ? 12.079 15.224 11.075 1.00 91.06 864 GLY A CA 1
ATOM 6246 C C . GLY A 1 864 ? 11.007 16.317 10.965 1.00 91.06 864 GLY A C 1
ATOM 6247 O O . GLY A 1 864 ? 11.032 17.277 11.730 1.00 91.06 864 GLY A O 1
ATOM 6248 N N . CYS A 1 865 ? 10.057 16.170 10.035 1.00 92.25 865 CYS A N 1
ATOM 6249 C CA . CYS A 1 865 ? 9.033 17.165 9.678 1.00 92.25 865 CYS A CA 1
ATOM 6250 C C . CYS A 1 865 ? 9.563 18.444 8.996 1.00 92.25 865 CYS A C 1
ATOM 6252 O O . CYS A 1 865 ? 8.854 19.451 8.983 1.00 92.25 865 CYS A O 1
ATOM 6254 N N . ASP A 1 866 ? 10.753 18.408 8.384 1.00 92.00 866 ASP A N 1
ATOM 6255 C CA . ASP A 1 866 ? 11.306 19.524 7.601 1.00 92.00 866 ASP A CA 1
ATOM 6256 C C . ASP A 1 866 ? 10.589 19.706 6.238 1.00 92.00 866 ASP A C 1
ATOM 6258 O O . ASP A 1 866 ? 10.661 18.812 5.380 1.00 92.00 866 ASP A O 1
ATOM 6262 N N . PRO A 1 867 ? 9.938 20.862 5.975 1.00 92.75 867 PRO A N 1
ATOM 6263 C CA . PRO A 1 867 ? 9.324 21.163 4.681 1.00 92.75 867 PRO A CA 1
ATOM 6264 C C . PRO A 1 867 ? 10.296 21.138 3.494 1.00 92.75 867 PRO A C 1
ATOM 6266 O O . PRO A 1 867 ? 9.848 20.934 2.363 1.00 92.75 867 PRO A O 1
ATOM 6269 N N . ALA A 1 868 ? 11.610 21.295 3.703 1.00 93.88 868 ALA A N 1
ATOM 6270 C CA . ALA A 1 868 ? 12.588 21.192 2.617 1.00 93.88 868 ALA A CA 1
ATOM 6271 C C . ALA A 1 868 ? 12.558 19.807 1.943 1.00 93.88 868 ALA A C 1
ATOM 6273 O O . ALA A 1 868 ? 12.619 19.723 0.717 1.00 93.88 868 ALA A O 1
ATOM 6274 N N . GLY A 1 869 ? 12.367 18.729 2.717 1.00 93.38 869 GLY A N 1
ATOM 6275 C CA . GLY A 1 869 ? 12.224 17.369 2.181 1.00 93.38 869 GLY A CA 1
ATOM 6276 C C . GLY A 1 869 ? 10.944 17.170 1.358 1.00 93.38 869 GLY A C 1
ATOM 6277 O O . GLY A 1 869 ? 10.949 16.432 0.373 1.00 93.38 869 GLY A O 1
ATOM 6278 N N . TYR A 1 870 ? 9.861 17.872 1.714 1.00 96.50 870 TYR A N 1
ATOM 6279 C CA . TYR A 1 870 ? 8.617 17.887 0.938 1.00 96.50 870 TYR A CA 1
ATOM 6280 C C . TYR A 1 870 ? 8.818 18.601 -0.404 1.00 96.50 870 TYR A C 1
ATOM 6282 O O . TYR A 1 870 ? 8.491 18.045 -1.454 1.00 96.50 870 TYR A O 1
ATOM 6290 N N . TRP A 1 871 ? 9.403 19.802 -0.391 1.00 97.06 871 TRP A N 1
ATOM 6291 C CA . TRP A 1 871 ? 9.617 20.574 -1.616 1.00 97.06 871 TRP A CA 1
ATOM 6292 C C . TRP A 1 871 ? 10.633 19.924 -2.560 1.00 97.06 871 TRP A C 1
ATOM 6294 O O . TRP A 1 871 ? 10.344 19.829 -3.749 1.00 97.06 871 TRP A O 1
ATOM 6304 N N . ALA A 1 872 ? 11.747 19.390 -2.049 1.00 95.94 872 ALA A N 1
ATOM 6305 C CA . ALA A 1 872 ? 12.747 18.703 -2.871 1.00 95.94 872 ALA A CA 1
ATOM 6306 C C . ALA A 1 872 ? 12.156 17.495 -3.625 1.00 95.94 872 ALA A C 1
ATOM 6308 O O . ALA A 1 872 ? 12.374 17.345 -4.828 1.00 95.94 872 ALA A O 1
ATOM 6309 N N . ARG A 1 873 ? 11.343 16.665 -2.951 1.00 96.38 873 ARG A N 1
ATOM 6310 C CA . ARG A 1 873 ? 10.712 15.494 -3.584 1.00 96.38 873 ARG A CA 1
ATOM 6311 C C . ARG A 1 873 ? 9.634 15.879 -4.604 1.00 96.38 873 ARG A C 1
ATOM 6313 O O . ARG A 1 873 ? 9.446 15.152 -5.581 1.00 96.38 873 ARG A O 1
ATOM 6320 N N . LEU A 1 874 ? 8.932 16.998 -4.404 1.00 96.00 874 LEU A N 1
ATOM 6321 C CA . LEU A 1 874 ? 7.994 17.528 -5.399 1.00 96.00 874 LEU A CA 1
ATOM 6322 C C . LEU A 1 874 ? 8.708 18.150 -6.607 1.00 96.00 874 LEU A C 1
ATOM 6324 O O . LEU A 1 874 ? 8.267 17.939 -7.736 1.00 96.00 874 LEU A O 1
ATOM 6328 N N . GLU A 1 875 ? 9.818 18.860 -6.398 1.00 94.62 875 GLU A N 1
ATOM 6329 C CA . GLU A 1 875 ? 10.623 19.441 -7.479 1.00 94.62 875 GLU A CA 1
ATOM 6330 C C . GLU A 1 875 ? 11.209 18.346 -8.385 1.00 94.62 875 GLU A C 1
ATOM 6332 O O . GLU A 1 875 ? 11.078 18.430 -9.607 1.00 94.62 875 GLU A O 1
ATOM 6337 N N . GLU A 1 876 ? 11.718 17.253 -7.802 1.00 94.12 876 GLU A N 1
ATOM 6338 C CA . GLU A 1 876 ? 12.135 16.043 -8.531 1.00 94.12 876 GLU A CA 1
ATOM 6339 C C . GLU A 1 876 ? 10.992 15.434 -9.371 1.00 94.12 876 GLU A C 1
ATOM 6341 O O . GLU A 1 876 ? 11.207 14.966 -10.490 1.00 94.12 876 GLU A O 1
ATOM 6346 N N . ALA A 1 877 ? 9.749 15.501 -8.877 1.00 89.88 877 ALA A N 1
ATOM 6347 C CA . ALA A 1 877 ? 8.559 15.061 -9.608 1.00 89.88 877 ALA A CA 1
ATOM 6348 C C . ALA A 1 877 ? 8.094 16.038 -10.709 1.00 89.88 877 ALA A C 1
ATOM 6350 O O . ALA A 1 877 ? 7.150 15.723 -11.446 1.00 89.88 877 ALA A O 1
ATOM 6351 N N . GLY A 1 878 ? 8.693 17.230 -10.813 1.00 91.81 878 GLY A N 1
ATOM 6352 C CA . GLY A 1 878 ? 8.218 18.318 -11.671 1.00 91.81 878 GLY A CA 1
ATOM 6353 C C . GLY A 1 878 ? 6.911 18.959 -11.183 1.00 91.81 878 GLY A C 1
ATOM 6354 O O . GLY A 1 878 ? 6.089 19.380 -12.001 1.00 91.81 878 GLY A O 1
ATOM 6355 N N . ILE A 1 879 ? 6.682 18.990 -9.867 1.00 94.38 879 ILE A N 1
ATOM 6356 C CA . ILE A 1 879 ? 5.512 19.599 -9.222 1.00 94.38 879 ILE A CA 1
ATOM 6357 C C . ILE A 1 879 ? 5.981 20.801 -8.398 1.00 94.38 879 ILE A C 1
ATOM 6359 O O . ILE A 1 879 ? 6.598 20.652 -7.352 1.00 94.38 879 ILE A O 1
ATOM 6363 N N . ASP A 1 880 ? 5.646 22.009 -8.841 1.00 93.94 880 ASP A N 1
ATOM 6364 C CA . ASP A 1 880 ? 5.934 23.243 -8.112 1.00 93.94 880 ASP A CA 1
ATOM 6365 C C . ASP A 1 880 ? 4.695 23.781 -7.365 1.00 93.94 880 ASP A C 1
ATOM 6367 O O . ASP A 1 880 ? 3.572 23.270 -7.471 1.00 93.94 880 ASP A O 1
ATOM 6371 N N . ALA A 1 881 ? 4.881 24.858 -6.599 1.00 94.12 881 ALA A N 1
ATOM 6372 C CA . ALA A 1 881 ? 3.780 25.525 -5.904 1.00 94.12 881 ALA A CA 1
ATOM 6373 C C . ALA A 1 881 ? 2.707 26.065 -6.876 1.00 94.12 881 ALA A C 1
ATOM 6375 O O . ALA A 1 881 ? 1.522 26.089 -6.531 1.00 94.12 881 ALA A O 1
ATOM 6376 N N . ALA A 1 882 ? 3.084 26.456 -8.101 1.00 93.25 882 ALA A N 1
ATOM 6377 C CA . ALA A 1 882 ? 2.132 26.895 -9.120 1.00 93.25 882 ALA A CA 1
ATOM 6378 C C . ALA A 1 882 ? 1.251 25.732 -9.607 1.00 93.25 882 ALA A C 1
ATOM 6380 O O . ALA A 1 882 ? 0.033 25.894 -9.723 1.00 93.25 882 ALA A O 1
ATOM 6381 N N . ARG A 1 883 ? 1.823 24.537 -9.808 1.00 92.81 883 ARG A N 1
ATOM 6382 C CA . ARG A 1 883 ? 1.102 23.299 -10.127 1.00 92.81 883 ARG A CA 1
ATOM 6383 C C . ARG A 1 883 ? 0.135 22.917 -9.013 1.00 92.81 883 ARG A C 1
ATOM 6385 O O . ARG A 1 883 ? -1.036 22.681 -9.314 1.00 92.81 883 ARG A O 1
ATOM 6392 N N . LEU A 1 884 ? 0.570 22.932 -7.750 1.00 95.19 884 LEU A N 1
ATOM 6393 C CA . LEU A 1 884 ? -0.312 22.688 -6.597 1.00 95.19 884 LEU A CA 1
ATOM 6394 C C . LEU A 1 884 ? -1.486 23.684 -6.539 1.00 95.19 884 LEU A C 1
ATOM 6396 O O . LEU A 1 884 ? -2.634 23.292 -6.302 1.00 95.19 884 LEU A O 1
ATOM 6400 N N . ALA A 1 885 ? -1.221 24.958 -6.838 1.00 94.19 885 ALA A N 1
ATOM 6401 C CA . ALA A 1 885 ? -2.237 26.004 -6.891 1.00 94.19 885 ALA A CA 1
ATOM 6402 C C . ALA A 1 885 ? -3.138 25.951 -8.147 1.00 94.19 885 ALA A C 1
ATOM 6404 O O . ALA A 1 885 ? -4.204 26.569 -8.145 1.00 94.19 885 ALA A O 1
ATOM 6405 N N . SER A 1 886 ? -2.735 25.227 -9.200 1.00 89.88 886 SER A N 1
ATOM 6406 C CA . SER A 1 886 ? -3.455 25.136 -10.484 1.00 89.88 886 SER A CA 1
ATOM 6407 C C . SER A 1 886 ? -4.631 24.154 -10.490 1.00 89.88 886 SER A C 1
ATOM 6409 O O . SER A 1 886 ? -5.478 24.217 -11.382 1.00 89.88 886 SER A O 1
ATOM 6411 N N . TYR A 1 887 ? -4.712 23.244 -9.514 1.00 91.81 887 TYR A N 1
ATOM 6412 C CA . TYR A 1 887 ? -5.841 22.320 -9.398 1.00 91.81 887 TYR A CA 1
ATOM 6413 C C . TYR A 1 887 ? -7.154 23.081 -9.122 1.00 91.81 887 TYR A C 1
ATOM 6415 O O . TYR A 1 887 ? -7.168 24.034 -8.346 1.00 91.81 887 TYR A O 1
ATOM 6423 N N . ASP A 1 888 ? -8.292 22.604 -9.655 1.00 87.62 888 ASP A N 1
ATOM 6424 C CA . ASP A 1 888 ? -9.638 23.152 -9.356 1.00 87.62 888 ASP A CA 1
ATOM 6425 C C . ASP A 1 888 ? -9.891 23.336 -7.847 1.00 87.62 888 ASP A C 1
ATOM 6427 O O . ASP A 1 888 ? -10.565 24.272 -7.409 1.00 87.62 888 ASP A O 1
ATOM 6431 N N . ARG A 1 889 ? -9.353 22.413 -7.041 1.00 92.00 889 ARG A N 1
ATOM 6432 C CA . ARG A 1 889 ? -9.171 22.572 -5.597 1.00 92.00 889 ARG A CA 1
ATOM 6433 C C . ARG A 1 889 ? -7.683 22.728 -5.329 1.00 92.00 889 ARG A C 1
ATOM 6435 O O . ARG A 1 889 ? -6.978 21.751 -5.104 1.00 92.00 889 ARG A O 1
ATOM 6442 N N . ALA A 1 890 ? -7.240 23.971 -5.436 1.00 93.81 890 ALA A N 1
ATOM 6443 C CA . ALA A 1 890 ? -5.866 24.376 -5.223 1.00 93.81 890 ALA A CA 1
ATOM 6444 C C . ALA A 1 890 ? -5.372 23.954 -3.835 1.00 93.81 890 ALA A C 1
ATOM 6446 O O . ALA A 1 890 ? -6.050 24.209 -2.836 1.00 93.81 890 ALA A O 1
ATOM 6447 N N . ILE A 1 891 ? -4.169 23.389 -3.799 1.00 96.88 891 ILE A N 1
ATOM 6448 C CA . ILE A 1 891 ? -3.380 23.223 -2.581 1.00 96.88 891 ILE A CA 1
ATOM 6449 C C . ILE A 1 891 ? -2.455 24.442 -2.521 1.00 96.88 891 ILE A C 1
ATOM 6451 O O . ILE A 1 891 ? -1.723 24.721 -3.470 1.00 96.88 891 ILE A O 1
ATOM 6455 N N . ARG A 1 892 ? -2.570 25.230 -1.453 1.00 96.94 892 ARG A N 1
ATOM 6456 C CA . ARG A 1 892 ? -1.881 26.518 -1.246 1.00 96.94 892 ARG A CA 1
ATOM 6457 C C . ARG A 1 892 ? -1.161 26.583 0.094 1.00 96.94 892 ARG A C 1
ATOM 6459 O O . ARG A 1 892 ? -0.200 27.333 0.233 1.00 96.94 892 ARG A O 1
ATOM 6466 N N . SER A 1 893 ? -1.659 25.847 1.077 1.00 95.75 893 SER A N 1
ATOM 6467 C CA . SER A 1 893 ? -1.040 25.707 2.383 1.00 95.75 893 SER A CA 1
ATOM 6468 C C . SER A 1 893 ? 0.140 24.740 2.300 1.00 95.75 893 SER A C 1
ATOM 6470 O O . SER A 1 893 ? 0.066 23.699 1.651 1.00 95.75 893 SER A O 1
ATOM 6472 N N . GLU A 1 894 ? 1.211 25.061 3.014 1.00 93.56 894 GLU A N 1
ATOM 6473 C CA . GLU A 1 894 ? 2.332 24.154 3.261 1.00 93.56 894 GLU A CA 1
ATOM 6474 C C . GLU A 1 894 ? 1.940 23.098 4.318 1.00 93.56 894 GLU A C 1
ATOM 6476 O O . GLU A 1 894 ? 1.157 23.418 5.228 1.00 93.56 894 GLU A O 1
ATOM 6481 N N . PRO A 1 895 ? 2.416 21.840 4.229 1.00 94.25 895 PRO A N 1
ATOM 6482 C CA . PRO A 1 895 ? 2.167 20.852 5.273 1.00 94.25 895 PRO A CA 1
ATOM 6483 C C . PRO A 1 895 ? 2.838 21.261 6.590 1.00 94.25 895 PRO A C 1
ATOM 6485 O O . PRO A 1 895 ? 3.972 21.726 6.622 1.00 94.25 895 PRO A O 1
ATOM 6488 N N . ARG A 1 896 ? 2.113 21.090 7.698 1.00 92.00 896 ARG A N 1
ATOM 6489 C CA . ARG A 1 896 ? 2.588 21.384 9.055 1.00 92.00 896 ARG A CA 1
ATOM 6490 C C . ARG A 1 896 ? 2.153 20.254 9.971 1.00 92.00 896 ARG A C 1
ATOM 6492 O O . ARG A 1 896 ? 0.969 20.153 10.290 1.00 92.00 896 ARG A O 1
ATOM 6499 N N . PHE A 1 897 ? 3.105 19.416 10.359 1.00 94.56 897 PHE A N 1
ATOM 6500 C CA . PHE A 1 897 ? 2.906 18.316 11.300 1.00 94.56 897 PHE A CA 1
ATOM 6501 C C . PHE A 1 897 ? 3.832 18.506 12.493 1.00 94.56 897 PHE A C 1
ATOM 6503 O O . PHE A 1 897 ? 4.916 19.073 12.351 1.00 94.56 897 PHE A O 1
ATOM 6510 N N . THR A 1 898 ? 3.402 18.047 13.663 1.00 90.31 898 THR A N 1
ATOM 6511 C CA . THR A 1 898 ? 4.264 18.003 14.845 1.00 90.31 898 THR A CA 1
ATOM 6512 C C . THR A 1 898 ? 5.022 16.675 14.904 1.00 90.31 898 THR A C 1
ATOM 6514 O O . THR A 1 898 ? 4.612 15.685 14.289 1.00 90.31 898 THR A O 1
ATOM 6517 N N . VAL A 1 899 ? 6.121 16.631 15.660 1.00 89.94 899 VAL A N 1
ATOM 6518 C CA . VAL A 1 899 ? 6.940 15.415 15.814 1.00 89.94 899 VAL A CA 1
ATOM 6519 C C . VAL A 1 899 ? 6.118 14.276 16.433 1.00 89.94 899 VAL A C 1
ATOM 6521 O O . VAL A 1 899 ? 6.260 13.123 16.039 1.00 89.94 899 VAL A O 1
ATOM 6524 N N . GLU A 1 900 ? 5.170 14.593 17.316 1.00 91.56 900 GLU A N 1
ATOM 6525 C CA . GLU A 1 900 ? 4.253 13.629 17.937 1.00 91.56 900 GLU A CA 1
ATOM 6526 C C . GLU A 1 900 ? 3.271 13.010 16.926 1.00 91.56 900 GLU A C 1
ATOM 6528 O O . GLU A 1 900 ? 2.850 11.863 17.087 1.00 91.56 900 GLU A O 1
ATOM 6533 N N . GLN A 1 901 ? 2.913 13.737 15.860 1.00 93.00 901 GLN A N 1
ATOM 6534 C CA . GLN A 1 901 ? 2.074 13.210 14.777 1.00 93.00 901 GLN A CA 1
ATOM 6535 C C . GLN A 1 901 ? 2.863 12.314 13.812 1.00 93.00 901 GLN A C 1
ATOM 6537 O O . GLN A 1 901 ? 2.263 11.481 13.123 1.00 93.00 901 GLN A O 1
ATOM 6542 N N . ALA A 1 902 ? 4.189 12.471 13.745 1.00 93.69 902 ALA A N 1
ATOM 6543 C CA . ALA A 1 902 ? 5.001 11.882 12.689 1.00 93.69 902 ALA A CA 1
ATOM 6544 C C . ALA A 1 902 ? 4.976 10.341 12.642 1.00 93.69 902 ALA A C 1
ATOM 6546 O O . ALA A 1 902 ? 4.734 9.816 11.555 1.00 93.69 902 ALA A O 1
ATOM 6547 N N . PRO A 1 903 ? 5.103 9.582 13.754 1.00 93.88 903 PRO A N 1
ATOM 6548 C CA . PRO A 1 903 ? 5.057 8.116 13.706 1.00 93.88 903 PRO A CA 1
ATOM 6549 C C . PRO A 1 903 ? 3.707 7.573 13.213 1.00 93.88 903 PRO A C 1
ATOM 6551 O O . PRO A 1 903 ? 3.642 6.607 12.448 1.00 93.88 903 PRO A O 1
ATOM 6554 N N . GLY A 1 904 ? 2.608 8.216 13.624 1.00 93.06 904 GLY A N 1
ATOM 6555 C CA . GLY A 1 904 ? 1.259 7.847 13.200 1.00 93.06 904 GLY A CA 1
ATOM 6556 C C . GLY A 1 904 ? 1.018 8.134 11.717 1.00 93.06 904 GLY A C 1
ATOM 6557 O O . GLY A 1 904 ? 0.536 7.257 10.989 1.00 93.06 904 GLY A O 1
ATOM 6558 N N . LEU A 1 905 ? 1.426 9.324 11.261 1.00 95.31 905 LEU A N 1
ATOM 6559 C CA . LEU A 1 905 ? 1.349 9.730 9.860 1.00 95.31 905 LEU A CA 1
ATOM 6560 C C . LEU A 1 905 ? 2.254 8.883 8.961 1.00 95.31 905 LEU A C 1
ATOM 6562 O O . LEU A 1 905 ? 1.786 8.463 7.910 1.00 95.31 905 LEU A O 1
ATOM 6566 N N . LEU A 1 906 ? 3.489 8.566 9.364 1.00 95.44 906 LEU A N 1
ATOM 6567 C CA . LEU A 1 906 ? 4.400 7.702 8.600 1.00 95.44 906 LEU A CA 1
ATOM 6568 C C . LEU A 1 906 ? 3.766 6.342 8.312 1.00 95.44 906 LEU A C 1
ATOM 6570 O O . LEU A 1 906 ? 3.695 5.931 7.152 1.00 95.44 906 LEU A O 1
ATOM 6574 N N . ARG A 1 907 ? 3.246 5.671 9.346 1.00 93.50 907 ARG A N 1
ATOM 6575 C CA . ARG A 1 907 ? 2.555 4.381 9.205 1.00 93.50 907 ARG A CA 1
ATOM 6576 C C . ARG A 1 907 ? 1.340 4.496 8.285 1.00 93.50 907 ARG A C 1
ATOM 6578 O O . ARG A 1 907 ? 1.189 3.705 7.353 1.00 93.50 907 ARG A O 1
ATOM 6585 N N . ASP A 1 908 ? 0.460 5.459 8.553 1.00 93.75 908 ASP A N 1
ATOM 6586 C CA . ASP A 1 908 ? -0.842 5.508 7.888 1.00 93.75 908 ASP A CA 1
ATOM 6587 C C . ASP A 1 908 ? -0.756 6.072 6.451 1.00 93.75 908 ASP A C 1
ATOM 6589 O O . ASP A 1 908 ? -1.459 5.580 5.567 1.00 93.75 908 ASP A O 1
ATOM 6593 N N . LEU A 1 909 ? 0.147 7.025 6.172 1.00 95.38 909 LEU A N 1
ATOM 6594 C CA . LEU A 1 909 ? 0.440 7.503 4.812 1.00 95.38 909 LEU A CA 1
ATOM 6595 C C . LEU A 1 909 ? 1.232 6.477 3.990 1.00 95.38 909 LEU A C 1
ATOM 6597 O O . LEU A 1 909 ? 0.991 6.368 2.792 1.00 95.38 909 LEU A O 1
ATOM 6601 N N . SER A 1 910 ? 2.109 5.668 4.598 1.00 92.00 910 SER A N 1
ATOM 6602 C CA . SER A 1 910 ? 2.778 4.572 3.872 1.00 92.00 910 SER A CA 1
ATOM 6603 C C . SER A 1 910 ? 1.770 3.520 3.399 1.00 92.00 910 SER A C 1
ATOM 6605 O O . SER A 1 910 ? 1.831 3.067 2.258 1.00 92.00 910 SER A O 1
ATOM 6607 N N . ALA A 1 911 ? 0.778 3.181 4.232 1.00 87.88 911 ALA A N 1
ATOM 6608 C CA . ALA A 1 911 ? -0.329 2.316 3.821 1.00 87.88 911 ALA A CA 1
ATOM 6609 C C . ALA A 1 911 ? -1.207 2.963 2.728 1.00 87.88 911 ALA A C 1
ATOM 6611 O O . ALA A 1 911 ? -1.650 2.281 1.800 1.00 87.88 911 ALA A O 1
ATOM 6612 N N . TYR A 1 912 ? -1.429 4.278 2.809 1.00 91.81 912 TYR A N 1
ATOM 6613 C CA . TYR A 1 912 ? -2.199 5.039 1.823 1.00 91.81 912 TYR A CA 1
ATOM 6614 C C . TYR A 1 912 ? -1.505 5.154 0.461 1.00 91.81 912 TYR A C 1
ATOM 6616 O O . TYR A 1 912 ? -2.165 5.068 -0.577 1.00 91.81 912 TYR A O 1
ATOM 6624 N N . LEU A 1 913 ? -0.175 5.271 0.448 1.00 91.38 913 LEU A N 1
ATOM 6625 C CA . LEU A 1 913 ? 0.629 5.289 -0.771 1.00 91.38 913 LEU A CA 1
ATOM 6626 C C . LEU A 1 913 ? 0.404 4.023 -1.610 1.00 91.38 913 LEU A C 1
ATOM 6628 O O . LEU A 1 913 ? 0.275 4.118 -2.828 1.00 91.38 913 LEU A O 1
ATOM 6632 N N . VAL A 1 914 ? 0.264 2.855 -0.970 1.00 85.25 914 VAL A N 1
ATOM 6633 C CA . VAL A 1 914 ? -0.086 1.597 -1.656 1.00 85.25 914 VAL A CA 1
ATOM 6634 C C . VAL A 1 914 ? -1.467 1.694 -2.319 1.00 85.25 914 VAL A C 1
ATOM 6636 O O . VAL A 1 914 ? -1.625 1.281 -3.466 1.00 85.25 914 VAL A O 1
ATOM 6639 N N . THR A 1 915 ? -2.465 2.287 -1.651 1.00 85.94 915 THR A N 1
ATOM 6640 C CA . THR A 1 915 ? -3.795 2.534 -2.244 1.00 85.94 915 THR A CA 1
ATOM 6641 C C . THR A 1 915 ? -3.716 3.493 -3.441 1.00 85.94 915 THR A C 1
ATOM 6643 O O . THR A 1 915 ? -4.349 3.238 -4.467 1.00 85.94 915 THR A O 1
ATOM 6646 N N . LEU A 1 916 ? -2.926 4.569 -3.351 1.00 89.62 916 LEU A N 1
ATOM 6647 C CA . LEU A 1 916 ? -2.731 5.526 -4.448 1.00 89.62 916 LEU A CA 1
ATOM 6648 C C . LEU A 1 916 ? -2.011 4.893 -5.648 1.00 89.62 916 LEU A C 1
ATOM 6650 O O . LEU A 1 916 ? -2.486 5.021 -6.780 1.00 89.62 916 LEU A O 1
ATOM 6654 N N . LYS A 1 917 ? -0.910 4.169 -5.411 1.00 86.44 917 LYS A N 1
ATOM 6655 C CA . LYS A 1 917 ? -0.145 3.464 -6.452 1.00 86.44 917 LYS A CA 1
ATOM 6656 C C . LYS A 1 917 ? -0.980 2.386 -7.138 1.00 86.44 917 LYS A C 1
ATOM 6658 O O . LYS A 1 917 ? -0.997 2.349 -8.365 1.00 86.44 917 LYS A O 1
ATOM 6663 N N . ALA A 1 918 ? -1.769 1.614 -6.390 1.00 79.12 918 ALA A N 1
ATOM 6664 C CA . ALA A 1 918 ? -2.660 0.601 -6.957 1.00 79.12 918 ALA A CA 1
ATOM 6665 C C . ALA A 1 918 ? -3.712 1.169 -7.935 1.00 79.12 918 ALA A C 1
ATOM 6667 O O . ALA A 1 918 ? -4.151 0.446 -8.829 1.00 79.12 918 ALA A O 1
ATOM 6668 N N . VAL A 1 919 ? -4.115 2.440 -7.790 1.00 83.06 919 VAL A N 1
ATOM 6669 C CA . VAL A 1 919 ? -5.052 3.115 -8.710 1.00 83.06 919 VAL A CA 1
ATOM 6670 C C . VAL A 1 919 ? -4.318 3.824 -9.855 1.00 83.06 919 VAL A C 1
ATOM 6672 O O . VAL A 1 919 ? -4.710 3.675 -11.016 1.00 83.06 919 VAL A O 1
ATOM 6675 N N . HIS A 1 920 ? -3.270 4.596 -9.547 1.00 85.25 920 HIS A N 1
ATOM 6676 C CA . HIS A 1 920 ? -2.655 5.542 -10.491 1.00 85.25 920 HIS A CA 1
ATOM 6677 C C . HIS A 1 920 ? -1.340 5.088 -11.120 1.00 85.25 920 HIS A C 1
ATOM 6679 O O . HIS A 1 920 ? -1.022 5.565 -12.207 1.00 85.25 920 HIS A O 1
ATOM 6685 N N . SER A 1 921 ? -0.594 4.171 -10.501 1.00 78.94 921 SER A N 1
ATOM 6686 C CA . SER A 1 921 ? 0.700 3.718 -11.018 1.00 78.94 921 SER A CA 1
ATOM 6687 C C . SER A 1 921 ? 0.577 2.361 -11.711 1.00 78.94 921 SER A C 1
ATOM 6689 O O . SER A 1 921 ? 0.605 1.304 -11.086 1.00 78.94 921 SER A O 1
ATOM 6691 N N . GLY A 1 922 ? 0.425 2.390 -13.038 1.00 69.00 922 GLY A N 1
ATOM 6692 C CA . GLY A 1 922 ? 0.281 1.182 -13.863 1.00 69.00 922 GLY A CA 1
ATOM 6693 C C . GLY A 1 922 ? 1.543 0.310 -13.947 1.00 69.00 922 GLY A C 1
ATOM 6694 O O . GLY A 1 922 ? 1.434 -0.869 -14.269 1.00 69.00 922 GLY A O 1
ATOM 6695 N N . MET A 1 923 ? 2.721 0.868 -13.635 1.00 70.06 923 MET A N 1
ATOM 6696 C CA . MET A 1 923 ? 4.022 0.181 -13.706 1.00 70.06 923 MET A CA 1
ATOM 6697 C C . MET A 1 923 ? 4.713 -0.017 -12.346 1.00 70.06 923 MET A C 1
ATOM 6699 O O . MET A 1 923 ? 5.859 -0.459 -12.310 1.00 70.06 923 MET A O 1
ATOM 6703 N N . ASP A 1 924 ? 4.060 0.303 -11.224 1.00 80.12 924 ASP A N 1
ATOM 6704 C CA . ASP A 1 924 ? 4.664 0.108 -9.902 1.00 80.12 924 ASP A CA 1
ATOM 6705 C C . ASP A 1 924 ? 4.895 -1.386 -9.612 1.00 80.12 924 ASP A C 1
ATOM 6707 O O . ASP A 1 924 ? 3.950 -2.178 -9.540 1.00 80.12 924 ASP A O 1
ATOM 6711 N N . LEU A 1 925 ? 6.165 -1.771 -9.444 1.00 76.31 925 LEU A N 1
ATOM 6712 C CA . LEU A 1 925 ? 6.578 -3.169 -9.292 1.00 76.31 925 LEU A CA 1
ATOM 6713 C C . LEU A 1 925 ? 5.961 -3.820 -8.047 1.00 76.31 925 LEU A C 1
ATOM 6715 O O . LEU A 1 925 ? 5.531 -4.973 -8.108 1.00 76.31 925 LEU A O 1
ATOM 6719 N N . GLN A 1 926 ? 5.869 -3.078 -6.941 1.00 78.94 926 GLN A N 1
ATOM 6720 C CA . GLN A 1 926 ? 5.277 -3.553 -5.692 1.00 78.94 926 GLN A CA 1
ATOM 6721 C C . GLN A 1 926 ? 3.777 -3.836 -5.862 1.00 78.94 926 GLN A C 1
ATOM 6723 O O . GLN A 1 926 ? 3.305 -4.909 -5.482 1.00 78.94 926 GLN A O 1
ATOM 6728 N N . SER A 1 927 ? 3.043 -2.932 -6.511 1.00 76.56 927 SER A N 1
ATOM 6729 C CA . SER A 1 927 ? 1.620 -3.088 -6.839 1.00 76.56 927 SER A CA 1
ATOM 6730 C C . SER A 1 927 ? 1.370 -4.223 -7.839 1.00 76.56 927 SER A C 1
ATOM 6732 O O . SER A 1 927 ? 0.400 -4.974 -7.698 1.00 76.56 927 SER A O 1
ATOM 6734 N N . ALA A 1 928 ? 2.249 -4.394 -8.833 1.00 78.31 928 ALA A N 1
ATOM 6735 C CA . ALA A 1 928 ? 2.180 -5.496 -9.792 1.00 78.31 928 ALA A CA 1
ATOM 6736 C C . ALA A 1 928 ? 2.415 -6.857 -9.111 1.00 78.31 928 ALA A C 1
ATOM 6738 O O . ALA A 1 928 ? 1.600 -7.773 -9.256 1.00 78.31 928 ALA A O 1
ATOM 6739 N N . ALA A 1 929 ? 3.476 -6.969 -8.305 1.00 81.38 929 ALA A N 1
ATOM 6740 C CA . ALA A 1 929 ? 3.806 -8.173 -7.549 1.00 81.38 929 ALA A CA 1
ATOM 6741 C C . ALA A 1 929 ? 2.708 -8.530 -6.533 1.00 81.38 929 ALA A C 1
ATOM 6743 O O . ALA A 1 929 ? 2.248 -9.673 -6.502 1.00 81.38 929 ALA A O 1
ATOM 6744 N N . ALA A 1 930 ? 2.223 -7.555 -5.756 1.00 79.12 930 ALA A N 1
ATOM 6745 C CA . ALA A 1 930 ? 1.137 -7.758 -4.798 1.00 79.12 930 ALA A CA 1
ATOM 6746 C C . ALA A 1 930 ? -0.137 -8.284 -5.476 1.00 79.12 930 ALA A C 1
ATOM 6748 O O . ALA A 1 930 ? -0.797 -9.171 -4.940 1.00 79.12 930 ALA A O 1
ATOM 6749 N N . ALA A 1 931 ? -0.477 -7.795 -6.672 1.00 76.69 931 ALA A N 1
ATOM 6750 C CA . ALA A 1 931 ? -1.676 -8.250 -7.368 1.00 76.69 931 ALA A CA 1
ATOM 6751 C C . ALA A 1 931 ? -1.564 -9.673 -7.939 1.00 76.69 931 ALA A C 1
ATOM 6753 O O . ALA A 1 931 ? -2.577 -10.361 -8.028 1.00 76.69 931 ALA A O 1
ATOM 6754 N N . VAL A 1 932 ? -0.358 -10.123 -8.305 1.00 81.25 932 VAL A N 1
ATOM 6755 C CA . VAL A 1 932 ? -0.106 -11.529 -8.667 1.00 81.25 932 VAL A CA 1
ATOM 6756 C C . VAL A 1 932 ? -0.214 -12.416 -7.427 1.00 81.25 932 VAL A C 1
ATOM 6758 O O . VAL A 1 932 ? -0.934 -13.413 -7.442 1.00 81.25 932 VAL A O 1
ATOM 6761 N N . LEU A 1 933 ? 0.467 -12.037 -6.341 1.00 83.25 933 LEU A N 1
ATOM 6762 C CA . LEU A 1 933 ? 0.532 -12.809 -5.095 1.00 83.25 933 LEU A CA 1
ATOM 6763 C C . LEU A 1 933 ? -0.765 -12.802 -4.275 1.00 83.25 933 LEU A C 1
ATOM 6765 O O . LEU A 1 933 ? -0.905 -13.624 -3.367 1.00 83.25 933 LEU A O 1
ATOM 6769 N N . GLY A 1 934 ? -1.691 -11.902 -4.604 1.00 80.88 934 GLY A N 1
ATOM 6770 C CA . GLY A 1 934 ? -2.876 -11.603 -3.817 1.00 80.88 934 GLY A CA 1
ATOM 6771 C C . GLY A 1 934 ? -2.547 -10.765 -2.579 1.00 80.88 934 GLY A C 1
ATOM 6772 O O . GLY A 1 934 ? -1.482 -10.889 -1.973 1.00 80.88 934 GLY A O 1
ATOM 6773 N N . TYR A 1 935 ? -3.484 -9.909 -2.180 1.00 79.88 935 TYR A N 1
ATOM 6774 C CA . TYR A 1 935 ? -3.357 -9.095 -0.976 1.00 79.88 935 TYR A CA 1
ATOM 6775 C C . TYR A 1 935 ? -4.722 -8.789 -0.360 1.00 79.88 935 TYR A C 1
ATOM 6777 O O . TYR A 1 935 ? -5.751 -8.758 -1.039 1.00 79.88 935 TYR A O 1
ATOM 6785 N N . ARG A 1 936 ? -4.723 -8.524 0.948 1.00 79.06 936 ARG A N 1
ATOM 6786 C CA . ARG A 1 936 ? -5.898 -8.076 1.695 1.00 79.06 936 ARG A CA 1
ATOM 6787 C C . ARG A 1 936 ? -5.568 -6.766 2.404 1.00 79.06 936 ARG A C 1
ATOM 6789 O O . ARG A 1 936 ? -4.551 -6.677 3.083 1.00 79.06 936 ARG A O 1
ATOM 6796 N N . GLN A 1 937 ? -6.428 -5.765 2.259 1.00 73.94 937 GLN A N 1
ATOM 6797 C CA . GLN A 1 937 ? -6.367 -4.511 3.014 1.00 73.94 937 GLN A CA 1
ATOM 6798 C C . GLN A 1 937 ? -7.570 -4.435 3.960 1.00 73.94 937 GLN A C 1
ATOM 6800 O O . GLN A 1 937 ? -8.691 -4.802 3.592 1.00 73.94 937 GLN A O 1
ATOM 6805 N N . ALA A 1 938 ? -7.314 -4.001 5.197 1.00 74.44 938 ALA A N 1
ATOM 6806 C CA . ALA A 1 938 ? -8.293 -3.994 6.279 1.00 74.44 938 ALA A CA 1
ATOM 6807 C C . ALA A 1 938 ? -9.519 -3.107 5.965 1.00 74.44 938 ALA A C 1
ATOM 6809 O O . ALA A 1 938 ? -9.407 -2.170 5.170 1.00 74.44 938 ALA A O 1
ATOM 6810 N N . PRO A 1 939 ? -10.693 -3.363 6.577 1.00 73.19 939 PRO A N 1
ATOM 6811 C CA . PRO A 1 939 ? -11.889 -2.580 6.303 1.00 73.19 939 PRO A CA 1
ATOM 6812 C C . PRO A 1 939 ? -11.757 -1.117 6.726 1.00 73.19 939 PRO A C 1
ATOM 6814 O O . PRO A 1 939 ? -11.623 -0.812 7.910 1.00 73.19 939 PRO A O 1
ATOM 6817 N N . VAL A 1 940 ? -11.904 -0.201 5.770 1.00 72.06 940 VAL A N 1
ATOM 6818 C CA . VAL A 1 940 ? -12.012 1.239 6.035 1.00 72.06 940 VAL A CA 1
ATOM 6819 C C . VAL A 1 940 ? -13.470 1.639 5.847 1.00 72.06 940 VAL A C 1
ATOM 6821 O O . VAL A 1 940 ? -14.070 1.365 4.809 1.00 72.06 940 VAL A O 1
ATOM 6824 N N . LYS A 1 941 ? -14.078 2.212 6.894 1.00 70.56 941 LYS A N 1
ATOM 6825 C CA . LYS A 1 941 ? -15.526 2.514 6.965 1.00 70.56 941 LYS A CA 1
ATOM 6826 C C . LYS A 1 941 ? -16.417 1.323 6.558 1.00 70.56 941 LYS A C 1
ATOM 6828 O O . LYS A 1 941 ? -17.399 1.481 5.838 1.00 70.56 941 LYS A O 1
ATOM 6833 N N . GLY A 1 942 ? -16.047 0.119 7.003 1.00 64.12 942 GLY A N 1
ATOM 6834 C CA . GLY A 1 942 ? -16.785 -1.121 6.732 1.00 64.12 942 GLY A CA 1
ATOM 6835 C C . GLY A 1 942 ? -16.498 -1.782 5.378 1.00 64.12 942 GLY A C 1
ATOM 6836 O O . GLY A 1 942 ? -17.139 -2.778 5.059 1.00 64.12 942 GLY A O 1
ATOM 6837 N N . LYS A 1 943 ? -15.541 -1.276 4.584 1.00 67.56 943 LYS A N 1
ATOM 6838 C CA . LYS A 1 943 ? -15.180 -1.834 3.270 1.00 67.56 943 LYS A CA 1
ATOM 6839 C C . LYS A 1 943 ? -13.709 -2.243 3.215 1.00 67.56 943 LYS A C 1
ATOM 6841 O O . LYS A 1 943 ? -12.828 -1.386 3.231 1.00 67.56 943 LYS A O 1
ATOM 6846 N N . GLY A 1 944 ? -13.442 -3.548 3.174 1.00 73.25 944 GLY A N 1
ATOM 6847 C CA . GLY A 1 944 ? -12.103 -4.096 2.920 1.00 73.25 944 GLY A CA 1
ATOM 6848 C C . GLY A 1 944 ? -11.847 -4.308 1.428 1.00 73.25 944 GLY A C 1
ATOM 6849 O O . GLY A 1 944 ? -12.789 -4.322 0.634 1.00 73.25 944 GLY A O 1
ATOM 6850 N N . ILE A 1 945 ? -10.583 -4.507 1.051 1.00 74.44 945 ILE A N 1
ATOM 6851 C CA . ILE A 1 945 ? -10.224 -5.037 -0.274 1.00 74.44 945 ILE A CA 1
ATOM 6852 C C . ILE A 1 945 ? -9.574 -6.400 -0.109 1.00 74.44 945 ILE A C 1
ATOM 6854 O O . ILE A 1 945 ? -8.682 -6.579 0.716 1.00 74.44 945 ILE A O 1
ATOM 6858 N N . GLU A 1 946 ? -10.007 -7.338 -0.941 1.00 80.00 946 GLU A N 1
ATOM 6859 C CA . GLU A 1 946 ? -9.410 -8.652 -1.097 1.00 80.00 946 GLU A CA 1
ATOM 6860 C C . GLU A 1 946 ? -9.158 -8.895 -2.585 1.00 80.00 946 GLU A C 1
ATOM 6862 O O . GLU A 1 946 ? -10.088 -8.930 -3.392 1.00 80.00 946 GLU A O 1
ATOM 6867 N N . VAL A 1 947 ? -7.883 -9.026 -2.945 1.00 77.56 947 VAL A N 1
ATOM 6868 C CA . VAL A 1 947 ? -7.436 -9.443 -4.273 1.00 77.56 947 VAL A CA 1
ATOM 6869 C C . VAL A 1 947 ? -6.890 -10.862 -4.122 1.00 77.56 947 VAL A C 1
ATOM 6871 O O . VAL A 1 947 ? -5.877 -11.038 -3.441 1.00 77.56 947 VAL A O 1
ATOM 6874 N N . PRO A 1 948 ? -7.542 -11.889 -4.694 1.00 77.94 948 PRO A N 1
ATOM 6875 C CA . PRO A 1 948 ? -7.044 -13.255 -4.611 1.00 77.94 948 PRO A CA 1
ATOM 6876 C C . PRO A 1 948 ? -5.761 -13.423 -5.447 1.00 77.94 948 PRO A C 1
ATOM 6878 O O . PRO A 1 948 ? -5.602 -12.732 -6.454 1.00 77.94 948 PRO A O 1
ATOM 6881 N N . PRO A 1 949 ? -4.861 -14.354 -5.078 1.00 83.94 949 PRO A N 1
ATOM 6882 C CA . PRO A 1 949 ? -3.708 -14.703 -5.904 1.00 83.94 949 PRO A CA 1
ATOM 6883 C C . PRO A 1 949 ? -4.136 -15.242 -7.271 1.00 83.94 949 PRO A C 1
ATOM 6885 O O . PRO A 1 949 ? -5.049 -16.070 -7.358 1.00 83.94 949 PRO A O 1
ATOM 6888 N N . VAL A 1 950 ? -3.413 -14.849 -8.321 1.00 82.81 950 VAL A N 1
ATOM 6889 C CA . VAL A 1 950 ? -3.542 -15.442 -9.662 1.00 82.81 950 VAL A CA 1
ATOM 6890 C C . VAL A 1 950 ? -2.876 -16.817 -9.626 1.00 82.81 950 VAL A C 1
ATOM 6892 O O . VAL A 1 950 ? -1.651 -16.910 -9.644 1.00 82.81 950 VAL A O 1
ATOM 6895 N N . ARG A 1 951 ? -3.664 -17.889 -9.498 1.00 74.50 951 ARG A N 1
ATOM 6896 C CA . ARG A 1 951 ? -3.168 -19.233 -9.134 1.00 74.50 951 ARG A CA 1
ATOM 6897 C C . ARG A 1 951 ? -2.177 -19.815 -10.140 1.00 74.50 951 ARG A C 1
ATOM 6899 O O . ARG A 1 951 ? -1.246 -20.503 -9.736 1.00 74.50 951 ARG A O 1
ATOM 6906 N N . GLU A 1 952 ? -2.366 -19.515 -11.416 1.00 75.69 952 GLU A N 1
ATOM 6907 C CA . GLU A 1 952 ? -1.546 -19.982 -12.535 1.00 75.69 952 GLU A CA 1
ATOM 6908 C C . GLU A 1 952 ? -0.163 -19.306 -12.563 1.00 75.69 952 GLU A C 1
ATOM 6910 O O . GLU A 1 952 ? 0.790 -19.863 -13.100 1.00 75.69 952 GLU A O 1
ATOM 6915 N N . VAL A 1 953 ? -0.043 -18.113 -11.967 1.00 75.38 953 VAL A N 1
ATOM 6916 C CA . VAL A 1 953 ? 1.173 -17.282 -12.003 1.00 75.38 953 VAL A CA 1
ATOM 6917 C C . VAL A 1 953 ? 1.885 -17.285 -10.647 1.00 75.38 953 VAL A C 1
ATOM 6919 O O . VAL A 1 953 ? 3.102 -17.458 -10.585 1.00 75.38 953 VAL A O 1
ATOM 6922 N N . ALA A 1 954 ? 1.138 -17.171 -9.545 1.00 78.00 954 ALA A N 1
ATOM 6923 C CA . ALA A 1 954 ? 1.621 -17.149 -8.161 1.00 78.00 954 ALA A CA 1
ATOM 6924 C C . ALA A 1 954 ? 2.039 -18.537 -7.634 1.00 78.00 954 ALA A C 1
ATOM 6926 O O . ALA A 1 954 ? 1.685 -18.936 -6.520 1.00 78.00 954 ALA A O 1
ATOM 6927 N N . THR A 1 955 ? 2.815 -19.260 -8.442 1.00 81.69 955 THR A N 1
ATOM 6928 C CA . THR A 1 955 ? 3.538 -20.474 -8.052 1.00 81.69 955 THR A CA 1
ATOM 6929 C C . THR A 1 955 ? 4.414 -20.209 -6.828 1.00 81.69 955 THR A C 1
ATOM 6931 O O . THR A 1 955 ? 4.877 -19.085 -6.617 1.00 81.69 955 THR A O 1
ATOM 6934 N N . GLU A 1 956 ? 4.704 -21.243 -6.033 1.00 77.00 956 GLU A N 1
ATOM 6935 C CA . GLU A 1 956 ? 5.522 -21.066 -4.825 1.00 77.00 956 GLU A CA 1
ATOM 6936 C C . GLU A 1 956 ? 6.917 -20.510 -5.161 1.00 77.00 956 GLU A C 1
ATOM 6938 O O . GLU A 1 956 ? 7.406 -19.613 -4.480 1.00 77.00 956 GLU A O 1
ATOM 6943 N N . ARG A 1 957 ? 7.503 -20.924 -6.296 1.00 78.94 957 ARG A N 1
ATOM 6944 C CA . ARG A 1 957 ? 8.778 -20.384 -6.790 1.00 78.94 957 ARG A CA 1
ATOM 6945 C C . ARG A 1 957 ? 8.700 -18.887 -7.104 1.00 78.94 957 ARG A C 1
ATOM 6947 O O . ARG A 1 957 ? 9.593 -18.150 -6.688 1.00 78.94 957 ARG A O 1
ATOM 6954 N N . LEU A 1 958 ? 7.658 -18.424 -7.804 1.00 78.25 958 LEU A N 1
ATOM 6955 C CA . LEU A 1 958 ? 7.496 -16.992 -8.083 1.00 78.25 958 LEU A CA 1
ATOM 6956 C C . LEU A 1 958 ? 7.188 -16.204 -6.802 1.00 78.25 958 LEU A C 1
ATOM 6958 O O . LEU A 1 958 ? 7.684 -15.093 -6.636 1.00 78.25 958 LEU A O 1
ATOM 6962 N N . ARG A 1 959 ? 6.434 -16.789 -5.865 1.00 79.56 959 ARG A N 1
ATOM 6963 C CA . ARG A 1 959 ? 6.173 -16.210 -4.542 1.00 79.56 959 ARG A CA 1
ATOM 6964 C C . ARG A 1 959 ? 7.454 -16.004 -3.738 1.00 79.56 959 ARG A C 1
ATOM 6966 O O . ARG A 1 959 ? 7.595 -14.940 -3.138 1.00 79.56 959 ARG A O 1
ATOM 6973 N N . THR A 1 960 ? 8.386 -16.959 -3.746 1.00 79.00 960 THR A N 1
ATOM 6974 C CA . THR A 1 960 ? 9.715 -16.765 -3.144 1.00 79.00 960 THR A CA 1
ATOM 6975 C C . THR A 1 960 ? 10.457 -15.619 -3.833 1.00 79.00 960 THR A C 1
ATOM 6977 O O . THR A 1 960 ? 10.857 -14.673 -3.163 1.00 79.00 960 THR A O 1
ATOM 6980 N N . LEU A 1 961 ? 10.576 -15.658 -5.167 1.00 78.88 961 LEU A N 1
ATOM 6981 C CA . LEU A 1 961 ? 11.335 -14.665 -5.940 1.00 78.88 961 LEU A CA 1
ATOM 6982 C C . LEU A 1 961 ? 10.802 -13.236 -5.763 1.00 78.88 961 LEU A C 1
ATOM 6984 O O . LEU A 1 961 ? 11.584 -12.322 -5.521 1.00 78.88 961 LEU A O 1
ATOM 6988 N N . LEU A 1 962 ? 9.483 -13.039 -5.835 1.00 77.44 962 LEU A N 1
ATOM 6989 C CA . LEU A 1 962 ? 8.866 -11.725 -5.650 1.00 77.44 962 LEU A CA 1
ATOM 6990 C C . LEU A 1 962 ? 9.003 -11.223 -4.208 1.00 77.44 962 LEU A C 1
ATOM 6992 O O . LEU A 1 962 ? 9.265 -10.042 -4.012 1.00 77.44 962 LEU A O 1
ATOM 6996 N N . ARG A 1 963 ? 8.892 -12.091 -3.192 1.00 78.12 963 ARG A N 1
ATOM 6997 C CA . ARG A 1 963 ? 9.136 -11.685 -1.795 1.00 78.12 963 ARG A CA 1
ATOM 6998 C C . ARG A 1 963 ? 10.591 -11.270 -1.571 1.00 78.12 963 ARG A C 1
ATOM 7000 O O . ARG A 1 963 ? 10.812 -10.228 -0.968 1.00 78.12 963 ARG A O 1
ATOM 7007 N N . SER A 1 964 ? 11.552 -12.027 -2.105 1.00 73.06 964 SER A N 1
ATOM 7008 C CA . SER A 1 964 ? 12.980 -11.687 -2.036 1.00 73.06 964 SER A CA 1
ATOM 7009 C C . SER A 1 964 ? 13.337 -10.416 -2.813 1.00 73.06 964 SER A C 1
ATOM 7011 O O . SER A 1 964 ? 14.213 -9.677 -2.383 1.00 73.06 964 SER A O 1
ATOM 7013 N N . ALA A 1 965 ? 12.666 -10.130 -3.933 1.00 68.75 965 ALA A N 1
ATOM 7014 C CA . ALA A 1 965 ? 12.862 -8.878 -4.666 1.00 68.75 965 ALA A CA 1
ATOM 7015 C C . ALA A 1 965 ? 12.302 -7.666 -3.898 1.00 68.75 965 ALA A C 1
ATOM 7017 O O . ALA A 1 965 ? 12.939 -6.618 -3.847 1.00 68.75 965 ALA A O 1
ATOM 7018 N N . LEU A 1 966 ? 11.132 -7.813 -3.265 1.00 66.69 966 LEU A N 1
ATOM 7019 C CA . LEU A 1 966 ? 10.497 -6.736 -2.498 1.00 66.69 966 LEU A CA 1
ATOM 7020 C C . LEU A 1 966 ? 11.201 -6.442 -1.165 1.00 66.69 966 LEU A C 1
ATOM 7022 O O . LEU A 1 966 ? 11.148 -5.306 -0.706 1.00 66.69 966 LEU A O 1
ATOM 7026 N N . SER A 1 967 ? 11.902 -7.411 -0.564 1.00 64.69 967 SER A N 1
ATOM 7027 C CA . SER A 1 967 ? 12.710 -7.182 0.647 1.00 64.69 967 SER A CA 1
ATOM 7028 C C . SER A 1 967 ? 13.999 -6.379 0.412 1.00 64.69 967 SER A C 1
ATOM 7030 O O . SER A 1 967 ? 14.708 -6.110 1.371 1.00 64.69 967 SER A O 1
ATOM 7032 N N . VAL A 1 968 ? 14.316 -6.021 -0.839 1.00 53.53 968 VAL A N 1
ATOM 7033 C CA . VAL A 1 968 ? 15.477 -5.184 -1.218 1.00 53.53 968 VAL A CA 1
ATOM 7034 C C . VAL A 1 968 ? 15.044 -3.745 -1.573 1.00 53.53 968 VAL A C 1
ATOM 7036 O O . VAL A 1 968 ? 15.874 -2.911 -1.914 1.00 53.53 968 VAL A O 1
ATOM 7039 N N . GLN A 1 969 ? 13.741 -3.436 -1.509 1.00 45.19 969 GLN A N 1
ATOM 7040 C CA . GLN A 1 969 ? 13.179 -2.106 -1.813 1.00 45.19 969 GLN A CA 1
ATOM 7041 C C . GLN A 1 969 ? 12.729 -1.314 -0.569 1.00 45.19 969 GLN A C 1
ATOM 7043 O O . GLN A 1 969 ? 12.028 -0.311 -0.713 1.00 45.19 969 GLN A O 1
ATOM 7048 N N . VAL A 1 970 ? 13.093 -1.782 0.629 1.00 32.81 970 VAL A N 1
ATOM 7049 C CA . VAL A 1 970 ? 12.904 -1.089 1.916 1.00 32.81 970 VAL A CA 1
ATOM 7050 C C . VAL A 1 970 ? 14.260 -0.584 2.382 1.00 32.81 970 VAL A C 1
ATOM 7052 O O . VAL A 1 970 ? 14.312 0.608 2.747 1.00 32.81 970 VAL A O 1
#

Organism: NCBI:txid381761

Secondary structure (DSSP, 8-state):
--------------------------PPPP----PPPPHHHHHHHHHHHHHHHHHHHHHHHHHHHHHHHHHHHHHHHHHHHHHHHHHHHHHHHHHHHHHHHHHHHHHHHHHHHHHHHTS----HHHHHHHHHHHHHHHHHH-TT-EEEEEEEEEEEE-TTSTT-EEEEEEEEEEETTEEEEEEEEEEEESS--STTTT-EEEEEEE-SSTT---BPPPSS-EEESS--EEETTEEEEEPEE---EETTEE-TT-EEEEEEEEEES-GGGGT-EEEEEEEPPTTSSSSEE-STTS--EEEE-GGGGSPPPPPPP-----------------SSSSHHHHHHHHHHHHTT------TT--HHHHHHHHHHHHHHHHHHHTSTT-TTS--HHHHHHHHHHHHHHHHHHHHHHHHHHHHHHHHHHHHHHHHHHHHHHHHHHHHHHHHHHHHHHHHHHHHHTT-TT----HHHHHHHHHHHHHHHHHHHHHTT-EEEPPPSS----EEEEBTTSSEEEEEEEEEEEETTEEEEEEEEEEEEES---TTTT-EEEEEEESSTTSPPB---TT-EEESS--EEETTTEEEEEPEEEPPTT-TT-SSEEEEEEEEEEEGGGGTT--EEEEEEEPTTS-EE-EE-TTSSEE-EEEE-HHHHHHHHHHHHHHHT-----------PPPP-------TTT---GGGS-SSPPP-HHHHHHHHHHHHHHTTBHHHHHHHHHHHHHHHHTT---HHHHHHHHHHHHHHHTT-S--BSS----HHHHHHHHHHHHHHHHHHHHH-GGGHHHHHHHHHTS----STTHHHHHHHHHHHHHHHTT--SHHHHHHHHHHHH---THHHHHHHHHHHHHHTTT-HHHHHHHHHHTT--HHHHHHSSS---SPP---GGGHHHHHHHHHHHHHHHHHHH-TT-HHHHHHHHH-EEEEEETTEEEEE---TTT--HHHHHHHHHHHTT--

Foldseek 3Di:
DDDDDDDDDDDDDDDDDDDDDDDDDDDDDDDDDDDDDDPVVVVVLVVLVVLLVVLVVLLVVLPVVLVVLVVVLVVLVVVLVVLVVLLVVLVVVLVVLVVVLVVLLVQLLVLLVVLVVLVLPPPPVVQVVQLVVVVVVVCVVQVQKPPKAWDDKDKFAWPPAVQKIKIKTWIWIAHPNFIKIKIKMKIWHPFPPCFLPFKKKKKAFFADDPPTDGAHADPPKAKVVRDWADDPRIIIGTFAQDQDCPPNRGPPTIRMTMMMIIGGCDDSQCHFFMWTWMATDPPSPDGIIDGNVRGIDTDHNNRNNDDDDDDDDDDDDDDDDDDDDDDDDDDDPVVVVVVVVVVVVVVVVPDPDPPPQDSVNSLVVSVVSLVVSVVQCPDVPSVDTGDPVSSVVSVVSSVSSVVSVVSSVVSVVSSVVSVVVSVVSVVVSVVSVVVSVVSVVSSVVSVVSSVVSVVVSVDDPFQDDLVLQVLVQVVVQVVVQVVLVVVVKDWDDPPDPDFPWDKFDKPPFRKIKIKTWTWIGDPNWIKIKIKMKIKGFAPPQQLPFKWKKKAFAADWPGDGAAADPPKAKVVRPKDDDPPRIIIHRWAWDDGVPCVVDPGMIMTMMIMIGTPVVCPRGQWMWIWMQTPVRDIIAGQDPPGDHTTDTDGCVVVSVVSVVVVVVVVDDDDDDDDDDDDDDDDPDPPPCPVVSVCPVVVLPPPDDAPVVLLVQCVVCQVVQLAALLSVLLSLLVLLVVCVVVPNGLNSLLSSLVSLQCVLLVVGRHHDPAFDAQLSSLVSLCSNLVSLVVCLVPPVSNNVSSVSSLQSFFNRDPDCLRVCLLLLLVVLCVVLVQDDAQSVLVSVLSRGGDALVVLLQLVLCLQCLVVQVDLVSSQVSCVVVVHDQVNQQPGPSHRNGRRDDHNSSSVSSNVSSVVSSLSSCNRGRSPPLLNVLCLQLWDKADDRVRDIDTRHHPVVRNPVVSVVVSVVVVVVVD

Solvent-accessible surface area (backbone atoms only — not comparable to full-atom values): 53416 Å² total; per-residue (Å²): 140,81,88,85,88,81,88,84,89,87,87,86,88,87,86,86,92,86,92,86,82,90,78,90,86,82,90,80,82,90,85,89,86,80,80,82,80,52,75,66,56,56,54,54,47,52,56,39,55,54,50,26,50,52,23,49,56,49,27,70,58,30,47,63,50,22,53,56,29,51,52,53,31,55,56,38,47,54,52,21,54,54,32,43,50,53,17,52,56,33,42,53,49,20,68,54,32,43,60,55,17,51,53,30,31,51,48,19,40,49,46,41,47,54,63,42,65,70,68,71,74,66,53,66,66,57,42,52,50,47,20,52,48,52,53,50,50,53,49,67,76,37,76,76,50,39,76,73,43,81,70,48,78,48,78,45,46,35,33,96,39,90,71,23,40,37,36,38,38,31,27,20,32,29,45,93,90,44,52,23,27,36,42,20,37,15,38,36,36,71,55,81,76,59,63,63,54,74,18,27,44,35,33,25,27,19,45,80,60,102,82,50,63,65,32,68,72,50,90,84,52,52,48,45,46,88,52,72,44,85,53,89,47,30,36,37,32,51,42,34,82,57,79,49,64,60,97,83,40,74,53,89,77,58,53,39,32,32,33,37,40,41,36,41,39,39,77,55,26,45,68,10,17,44,32,30,38,39,31,38,36,93,90,69,65,82,52,67,31,22,28,76,84,66,39,69,42,75,48,76,32,35,75,38,48,58,80,87,75,81,82,75,80,88,81,80,87,83,91,82,90,86,86,85,84,83,87,90,80,86,95,79,72,57,63,70,56,53,52,54,55,50,64,62,46,61,75,70,63,66,68,84,68,76,97,75,78,47,72,67,56,56,39,50,52,35,51,54,51,44,53,54,50,55,54,49,54,70,39,95,88,47,80,81,72,78,58,69,68,61,52,51,52,33,50,53,32,44,51,51,16,52,53,32,44,51,54,22,50,51,32,44,48,54,16,52,54,34,39,53,50,19,57,45,34,50,47,56,31,51,52,35,45,52,51,23,51,51,31,43,54,53,24,52,48,25,49,49,49,24,50,55,28,53,50,64,73,70,52,98,78,57,77,67,53,70,68,62,33,43,54,48,14,49,55,54,42,55,52,49,39,54,52,45,34,75,74,71,27,57,51,44,77,74,65,100,75,74,82,68,69,48,76,40,49,39,48,94,53,72,32,38,32,23,32,32,72,35,41,37,30,52,96,84,50,47,25,41,37,37,18,42,18,37,32,33,42,48,91,77,52,55,68,54,74,12,27,43,35,34,23,29,14,53,49,86,94,45,75,72,35,59,60,66,84,81,54,52,49,45,53,76,73,58,42,84,40,93,92,26,30,37,32,30,42,36,44,79,56,85,52,91,90,48,82,86,51,89,54,60,53,39,29,32,33,37,39,36,39,48,42,83,66,36,87,81,26,42,21,39,33,30,34,40,34,26,63,87,71,47,76,34,28,24,61,37,100,87,80,47,83,33,68,43,66,47,79,42,51,69,61,45,53,52,50,50,55,54,50,46,64,73,68,71,72,81,88,79,94,83,91,86,88,84,85,76,86,73,73,87,68,77,67,75,62,48,79,81,67,51,49,57,66,68,69,58,66,54,96,60,73,78,39,56,68,52,51,50,47,49,64,69,43,39,79,58,21,26,32,22,58,37,43,34,32,46,48,52,38,53,51,49,50,55,36,49,77,69,62,62,48,42,41,45,39,42,51,50,19,50,55,39,36,39,42,62,70,65,74,42,66,52,58,55,91,50,80,42,50,30,37,56,35,16,46,24,27,31,54,33,45,55,50,38,51,52,42,40,70,74,34,74,78,33,22,68,44,33,49,52,31,45,61,33,36,28,44,16,38,77,78,59,51,24,44,42,62,47,55,47,56,54,48,49,23,64,77,45,70,51,68,47,66,22,51,42,30,45,47,52,19,36,51,30,56,59,56,60,67,56,42,49,53,49,52,10,53,46,40,8,45,74,54,77,55,35,62,65,39,26,52,54,48,23,51,78,70,74,44,50,72,66,58,40,45,64,40,89,46,41,31,80,50,69,78,83,71,54,79,86,34,33,68,56,43,49,57,52,49,57,57,45,43,54,56,42,34,45,37,41,41,46,71,44,63,68,53,53,50,38,55,37,59,26,47,75,48,79,61,57,97,86,48,58,49,77,46,70,48,41,72,93,66,44,38,71,68,50,48,50,52,52,51,60,56,56,72,73,76,119

Mean predicted aligned error: 23.68 Å